Protein 6ZT7 (pdb70)

Solvent-accessible surface area: 52310 Å² total; per-residue (Å²): 168,39,0,144,2,18,0,16,7,97,129,56,98,21,74,0,46,98,5,0,2,0,0,1,0,12,18,40,23,65,0,1,44,44,0,0,12,30,14,80,145,26,133,24,93,34,47,83,0,0,0,52,47,0,8,104,13,0,77,99,2,122,6,8,0,0,1,0,0,0,2,53,40,1,0,71,11,24,3,80,41,0,10,10,76,86,136,161,26,53,107,47,17,48,113,137,98,96,24,33,2,46,0,0,0,30,18,0,6,42,0,2,99,54,12,67,12,46,10,1,0,0,0,8,1,0,7,15,46,16,62,26,2,20,23,6,0,22,0,0,2,11,51,4,76,0,57,23,0,63,67,0,57,143,41,66,62,115,143,39,13,165,1,74,18,0,1,0,3,5,25,0,51,15,42,0,0,29,5,73,4,59,10,0,0,8,16,0,29,14,9,9,13,7,4,79,80,40,30,87,5,133,7,44,32,2,0,3,0,0,64,43,48,53,55,101,5,3,71,12,0,2,130,56,0,11,104,50,2,65,0,0,5,0,4,18,42,5,24,9,20,91,139,150,149,19,7,60,1,34,65,13,78,70,99,38,0,28,59,0,2,93,74,1,34,68,3,53,73,0,0,64,95,1,12,53,40,0,53,111,73,14,98,132,69,118,1,14,2,0,0,2,4,2,1,0,47,3,48,32,30,129,90,51,63,99,50,58,28,30,2,21,1,0,0,0,0,0,0,0,0,0,3,3,0,0,2,0,0,106,26,10,66,3,0,55,3,0,0,0,0,4,0,0,2,0,3,0,0,1,0,0,1,86,35,118,96,40,3,49,0,0,0,4,13,0,3,21,20,0,60,46,0,35,65,4,60,23,3,18,34,125,71,61,34,47,129,15,21,66,163,25,90,2,27,10,3,7,2,6,0,0,68,22,119,100,38,59,10,6,0,0,0,0,0,0,12,26,122,74,36,1,49,0,36,0,43,12,108,40,54,160,38,50,30,71,19,94,13,48,10,0,44,21,72,171,34,24,9,32,1,36,30,112,87,52,104,131,2,96,41,48,90,10,189,90,46,131,46,109,78,34,72,0,63,0,48,2,28,48,13,0,0,0,13,0,59,2,55,71,99,168,40,0,117,2,11,0,15,5,98,122,57,103,22,75,0,46,105,7,0,2,0,0,1,0,12,17,38,23,70,0,1,45,44,0,0,13,30,15,98,146,26,133,24,93,38,48,75,0,0,0,50,49,0,9,105,13,0,79,99,4,122,5,9,0,0,0,0,0,0,2,53,38,1,0,76,11,23,2,77,41,0,9,11,74,62,132,154,24,54,110,47,16,48,113,144,100,95,24,33,2,55,0,0,0,28,4,0,5,36,0,4,99,55,13,68,10,31,10,1,0,1,0,7,1,0,8,14,48,15,62,26,3,16,22,6,0,21,0,0,3,10,54,6,75,0,58,22,0,69,68,0,57,140,36,67,62,113,148,35,16,160,1,89,29,0,2,0,3,6,25,0,50,16,43,0,0,29,5,73,5,62,9,0,0,8,15,0,29,14,8,10,13,2,5,76,84,44,35,90,6,135,10,45,32,2,0,4,0,0,65,43,48,52,57,98,5,2,69,12,0,2,128,56,0,10,101,49,2,68,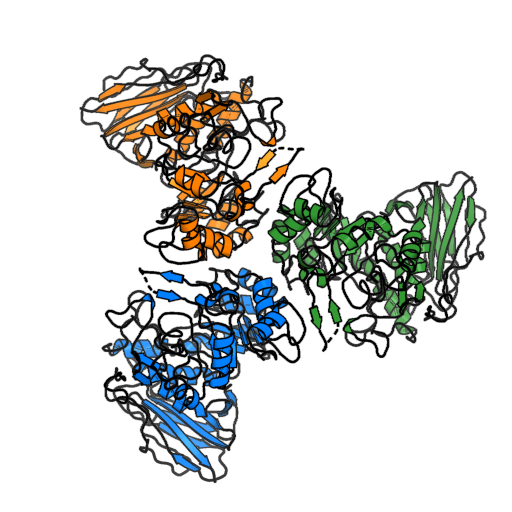0,0,4,1,4,18,39,4,24,8,20,81,147,139,133,19,8,55,0,33,64,13,80,67,97,39,0,30,61,0,2,90,76,2,35,68,4,52,72,0,0,66,96,0,14,53,38,0,54,111,74,13,96,131,69,119,1,15,2,0,0,2,3,2,1,0,48,3,35,29,30,124,89,53,63,101,48,62,26,32,2,20,0,0,0,0,0,0,0,0,0,0,3,2,0,0,3,0,0,109,26,10,64,3,0,56,3,0,0,0,0,3,0,0,2,0,3,0,0,0,0,1,1,95,35,115,89,38,4,49,0,0,0,4,14,0,2,21,19,0,59,44,0,34,66,2,61,22,3,20,34,126,72,80,34,47,127,13,21,70,171,24,94,2,28,10,3,8,2,4,0,0,68,22,120,100,40,60,9,6,0,0,0,0,0,0,12,31,125,68,35,1,49,0,27,0,32,15,106,40,56,160,39,53,30,71,19,92,12,46,10,0,44,21,77,126,33,28,2,36,1,43,28,134,81,46,107,108,1,99,43,45,91,8,192,89,46,131,47,106,79,36,64,0,63,0,50,2,30,48,12,0,0,0,13,0,58,2,55,65,100,165,36,0,132,2,19,0,17,6,96,130,57,101,22,74,0,46,104,7,0,2,0,0,2,0,12,18,42,24,66,0,1,44,44,0,0,14,29,16,93,147,28,133,20,91,34,49,70,0,0,0,49,49,0,8,104,12,0,79,99,3,122,5,8,0,0,1,0,0,0,1,43,34,1,0,71,11,25,3,79,40,0,9,10,71,60,143,163,30,53,111,48,16,49,111,134,98,98,23,34,2,56,0,0,0,27,4,0,5,40,0,3,100,55,12,67,10,37,10,1,0,0,0,7,1,0,8,14,48,15,59,26,3,19,25,5,0,21,0,0,2,11,55,7,77,1,58,22,0,70,67,0,56,141,35,68,63,117,152,37,16,164,1,87,23,0,1,0,3,6,26,0,52,16,38,0,0,29,5,73,5,61,9,0,0,8,16,0,30,13,8,9,13,3,5,78,83,43,34,91,5,134,10,44,32,3,0,3,0,0,64,43,49,52,56,101,6,2,71,12,0,2,126,57,0,10,103,50,3,66,0,0,6,1,5,18,43,5,25,9,20,82,146,144,132,19,5,49,0,33,65,13,80,66,99,38,0,30,60,0,1,84,75,2,35,68,3,53,73,0,0,63,94,1,13,52,39,0,53,110,74,13,97,132,69,120,1,14,2,0,0,1,3,2,1,0,46,3,42,30,30,128,90,52,73,100,50,59,28,32,2,21,1,0,0,0,0,0,0,0,0,0,1,2,0,0,3,0,0,109,27,10,66,3,0,55,4,0,0,0,0,4,0,0,2,0,4,0,0,0,0,0,1,87,34,115,97,41,3,48,0,0,0,4,13,0,2,21,19,0,58,45,0,33,65,3,61,22,3,18,34,122,72,80,33,47,128,13,21,71,176,25,92,1,29,9,2,7,2,5,0,0,68,22,119,101,39,59,9,6,0,0,0,0,0,0,12,26,123,70,36,2,49,0,20,0,44,12,106,40,54,160,39,51,33,73,19,93,13,47,10,0,43,21,78,164,33,27,6,33,1,33,32,116,86,52,104,111,2,96,41,46,94,9,192,90,47,132,44,118,74,33,65,0,62,0,51,2,29,46,12,0,0,0,12,0,58,2,56,70,100

Sequence (1473 aa):
VASRVVVNADRRVKGTINRRNIYGHFSEHLGRCIYEGLWVGEDSPIPNTNGIIRNDVLLEEALKQMKIPVLHWPGGCFADEYHWKDGVGPREKRKRMVNTHVIENNHFGTHEFMMLCELLGCEPYISSGNVGSGTVQEMSEWVEYITFDGESPMANWRRENGREKPWRIKKYWGVGNENWGCGGNMRAEYYADLLYRQFQTYLRNYGDNKLHKIACGANTADYHWTEVLMKQAAPFMHGLSLHYYTVPGPWEKKGPATGFTTDEWWVTLKKALLFMDELVTKKHSAIMDVYDPDKRIDLIVDEWGTWYDVEPGTNPGFLYQQNSIRDALVAGATLHIFHRHCDRVRMMANIAQLVNVMQSVILTEGERMLLTPTYHVFNMFKVHQDAELLDTTWEESVERTGPEGELLPKVVSVVSASRAADGKIHISLCNLDFETGASSVDIELRGLNGGVSATGTTTLTSGRIIDGHNTFDEPERVKPAPFRDFKLEGGHLNNASSLPPMSVTVLELTAGVASRVVVNADRRVKGTINRRNIYGHFSEHLGRCIYEGLWVGEDSPIPNTNGIRNDVLEEALKQMKIPVLHWPGGCFADEYHWKDGVGPREKRKRMVNTHVIENNHFGTHEFMMLCCELLGCEPYISSGNVGSGTVQEMSEWVEYITFDGESPMANWRRENGREKPWRIKKYWGVGNENWGCGGNMRAEYYADLLYRQFQTYLRNYGDNKLHKIACGANTADYHWTEVLMKQAAPFMHGLSLHYYTVPGPWEKKGPATGFTTDEWWVTLKKALFMDDELVTKKHSAIMDVYDPDKRIDLIVDEWGTWYDVEPGTNPGFLYQQNSIRDALVAGATLHIFHRHCDRVRMMANIAQLVNVMQSVILTEGERMLLTPTYHVFNMFKVHQDAELLDTTWEESVERTGPEGELLPKVSVVSASRAADGKIHISLCNLDFETGASSVDIELRGLNGGVSATGTTTLTSGRIIDGHNTFDEPERVKPAPFRDFKLEGGHLNNASSLPPMSVTVLELTAGVASRVVVNADRRVKGTINRRNIYGHFSEHLGRCIYEGLWVGEDSPIPNTNGIIRNDVLEALKQMKIPVLHWPGGCFADEYHWKDGVGPREKKRKRMVNTHVIENNHFGTHEFMMMLCELLGCEPYISSGNVGSGTVQEMSEWVEYITFDGESPMANWRRENGREKPWRIKYWGVGNEENWGCGGNMRAEYYADLLYRQFQTYLRNYGDNKLHKIACGANTADYHWTEVLMKQAAPFMHGLSLHYYTVPGPWEKKGPATGFTTDEWWVTLKKALFMDELVTKKHSAIMDVYDPDKRIDLIVDEWGTWYDVEPGTNPGFLYQQNSIRDALLVAGATLHIFHRHCDRVRMMANIAQLVNVMQSVILTEGERMLLTPTYHVFNMFKVHQDAELLDTTWESVERTGPEGELPKVVSVVSASRAADGKIHISLCNLDFETGASSVDIELRGLNGGVSATGTTTLTSGRIIDGHNTFDEPERVKPAPFRDFKLEGGHLNNASSLPPMSVTVLELTAG

B-factor: mean 33.7, std 15.38, range [14.26, 139.91]

InterPro domains:
  IPR010720 Alpha-L-arabinofuranosidase, C-terminal [PF06964] (297-487)
  IPR010720 Alpha-L-arabinofuranosidase, C-terminal [SM00813] (297-487)
  IPR013780 Glycosyl hydrolase, all-beta [G3DSA:2.60.40.1180] (13-492)
  IPR017853 Glycoside hydrolase superfamily [SSF51445] (18-379)
  IPR055235 Alpha-L-arabinofuranosidase 1, catalytic domain [PF22848] (60-242)

Secondary structure (DSSP, 8-state):
--EEEEEEEEEEEEE--GGGGEEE--SSTTTTBTTTB--TT-SS-EETTEEHHHHHHHHHHT--EEEES-SGGGGT--GGGGSS-GGGS--EE----EE---S-HHHHHHHHHHHT-EEEEEE--SS--HHHHHHHHHHHH--SBSHHHHHHHHTT--SPPP--EEEE-S-TTTTTT---HHHHHHHHHHHHHT----TT---EEEEEEEETT-HHHHHHHHHHHGGG-SEEEEEEEE-SS-TT----SSS--HHHHHHHHHHHHHHHHHHHHHHHHHHHH-TT--SEEEEEEEEE--PPPTTS-GGGT----BHHHHHHHHHHHHHHHHTTTTEEEEEEE-SBSSSS-SEEEETTEEEE-HHHHHHHHHGGGTTPEEEEEEEE--EESGGG-EESEEEEEEE-TTS-EEEEEEE--SSS-EEEEEEEES-SS--EEEEEEE--SSTT-B--SSSTTSS--EE---EEEETTEEEEEEPSSEEEEEEEE--/--EEEEEEEEEEEEE--GGGGEEE--SSTTTTBTTTB--TT-SS-EETTEEHHHHHHHHHHT--EEEES-SGGGGT--GGGGSS-GGGS--EE----EE---S-HHHHHHHHHHHT-EEEEEE--SS--HHHHHHHHHHHH--SBSHHHHHHHHTT--SPPP--EEEE-S-TTTTTT---HHHHHHHHHHHHHT----TT---EEEEEEEETT-HHHHHHHHHHHGGG-SEEEEEEEE-SS-TT----SSS--HHHHHHHHHHHHHHHHHHHHHHHHHHHH-TT--SEEEEEEEEE--PPSTTS-GGGT----BHHHHHHHHHHHHHHHHTTTTEEEEEEE-SBSSSS-SEEEETTEEEE-HHHHHHHHHGGGTTPEEEEEEEE--EESGGG-EESEEEEEEE-TTS-EEEEEEE--SSS-EEEEEEEES-SS--EEEEEEE--SSTT-B--SSSTTSS--EEE--EEEETTEEEEEEPSSEEEEEEEE--/--EEEEEEEEEEEEE--GGGGEEE--SSTTTTBTTTB--TT-SS-EETTEEHHHHHHHHHHT--EEEES-SGGGGT--GGGG-S-GGGS--EE----EE---SSHHHHHHHHHHHT-EEEEEE--SS--HHHHHHHHHHHH--SBSHHHHHHHHTT--SPPP--EEEE-SSTTTTTT---HHHHHHHHHHHHHT----TT---EEEEEEEETT-HHHHHHHHHHHGGG-SEEEEEEEE-SS-TT----SSS--HHHHHHHHHHHHHHHHHHHHHHHHHHHH-TT--SEEEEEEEEE--PPPTTS-GGGT----BHHHHHHHHHHHHHHHHTTTTEEEEEEE-SBSSSS-SEEEETTEEEE-HHHHHHHHGGGGTTPEEEEEEEE--EESGGG-EESEEEEEEE-TTS-EEEEEEE--SSS-EEEEEEEES-SS--EEEEEEE--SSTT-B--SSSTTSS--EEE--EEEETTEEEEEEPSSEEEEEEEE--

Organism: Thermobacillus xylanilyticus (NCBI:txid76633)

Foldseek 3Di:
DFWEKEFALPFFDFWQALQQLAFEAALFFPRPDVVFFPAPPDPQDADRRGHDVLLVLLLLLLHAEYEDHDDLVQQVDQQVLQADDQVSRDWDDDPVDIDSSPCGDVNVVVSCVSSVYAYAYEHHQQNDDLVSVLLVLCLQAALDDDPSVVRNVVRPDNGHDAHAHYEDDEPCCPSRHVDDLLRQLVSLQVSLVSNDQHDPHHYQYEYEADEQQPLVSLLNNLVRPVVRHQAYEYADEQFQDDPVASAALFPGDPSSLVSSQLSLLCVLVRLVSSVVSNCVRCVQLRHAYAHAEYFYQHQADPPDDSRRAFHFAFLSRLLSLLSNSLSCVVVSSHHNHYHYPHDERHGHHQKYDDNSFIAGKSNSQSSSQCSQSHRWGWTDMDIDFFFDDVVSSHGQKDWTWTAHPVGKIKIKMFGSAQPFWHKYKYAYPDADADKDKWKKKWAANDPSHIADRVRRPRTHIDTADQWDDPPRMIIHTGGHSMMMMMIMDGD/DAWEKEFALPFFDFWQALQQLAFEEAPFAPRPDQVFFPAPPDPQDDDRRGHVVLLVLLLLLLHAEYEDHDDLVQQVDQQVLQADPQQPRDWDDDPCDIDSSPCGDVNQVVSCVSSVYAYAYEHHQLNDDLVSLLLVLCLQAAQDDDPSVVRNVVRPDRGHDAHAHYEDDEPCCPSRHVDDLLVQLVSLQVSLVSNDQHDPHYYQYEYEADEFQPLVSLLSNLVRPVVRGQAYEYADEQFQDDPVASAALPPGDPSSLVSSQLSLLCLLVRVVSSVVSNCVRPVQLRHAYAHAEYFYQHQADPPDDSRRAAHFAFLSRLLSLLSNSLSLVVVSSHHNHYHYPHDERHGHHQWYDDNSDIFGKSNSQSSSLCSQSHRWGWTDMDIDAFFDDVVSSHGQKDWTWTAHPVGKIKIKMFGSAQPFWHKYKYAYPDDDADKDKWKKKWAANDPSHIADSVRRPRTHIDTADQWDAPPRMIIHTGGHSMMMMMIMDGD/DAWEKEFALPFFDFWQALQQLAAEEALFFPRPDLVFFPAPPAPQDDDRRGHVVLLVLLLLLLHAEYEDHDDLVQQVDQQVQQFDDLVPHDWDDDPCHIDSSSCGDVNQLVSCVSSVYAYAYEHHLLNDDLVSLLLVLCLQAAQDDDVSVVRNVVRPDNGHDAHAHYEDDEPCCPSRHVDDLLVQLVSLQVSLVSNDQHDPHHYQYEYEADEFQPLVNLLNNLVRPVVRGQEYEYADEQFQDDPVASAALFPGDPSSLVSSQLSLLCVLVRVVSSVVSNCVRPVQLRHAYAHAEYFYQHQADPPDDSRRAAHFAFLSRLLSLLQNSLSSVVVSSHHNHYHYPHDERHGHHQWYDDNSFIAGKSNSQSSSLCSQSHRWGWTDMDIDFFFDDVVSSHGQKDWTWTAHPVGKMKMKMFGSAQPFWHKYKYAYPDADFDKDKWKKKWAANDPSHIADSVRRPRTHIDTADQWDAPPRMIIGTGGHSMMMMMIMDGD

Nearest PDB structures (foldseek):
  6zt7-assembly1_A  TM=1.001E+00  e=0.000E+00  Thermobacillus xylanilyticus
  6zt9-assembly1_B  TM=1.002E+00  e=0.000E+00  Thermobacillus xylanilyticus
  6zt9-assembly1_A-2  TM=1.001E+00  e=0.000E+00  Thermobacillus xylanilyticus
  6zt9-assembly1_C-2  TM=1.001E+00  e=0.000E+00  Thermobacillus xylanilyticus
  6zta-assembly1_A  TM=9.994E-01  e=0.000E+00  Thermobacillus xylanilyticus

Radius of gyration: 39.0 Å; Cα contacts (8 Å, |Δi|>4): 3868; chains: 3; bounding box: 100×112×101 Å

Structure (mmCIF, N/CA/C/O backbone):
data_6ZT7
#
_entry.id   6ZT7
#
_cell.length_a   156.790
_cell.length_b   156.790
_cell.length_c   378.460
_cell.angle_alpha   90.000
_cell.angle_beta   90.000
_cell.angle_gamma   120.000
#
_symmetry.space_group_name_H-M   'P 65 2 2'
#
loop_
_entity.id
_entity.type
_entity.pdbx_description
1 polymer Alpha-L-arabinofuranosidase
2 non-polymer 'ACETATE ION'
3 non-polymer (4S)-2-METHYL-2,4-PENTANEDIOL
4 non-polymer 2-[BIS-(2-HYDROXY-ETHYL)-AMINO]-2-HYDROXYMETHYL-PROPANE-1,3-DIOL
5 non-polymer alpha-L-arabinofuranose
6 water water
#
loop_
_atom_site.group_PDB
_atom_site.id
_atom_site.type_symbol
_atom_site.label_atom_id
_atom_site.label_alt_id
_atom_site.label_comp_id
_atom_site.label_asym_id
_atom_site.label_entity_id
_atom_site.label_seq_id
_atom_site.pdbx_PDB_ins_code
_atom_site.Cartn_x
_atom_site.Cartn_y
_atom_site.Cartn_z
_atom_site.occupancy
_atom_site.B_iso_or_equiv
_atom_site.auth_seq_id
_atom_site.auth_comp_id
_atom_site.auth_asym_id
_atom_site.auth_atom_id
_atom_site.pdbx_PDB_model_num
ATOM 1 N N . VAL A 1 3 ? 68.060 -49.792 16.653 1.00 84.57 3 VAL A N 1
ATOM 2 C CA . VAL A 1 3 ? 67.421 -50.243 17.928 1.00 83.83 3 VAL A CA 1
ATOM 3 C C . VAL A 1 3 ? 66.444 -51.425 17.652 1.00 76.51 3 VAL A C 1
ATOM 4 O O . VAL A 1 3 ? 65.240 -51.254 17.522 1.00 94.47 3 VAL A O 1
ATOM 8 N N . ALA A 1 4 ? 66.982 -52.621 17.584 1.00 52.97 4 ALA A N 1
ATOM 9 C CA . ALA A 1 4 ? 66.199 -53.816 17.481 1.00 47.88 4 ALA A CA 1
ATOM 10 C C . ALA A 1 4 ? 65.682 -54.244 18.900 1.00 49.55 4 ALA A C 1
ATOM 11 O O . ALA A 1 4 ? 66.378 -54.165 19.844 1.00 41.23 4 ALA A O 1
ATOM 13 N N . SER A 1 5 ? 64.472 -54.771 19.016 1.00 38.41 5 SER A N 1
ATOM 14 C CA . SER A 1 5 ? 64.157 -55.657 20.144 1.00 32.24 5 SER A CA 1
ATOM 15 C C . SER A 1 5 ? 64.997 -56.904 20.025 1.00 33.28 5 SER A C 1
ATOM 16 O O . SER A 1 5 ? 65.246 -57.383 18.943 1.00 34.09 5 SER A O 1
ATOM 19 N N . ARG A 1 6 ? 65.415 -57.460 21.128 1.00 30.11 6 ARG A N 1
ATOM 20 C CA . ARG A 1 6 ? 66.105 -58.708 21.151 1.00 32.65 6 ARG A CA 1
ATOM 21 C C . ARG A 1 6 ? 65.432 -59.789 21.898 1.00 33.67 6 ARG A C 1
ATOM 22 O O . ARG A 1 6 ? 64.909 -59.566 22.978 1.00 31.21 6 ARG A O 1
ATOM 30 N N . VAL A 1 7 ? 65.518 -60.982 21.348 1.00 28.33 7 VAL A N 1
ATOM 31 C CA . VAL A 1 7 ? 64.908 -62.157 21.956 1.00 30.16 7 VAL A CA 1
ATOM 32 C C . VAL A 1 7 ? 65.842 -63.305 21.874 1.00 29.73 7 VAL A C 1
ATOM 33 O O . VAL A 1 7 ? 66.474 -63.497 20.837 1.00 37.76 7 VAL A O 1
ATOM 37 N N . VAL A 1 8 ? 65.911 -64.122 22.905 1.00 27.15 8 VAL A N 1
ATOM 38 C CA . VAL A 1 8 ? 66.580 -65.393 22.823 1.00 28.93 8 VAL A CA 1
ATOM 39 C C . VAL A 1 8 ? 65.561 -66.469 23.066 1.00 34.36 8 VAL A C 1
ATOM 40 O O . VAL A 1 8 ? 64.831 -66.404 24.063 1.00 31.39 8 VAL A O 1
ATOM 44 N N . VAL A 1 9 ? 65.501 -67.443 22.184 1.00 31.21 9 VAL A N 1
ATOM 45 C CA . VAL A 1 9 ? 64.654 -68.635 22.367 1.00 33.13 9 VAL A CA 1
ATOM 46 C C . VAL A 1 9 ? 65.513 -69.785 22.689 1.00 36.22 9 VAL A C 1
ATOM 47 O O . VAL A 1 9 ? 66.382 -70.175 21.876 1.00 36.87 9 VAL A O 1
ATOM 51 N N . ASN A 1 10 ? 65.305 -70.374 23.860 1.00 31.25 10 ASN A N 1
ATOM 52 C CA . ASN A 1 10 ? 65.908 -71.652 24.175 1.00 31.59 10 ASN A CA 1
ATOM 53 C C . ASN A 1 10 ? 65.065 -72.786 23.716 1.00 31.55 10 ASN A C 1
ATOM 54 O O . ASN A 1 10 ? 64.196 -73.278 24.428 1.00 32.25 10 ASN A O 1
ATOM 59 N N . ALA A 1 11 ? 65.342 -73.249 22.519 1.00 32.36 11 ALA A N 1
ATOM 60 C CA . ALA A 1 11 ? 64.494 -74.193 21.797 1.00 35.03 11 ALA A CA 1
ATOM 61 C C . ALA A 1 11 ? 64.467 -75.542 22.414 1.00 34.70 11 ALA A C 1
ATOM 62 O O . ALA A 1 11 ? 63.584 -76.330 22.140 1.00 34.99 11 ALA A O 1
ATOM 64 N N . ASP A 1 12 ? 65.391 -75.801 23.321 1.00 33.40 12 ASP A N 1
ATOM 65 C CA . ASP A 1 12 ? 65.402 -77.076 23.993 1.00 39.01 12 ASP A CA 1
ATOM 66 C C . ASP A 1 12 ? 64.910 -76.967 25.415 1.00 41.20 12 ASP A C 1
ATOM 67 O O . ASP A 1 12 ? 64.946 -77.956 26.099 1.00 44.28 12 ASP A O 1
ATOM 72 N N . ARG A 1 13 ? 64.417 -75.812 25.855 1.00 35.47 13 ARG A N 1
ATOM 73 C CA A ARG A 1 13 ? 63.936 -75.703 27.231 0.50 33.85 13 ARG A CA 1
ATOM 74 C CA B ARG A 1 13 ? 63.923 -75.702 27.213 0.50 35.57 13 ARG A CA 1
ATOM 75 C C . ARG A 1 13 ? 62.423 -75.448 27.276 1.00 33.94 13 ARG A C 1
ATOM 76 O O . ARG A 1 13 ? 61.973 -74.372 26.967 1.00 30.97 13 ARG A O 1
ATOM 91 N N . VAL A 1 14 ? 61.684 -76.457 27.659 1.00 30.35 14 VAL A N 1
ATOM 92 C CA . VAL A 1 14 ? 60.222 -76.390 27.802 1.00 30.99 14 VAL A CA 1
ATOM 93 C C . VAL A 1 14 ? 59.833 -75.863 29.163 1.00 31.98 14 VAL A C 1
ATOM 94 O O . VAL A 1 14 ? 60.315 -76.329 30.170 1.00 33.28 14 VAL A O 1
ATOM 98 N N . LYS A 1 15 ? 58.960 -74.863 29.214 1.00 32.25 15 LYS A N 1
ATOM 99 C CA . LYS A 1 15 ? 58.495 -74.273 30.457 1.00 30.11 15 LYS A CA 1
ATOM 100 C C . LYS A 1 15 ? 57.067 -74.654 30.875 1.00 36.73 15 LYS A C 1
ATOM 101 O O . LYS A 1 15 ? 56.640 -74.280 31.949 1.00 32.30 15 LYS A O 1
ATOM 107 N N . GLY A 1 16 ? 56.334 -75.340 30.036 1.00 30.97 16 GLY A N 1
ATOM 108 C CA . GLY A 1 16 ? 54.941 -75.634 30.324 1.00 30.19 16 GLY A CA 1
ATOM 109 C C . GLY A 1 16 ? 54.241 -76.023 29.021 1.00 27.86 16 GLY A C 1
ATOM 110 O O . GLY A 1 16 ? 54.855 -76.053 27.959 1.00 27.00 16 GLY A O 1
ATOM 111 N N . THR A 1 17 ? 52.996 -76.415 29.146 1.00 26.98 17 THR A N 1
ATOM 112 C CA . THR A 1 17 ? 52.090 -76.715 28.041 1.00 27.88 17 THR A CA 1
ATOM 113 C C . THR A 1 17 ? 51.022 -75.645 28.003 1.00 23.56 17 THR A C 1
ATOM 114 O O . THR A 1 17 ? 50.382 -75.333 29.020 1.00 24.46 17 THR A O 1
ATOM 118 N N . ILE A 1 18 ? 50.864 -75.060 26.827 1.00 22.27 18 ILE A N 1
ATOM 119 C CA . ILE A 1 18 ? 49.805 -74.130 26.539 1.00 21.56 18 ILE A CA 1
ATOM 120 C C . ILE A 1 18 ? 48.544 -74.949 26.307 1.00 24.13 18 ILE A C 1
ATOM 121 O O . ILE A 1 18 ? 48.339 -75.503 25.216 1.00 23.06 18 ILE A O 1
ATOM 126 N N . ASN A 1 19 ? 47.683 -75.052 27.305 1.00 21.23 19 ASN A N 1
ATOM 127 C CA . ASN A 1 19 ? 46.471 -75.845 27.137 1.00 21.33 19 ASN A CA 1
ATOM 128 C C . ASN A 1 19 ? 45.672 -75.300 25.964 1.00 21.56 19 ASN A C 1
ATOM 129 O O . ASN A 1 19 ? 45.446 -74.066 25.841 1.00 20.89 19 ASN A O 1
ATOM 134 N N . ARG A 1 20 ? 45.212 -76.162 25.050 1.00 19.94 20 ARG A N 1
ATOM 135 C CA A ARG A 1 20 ? 44.446 -75.693 23.897 0.50 19.89 20 ARG A CA 1
ATOM 136 C CA B ARG A 1 20 ? 44.447 -75.691 23.900 0.50 20.79 20 ARG A CA 1
ATOM 137 C C . ARG A 1 20 ? 43.247 -74.838 24.270 1.00 20.16 20 ARG A C 1
ATOM 138 O O . ARG A 1 20 ? 42.841 -73.975 23.507 1.00 20.88 20 ARG A O 1
ATOM 153 N N . ASN A 1 21 ? 42.651 -75.095 25.434 1.00 19.05 21 ASN A N 1
ATOM 154 C CA . ASN A 1 21 ? 41.473 -74.365 25.873 1.00 17.89 21 ASN A CA 1
ATOM 155 C C . ASN A 1 21 ? 41.739 -72.893 26.213 1.00 18.76 21 ASN A C 1
ATOM 156 O O . ASN A 1 21 ? 40.800 -72.153 26.398 1.00 19.75 21 ASN A O 1
ATOM 161 N N . ILE A 1 22 ? 43.002 -72.475 26.275 1.00 19.85 22 ILE A N 1
ATOM 162 C CA . ILE A 1 22 ? 43.341 -71.040 26.246 1.00 19.42 22 ILE A CA 1
ATOM 163 C C . ILE A 1 22 ? 42.716 -70.300 25.060 1.00 20.41 22 ILE A C 1
ATOM 164 O O . ILE A 1 22 ? 42.349 -69.130 25.131 1.00 21.04 22 ILE A O 1
ATOM 169 N N . TYR A 1 23 ? 42.507 -71.046 23.974 1.00 20.08 23 TYR A N 1
ATOM 170 C CA . TYR A 1 23 ? 41.922 -70.540 22.735 1.00 19.87 23 TYR A CA 1
ATOM 171 C C . TYR A 1 23 ? 40.414 -70.703 22.678 1.00 20.48 23 TYR A C 1
ATOM 172 O O . TYR A 1 23 ? 39.788 -70.777 21.597 1.00 20.25 23 TYR A O 1
ATOM 181 N N . GLY A 1 24 ? 39.778 -70.726 23.810 1.00 21.74 24 GLY A N 1
ATOM 182 C CA . GLY A 1 24 ? 38.327 -70.890 23.892 1.00 20.64 24 GLY A CA 1
ATOM 183 C C . GLY A 1 24 ? 37.464 -69.692 23.571 1.00 21.04 24 GLY A C 1
ATOM 184 O O . GLY A 1 24 ? 37.891 -68.522 23.463 1.00 20.58 24 GLY A O 1
ATOM 185 N N . HIS A 1 25 ? 36.184 -70.002 23.504 1.00 17.97 25 HIS A N 1
ATOM 186 C CA . HIS A 1 25 ? 35.134 -69.130 23.082 1.00 18.87 25 HIS A CA 1
ATOM 187 C C . HIS A 1 25 ? 33.892 -69.206 23.946 1.00 20.41 25 HIS A C 1
ATOM 188 O O . HIS A 1 25 ? 33.755 -70.086 24.767 1.00 22.74 25 HIS A O 1
ATOM 195 N N . PHE A 1 26 ? 33.035 -68.228 23.754 1.00 20.41 26 PHE A N 1
ATOM 196 C CA . PHE A 1 26 ? 31.885 -67.966 24.597 1.00 20.19 26 PHE A CA 1
ATOM 197 C C . PHE A 1 26 ? 30.743 -67.481 23.798 1.00 24.78 26 PHE A C 1
ATOM 198 O O . PHE A 1 26 ? 30.877 -66.492 23.038 1.00 21.38 26 PHE A O 1
ATOM 206 N N . SER A 1 27 ? 29.556 -68.107 23.980 1.00 22.81 27 SER A N 1
ATOM 207 C CA . SER A 1 27 ? 28.358 -67.679 23.243 1.00 29.37 27 SER A CA 1
ATOM 208 C C . SER A 1 27 ? 27.192 -67.627 24.219 1.00 31.93 27 SER A C 1
ATOM 209 O O . SER A 1 27 ? 26.724 -68.641 24.654 1.00 35.34 27 SER A O 1
ATOM 212 N N . GLU A 1 28 ? 26.660 -66.450 24.418 1.00 27.79 28 GLU A N 1
ATOM 213 C CA . GLU A 1 28 ? 25.485 -66.274 25.246 1.00 27.19 28 GLU A CA 1
ATOM 214 C C . GLU A 1 28 ? 24.244 -66.124 24.344 1.00 30.93 28 GLU A C 1
ATOM 215 O O . GLU A 1 28 ? 24.312 -65.639 23.216 1.00 30.10 28 GLU A O 1
ATOM 221 N N . HIS A 1 29 ? 23.089 -66.463 24.902 1.00 33.04 29 HIS A N 1
ATOM 222 C CA . HIS A 1 29 ? 21.790 -66.036 24.340 1.00 33.35 29 HIS A CA 1
ATOM 223 C C . HIS A 1 29 ? 21.570 -64.567 24.533 1.00 35.93 29 HIS A C 1
ATOM 224 O O . HIS A 1 29 ? 20.857 -64.146 25.467 1.00 33.06 29 HIS A O 1
ATOM 231 N N . LEU A 1 30 ? 22.187 -63.796 23.649 1.00 33.33 30 LEU A N 1
ATOM 232 C CA . LEU A 1 30 ? 22.181 -62.341 23.710 1.00 35.94 30 LEU A CA 1
ATOM 233 C C . LEU A 1 30 ? 22.304 -61.844 22.257 1.00 30.64 30 LEU A C 1
ATOM 234 O O . LEU A 1 30 ? 23.163 -62.388 21.494 1.00 30.96 30 LEU A O 1
ATOM 239 N N . GLY A 1 31 ? 21.480 -60.875 21.871 1.00 31.11 31 GLY A N 1
ATOM 240 C CA . GLY A 1 31 ? 21.597 -60.252 20.524 1.00 32.89 31 GLY A CA 1
ATOM 241 C C . GLY A 1 31 ? 21.548 -61.350 19.453 1.00 31.28 31 GLY A C 1
ATOM 242 O O . GLY A 1 31 ? 20.676 -62.216 19.517 1.00 30.83 31 GLY A O 1
ATOM 243 N N . ARG A 1 32 ? 22.516 -61.360 18.527 1.00 30.65 32 ARG A N 1
ATOM 244 C CA . ARG A 1 32 ? 22.532 -62.337 17.403 1.00 30.94 32 ARG A CA 1
ATOM 245 C C . ARG A 1 32 ? 23.687 -63.290 17.498 1.00 33.94 32 ARG A C 1
ATOM 246 O O . ARG A 1 32 ? 24.139 -63.819 16.494 1.00 28.84 32 ARG A O 1
ATOM 254 N N . CYS A 1 33 ? 24.110 -63.615 18.734 1.00 30.14 33 CYS A N 1
ATOM 255 C CA . CYS A 1 33 ? 25.203 -64.557 18.908 1.00 28.52 33 CYS A CA 1
ATOM 256 C C . CYS A 1 33 ? 24.711 -66.004 18.644 1.00 28.12 33 CYS A C 1
ATOM 257 O O . CYS A 1 33 ? 25.353 -66.758 17.845 1.00 31.56 33 CYS A O 1
ATOM 260 N N . ILE A 1 34 ? 23.561 -66.337 19.241 1.00 27.79 34 ILE A N 1
ATOM 261 C CA . ILE A 1 34 ? 23.003 -67.673 19.049 1.00 30.54 34 ILE A CA 1
ATOM 262 C C . ILE A 1 34 ? 22.044 -67.632 17.822 1.00 28.48 34 ILE A C 1
ATOM 263 O O . ILE A 1 34 ? 22.306 -68.312 16.831 1.00 28.68 34 ILE A O 1
ATOM 268 N N . TYR A 1 35 ? 20.978 -66.831 17.909 1.00 25.79 35 TYR A N 1
ATOM 269 C CA . TYR A 1 35 ? 20.004 -66.753 16.799 1.00 30.71 35 TYR A CA 1
ATOM 270 C C . TYR A 1 35 ? 20.601 -65.847 15.698 1.00 36.33 35 TYR A C 1
ATOM 271 O O . TYR A 1 35 ? 21.051 -64.743 15.977 1.00 32.78 35 TYR A O 1
ATOM 280 N N . GLU A 1 36 ? 20.609 -66.379 14.496 1.00 32.02 36 GLU A N 1
ATOM 281 C CA . GLU A 1 36 ? 21.249 -65.822 13.250 1.00 33.49 36 GLU A CA 1
ATOM 282 C C . GLU A 1 36 ? 22.759 -66.065 13.187 1.00 32.28 36 GLU A C 1
ATOM 283 O O . GLU A 1 36 ? 23.329 -66.614 12.218 1.00 32.25 36 GLU A O 1
ATOM 289 N N . GLY A 1 37 ? 23.455 -65.735 14.272 1.00 25.99 37 GLY A N 1
ATOM 290 C CA . GLY A 1 37 ? 24.861 -66.003 14.267 1.00 29.35 37 GLY A CA 1
ATOM 291 C C . GLY A 1 37 ? 25.236 -67.460 14.121 1.00 29.67 37 GLY A C 1
ATOM 292 O O . GLY A 1 37 ? 26.317 -67.793 13.589 1.00 32.53 37 GLY A O 1
ATOM 293 N N . LEU A 1 38 ? 24.465 -68.333 14.694 1.00 31.09 38 LEU A N 1
ATOM 294 C CA . LEU A 1 38 ? 24.829 -69.749 14.617 1.00 31.82 38 LEU A CA 1
ATOM 295 C C . LEU A 1 38 ? 23.548 -70.473 14.162 1.00 30.14 38 LEU A C 1
ATOM 296 O O . LEU A 1 38 ? 23.598 -71.145 13.165 1.00 28.26 38 LEU A O 1
ATOM 301 N N . TRP A 1 39 ? 22.501 -70.374 14.962 1.00 25.99 39 TRP A N 1
ATOM 302 C CA . TRP A 1 39 ? 21.280 -71.054 14.757 1.00 26.72 39 TRP A CA 1
ATOM 303 C C . TRP A 1 39 ? 20.385 -70.283 13.799 1.00 25.89 39 TRP A C 1
ATOM 304 O O . TRP A 1 39 ? 19.932 -69.207 14.101 1.00 26.29 39 TRP A O 1
ATOM 315 N N . VAL A 1 40 ? 20.112 -70.866 12.636 1.00 25.40 40 VAL A N 1
ATOM 316 C CA . VAL A 1 40 ? 19.168 -70.258 11.656 1.00 27.91 40 VAL A CA 1
ATOM 317 C C . VAL A 1 40 ? 17.915 -71.070 11.503 1.00 28.05 40 VAL A C 1
ATOM 318 O O . VAL A 1 40 ? 16.943 -70.572 10.965 1.00 27.32 40 VAL A O 1
ATOM 322 N N . GLY A 1 41 ? 17.910 -72.305 11.986 1.00 29.51 41 GLY A N 1
ATOM 323 C CA . GLY A 1 41 ? 16.736 -73.182 11.815 1.00 31.43 41 GLY A CA 1
ATOM 324 C C . GLY A 1 41 ? 16.888 -74.074 10.549 1.00 31.47 41 GLY A C 1
ATOM 325 O O . GLY A 1 41 ? 17.484 -73.677 9.587 1.00 27.94 41 GLY A O 1
ATOM 326 N N . GLU A 1 42 ? 16.382 -75.298 10.580 1.00 27.82 42 GLU A N 1
ATOM 327 C CA . GLU A 1 42 ? 16.622 -76.305 9.553 1.00 30.59 42 GLU A CA 1
ATOM 328 C C . GLU A 1 42 ? 16.057 -75.891 8.186 1.00 31.24 42 GLU A C 1
ATOM 329 O O . GLU A 1 42 ? 16.703 -76.175 7.160 1.00 37.92 42 GLU A O 1
ATOM 335 N N . ASP A 1 43 ? 14.984 -75.107 8.207 1.00 28.44 43 ASP A N 1
ATOM 336 C CA . ASP A 1 43 ? 14.353 -74.689 6.968 1.00 38.16 43 ASP A CA 1
ATOM 337 C C . ASP A 1 43 ? 14.753 -73.323 6.533 1.00 43.42 43 ASP A C 1
ATOM 338 O O . ASP A 1 43 ? 14.166 -72.764 5.651 1.00 36.60 43 ASP A O 1
ATOM 343 N N . SER A 1 44 ? 15.775 -72.744 7.156 1.00 36.30 44 SER A N 1
ATOM 344 C CA . SER A 1 44 ? 16.248 -71.462 6.697 1.00 34.12 44 SER A CA 1
ATOM 345 C C . SER A 1 44 ? 16.785 -71.605 5.257 1.00 30.64 44 SER A C 1
ATOM 346 O O . SER A 1 44 ? 17.473 -72.600 4.927 1.00 31.10 44 SER A O 1
ATOM 349 N N . PRO A 1 45 ? 16.599 -70.576 4.444 1.00 32.60 45 PRO A N 1
ATOM 350 C CA . PRO A 1 45 ? 17.317 -70.546 3.151 1.00 36.59 45 PRO A CA 1
ATOM 351 C C . PRO A 1 45 ? 18.803 -70.317 3.283 1.00 38.85 45 PRO A C 1
ATOM 352 O O . PRO A 1 45 ? 19.540 -70.511 2.325 1.00 33.90 45 PRO A O 1
ATOM 356 N N . ILE A 1 46 ? 19.303 -69.958 4.481 1.00 33.67 46 ILE A N 1
ATOM 357 C CA . ILE A 1 46 ? 20.773 -69.926 4.667 1.00 31.32 46 ILE A CA 1
ATOM 358 C C . ILE A 1 46 ? 21.219 -71.341 4.710 1.00 31.36 46 ILE A C 1
ATOM 359 O O . ILE A 1 46 ? 20.728 -72.111 5.534 1.00 32.49 46 ILE A O 1
ATOM 364 N N . PRO A 1 47 ? 22.202 -71.742 3.869 1.00 30.43 47 PRO A N 1
ATOM 365 C CA . PRO A 1 47 ? 22.574 -73.123 3.925 1.00 28.45 47 PRO A CA 1
ATOM 366 C C . PRO A 1 47 ? 23.086 -73.533 5.323 1.00 34.31 47 PRO A C 1
ATOM 367 O O . PRO A 1 47 ? 23.933 -72.796 5.919 1.00 29.00 47 PRO A O 1
ATOM 371 N N . ASN A 1 48 ? 22.644 -74.691 5.793 1.00 27.74 48 ASN A N 1
ATOM 372 C CA . ASN A 1 48 ? 22.838 -75.047 7.198 1.00 28.45 48 ASN A CA 1
ATOM 373 C C . ASN A 1 48 ? 22.900 -76.529 7.331 1.00 32.02 48 ASN A C 1
ATOM 374 O O . ASN A 1 48 ? 22.396 -77.289 6.469 1.00 28.27 48 ASN A O 1
ATOM 379 N N . THR A 1 49 ? 23.492 -76.967 8.439 1.00 24.69 49 THR A N 1
ATOM 380 C CA . THR A 1 49 ? 23.614 -78.344 8.840 1.00 27.65 49 THR A CA 1
ATOM 381 C C . THR A 1 49 ? 22.767 -78.465 10.117 1.00 31.04 49 THR A C 1
ATOM 382 O O . THR A 1 49 ? 23.145 -77.944 11.163 1.00 25.73 49 THR A O 1
ATOM 386 N N . ASN A 1 50 ? 21.604 -79.080 9.978 1.00 23.57 50 ASN A N 1
ATOM 387 C CA . ASN A 1 50 ? 20.698 -79.358 11.107 1.00 24.00 50 ASN A CA 1
ATOM 388 C C . ASN A 1 50 ? 20.314 -78.095 11.862 1.00 28.60 50 ASN A C 1
ATOM 389 O O . ASN A 1 50 ? 20.044 -78.132 13.067 1.00 25.72 50 ASN A O 1
ATOM 394 N N . GLY A 1 51 ? 20.251 -76.986 11.148 1.00 23.77 51 GLY A N 1
ATOM 395 C CA . GLY A 1 51 ? 19.842 -75.721 11.706 1.00 25.85 51 GLY A CA 1
ATOM 396 C C . GLY A 1 51 ? 20.969 -74.727 12.028 1.00 23.37 51 GLY A C 1
ATOM 397 O O . GLY A 1 51 ? 20.675 -73.588 12.355 1.00 25.97 51 GLY A O 1
ATOM 398 N N . ILE A 1 52 ? 22.209 -75.174 11.891 1.00 21.82 52 ILE A N 1
ATOM 399 C CA A ILE A 1 52 ? 23.378 -74.325 12.143 0.50 23.58 52 ILE A CA 1
ATOM 400 C CA B ILE A 1 52 ? 23.377 -74.326 12.150 0.50 23.78 52 ILE A CA 1
ATOM 401 C C . ILE A 1 52 ? 24.010 -73.900 10.807 1.00 25.22 52 ILE A C 1
ATOM 402 O O . ILE A 1 52 ? 24.360 -74.743 9.957 1.00 23.75 52 ILE A O 1
ATOM 411 N N . ARG A 1 53 ? 24.162 -72.605 10.606 1.00 24.99 53 ARG A N 1
ATOM 412 C CA . ARG A 1 53 ? 24.727 -72.124 9.330 1.00 24.09 53 ARG A CA 1
ATOM 413 C C . ARG A 1 53 ? 26.059 -72.638 8.954 1.00 22.93 53 ARG A C 1
ATOM 414 O O . ARG A 1 53 ? 27.003 -72.684 9.757 1.00 23.38 53 ARG A O 1
ATOM 422 N N . ASN A 1 54 ? 26.205 -73.099 7.678 1.00 22.36 54 ASN A N 1
ATOM 423 C CA . ASN A 1 54 ? 27.415 -73.785 7.262 1.00 23.75 54 ASN A CA 1
ATOM 424 C C . ASN A 1 54 ? 28.666 -72.870 7.182 1.00 20.84 54 ASN A C 1
ATOM 425 O O . ASN A 1 54 ? 29.794 -73.374 7.433 1.00 23.20 54 ASN A O 1
ATOM 430 N N . ASP A 1 55 ? 28.459 -71.655 6.753 1.00 24.09 55 ASP A N 1
ATOM 431 C CA . ASP A 1 55 ? 29.594 -70.723 6.548 1.00 27.72 55 ASP A CA 1
ATOM 432 C C . ASP A 1 55 ? 30.341 -70.509 7.930 1.00 22.46 55 ASP A C 1
ATOM 433 O O . ASP A 1 55 ? 31.551 -70.637 8.029 1.00 26.14 55 ASP A O 1
ATOM 438 N N . VAL A 1 56 ? 29.567 -70.322 8.978 1.00 26.23 56 VAL A N 1
ATOM 439 C CA . VAL A 1 56 ? 30.156 -70.186 10.330 1.00 26.01 56 VAL A CA 1
ATOM 440 C C . VAL A 1 56 ? 30.773 -71.451 10.781 1.00 25.30 56 VAL A C 1
ATOM 441 O O . VAL A 1 56 ? 31.926 -71.519 11.279 1.00 22.16 56 VAL A O 1
ATOM 445 N N . LEU A 1 57 ? 30.045 -72.573 10.621 1.00 24.87 57 LEU A N 1
ATOM 446 C CA A LEU A 1 57 ? 30.627 -73.864 11.018 0.70 24.87 57 LEU A CA 1
ATOM 447 C CA B LEU A 1 57 ? 30.601 -73.871 11.024 0.30 23.56 57 LEU A CA 1
ATOM 448 C C . LEU A 1 57 ? 31.939 -74.119 10.396 1.00 23.12 57 LEU A C 1
ATOM 449 O O . LEU A 1 57 ? 32.897 -74.599 11.060 1.00 25.55 57 LEU A O 1
ATOM 458 N N . GLU A 1 58 ? 32.029 -73.859 9.071 1.00 23.74 58 GLU A N 1
ATOM 459 C CA A GLU A 1 58 ? 33.284 -74.188 8.398 0.70 26.65 58 GLU A CA 1
ATOM 460 C CA B GLU A 1 58 ? 33.284 -74.173 8.366 0.30 23.76 58 GLU A CA 1
ATOM 461 C C . GLU A 1 58 ? 34.431 -73.274 8.878 1.00 22.16 58 GLU A C 1
ATOM 462 O O . GLU A 1 58 ? 35.562 -73.732 9.070 1.00 21.40 58 GLU A O 1
ATOM 473 N N . ALA A 1 59 ? 34.128 -72.017 9.062 1.00 22.87 59 ALA A N 1
ATOM 474 C CA . ALA A 1 59 ? 35.175 -71.081 9.554 1.00 24.15 59 ALA A CA 1
ATOM 475 C C . ALA A 1 59 ? 35.644 -71.444 10.975 1.00 23.06 59 ALA A C 1
ATOM 476 O O . ALA A 1 59 ? 36.860 -71.413 11.287 1.00 23.50 59 ALA A O 1
ATOM 478 N N . LEU A 1 60 ? 34.702 -71.855 11.842 1.00 24.31 60 LEU A N 1
ATOM 479 C CA . LEU A 1 60 ? 35.084 -72.223 13.231 1.00 24.46 60 LEU A CA 1
ATOM 480 C C . LEU A 1 60 ? 35.880 -73.494 13.286 1.00 23.29 60 LEU A C 1
ATOM 481 O O . LEU A 1 60 ? 36.847 -73.630 14.043 1.00 23.44 60 LEU A O 1
ATOM 486 N N . LYS A 1 61 ? 35.532 -74.467 12.402 1.00 24.05 61 LYS A N 1
ATOM 487 C CA . LYS A 1 61 ? 36.384 -75.633 12.316 1.00 22.19 61 LYS A CA 1
ATOM 488 C C . LYS A 1 61 ? 37.745 -75.418 11.851 1.00 23.80 61 LYS A C 1
ATOM 489 O O . LYS A 1 61 ? 38.739 -75.994 12.365 1.00 24.03 61 LYS A O 1
ATOM 495 N N . GLN A 1 62 ? 37.862 -74.545 10.847 1.00 22.72 62 GLN A N 1
ATOM 496 C CA . GLN A 1 62 ? 39.208 -74.207 10.378 1.00 24.78 62 GLN A CA 1
ATOM 497 C C . GLN A 1 62 ? 40.048 -73.570 11.512 1.00 22.56 62 GLN A C 1
ATOM 498 O O . GLN A 1 62 ? 41.234 -73.858 11.639 1.00 22.60 62 GLN A O 1
ATOM 504 N N . MET A 1 63 ? 39.416 -72.728 12.328 1.00 23.92 63 MET A N 1
ATOM 505 C CA . MET A 1 63 ? 40.079 -72.051 13.470 1.00 21.97 63 MET A CA 1
ATOM 506 C C . MET A 1 63 ? 40.437 -73.026 14.589 1.00 24.70 63 MET A C 1
ATOM 507 O O . MET A 1 63 ? 41.247 -72.705 15.470 1.00 25.01 63 MET A O 1
ATOM 512 N N . LYS A 1 64 ? 39.822 -74.198 14.566 1.00 24.66 64 LYS A N 1
ATOM 513 C CA . LYS A 1 64 ? 40.078 -75.265 15.567 1.00 23.64 64 LYS A CA 1
ATOM 514 C C . LYS A 1 64 ? 39.639 -74.826 17.007 1.00 20.81 64 LYS A C 1
ATOM 515 O O . LYS A 1 64 ? 40.349 -74.936 17.957 1.00 23.03 64 LYS A O 1
ATOM 521 N N . ILE A 1 65 ? 38.436 -74.312 17.079 1.00 21.00 65 ILE A N 1
ATOM 522 C CA . ILE A 1 65 ? 37.788 -74.012 18.320 1.00 21.43 65 ILE A CA 1
ATOM 523 C C . ILE A 1 65 ? 37.889 -75.155 19.298 1.00 22.68 65 ILE A C 1
ATOM 524 O O . ILE A 1 65 ? 37.524 -76.278 18.981 1.00 22.82 65 ILE A O 1
ATOM 529 N N . PRO A 1 66 ? 38.471 -74.925 20.492 1.00 20.50 66 PRO A N 1
ATOM 530 C CA . PRO A 1 66 ? 38.698 -76.009 21.403 1.00 19.94 66 PRO A CA 1
ATOM 531 C C . PRO A 1 66 ? 37.605 -76.251 22.426 1.00 20.54 66 PRO A C 1
ATOM 532 O O . PRO A 1 66 ? 37.423 -77.402 22.872 1.00 21.76 66 PRO A O 1
ATOM 536 N N . VAL A 1 67 ? 36.922 -75.202 22.804 1.00 20.58 67 VAL A N 1
ATOM 537 C CA . VAL A 1 67 ? 35.907 -75.239 23.877 1.00 21.59 67 VAL A CA 1
ATOM 538 C C . VAL A 1 67 ? 34.990 -74.091 23.630 1.00 21.04 67 VAL A C 1
ATOM 539 O O . VAL A 1 67 ? 35.395 -73.001 23.180 1.00 21.19 67 VAL A O 1
ATOM 543 N N . LEU A 1 68 ? 33.706 -74.307 23.877 1.00 20.51 68 LEU A N 1
ATOM 544 C CA . LEU A 1 68 ? 32.680 -73.288 23.787 1.00 19.40 68 LEU A CA 1
ATOM 545 C C . LEU A 1 68 ? 31.847 -73.220 25.043 1.00 20.01 68 LEU A C 1
ATOM 546 O O . LEU A 1 68 ? 31.276 -74.224 25.489 1.00 20.75 68 LEU A O 1
ATOM 551 N N . HIS A 1 69 ? 31.796 -72.066 25.648 1.00 19.54 69 HIS A N 1
ATOM 552 C CA . HIS A 1 69 ? 31.023 -71.800 26.859 1.00 20.68 69 HIS A CA 1
ATOM 553 C C . HIS A 1 69 ? 29.666 -71.289 26.545 1.00 21.08 69 HIS A C 1
ATOM 554 O O . HIS A 1 69 ? 29.490 -70.319 25.827 1.00 20.92 69 HIS A O 1
ATOM 561 N N . TRP A 1 70 ? 28.641 -71.904 27.139 1.00 19.57 70 TRP A N 1
ATOM 562 C CA . TRP A 1 70 ? 27.246 -71.594 26.924 1.00 20.40 70 TRP A CA 1
ATOM 563 C C . TRP A 1 70 ? 26.425 -71.987 28.171 1.00 23.96 70 TRP A C 1
ATOM 564 O O . TRP A 1 70 ? 26.759 -72.947 28.785 1.00 26.71 70 TRP A O 1
ATOM 575 N N . PRO A 1 71 ? 25.348 -71.304 28.511 1.00 22.49 71 PRO A N 1
ATOM 576 C CA . PRO A 1 71 ? 24.681 -70.284 27.795 1.00 30.80 71 PRO A CA 1
ATOM 577 C C . PRO A 1 71 ? 24.891 -68.869 28.190 1.00 38.84 71 PRO A C 1
ATOM 578 O O . PRO A 1 71 ? 24.134 -67.918 27.635 1.00 34.58 71 PRO A O 1
ATOM 582 N N . GLY A 1 72 ? 25.934 -68.631 28.992 1.00 34.65 72 GLY A N 1
ATOM 583 C CA . GLY A 1 72 ? 26.002 -67.190 29.535 1.00 37.89 72 GLY A CA 1
ATOM 584 C C . GLY A 1 72 ? 27.235 -67.239 30.356 1.00 38.05 72 GLY A C 1
ATOM 585 O O . GLY A 1 72 ? 27.715 -68.399 30.617 1.00 39.99 72 GLY A O 1
ATOM 586 N N . GLY A 1 73 ? 27.748 -66.095 30.775 1.00 29.71 73 GLY A N 1
ATOM 587 C CA . GLY A 1 73 ? 27.168 -64.765 30.832 1.00 33.98 73 GLY A CA 1
ATOM 588 C C . GLY A 1 73 ? 26.062 -64.673 31.830 1.00 32.72 73 GLY A C 1
ATOM 589 O O . GLY A 1 73 ? 25.627 -65.705 32.411 1.00 35.26 73 GLY A O 1
ATOM 590 N N . CYS A 1 74 ? 25.483 -63.487 31.897 1.00 24.55 74 CYS A N 1
ATOM 591 C CA . CYS A 1 74 ? 24.348 -63.232 32.796 1.00 25.11 74 CYS A CA 1
ATOM 592 C C . CYS A 1 74 ? 23.141 -64.177 32.513 1.00 28.72 74 CYS A C 1
ATOM 593 O O . CYS A 1 74 ? 22.333 -64.438 33.355 1.00 27.28 74 CYS A O 1
ATOM 596 N N . PHE A 1 75 ? 23.003 -64.638 31.269 1.00 26.35 75 PHE A N 1
ATOM 597 C CA . PHE A 1 75 ? 21.882 -65.462 30.939 1.00 26.83 75 PHE A CA 1
ATOM 598 C C . PHE A 1 75 ? 21.920 -66.801 31.719 1.00 24.58 75 PHE A C 1
ATOM 599 O O . PHE A 1 75 ? 20.864 -67.350 32.006 1.00 25.97 75 PHE A O 1
ATOM 607 N N . ALA A 1 76 ? 23.072 -67.317 32.032 1.00 22.81 76 ALA A N 1
ATOM 608 C CA . ALA A 1 76 ? 23.167 -68.557 32.690 1.00 26.32 76 ALA A CA 1
ATOM 609 C C . ALA A 1 76 ? 22.477 -68.649 34.066 1.00 27.97 76 ALA A C 1
ATOM 610 O O . ALA A 1 76 ? 21.915 -69.715 34.405 1.00 22.34 76 ALA A O 1
ATOM 612 N N . ASP A 1 77 ? 22.513 -67.548 34.806 1.00 22.39 77 ASP A N 1
ATOM 613 C CA . ASP A 1 77 ? 21.849 -67.459 36.108 1.00 23.35 77 ASP A CA 1
ATOM 614 C C . ASP A 1 77 ? 20.452 -66.966 36.054 1.00 21.61 77 ASP A C 1
ATOM 615 O O . ASP A 1 77 ? 19.817 -66.692 37.091 1.00 21.57 77 ASP A O 1
ATOM 620 N N . GLU A 1 78 ? 19.926 -66.917 34.848 1.00 20.50 78 GLU A N 1
ATOM 621 C CA . GLU A 1 78 ? 18.526 -66.719 34.623 1.00 22.84 78 GLU A CA 1
ATOM 622 C C . GLU A 1 78 ? 17.869 -67.922 33.899 1.00 22.92 78 GLU A C 1
ATOM 623 O O . GLU A 1 78 ? 16.710 -68.040 33.897 1.00 27.15 78 GLU A O 1
ATOM 629 N N . TYR A 1 79 ? 18.645 -68.752 33.269 1.00 20.71 79 TYR A N 1
ATOM 630 C CA . TYR A 1 79 ? 18.177 -69.888 32.461 1.00 20.21 79 TYR A CA 1
ATOM 631 C C . TYR A 1 79 ? 17.694 -71.055 33.236 1.00 20.29 79 TYR A C 1
ATOM 632 O O . TYR A 1 79 ? 18.307 -71.449 34.252 1.00 20.04 79 TYR A O 1
ATOM 641 N N . HIS A 1 80 ? 16.567 -71.617 32.784 1.00 19.18 80 HIS A N 1
ATOM 642 C CA . HIS A 1 80 ? 16.073 -72.893 33.347 1.00 19.73 80 HIS A CA 1
ATOM 643 C C . HIS A 1 80 ? 16.106 -73.907 32.242 1.00 20.64 80 HIS A C 1
ATOM 644 O O . HIS A 1 80 ? 15.270 -73.844 31.296 1.00 20.80 80 HIS A O 1
ATOM 651 N N . TRP A 1 81 ? 17.081 -74.763 32.298 1.00 18.32 81 TRP A N 1
ATOM 652 C CA . TRP A 1 81 ? 17.485 -75.646 31.198 1.00 21.78 81 TRP A CA 1
ATOM 653 C C . TRP A 1 81 ? 16.309 -76.508 30.642 1.00 22.86 81 TRP A C 1
ATOM 654 O O . TRP A 1 81 ? 16.326 -76.893 29.443 1.00 21.69 81 TRP A O 1
ATOM 665 N N . LYS A 1 82 ? 15.371 -76.840 31.524 1.00 21.52 82 LYS A N 1
ATOM 666 C CA . LYS A 1 82 ? 14.241 -77.628 31.066 1.00 21.17 82 LYS A CA 1
ATOM 667 C C . LYS A 1 82 ? 13.389 -76.906 30.046 1.00 24.78 82 LYS A C 1
ATOM 668 O O . LYS A 1 82 ? 12.701 -77.573 29.216 1.00 24.02 82 LYS A O 1
ATOM 674 N N . ASP A 1 83 ? 13.497 -75.615 29.972 1.00 22.31 83 ASP A N 1
ATOM 675 C CA . ASP A 1 83 ? 12.787 -74.846 28.986 1.00 23.38 83 ASP A CA 1
ATOM 676 C C . ASP A 1 83 ? 13.349 -75.054 27.551 1.00 21.47 83 ASP A C 1
ATOM 677 O O . ASP A 1 83 ? 12.668 -74.654 26.599 1.00 24.02 83 ASP A O 1
ATOM 682 N N . GLY A 1 84 ? 14.532 -75.623 27.431 1.00 19.95 84 GLY A N 1
ATOM 683 C CA . GLY A 1 84 ? 15.256 -75.786 26.191 1.00 23.54 84 GLY A CA 1
ATOM 684 C C . GLY A 1 84 ? 15.322 -77.186 25.695 1.00 22.44 84 GLY A C 1
ATOM 685 O O . GLY A 1 84 ? 16.188 -77.486 24.876 1.00 22.26 84 GLY A O 1
ATOM 686 N N . VAL A 1 85 ? 14.509 -78.116 26.244 1.00 21.70 85 VAL A N 1
ATOM 687 C CA . VAL A 1 85 ? 14.547 -79.489 25.745 1.00 20.39 85 VAL A CA 1
ATOM 688 C C . VAL A 1 85 ? 13.098 -79.920 25.410 1.00 20.99 85 VAL A C 1
ATOM 689 O O . VAL A 1 85 ? 12.103 -79.245 25.839 1.00 22.93 85 VAL A O 1
ATOM 693 N N . GLY A 1 86 ? 13.033 -80.987 24.642 1.00 25.77 86 GLY A N 1
ATOM 694 C CA . GLY A 1 86 ? 11.731 -81.523 24.227 1.00 26.37 86 GLY A CA 1
ATOM 695 C C . GLY A 1 86 ? 11.218 -80.918 22.937 1.00 30.09 86 GLY A C 1
ATOM 696 O O . GLY A 1 86 ? 11.946 -80.160 22.231 1.00 26.79 86 GLY A O 1
ATOM 697 N N . PRO A 1 87 ? 9.965 -81.236 22.580 1.00 32.41 87 PRO A N 1
ATOM 698 C CA . PRO A 1 87 ? 9.469 -80.807 21.284 1.00 33.02 87 PRO A CA 1
ATOM 699 C C . PRO A 1 87 ? 9.543 -79.263 21.101 1.00 31.01 87 PRO A C 1
ATOM 700 O O . PRO A 1 87 ? 9.180 -78.484 21.985 1.00 32.32 87 PRO A O 1
ATOM 704 N N . ARG A 1 88 ? 10.054 -78.879 19.994 1.00 32.59 88 ARG A N 1
ATOM 705 C CA . ARG A 1 88 ? 10.279 -77.463 19.689 1.00 41.41 88 ARG A CA 1
ATOM 706 C C . ARG A 1 88 ? 9.069 -76.585 19.949 1.00 47.32 88 ARG A C 1
ATOM 707 O O . ARG A 1 88 ? 9.238 -75.462 20.461 1.00 35.24 88 ARG A O 1
ATOM 715 N N . GLU A 1 89 ? 7.872 -77.077 19.672 1.00 42.10 89 GLU A N 1
ATOM 716 C CA . GLU A 1 89 ? 6.712 -76.230 19.781 1.00 40.12 89 GLU A CA 1
ATOM 717 C C . GLU A 1 89 ? 6.281 -76.092 21.211 1.00 40.26 89 GLU A C 1
ATOM 718 O O . GLU A 1 89 ? 5.511 -75.200 21.517 1.00 43.29 89 GLU A O 1
ATOM 724 N N . LYS A 1 90 ? 6.768 -76.881 22.138 1.00 37.55 90 LYS A N 1
ATOM 725 C CA . LYS A 1 90 ? 6.479 -76.649 23.557 1.00 39.83 90 LYS A CA 1
ATOM 726 C C . LYS A 1 90 ? 7.621 -75.987 24.286 1.00 44.76 90 LYS A C 1
ATOM 727 O O . LYS A 1 90 ? 7.558 -75.853 25.510 1.00 38.98 90 LYS A O 1
ATOM 733 N N . ARG A 1 91 ? 8.670 -75.561 23.568 1.00 36.56 91 ARG A N 1
ATOM 734 C CA . ARG A 1 91 ? 9.688 -74.829 24.251 1.00 31.30 91 ARG A CA 1
ATOM 735 C C . ARG A 1 91 ? 9.132 -73.499 24.691 1.00 31.04 91 ARG A C 1
ATOM 736 O O . ARG A 1 91 ? 8.304 -72.929 24.063 1.00 30.70 91 ARG A O 1
ATOM 744 N N . LYS A 1 92 ? 9.659 -72.987 25.803 1.00 36.08 92 LYS A N 1
ATOM 745 C CA . LYS A 1 92 ? 9.210 -71.684 26.346 1.00 36.22 92 LYS A CA 1
ATOM 746 C C . LYS A 1 92 ? 9.510 -70.588 25.300 1.00 28.21 92 LYS A C 1
ATOM 747 O O . LYS A 1 92 ? 10.603 -70.525 24.733 1.00 30.14 92 LYS A O 1
ATOM 753 N N . ARG A 1 93 ? 8.582 -69.698 25.139 1.00 28.68 93 ARG A N 1
ATOM 754 C CA . ARG A 1 93 ? 8.710 -68.590 24.237 1.00 31.86 93 ARG A CA 1
ATOM 755 C C . ARG A 1 93 ? 8.519 -67.285 24.968 1.00 30.77 93 ARG A C 1
ATOM 756 O O . ARG A 1 93 ? 7.544 -67.071 25.705 1.00 28.94 93 ARG A O 1
ATOM 764 N N . MET A 1 94 ? 9.452 -66.385 24.718 1.00 29.34 94 MET A N 1
ATOM 765 C CA . MET A 1 94 ? 9.355 -65.007 25.237 1.00 35.88 94 MET A CA 1
ATOM 766 C C . MET A 1 94 ? 9.607 -64.045 24.129 1.00 34.27 94 MET A C 1
ATOM 767 O O . MET A 1 94 ? 10.565 -64.218 23.360 1.00 34.77 94 MET A O 1
ATOM 772 N N . VAL A 1 95 ? 8.757 -63.048 24.053 1.00 31.72 95 VAL A N 1
ATOM 773 C CA . VAL A 1 95 ? 8.896 -62.024 23.027 1.00 34.95 95 VAL A CA 1
ATOM 774 C C . VAL A 1 95 ? 8.692 -60.696 23.737 1.00 39.19 95 VAL A C 1
ATOM 775 O O . VAL A 1 95 ? 7.617 -60.454 24.291 1.00 39.84 95 VAL A O 1
ATOM 779 N N . ASN A 1 96 ? 9.698 -59.848 23.680 1.00 39.60 96 ASN A N 1
ATOM 780 C CA . ASN A 1 96 ? 9.644 -58.474 24.168 1.00 45.32 96 ASN A CA 1
ATOM 781 C C . ASN A 1 96 ? 9.677 -57.493 22.976 1.00 56.13 96 ASN A C 1
ATOM 782 O O . ASN A 1 96 ? 10.666 -57.442 22.249 1.00 56.85 96 ASN A O 1
ATOM 787 N N . THR A 1 97 ? 8.603 -56.729 22.785 1.00 62.41 97 THR A N 1
ATOM 788 C CA . THR A 1 97 ? 8.575 -55.596 21.810 1.00 74.36 97 THR A CA 1
ATOM 789 C C . THR A 1 97 ? 9.040 -54.210 22.408 1.00 82.47 97 THR A C 1
ATOM 790 O O . THR A 1 97 ? 8.207 -53.298 22.595 1.00 93.32 97 THR A O 1
ATOM 794 N N . HIS A 1 98 ? 10.310 -54.096 22.800 1.00 80.89 98 HIS A N 1
ATOM 795 C CA . HIS A 1 98 ? 10.886 -52.873 23.331 1.00 81.09 98 HIS A CA 1
ATOM 796 C C . HIS A 1 98 ? 12.248 -52.652 22.653 1.00 81.39 98 HIS A C 1
ATOM 797 O O . HIS A 1 98 ? 13.263 -53.212 23.049 1.00 102.06 98 HIS A O 1
ATOM 804 N N . VAL A 1 102 ? 13.001 -58.454 20.528 1.00 66.23 102 VAL A N 1
ATOM 805 C CA . VAL A 1 102 ? 13.771 -59.553 21.168 1.00 59.25 102 VAL A CA 1
ATOM 806 C C . VAL A 1 102 ? 12.932 -60.846 21.355 1.00 62.31 102 VAL A C 1
ATOM 807 O O . VAL A 1 102 ? 11.953 -60.856 22.122 1.00 50.59 102 VAL A O 1
ATOM 811 N N . ILE A 1 103 ? 13.325 -61.921 20.682 1.00 44.93 103 ILE A N 1
ATOM 812 C CA . ILE A 1 103 ? 12.646 -63.204 20.803 1.00 49.51 103 ILE A CA 1
ATOM 813 C C . ILE A 1 103 ? 13.598 -64.190 21.438 1.00 42.70 103 ILE A C 1
ATOM 814 O O . ILE A 1 103 ? 14.733 -64.368 20.920 1.00 39.24 103 ILE A O 1
ATOM 819 N N . GLU A 1 104 ? 13.161 -64.858 22.511 1.00 31.54 104 GLU A N 1
ATOM 820 C CA . GLU A 1 104 ? 13.843 -66.098 22.934 1.00 31.73 104 GLU A CA 1
ATOM 821 C C . GLU A 1 104 ? 12.835 -67.235 22.794 1.00 32.63 104 GLU A C 1
ATOM 822 O O . GLU A 1 104 ? 11.963 -67.341 23.625 1.00 30.17 104 GLU A O 1
ATOM 828 N N . ASN A 1 105 ? 12.972 -68.079 21.756 1.00 28.11 105 ASN A N 1
ATOM 829 C CA . ASN A 1 105 ? 12.042 -69.172 21.545 1.00 30.61 105 ASN A CA 1
ATOM 830 C C . ASN A 1 105 ? 12.593 -70.484 22.074 1.00 28.62 105 ASN A C 1
ATOM 831 O O . ASN A 1 105 ? 11.933 -71.512 21.970 1.00 27.52 105 ASN A O 1
ATOM 836 N N . ASN A 1 106 ? 13.802 -70.485 22.625 1.00 24.49 106 ASN A N 1
ATOM 837 C CA . ASN A 1 106 ? 14.426 -71.686 23.144 1.00 24.02 106 ASN A CA 1
ATOM 838 C C . ASN A 1 106 ? 14.578 -72.803 22.145 1.00 28.09 106 ASN A C 1
ATOM 839 O O . ASN A 1 106 ? 14.766 -73.975 22.537 1.00 24.97 106 ASN A O 1
ATOM 844 N N . HIS A 1 107 ? 14.647 -72.476 20.846 1.00 25.38 107 HIS A N 1
ATOM 845 C CA . HIS A 1 107 ? 14.900 -73.515 19.838 1.00 23.17 107 HIS A CA 1
ATOM 846 C C . HIS A 1 107 ? 16.274 -74.008 19.935 1.00 24.59 107 HIS A C 1
ATOM 847 O O . HIS A 1 107 ? 16.526 -75.154 19.582 1.00 22.78 107 HIS A O 1
ATOM 854 N N . PHE A 1 108 ? 17.226 -73.198 20.446 1.00 21.82 108 PHE A N 1
ATOM 855 C CA . PHE A 1 108 ? 18.539 -73.695 20.717 1.00 20.39 108 PHE A CA 1
ATOM 856 C C . PHE A 1 108 ? 18.640 -73.959 22.238 1.00 20.37 108 PHE A C 1
ATOM 857 O O . PHE A 1 108 ? 18.650 -72.993 23.030 1.00 23.40 108 PHE A O 1
ATOM 865 N N . GLY A 1 109 ? 18.743 -75.219 22.598 1.00 22.58 109 GLY A N 1
ATOM 866 C CA . GLY A 1 109 ? 18.824 -75.737 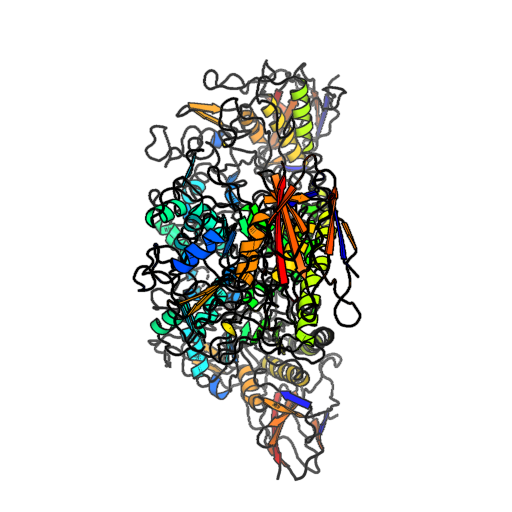23.962 1.00 20.29 109 GLY A CA 1
ATOM 867 C C . GLY A 1 109 ? 19.878 -76.755 24.037 1.00 21.71 109 GLY A C 1
ATOM 868 O O . GLY A 1 109 ? 20.763 -76.829 23.180 1.00 19.89 109 GLY A O 1
ATOM 869 N N . THR A 1 110 ? 19.794 -77.622 25.059 1.00 18.46 110 THR A N 1
ATOM 870 C CA . THR A 1 110 ? 20.858 -78.524 25.349 1.00 19.29 110 THR A CA 1
ATOM 871 C C . THR A 1 110 ? 21.253 -79.411 24.178 1.00 20.11 110 THR A C 1
ATOM 872 O O . THR A 1 110 ? 22.413 -79.622 23.883 1.00 18.78 110 THR A O 1
ATOM 876 N N . HIS A 1 111 ? 20.249 -80.038 23.527 1.00 18.75 111 HIS A N 1
ATOM 877 C CA . HIS A 1 111 ? 20.587 -80.982 22.402 1.00 19.04 111 HIS A CA 1
ATOM 878 C C . HIS A 1 111 ? 21.231 -80.230 21.232 1.00 17.23 111 HIS A C 1
ATOM 879 O O . HIS A 1 111 ? 22.181 -80.757 20.653 1.00 21.00 111 HIS A O 1
ATOM 886 N N . GLU A 1 112 ? 20.717 -79.048 20.960 1.00 18.60 112 GLU A N 1
ATOM 887 C CA . GLU A 1 112 ? 21.294 -78.314 19.850 1.00 20.90 112 GLU A CA 1
ATOM 888 C C . GLU A 1 112 ? 22.726 -77.808 20.122 1.00 21.02 112 GLU A C 1
ATOM 889 O O . GLU A 1 112 ? 23.616 -77.816 19.244 1.00 20.76 112 GLU A O 1
ATOM 895 N N . PHE A 1 113 ? 22.957 -77.412 21.382 1.00 23.93 113 PHE A N 1
ATOM 896 C CA . PHE A 1 113 ? 24.319 -77.091 21.801 1.00 19.48 113 PHE A CA 1
ATOM 897 C C . PHE A 1 113 ? 25.259 -78.225 21.754 1.00 19.64 113 PHE A C 1
ATOM 898 O O . PHE A 1 113 ? 26.414 -78.100 21.300 1.00 19.76 113 PHE A O 1
ATOM 906 N N . MET A 1 114 ? 24.876 -79.390 22.266 1.00 20.38 114 MET A N 1
ATOM 907 C CA . MET A 1 114 ? 25.764 -80.508 22.231 1.00 18.69 114 MET A CA 1
ATOM 908 C C . MET A 1 114 ? 26.032 -80.956 20.782 1.00 19.71 114 MET A C 1
ATOM 909 O O . MET A 1 114 ? 27.150 -81.348 20.440 1.00 19.72 114 MET A O 1
ATOM 914 N N . MET A 1 115 ? 25.031 -80.836 19.917 1.00 21.58 115 MET A N 1
ATOM 915 C CA . MET A 1 115 ? 25.215 -81.092 18.488 1.00 22.58 115 MET A CA 1
ATOM 916 C C . MET A 1 115 ? 26.225 -80.113 17.888 1.00 21.17 115 MET A C 1
ATOM 917 O O . MET A 1 115 ? 27.110 -80.509 17.170 1.00 21.36 115 MET A O 1
ATOM 922 N N . LEU A 1 116 ? 26.037 -78.836 18.216 1.00 21.74 116 LEU A N 1
ATOM 923 C CA . LEU A 1 116 ? 27.021 -77.830 17.815 1.00 20.41 116 LEU A CA 1
ATOM 924 C C . LEU A 1 116 ? 28.424 -78.142 18.180 1.00 20.44 116 LEU A C 1
ATOM 925 O O . LEU A 1 116 ? 29.349 -78.142 17.309 1.00 23.01 116 LEU A O 1
ATOM 930 N N . CYS A 1 117 ? 28.669 -78.518 19.444 1.00 20.00 117 CYS A N 1
ATOM 931 C CA . CYS A 1 117 ? 29.996 -78.877 19.894 1.00 19.80 117 CYS A CA 1
ATOM 932 C C . CYS A 1 117 ? 30.541 -80.093 19.131 1.00 22.52 117 CYS A C 1
ATOM 933 O O . CYS A 1 117 ? 31.701 -80.157 18.769 1.00 22.53 117 CYS A O 1
ATOM 936 N N . GLU A 1 118 ? 29.675 -81.068 18.866 1.00 23.06 118 GLU A N 1
ATOM 937 C CA . GLU A 1 118 ? 30.153 -82.250 18.139 1.00 22.15 118 GLU A CA 1
ATOM 938 C C . GLU A 1 118 ? 30.453 -81.918 16.672 1.00 21.39 118 GLU A C 1
ATOM 939 O O . GLU A 1 118 ? 31.440 -82.427 16.163 1.00 23.20 118 GLU A O 1
ATOM 945 N N . LEU A 1 119 ? 29.666 -81.081 16.053 1.00 22.31 119 LEU A N 1
ATOM 946 C CA . LEU A 1 119 ? 29.976 -80.602 14.711 1.00 23.52 119 LEU A CA 1
ATOM 947 C C . LEU A 1 119 ? 31.276 -79.860 14.648 1.00 27.77 119 LEU A C 1
ATOM 948 O O . LEU A 1 119 ? 32.022 -79.985 13.710 1.00 27.84 119 LEU A O 1
ATOM 953 N N . LEU A 1 120 ? 31.554 -79.056 15.672 1.00 27.08 120 LEU A N 1
ATOM 954 C CA . LEU A 1 120 ? 32.845 -78.298 15.739 1.00 22.52 120 LEU A CA 1
ATOM 955 C C . LEU A 1 120 ? 34.022 -79.041 16.151 1.00 24.81 120 LEU A C 1
ATOM 956 O O . LEU A 1 120 ? 35.155 -78.667 15.901 1.00 26.85 120 LEU A O 1
ATOM 961 N N . GLY A 1 121 ? 33.817 -80.159 16.791 1.00 24.43 121 GLY A N 1
ATOM 962 C CA . GLY A 1 121 ? 34.875 -80.909 17.411 1.00 25.74 121 GLY A CA 1
ATOM 963 C C . GLY A 1 121 ? 35.411 -80.216 18.720 1.00 25.32 121 GLY A C 1
ATOM 964 O O . GLY A 1 121 ? 36.523 -80.443 19.083 1.00 25.20 121 GLY A O 1
ATOM 965 N N . CYS A 1 122 ? 34.601 -79.425 19.394 1.00 24.15 122 CYS A N 1
ATOM 966 C CA . CYS A 1 122 ? 35.032 -78.704 20.603 1.00 24.74 122 CYS A CA 1
ATOM 967 C C . CYS A 1 122 ? 34.400 -79.286 21.847 1.00 28.63 122 CYS A C 1
ATOM 968 O O . CYS A 1 122 ? 33.374 -79.943 21.774 1.00 23.75 122 CYS A O 1
ATOM 971 N N . GLU A 1 123 ? 35.033 -79.017 22.977 1.00 22.64 123 GLU A N 1
ATOM 972 C CA . GLU A 1 123 ? 34.444 -79.351 24.300 1.00 22.33 123 GLU A CA 1
ATOM 973 C C . GLU A 1 123 ? 33.306 -78.508 24.613 1.00 21.88 123 GLU A C 1
ATOM 974 O O . GLU A 1 123 ? 33.356 -77.270 24.426 1.00 23.24 123 GLU A O 1
ATOM 980 N N . PRO A 1 124 ? 32.232 -79.083 25.167 1.00 21.35 124 PRO A N 1
ATOM 981 C CA . PRO A 1 124 ? 31.199 -78.231 25.739 1.00 20.66 124 PRO A CA 1
ATOM 982 C C . PRO A 1 124 ? 31.631 -77.718 27.150 1.00 19.59 124 PRO A C 1
ATOM 983 O O . PRO A 1 124 ? 32.265 -78.446 27.901 1.00 22.10 124 PRO A O 1
ATOM 987 N N . TYR A 1 125 ? 31.238 -76.497 27.444 1.00 19.61 125 TYR A N 1
ATOM 988 C CA . TYR A 1 125 ? 31.445 -75.873 28.777 1.00 20.77 125 TYR A CA 1
ATOM 989 C C . TYR A 1 125 ? 30.124 -75.233 29.125 1.00 20.39 125 TYR A C 1
ATOM 990 O O . TYR A 1 125 ? 29.756 -74.236 28.564 1.00 22.87 125 TYR A O 1
ATOM 999 N N . ILE A 1 126 ? 29.386 -75.873 30.047 1.00 19.03 126 ILE A N 1
ATOM 1000 C CA . ILE A 1 126 ? 28.069 -75.393 30.392 1.00 19.89 126 ILE A CA 1
ATOM 1001 C C . ILE A 1 126 ? 28.076 -74.696 31.753 1.00 19.46 126 ILE A C 1
ATOM 1002 O O . ILE A 1 126 ? 28.730 -75.230 32.678 1.00 21.13 126 ILE A O 1
ATOM 1007 N N . SER A 1 127 ? 27.420 -73.589 31.870 1.00 20.68 127 SER A N 1
ATOM 1008 C CA A SER A 1 127 ? 27.185 -72.956 33.197 0.70 22.08 127 SER A CA 1
ATOM 1009 C CA B SER A 1 127 ? 27.191 -72.959 33.195 0.30 23.20 127 SER A CA 1
ATOM 1010 C C . SER A 1 127 ? 25.759 -73.164 33.656 1.00 20.48 127 SER A C 1
ATOM 1011 O O . SER A 1 127 ? 24.813 -72.786 33.024 1.00 21.78 127 SER A O 1
ATOM 1016 N N . GLY A 1 128 ? 25.648 -73.849 34.804 1.00 19.96 128 GLY A N 1
ATOM 1017 C CA . GLY A 1 128 ? 24.371 -73.976 35.512 1.00 19.85 128 GLY A CA 1
ATOM 1018 C C . GLY A 1 128 ? 23.981 -72.735 36.252 1.00 20.85 128 GLY A C 1
ATOM 1019 O O . GLY A 1 128 ? 24.796 -71.831 36.524 1.00 20.82 128 GLY A O 1
ATOM 1020 N N . ASN A 1 129 ? 22.701 -72.706 36.640 1.00 18.54 129 ASN A N 1
ATOM 1021 C CA . ASN A 1 129 ? 22.069 -71.573 37.241 1.00 19.19 129 ASN A CA 1
ATOM 1022 C C . ASN A 1 129 ? 22.097 -71.636 38.780 1.00 23.51 129 ASN A C 1
ATOM 1023 O O . ASN A 1 129 ? 21.358 -72.437 39.399 1.00 19.98 129 ASN A O 1
ATOM 1028 N N . VAL A 1 130 ? 22.963 -70.817 39.407 1.00 20.92 130 VAL A N 1
ATOM 1029 C CA . VAL A 1 130 ? 22.938 -70.668 40.888 1.00 20.28 130 VAL A CA 1
ATOM 1030 C C . VAL A 1 130 ? 22.008 -69.536 41.316 1.00 22.08 130 VAL A C 1
ATOM 1031 O O . VAL A 1 130 ? 21.215 -69.688 42.225 1.00 21.97 130 VAL A O 1
ATOM 1035 N N . GLY A 1 131 ? 22.103 -68.371 40.676 1.00 20.83 131 GLY A N 1
ATOM 1036 C CA . GLY A 1 131 ? 21.418 -67.228 41.192 1.00 19.88 131 GLY A CA 1
ATOM 1037 C C . GLY A 1 131 ? 19.921 -67.339 41.310 1.00 21.40 131 GLY A C 1
ATOM 1038 O O . GLY A 1 131 ? 19.333 -66.842 42.280 1.00 19.92 131 GLY A O 1
ATOM 1039 N N . SER A 1 132 ? 19.262 -67.925 40.279 1.00 21.22 132 SER A N 1
ATOM 1040 C CA . SER A 1 132 ? 17.799 -68.115 40.336 1.00 20.26 132 SER A CA 1
ATOM 1041 C C . SER A 1 132 ? 17.388 -69.579 40.164 1.00 20.98 132 SER A C 1
ATOM 1042 O O . SER A 1 132 ? 16.239 -69.859 39.983 1.00 22.28 132 SER A O 1
ATOM 1045 N N . GLY A 1 133 ? 18.338 -70.500 40.253 1.00 18.70 133 GLY A N 1
ATOM 1046 C CA . GLY A 1 133 ? 18.091 -71.923 40.045 1.00 22.73 133 GLY A CA 1
ATOM 1047 C C . GLY A 1 133 ? 18.114 -72.675 41.394 1.00 22.92 133 GLY A C 1
ATOM 1048 O O . GLY A 1 133 ? 18.271 -72.054 42.451 1.00 24.98 133 GLY A O 1
ATOM 1049 N N . THR A 1 134 ? 17.792 -73.940 41.377 1.00 23.30 134 THR A N 1
ATOM 1050 C CA . THR A 1 134 ? 17.815 -74.746 42.597 1.00 22.79 134 THR A CA 1
ATOM 1051 C C . THR A 1 134 ? 18.825 -75.825 42.459 1.00 21.07 134 THR A C 1
ATOM 1052 O O . THR A 1 134 ? 19.316 -76.174 41.358 1.00 18.66 134 THR A O 1
ATOM 1056 N N . VAL A 1 135 ? 19.222 -76.402 43.605 1.00 19.75 135 VAL A N 1
ATOM 1057 C CA . VAL A 1 135 ? 20.197 -77.442 43.634 1.00 19.87 135 VAL A CA 1
ATOM 1058 C C . VAL A 1 135 ? 19.703 -78.657 42.816 1.00 20.52 135 VAL A C 1
ATOM 1059 O O . VAL A 1 135 ? 20.486 -79.243 42.039 1.00 18.85 135 VAL A O 1
ATOM 1063 N N . GLN A 1 136 ? 18.474 -79.051 43.041 1.00 19.24 136 GLN A N 1
ATOM 1064 C CA . GLN A 1 136 ? 17.913 -80.207 42.278 1.00 20.45 136 GLN A CA 1
ATOM 1065 C C . GLN A 1 136 ? 17.938 -79.946 40.747 1.00 20.28 136 GLN A C 1
ATOM 1066 O O . GLN A 1 136 ? 18.282 -80.818 39.992 1.00 20.85 136 GLN A O 1
ATOM 1072 N N . GLU A 1 137 ? 17.589 -78.737 40.325 1.00 19.81 137 GLU A N 1
ATOM 1073 C CA . GLU A 1 137 ? 17.597 -78.364 38.930 1.00 20.28 137 GLU A CA 1
ATOM 1074 C C . GLU A 1 137 ? 18.950 -78.580 38.292 1.00 21.82 137 GLU A C 1
ATOM 1075 O O . GLU A 1 137 ? 19.093 -79.192 37.227 1.00 18.89 137 GLU A O 1
ATOM 1081 N N . MET A 1 138 ? 20.022 -78.115 38.950 1.00 19.38 138 MET A N 1
ATOM 1082 C CA . MET A 1 138 ? 21.315 -78.270 38.359 1.00 17.95 138 MET A CA 1
ATOM 1083 C C . MET A 1 138 ? 21.792 -79.674 38.377 1.00 19.73 138 MET A C 1
ATOM 1084 O O . MET A 1 138 ? 22.424 -80.178 37.408 1.00 19.02 138 MET A O 1
ATOM 1089 N N . SER A 1 139 ? 21.511 -80.377 39.487 1.00 18.95 139 SER A N 1
ATOM 1090 C CA . SER A 1 139 ? 21.864 -81.811 39.586 1.00 18.88 139 SER A CA 1
ATOM 1091 C C . SER A 1 139 ? 21.175 -82.635 38.431 1.00 17.07 139 SER A C 1
ATOM 1092 O O . SER A 1 139 ? 21.781 -83.506 37.850 1.00 19.46 139 SER A O 1
ATOM 1095 N N . GLU A 1 140 ? 19.930 -82.288 38.208 1.00 18.53 140 GLU A N 1
ATOM 1096 C CA . GLU A 1 140 ? 19.151 -82.940 37.156 1.00 23.06 140 GLU A CA 1
ATOM 1097 C C . GLU A 1 140 ? 19.683 -82.650 35.761 1.00 24.32 140 GLU A C 1
ATOM 1098 O O . GLU A 1 140 ? 19.642 -83.529 34.879 1.00 20.51 140 GLU A O 1
ATOM 1104 N N . TRP A 1 141 ? 20.221 -81.475 35.568 1.00 19.84 141 TRP A N 1
ATOM 1105 C CA . TRP A 1 141 ? 20.852 -81.183 34.280 1.00 19.06 141 TRP A CA 1
ATOM 1106 C C . TRP A 1 141 ? 22.008 -82.054 33.998 1.00 19.53 141 TRP A C 1
ATOM 1107 O O . TRP A 1 141 ? 22.152 -82.671 32.932 1.00 21.53 141 TRP A O 1
ATOM 1118 N N . VAL A 1 142 ? 22.915 -82.185 34.964 1.00 19.52 142 VAL A N 1
ATOM 1119 C CA . VAL A 1 142 ? 24.025 -83.041 34.816 1.00 18.17 142 VAL A CA 1
ATOM 1120 C C . VAL A 1 142 ? 23.599 -84.518 34.537 1.00 21.37 142 VAL A C 1
ATOM 1121 O O . VAL A 1 142 ? 24.234 -85.258 33.731 1.00 22.12 142 VAL A O 1
ATOM 1125 N N . GLU A 1 143 ? 22.613 -84.937 35.302 1.00 20.80 143 GLU A N 1
ATOM 1126 C CA . GLU A 1 143 ? 22.104 -86.303 35.159 1.00 22.57 143 GLU A CA 1
ATOM 1127 C C . GLU A 1 143 ? 21.486 -86.531 33.766 1.00 19.08 143 GLU A C 1
ATOM 1128 O O . GLU A 1 143 ? 21.807 -87.533 33.125 1.00 20.92 143 GLU A O 1
ATOM 1134 N N . TYR A 1 144 ? 20.681 -85.609 33.331 1.00 20.32 144 TYR A N 1
ATOM 1135 C CA . TYR A 1 144 ? 20.090 -85.606 32.003 1.00 21.17 144 TYR A CA 1
ATOM 1136 C C . TYR A 1 144 ? 21.146 -85.786 30.918 1.00 24.78 144 TYR A C 1
ATOM 1137 O O . TYR A 1 144 ? 21.035 -86.641 30.021 1.00 21.65 144 TYR A O 1
ATOM 1146 N N . ILE A 1 145 ? 22.231 -85.034 31.036 1.00 21.78 145 ILE A N 1
ATOM 1147 C CA . ILE A 1 145 ? 23.267 -85.093 30.051 1.00 21.17 145 ILE A CA 1
ATOM 1148 C C . ILE A 1 145 ? 24.073 -86.317 30.112 1.00 21.82 145 ILE A C 1
ATOM 1149 O O . ILE A 1 145 ? 24.502 -86.865 29.046 1.00 22.27 145 ILE A O 1
ATOM 1154 N N . THR A 1 146 ? 24.431 -86.779 31.300 1.00 20.43 146 THR A N 1
ATOM 1155 C CA . THR A 1 146 ? 25.491 -87.705 31.422 1.00 19.42 146 THR A CA 1
ATOM 1156 C C . THR A 1 146 ? 25.143 -89.141 31.930 1.00 22.28 146 THR A C 1
ATOM 1157 O O . THR A 1 146 ? 26.023 -89.999 31.932 1.00 22.29 146 THR A O 1
ATOM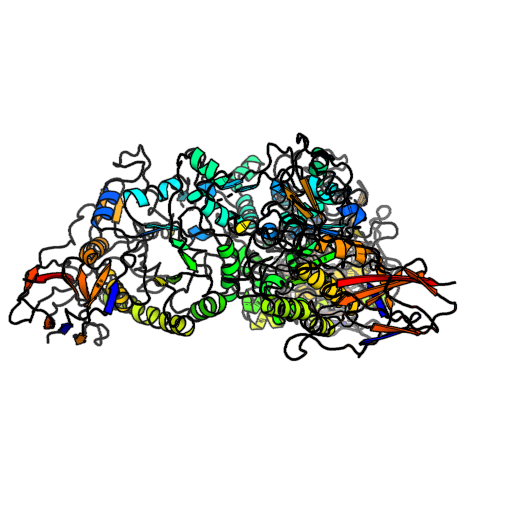 1161 N N . PHE A 1 147 ? 23.962 -89.351 32.443 1.00 22.63 147 PHE A N 1
ATOM 1162 C CA . PHE A 1 147 ? 23.684 -90.623 33.134 1.00 23.66 147 PHE A CA 1
ATOM 1163 C C . PHE A 1 147 ? 23.268 -91.707 32.085 1.00 24.22 147 PHE A C 1
ATOM 1164 O O . PHE A 1 147 ? 22.502 -91.425 31.178 1.00 23.57 147 PHE A O 1
ATOM 1172 N N . ASP A 1 148 ? 23.862 -92.892 32.226 1.00 24.54 148 ASP A N 1
ATOM 1173 C CA . ASP A 1 148 ? 23.665 -93.962 31.261 1.00 30.54 148 ASP A CA 1
ATOM 1174 C C . ASP A 1 148 ? 22.660 -95.019 31.812 1.00 31.54 148 ASP A C 1
ATOM 1175 O O . ASP A 1 148 ? 22.410 -95.971 31.115 1.00 29.70 148 ASP A O 1
ATOM 1180 N N . GLY A 1 149 ? 22.075 -94.828 32.986 1.00 28.24 149 GLY A N 1
ATOM 1181 C CA . GLY A 1 149 ? 21.091 -95.781 33.549 1.00 28.13 149 GLY A CA 1
ATOM 1182 C C . GLY A 1 149 ? 19.685 -95.409 33.260 1.00 27.60 149 GLY A C 1
ATOM 1183 O O . GLY A 1 149 ? 19.391 -94.649 32.334 1.00 26.73 149 GLY A O 1
ATOM 1184 N N . GLU A 1 150 ? 18.769 -95.871 34.117 1.00 24.74 150 GLU A N 1
ATOM 1185 C CA . GLU A 1 150 ? 17.411 -95.473 33.998 1.00 24.70 150 GLU A CA 1
ATOM 1186 C C . GLU A 1 150 ? 17.044 -94.500 35.067 1.00 27.04 150 GLU A C 1
ATOM 1187 O O . GLU A 1 150 ? 17.341 -94.745 36.257 1.00 26.02 150 GLU A O 1
ATOM 1193 N N . SER A 1 151 ? 16.387 -93.412 34.677 1.00 24.33 151 SER A N 1
ATOM 1194 C CA . SER A 1 151 ? 15.850 -92.400 35.580 1.00 24.89 151 SER A CA 1
ATOM 1195 C C . SER A 1 151 ? 14.977 -91.523 34.781 1.00 24.18 151 SER A C 1
ATOM 1196 O O . SER A 1 151 ? 15.105 -91.480 33.573 1.00 25.79 151 SER A O 1
ATOM 1199 N N . PRO A 1 152 ? 14.132 -90.757 35.441 1.00 24.86 152 PRO A N 1
ATOM 1200 C CA . PRO A 1 152 ? 13.298 -89.850 34.718 1.00 25.97 152 PRO A CA 1
ATOM 1201 C C . PRO A 1 152 ? 14.132 -88.864 33.829 1.00 27.38 152 PRO A C 1
ATOM 1202 O O . PRO A 1 152 ? 13.752 -88.628 32.705 1.00 22.94 152 PRO A O 1
ATOM 1206 N N . MET A 1 153 ? 15.243 -88.338 34.307 1.00 23.86 153 MET A N 1
ATOM 1207 C CA . MET A 1 153 ? 16.057 -87.442 33.481 1.00 22.60 153 MET A CA 1
ATOM 1208 C C . MET A 1 153 ? 16.733 -88.162 32.322 1.00 22.18 153 MET A C 1
ATOM 1209 O O . MET A 1 153 ? 16.689 -87.640 31.178 1.00 22.13 153 MET A O 1
ATOM 1214 N N . ALA A 1 154 ? 17.390 -89.285 32.563 1.00 21.64 154 ALA A N 1
ATOM 1215 C CA . ALA A 1 154 ? 18.069 -89.978 31.470 1.00 23.34 154 ALA A CA 1
ATOM 1216 C C . ALA A 1 154 ? 17.079 -90.498 30.412 1.00 27.46 154 ALA A C 1
ATOM 1217 O O . ALA A 1 154 ? 17.301 -90.416 29.223 1.00 23.35 154 ALA A O 1
ATOM 1219 N N . ASN A 1 155 ? 15.947 -90.964 30.894 1.00 25.11 155 ASN A N 1
ATOM 1220 C CA . ASN A 1 155 ? 14.888 -91.472 29.997 1.00 23.87 155 ASN A CA 1
ATOM 1221 C C . ASN A 1 155 ? 14.333 -90.319 29.179 1.00 27.00 155 ASN A C 1
ATOM 1222 O O . ASN A 1 155 ? 13.998 -90.493 28.018 1.00 21.79 155 ASN A O 1
ATOM 1227 N N . TRP A 1 156 ? 14.248 -89.114 29.772 1.00 23.71 156 TRP A N 1
ATOM 1228 C CA . TRP A 1 156 ? 13.811 -87.946 29.039 1.00 23.03 156 TRP A CA 1
ATOM 1229 C C . TRP A 1 156 ? 14.776 -87.589 27.897 1.00 22.87 156 TRP A C 1
ATOM 1230 O O . TRP A 1 156 ? 14.339 -87.296 26.772 1.00 22.57 156 TRP A O 1
ATOM 1241 N N . ARG A 1 157 ? 16.065 -87.616 28.196 1.00 23.15 157 ARG A N 1
ATOM 1242 C CA . ARG A 1 157 ? 17.066 -87.324 27.196 1.00 24.88 157 ARG A CA 1
ATOM 1243 C C . ARG A 1 157 ? 16.862 -88.325 25.989 1.00 27.28 157 ARG A C 1
ATOM 1244 O O . ARG A 1 157 ? 16.938 -87.928 24.844 1.00 23.73 157 ARG A O 1
ATOM 1252 N N . ARG A 1 158 ? 16.676 -89.598 26.307 1.00 23.89 158 ARG A N 1
ATOM 1253 C CA . ARG A 1 158 ? 16.506 -90.658 25.259 1.00 24.00 158 ARG A CA 1
ATOM 1254 C C . ARG A 1 158 ? 15.257 -90.380 24.465 1.00 23.19 158 ARG A C 1
ATOM 1255 O O . ARG A 1 158 ? 15.299 -90.408 23.259 1.00 27.93 158 ARG A O 1
ATOM 1263 N N . GLU A 1 159 ? 14.175 -90.023 25.109 1.00 22.46 159 GLU A N 1
ATOM 1264 C CA . GLU A 1 159 ? 12.981 -89.656 24.451 1.00 24.24 159 GLU A CA 1
ATOM 1265 C C . GLU A 1 159 ? 13.228 -88.489 23.457 1.00 31.84 159 GLU A C 1
ATOM 1266 O O . GLU A 1 159 ? 12.596 -88.389 22.355 1.00 24.78 159 GLU A O 1
ATOM 1272 N N . ASN A 1 160 ? 14.094 -87.559 23.874 1.00 24.71 160 ASN A N 1
ATOM 1273 C CA . ASN A 1 160 ? 14.290 -86.358 23.111 1.00 25.47 160 ASN A CA 1
ATOM 1274 C C . ASN A 1 160 ? 15.364 -86.604 22.036 1.00 25.65 160 ASN A C 1
ATOM 1275 O O . ASN A 1 160 ? 15.752 -85.640 21.315 1.00 25.88 160 ASN A O 1
ATOM 1280 N N . GLY A 1 161 ? 15.877 -87.826 21.927 1.00 24.57 161 GLY A N 1
ATOM 1281 C CA . GLY A 1 161 ? 16.680 -88.225 20.784 1.00 26.02 161 GLY A CA 1
ATOM 1282 C C . GLY A 1 161 ? 18.067 -88.555 20.972 1.00 25.13 161 GLY A C 1
ATOM 1283 O O . GLY A 1 161 ? 18.764 -88.896 20.055 1.00 25.77 161 GLY A O 1
ATOM 1284 N N . ARG A 1 162 ? 18.601 -88.543 22.187 1.00 23.24 162 ARG A N 1
ATOM 1285 C CA . ARG A 1 162 ? 19.965 -88.886 22.408 1.00 21.27 162 ARG A CA 1
ATOM 1286 C C . ARG A 1 162 ? 20.010 -90.096 23.345 1.00 27.26 162 ARG A C 1
ATOM 1287 O O . ARG A 1 162 ? 19.758 -90.002 24.560 1.00 24.23 162 ARG A O 1
ATOM 1295 N N . GLU A 1 163 ? 20.411 -91.222 22.817 1.00 27.33 163 GLU A N 1
ATOM 1296 C CA . GLU A 1 163 ? 20.270 -92.490 23.541 1.00 29.05 163 GLU A CA 1
ATOM 1297 C C . GLU A 1 163 ? 21.389 -92.661 24.556 1.00 27.28 163 GLU A C 1
ATOM 1298 O O . GLU A 1 163 ? 21.210 -92.903 25.727 1.00 26.47 163 GLU A O 1
ATOM 1304 N N . LYS A 1 164 ? 22.611 -92.575 24.091 1.00 27.28 164 LYS A N 1
ATOM 1305 C CA . LYS A 1 164 ? 23.736 -92.749 24.940 1.00 27.55 164 LYS A CA 1
ATOM 1306 C C . LYS A 1 164 ? 23.985 -91.335 25.631 1.00 27.62 164 LYS A C 1
ATOM 1307 O O . LYS A 1 164 ? 23.627 -90.319 25.085 1.00 25.29 164 LYS A O 1
ATOM 1313 N N . PRO A 1 165 ? 24.583 -91.344 26.812 1.00 26.10 165 PRO A N 1
ATOM 1314 C CA . PRO A 1 165 ? 24.817 -90.019 27.431 1.00 26.30 165 PRO A CA 1
ATOM 1315 C C . PRO A 1 165 ? 25.893 -89.260 26.635 1.00 28.46 165 PRO A C 1
ATOM 1316 O O . PRO A 1 165 ? 26.676 -89.913 25.854 1.00 23.94 165 PRO A O 1
ATOM 1320 N N . TRP A 1 166 ? 25.973 -87.953 26.849 1.00 26.34 166 TRP A N 1
ATOM 1321 C CA . TRP A 1 166 ? 27.142 -87.202 26.439 1.00 24.37 166 TRP A CA 1
ATOM 1322 C C . TRP A 1 166 ? 28.183 -87.181 27.512 1.00 26.42 166 TRP A C 1
ATOM 1323 O O . TRP A 1 166 ? 27.885 -87.459 28.684 1.00 28.98 166 TRP A O 1
ATOM 1334 N N . ARG A 1 167 ? 29.429 -86.937 27.107 1.00 24.13 167 ARG A N 1
ATOM 1335 C CA . ARG A 1 167 ? 30.476 -86.629 28.062 1.00 26.16 167 ARG A CA 1
ATOM 1336 C C . ARG A 1 167 ? 30.546 -85.105 28.185 1.00 29.56 167 ARG A C 1
ATOM 1337 O O . ARG A 1 167 ? 30.346 -84.394 27.212 1.00 27.27 167 ARG A O 1
ATOM 1345 N N . ILE A 1 168 ? 30.776 -84.623 29.394 1.00 23.42 168 ILE A N 1
ATOM 1346 C CA . ILE A 1 168 ? 31.069 -83.215 29.557 1.00 22.25 168 ILE A CA 1
ATOM 1347 C C . ILE A 1 168 ? 32.024 -83.082 30.727 1.00 20.70 168 ILE A C 1
ATOM 1348 O O . ILE A 1 168 ? 31.819 -83.727 31.802 1.00 23.03 168 ILE A O 1
ATOM 1353 N N . LYS A 1 169 ? 33.091 -82.308 30.516 1.00 20.18 169 LYS A N 1
ATOM 1354 C CA A LYS A 1 169 ? 34.054 -82.020 31.597 0.70 22.51 169 LYS A CA 1
ATOM 1355 C CA B LYS A 1 169 ? 34.039 -82.015 31.601 0.30 22.01 169 LYS A CA 1
ATOM 1356 C C . LYS A 1 169 ? 33.644 -80.694 32.248 1.00 22.26 169 LYS A C 1
ATOM 1357 O O . LYS A 1 169 ? 33.244 -80.653 33.391 1.00 24.79 169 LYS A O 1
ATOM 1368 N N . TYR A 1 170 ? 33.649 -79.614 31.491 1.00 22.00 170 TYR A N 1
ATOM 1369 C CA . TYR A 1 170 ? 33.624 -78.317 32.105 1.00 20.94 170 TYR A CA 1
ATOM 1370 C C . TYR A 1 170 ? 32.223 -77.905 32.510 1.00 20.44 170 TYR A C 1
ATOM 1371 O O . TYR A 1 170 ? 31.351 -77.714 31.664 1.00 20.49 170 TYR A O 1
ATOM 1380 N N . TRP A 1 171 ? 32.044 -77.660 33.811 1.00 18.99 171 TRP A N 1
ATOM 1381 C CA . TRP A 1 171 ? 30.755 -77.318 34.384 1.00 18.29 171 TRP A CA 1
ATOM 1382 C C . TRP A 1 171 ? 30.921 -76.117 35.348 1.00 20.04 171 TRP A C 1
ATOM 1383 O O . TRP A 1 171 ? 31.533 -76.259 36.397 1.00 19.80 171 TRP A O 1
ATOM 1394 N N . GLY A 1 172 ? 30.335 -75.012 34.975 1.00 18.82 172 GLY A N 1
ATOM 1395 C CA . GLY A 1 172 ? 30.351 -73.761 35.743 1.00 20.70 172 GLY A CA 1
ATOM 1396 C C . GLY A 1 172 ? 29.235 -73.735 36.709 1.00 19.49 172 GLY A C 1
ATOM 1397 O O . GLY A 1 172 ? 28.061 -73.912 36.333 1.00 19.43 172 GLY A O 1
ATOM 1398 N N . VAL A 1 173 ? 29.542 -73.546 37.995 1.00 18.56 173 VAL A N 1
ATOM 1399 C CA . VAL A 1 173 ? 28.525 -73.501 39.038 1.00 19.46 173 VAL A CA 1
ATOM 1400 C C . VAL A 1 173 ? 28.151 -72.100 39.273 1.00 21.13 173 VAL A C 1
ATOM 1401 O O . VAL A 1 173 ? 28.602 -71.469 40.224 1.00 22.19 173 VAL A O 1
ATOM 1405 N N . GLY A 1 174 ? 27.315 -71.588 38.393 1.00 20.62 174 GLY A N 1
ATOM 1406 C CA . GLY A 1 174 ? 26.957 -70.180 38.340 1.00 21.50 174 GLY A CA 1
ATOM 1407 C C . GLY A 1 174 ? 27.982 -69.316 37.626 1.00 23.91 174 GLY A C 1
ATOM 1408 O O . GLY A 1 174 ? 29.144 -69.628 37.537 1.00 27.25 174 GLY A O 1
ATOM 1409 N N . ASN A 1 175 ? 27.508 -68.177 37.181 1.00 24.70 175 ASN A N 1
ATOM 1410 C CA . ASN A 1 175 ? 28.347 -67.207 36.530 1.00 29.17 175 ASN A CA 1
ATOM 1411 C C . ASN A 1 175 ? 28.084 -65.805 37.098 1.00 22.62 175 ASN A C 1
ATOM 1412 O O . ASN A 1 175 ? 26.948 -65.443 37.417 1.00 25.48 175 ASN A O 1
ATOM 1417 N N . GLU A 1 176 ? 29.106 -64.991 37.111 1.00 23.44 176 GLU A N 1
ATOM 1418 C CA . GLU A 1 176 ? 29.002 -63.621 37.556 1.00 25.23 176 GLU A CA 1
ATOM 1419 C C . GLU A 1 176 ? 28.136 -63.415 38.810 1.00 19.04 176 GLU A C 1
ATOM 1420 O O . GLU A 1 176 ? 27.318 -62.482 38.897 1.00 18.90 176 GLU A O 1
ATOM 1426 N N . ASN A 1 177 ? 28.380 -64.277 39.801 1.00 20.22 177 ASN A N 1
ATOM 1427 C CA . ASN A 1 177 ? 27.483 -64.285 40.963 1.00 18.71 177 ASN A CA 1
ATOM 1428 C C . ASN A 1 177 ? 27.626 -63.048 41.858 1.00 21.87 177 ASN A C 1
ATOM 1429 O O . ASN A 1 177 ? 26.708 -62.763 42.589 1.00 18.92 177 ASN A O 1
ATOM 1434 N N . TRP A 1 178 ? 28.721 -62.314 41.714 1.00 20.87 178 TRP A N 1
ATOM 1435 C CA . TRP A 1 178 ? 28.931 -61.014 42.374 1.00 21.63 178 TRP A CA 1
ATOM 1436 C C . TRP A 1 178 ? 28.094 -59.934 41.768 1.00 20.68 178 TRP A C 1
ATOM 1437 O O . TRP A 1 178 ? 27.929 -58.878 42.365 1.00 21.60 178 TRP A O 1
ATOM 1448 N N . GLY A 1 179 ? 27.519 -60.155 40.604 1.00 20.77 179 GLY A N 1
ATOM 1449 C CA . GLY A 1 179 ? 26.757 -59.110 39.895 1.00 19.93 179 GLY A CA 1
ATOM 1450 C C . GLY A 1 179 ? 25.425 -59.647 39.397 1.00 21.66 179 GLY A C 1
ATOM 1451 O O . GLY A 1 179 ? 24.504 -59.959 40.195 1.00 20.06 179 GLY A O 1
ATOM 1452 N N . CYS A 1 180 ? 25.293 -59.814 38.077 1.00 19.35 180 CYS A N 1
ATOM 1453 C CA . CYS A 1 180 ? 23.976 -60.183 37.505 1.00 22.86 180 CYS A CA 1
ATOM 1454 C C . CYS A 1 180 ? 23.537 -61.601 37.938 1.00 24.11 180 CYS A C 1
ATOM 1455 O O . CYS A 1 180 ? 22.380 -61.902 37.835 1.00 23.88 180 CYS A O 1
ATOM 1458 N N . GLY A 1 181 ? 24.446 -62.422 38.487 1.00 20.11 181 GLY A N 1
ATOM 1459 C CA . GLY A 1 181 ? 24.066 -63.682 39.041 1.00 22.56 181 GLY A CA 1
ATOM 1460 C C . GLY A 1 181 ? 23.700 -63.757 40.521 1.00 20.51 181 GLY A C 1
ATOM 1461 O O . GLY A 1 181 ? 23.796 -64.812 41.150 1.00 21.45 181 GLY A O 1
ATOM 1462 N N . GLY A 1 182 ? 23.250 -62.659 41.088 1.00 20.71 182 GLY A N 1
ATOM 1463 C CA . GLY A 1 182 ? 22.719 -62.653 42.415 1.00 18.57 182 GLY A CA 1
ATOM 1464 C C . GLY A 1 182 ? 23.270 -61.592 43.379 1.00 20.90 182 GLY A C 1
ATOM 1465 O O . GLY A 1 182 ? 22.919 -61.591 44.542 1.00 19.75 182 GLY A O 1
ATOM 1466 N N . ASN A 1 183 ? 24.177 -60.716 42.903 1.00 18.98 183 ASN A N 1
ATOM 1467 C CA . ASN A 1 183 ? 24.784 -59.667 43.724 1.00 19.38 183 ASN A CA 1
ATOM 1468 C C . ASN A 1 183 ? 25.289 -60.236 45.058 1.00 18.68 183 ASN A C 1
ATOM 1469 O O . ASN A 1 183 ? 25.064 -59.667 46.144 1.00 20.78 183 ASN A O 1
ATOM 1474 N N . MET A 1 184 ? 26.006 -61.331 44.967 1.00 18.94 184 MET A N 1
ATOM 1475 C CA . MET A 1 184 ? 26.429 -62.109 46.143 1.00 17.38 184 MET A CA 1
ATOM 1476 C C . MET A 1 184 ? 27.754 -61.607 46.709 1.00 20.73 184 MET A C 1
ATOM 1477 O O . MET A 1 184 ? 28.707 -61.333 45.946 1.00 20.61 184 MET A O 1
ATOM 1482 N N . ARG A 1 185 ? 27.836 -61.615 48.007 1.00 19.45 185 ARG A N 1
ATOM 1483 C CA . ARG A 1 185 ? 29.161 -61.566 48.686 1.00 19.30 185 ARG A CA 1
ATOM 1484 C C . ARG A 1 185 ? 29.898 -62.845 48.381 1.00 19.56 185 ARG A C 1
ATOM 1485 O O . ARG A 1 185 ? 29.298 -63.937 48.295 1.00 17.66 185 ARG A O 1
ATOM 1493 N N . ALA A 1 186 ? 31.242 -62.763 48.291 1.00 17.35 186 ALA A N 1
ATOM 1494 C CA . ALA A 1 186 ? 32.039 -63.959 48.055 1.00 18.74 186 ALA A CA 1
ATOM 1495 C C . ALA A 1 186 ? 31.765 -65.044 49.111 1.00 19.26 186 ALA A C 1
ATOM 1496 O O . ALA A 1 186 ? 31.774 -66.207 48.791 1.00 17.28 186 ALA A O 1
ATOM 1498 N N . GLU A 1 187 ? 31.602 -64.652 50.353 1.00 17.20 187 GLU A N 1
ATOM 1499 C CA . GLU A 1 187 ? 31.407 -65.626 51.423 1.00 18.65 187 GLU A CA 1
ATOM 1500 C C . GLU A 1 187 ? 30.095 -66.425 51.275 1.00 18.21 187 GLU A C 1
ATOM 1501 O O . GLU A 1 187 ? 30.027 -67.615 51.587 1.00 20.91 187 GLU A O 1
ATOM 1507 N N . TYR A 1 188 ? 29.074 -65.751 50.807 1.00 17.78 188 TYR A N 1
ATOM 1508 C CA . TYR A 1 188 ? 27.767 -66.342 50.560 1.00 17.92 188 TYR A CA 1
ATOM 1509 C C . TYR A 1 188 ? 27.822 -67.228 49.314 1.00 17.54 188 TYR A C 1
ATOM 1510 O O . TYR A 1 188 ? 27.435 -68.407 49.356 1.00 17.50 188 TYR A O 1
ATOM 1519 N N . TYR A 1 189 ? 28.347 -66.731 48.201 1.00 17.80 189 TYR A N 1
ATOM 1520 C CA . TYR A 1 189 ? 28.601 -67.558 47.045 1.00 17.66 189 TYR A CA 1
ATOM 1521 C C . TYR A 1 189 ? 29.393 -68.803 47.348 1.00 17.60 189 TYR A C 1
ATOM 1522 O O . TYR A 1 189 ? 29.043 -69.899 46.879 1.00 17.52 189 TYR A O 1
ATOM 1531 N N . ALA A 1 190 ? 30.437 -68.708 48.152 1.00 15.46 190 ALA A N 1
ATOM 1532 C CA . ALA A 1 190 ? 31.222 -69.874 48.440 1.00 16.84 190 ALA A CA 1
ATOM 1533 C C . ALA A 1 190 ? 30.389 -70.993 49.123 1.00 17.30 190 ALA A C 1
ATOM 1534 O O . ALA A 1 190 ? 30.566 -72.163 48.804 1.00 18.09 190 ALA A O 1
ATOM 1536 N N . ASP A 1 191 ? 29.504 -70.590 50.006 1.00 16.75 191 ASP A N 1
ATOM 1537 C CA . ASP A 1 191 ? 28.613 -71.569 50.641 1.00 18.20 191 ASP A CA 1
ATOM 1538 C C . ASP A 1 191 ? 27.636 -72.188 49.609 1.00 18.17 191 ASP A C 1
ATOM 1539 O O . ASP A 1 191 ? 27.444 -73.423 49.631 1.00 19.29 191 ASP A O 1
ATOM 1544 N N . LEU A 1 192 ? 27.054 -71.377 48.753 1.00 17.37 192 LEU A N 1
ATOM 1545 C CA A LEU A 1 192 ? 26.153 -71.930 47.704 0.70 18.49 192 LEU A CA 1
ATOM 1546 C CA B LEU A 1 192 ? 26.158 -71.933 47.714 0.30 18.37 192 LEU A CA 1
ATOM 1547 C C . LEU A 1 192 ? 26.921 -72.859 46.785 1.00 19.09 192 LEU A C 1
ATOM 1548 O O . LEU A 1 192 ? 26.443 -73.914 46.429 1.00 18.29 192 LEU A O 1
ATOM 1557 N N . TYR A 1 193 ? 28.129 -72.439 46.397 1.00 18.09 193 TYR A N 1
ATOM 1558 C CA . TYR A 1 193 ? 28.984 -73.225 45.587 1.00 18.46 193 TYR A CA 1
ATOM 1559 C C . TYR A 1 193 ? 29.203 -74.583 46.177 1.00 19.60 193 TYR A C 1
ATOM 1560 O O . TYR A 1 193 ? 29.037 -75.615 45.476 1.00 18.94 193 TYR A O 1
ATOM 1569 N N . ARG A 1 194 ? 29.611 -74.624 47.424 1.00 16.42 194 ARG A N 1
ATOM 1570 C CA . ARG A 1 194 ? 29.895 -75.896 48.103 1.00 19.06 194 ARG A CA 1
ATOM 1571 C C . ARG A 1 194 ? 28.647 -76.830 48.104 1.00 17.75 194 ARG A C 1
ATOM 1572 O O . ARG A 1 194 ? 28.805 -78.035 47.934 1.00 20.03 194 ARG A O 1
ATOM 1580 N N . GLN A 1 195 ? 27.498 -76.237 48.327 1.00 16.88 195 GLN A N 1
ATOM 1581 C CA . GLN A 1 195 ? 26.225 -76.959 48.415 1.00 19.25 195 GLN A CA 1
ATOM 1582 C C . GLN A 1 195 ? 25.856 -77.502 46.974 1.00 20.42 195 GLN A C 1
ATOM 1583 O O . GLN A 1 195 ? 25.694 -78.701 46.790 1.00 19.98 195 GLN A O 1
ATOM 1589 N N . PHE A 1 196 ? 25.757 -76.607 45.990 1.00 18.63 196 PHE A N 1
ATOM 1590 C CA . PHE A 1 196 ? 25.423 -77.007 44.628 1.00 19.91 196 PHE A CA 1
ATOM 1591 C C . PHE A 1 196 ? 26.336 -78.075 44.097 1.00 19.33 196 PHE A C 1
ATOM 1592 O O . PHE A 1 196 ? 25.879 -79.111 43.530 1.00 18.74 196 PHE A O 1
ATOM 1600 N N . GLN A 1 197 ? 27.655 -77.917 44.262 1.00 19.77 197 GLN A N 1
ATOM 1601 C CA . GLN A 1 197 ? 28.602 -78.794 43.618 1.00 19.27 197 GLN A CA 1
ATOM 1602 C C . GLN A 1 197 ? 28.500 -80.210 44.178 1.00 21.32 197 GLN A C 1
ATOM 1603 O O . GLN A 1 197 ? 28.823 -81.185 43.490 1.00 22.83 197 GLN A O 1
ATOM 1609 N N . THR A 1 198 ? 28.056 -80.321 45.416 1.00 20.33 198 THR A N 1
ATOM 1610 C CA . THR A 1 198 ? 27.942 -81.615 46.092 1.00 20.37 198 THR A CA 1
ATOM 1611 C C . THR A 1 198 ? 27.078 -82.555 45.212 1.00 20.02 198 THR A C 1
ATOM 1612 O O . THR A 1 198 ? 27.350 -83.745 45.163 1.00 21.87 198 THR A O 1
ATOM 1616 N N . TYR A 1 199 ? 26.055 -82.012 44.604 1.00 19.77 199 TYR A N 1
ATOM 1617 C CA . TYR A 1 199 ? 25.040 -82.813 43.926 1.00 23.16 199 TYR A CA 1
ATOM 1618 C C . TYR A 1 199 ? 25.270 -82.986 42.412 1.00 24.54 199 TYR A C 1
ATOM 1619 O O . TYR A 1 199 ? 24.396 -83.487 41.706 1.00 24.70 199 TYR A O 1
ATOM 1628 N N . LEU A 1 200 ? 26.399 -82.548 41.922 1.00 20.86 200 LEU A N 1
ATOM 1629 C CA . LEU A 1 200 ? 26.788 -82.689 40.523 1.00 24.49 200 LEU A CA 1
ATOM 1630 C C . LEU A 1 200 ? 27.654 -83.921 40.478 1.00 22.75 200 LEU A C 1
ATOM 1631 O O . LEU A 1 200 ? 28.798 -83.932 40.849 1.00 26.81 200 LEU A O 1
ATOM 1636 N N . ARG A 1 201 ? 27.078 -85.020 40.016 1.00 24.17 201 ARG A N 1
ATOM 1637 C CA . ARG A 1 201 ? 27.770 -86.326 40.093 1.00 23.95 201 ARG A CA 1
ATOM 1638 C C . ARG A 1 201 ? 28.507 -86.710 38.843 1.00 24.96 201 ARG A C 1
ATOM 1639 O O . ARG A 1 201 ? 28.189 -86.248 37.733 1.00 23.99 201 ARG A O 1
ATOM 1647 N N . ASN A 1 202 ? 29.493 -87.597 39.041 1.00 22.60 202 ASN A N 1
ATOM 1648 C CA . ASN A 1 202 ? 30.201 -88.280 37.954 1.00 27.91 202 ASN A CA 1
ATOM 1649 C C . ASN A 1 202 ? 29.455 -89.560 37.607 1.00 32.91 202 ASN A C 1
ATOM 1650 O O . ASN A 1 202 ? 29.466 -90.492 38.392 1.00 28.16 202 ASN A O 1
ATOM 1655 N N . TYR A 1 203 ? 28.690 -89.545 36.535 1.00 27.63 203 TYR A N 1
ATOM 1656 C CA . TYR A 1 203 ? 27.934 -90.742 36.122 1.00 31.09 203 TYR A CA 1
ATOM 1657 C C . TYR A 1 203 ? 28.700 -91.485 35.042 1.00 35.01 203 TYR A C 1
ATOM 1658 O O . TYR A 1 203 ? 29.416 -90.903 34.206 1.00 27.47 203 TYR A O 1
ATOM 1667 N N . GLY A 1 204 ? 28.642 -92.828 35.130 1.00 41.17 204 GLY A N 1
ATOM 1668 C CA . GLY A 1 204 ? 29.302 -93.664 34.144 1.00 38.51 204 GLY A CA 1
ATOM 1669 C C . GLY A 1 204 ? 30.769 -93.458 34.172 1.00 33.46 204 GLY A C 1
ATOM 1670 O O . GLY A 1 204 ? 31.396 -93.461 35.235 1.00 38.85 204 GLY A O 1
ATOM 1671 N N . ASP A 1 205 ? 31.361 -93.176 33.019 1.00 31.74 205 ASP A N 1
ATOM 1672 C CA . ASP A 1 205 ? 32.788 -92.853 33.011 1.00 32.31 205 ASP A CA 1
ATOM 1673 C C . ASP A 1 205 ? 33.000 -91.326 32.849 1.00 27.41 205 ASP A C 1
ATOM 1674 O O . ASP A 1 205 ? 34.111 -90.893 32.575 1.00 30.14 205 ASP A O 1
ATOM 1679 N N . ASN A 1 206 ? 31.943 -90.537 32.994 1.00 27.02 206 ASN A N 1
ATOM 1680 C CA . ASN A 1 206 ? 32.121 -89.085 32.904 1.00 27.23 206 ASN A CA 1
ATOM 1681 C C . ASN A 1 206 ? 32.861 -88.556 34.144 1.00 27.99 206 ASN A C 1
ATOM 1682 O O . ASN A 1 206 ? 32.587 -88.999 35.272 1.00 27.45 206 ASN A O 1
ATOM 1687 N N . LYS A 1 207 ? 33.721 -87.546 33.937 1.00 27.34 207 LYS A N 1
ATOM 1688 C CA . LYS A 1 207 ? 34.396 -86.855 35.052 1.00 26.49 207 LYS A CA 1
ATOM 1689 C C . LYS A 1 207 ? 34.167 -85.355 34.896 1.00 24.48 207 LYS A C 1
ATOM 1690 O O . LYS A 1 207 ? 34.701 -84.719 33.914 1.00 24.24 207 LYS A O 1
ATOM 1696 N N . LEU A 1 208 ? 33.428 -84.775 35.824 1.00 23.15 208 LEU A N 1
ATOM 1697 C CA . LEU A 1 208 ? 33.186 -83.347 35.828 1.00 24.37 208 LEU A CA 1
ATOM 1698 C C . LEU A 1 208 ? 34.413 -82.561 36.281 1.00 24.57 208 LEU A C 1
ATOM 1699 O O . LEU A 1 208 ? 35.195 -83.028 37.081 1.00 28.42 208 LEU A O 1
ATOM 1704 N N . HIS A 1 209 ? 34.595 -81.400 35.681 1.00 22.48 209 HIS A N 1
ATOM 1705 C CA . HIS A 1 209 ? 35.623 -80.429 36.043 1.00 22.73 209 HIS A CA 1
ATOM 1706 C C . HIS A 1 209 ? 34.811 -79.215 36.501 1.00 21.62 209 HIS A C 1
ATOM 1707 O O . HIS A 1 209 ? 34.328 -78.413 35.690 1.00 20.87 209 HIS A O 1
ATOM 1714 N N . LYS A 1 210 ? 34.585 -79.115 37.797 1.00 20.47 210 LYS A N 1
ATOM 1715 C CA . LYS A 1 210 ? 33.707 -78.112 38.411 1.00 20.10 210 LYS A CA 1
ATOM 1716 C C . LYS A 1 210 ? 34.415 -76.767 38.548 1.00 19.80 210 LYS A C 1
ATOM 1717 O O . LYS A 1 210 ? 35.487 -76.722 39.124 1.00 19.88 210 LYS A O 1
ATOM 1723 N N . ILE A 1 211 ? 33.777 -75.740 38.035 1.00 18.35 211 ILE A N 1
ATOM 1724 C CA . ILE A 1 211 ? 34.373 -74.394 37.965 1.00 21.27 211 ILE A CA 1
ATOM 1725 C C . ILE A 1 211 ? 33.534 -73.494 38.833 1.00 19.23 211 ILE A C 1
ATOM 1726 O O . ILE A 1 211 ? 32.351 -73.248 38.591 1.00 20.94 211 ILE A O 1
ATOM 1731 N N . ALA A 1 212 ? 34.181 -72.911 39.826 1.00 16.72 212 ALA A N 1
ATOM 1732 C CA . ALA A 1 212 ? 33.571 -71.873 40.656 1.00 17.35 212 ALA A CA 1
ATOM 1733 C C . ALA A 1 212 ? 33.759 -70.525 40.001 1.00 19.37 212 ALA A C 1
ATOM 1734 O O . ALA A 1 212 ? 34.770 -70.223 39.392 1.00 19.87 212 ALA A O 1
ATOM 1736 N N . CYS A 1 213 ? 32.778 -69.702 40.230 1.00 20.20 213 CYS A N 1
ATOM 1737 C CA . CYS A 1 213 ? 32.799 -68.370 39.784 1.00 20.92 213 CYS A CA 1
ATOM 1738 C C . CYS A 1 213 ? 33.854 -67.552 40.554 1.00 21.69 213 CYS A C 1
ATOM 1739 O O . CYS A 1 213 ? 33.822 -67.516 41.800 1.00 20.12 213 CYS A O 1
ATOM 1742 N N . GLY A 1 214 ? 34.774 -66.981 39.821 1.00 23.32 214 GLY A N 1
ATOM 1743 C CA . GLY A 1 214 ? 35.821 -66.170 40.373 1.00 22.69 214 GLY A CA 1
ATOM 1744 C C . GLY A 1 214 ? 35.546 -64.718 40.237 1.00 23.80 214 GLY A C 1
ATOM 1745 O O . GLY A 1 214 ? 34.426 -64.280 40.003 1.00 25.61 214 GLY A O 1
ATOM 1746 N N . ALA A 1 215 ? 36.637 -63.960 40.398 1.00 23.22 215 ALA A N 1
ATOM 1747 C CA . ALA A 1 215 ? 36.519 -62.540 40.532 1.00 23.28 215 ALA A CA 1
ATOM 1748 C C . ALA A 1 215 ? 36.171 -61.758 39.269 1.00 24.46 215 ALA A C 1
ATOM 1749 O O . ALA A 1 215 ? 36.508 -62.130 38.123 1.00 21.66 215 ALA A O 1
ATOM 1751 N N . ASN A 1 216 ? 35.630 -60.582 39.524 1.00 20.62 216 ASN A N 1
ATOM 1752 C CA . ASN A 1 216 ? 35.568 -59.518 38.495 1.00 21.87 216 ASN A CA 1
ATOM 1753 C C . ASN A 1 216 ? 36.803 -58.629 38.647 1.00 22.59 216 ASN A C 1
ATOM 1754 O O . ASN A 1 216 ? 37.031 -58.083 39.756 1.00 23.14 216 ASN A O 1
ATOM 1759 N N . THR A 1 217 ? 37.611 -58.566 37.591 1.00 23.59 217 THR A N 1
ATOM 1760 C CA . THR A 1 217 ? 38.736 -57.606 37.493 1.00 22.60 217 THR A CA 1
ATOM 1761 C C . THR A 1 217 ? 39.632 -57.731 38.694 1.00 20.08 217 THR A C 1
ATOM 1762 O O . THR A 1 217 ? 40.124 -58.813 38.932 1.00 25.83 217 THR A O 1
ATOM 1766 N N . ALA A 1 218 ? 39.789 -56.669 39.518 1.00 19.85 218 ALA A N 1
ATOM 1767 C CA . ALA A 1 218 ? 40.828 -56.704 40.572 1.00 22.29 218 ALA A CA 1
ATOM 1768 C C . ALA A 1 218 ? 40.211 -57.001 41.929 1.00 22.72 218 ALA A C 1
ATOM 1769 O O . ALA A 1 218 ? 40.699 -56.553 42.972 1.00 22.59 218 ALA A O 1
ATOM 1771 N N . ASP A 1 219 ? 39.113 -57.754 41.964 1.00 22.79 219 ASP A N 1
ATOM 1772 C CA . ASP A 1 219 ? 38.477 -58.164 43.254 1.00 24.63 219 ASP A CA 1
ATOM 1773 C C . ASP A 1 219 ? 39.250 -59.352 43.835 1.00 22.93 219 ASP A C 1
ATOM 1774 O O . ASP A 1 219 ? 38.870 -60.552 43.803 1.00 19.59 219 ASP A O 1
ATOM 1779 N N . TYR A 1 220 ? 40.396 -59.018 44.419 1.00 21.11 220 TYR A N 1
ATOM 1780 C CA . TYR A 1 220 ? 41.285 -60.043 44.957 1.00 19.17 220 TYR A CA 1
ATOM 1781 C C . TYR A 1 220 ? 40.677 -60.687 46.169 1.00 17.79 220 TYR A C 1
ATOM 1782 O O . TYR A 1 220 ? 40.992 -61.856 46.463 1.00 20.53 220 TYR A O 1
ATOM 1791 N N . HIS A 1 221 ? 39.869 -59.934 46.922 1.00 18.30 221 HIS A N 1
ATOM 1792 C CA . HIS A 1 221 ? 39.197 -60.513 48.097 1.00 21.46 221 HIS A CA 1
ATOM 1793 C C . HIS A 1 221 ? 38.320 -61.723 47.676 1.00 19.19 221 HIS A C 1
ATOM 1794 O O . HIS A 1 221 ? 38.257 -62.729 48.374 1.00 19.72 221 HIS A O 1
ATOM 1801 N N . TRP A 1 222 ? 37.692 -61.626 46.526 1.00 18.77 222 TRP A N 1
ATOM 1802 C CA . TRP A 1 222 ? 36.868 -62.765 46.021 1.00 18.24 222 TRP A CA 1
ATOM 1803 C C . TRP A 1 222 ? 37.676 -64.008 45.860 1.00 17.91 222 TRP A C 1
ATOM 1804 O O . TRP A 1 222 ? 37.313 -65.104 46.355 1.00 18.59 222 TRP A O 1
ATOM 1815 N N . THR A 1 223 ? 38.850 -63.875 45.212 1.00 18.35 223 THR A N 1
ATOM 1816 C CA . THR A 1 223 ? 39.713 -65.005 45.045 1.00 17.52 223 THR A CA 1
ATOM 1817 C C . THR A 1 223 ? 40.173 -65.586 46.329 1.00 16.40 223 THR A C 1
ATOM 1818 O O . THR A 1 223 ? 40.186 -66.832 46.506 1.00 18.12 223 THR A O 1
ATOM 1822 N N . GLU A 1 224 ? 40.516 -64.705 47.292 1.00 16.94 224 GLU A N 1
ATOM 1823 C CA . GLU A 1 224 ? 41.005 -65.206 48.563 1.00 17.96 224 GLU A CA 1
ATOM 1824 C C . GLU A 1 224 ? 39.876 -66.024 49.243 1.00 18.56 224 GLU A C 1
ATOM 1825 O O . GLU A 1 224 ? 40.132 -67.089 49.779 1.00 18.02 224 GLU A O 1
ATOM 1831 N N . VAL A 1 225 ? 38.683 -65.462 49.296 1.00 17.49 225 VAL A N 1
ATOM 1832 C CA . VAL A 1 225 ? 37.581 -66.184 49.960 1.00 19.13 225 VAL A CA 1
ATOM 1833 C C . VAL A 1 225 ? 37.274 -67.522 49.273 1.00 20.46 225 VAL A C 1
ATOM 1834 O O . VAL A 1 225 ? 37.127 -68.555 49.958 1.00 18.24 225 VAL A O 1
ATOM 1838 N N . LEU A 1 226 ? 37.156 -67.511 47.950 1.00 19.70 226 LEU A N 1
ATOM 1839 C CA . LEU A 1 226 ? 36.825 -68.766 47.250 1.00 18.87 226 LEU A CA 1
ATOM 1840 C C . LEU A 1 226 ? 37.894 -69.815 47.433 1.00 19.43 226 LEU A C 1
ATOM 1841 O O . LEU A 1 226 ? 37.613 -71.006 47.634 1.00 20.23 226 LEU A O 1
ATOM 1846 N N . MET A 1 227 ? 39.162 -69.411 47.394 1.00 19.35 227 MET A N 1
ATOM 1847 C CA . MET A 1 227 ? 40.236 -70.345 47.646 1.00 19.53 227 MET A CA 1
ATOM 1848 C C . MET A 1 227 ? 40.266 -70.855 49.076 1.00 20.67 227 MET A C 1
ATOM 1849 O O . MET A 1 227 ? 40.360 -72.065 49.302 1.00 20.40 227 MET A O 1
ATOM 1854 N N . LYS A 1 228 ? 40.131 -69.952 50.024 1.00 19.82 228 LYS A N 1
ATOM 1855 C CA . LYS A 1 228 ? 40.197 -70.330 51.397 1.00 21.41 228 LYS A CA 1
ATOM 1856 C C . LYS A 1 228 ? 39.011 -71.184 51.805 1.00 22.04 228 LYS A C 1
ATOM 1857 O O . LYS A 1 228 ? 39.182 -72.151 52.559 1.00 22.97 228 LYS A O 1
ATOM 1863 N N . GLN A 1 229 ? 37.838 -70.858 51.317 1.00 21.47 229 GLN A N 1
ATOM 1864 C CA . GLN A 1 229 ? 36.617 -71.587 51.719 1.00 21.94 229 GLN A CA 1
ATOM 1865 C C . GLN A 1 229 ? 36.246 -72.738 50.831 1.00 25.87 229 GLN A C 1
ATOM 1866 O O . GLN A 1 229 ? 35.540 -73.655 51.279 1.00 23.51 229 GLN A O 1
ATOM 1872 N N . ALA A 1 230 ? 36.655 -72.752 49.579 1.00 19.77 230 ALA A N 1
ATOM 1873 C CA . ALA A 1 230 ? 36.118 -73.748 48.646 1.00 21.51 230 ALA A CA 1
ATOM 1874 C C . ALA A 1 230 ? 37.107 -74.481 47.793 1.00 22.41 230 ALA A C 1
ATOM 1875 O O . ALA A 1 230 ? 36.730 -75.382 46.989 1.00 21.38 230 ALA A O 1
ATOM 1877 N N . ALA A 1 231 ? 38.407 -74.205 47.930 1.00 21.74 231 ALA A N 1
ATOM 1878 C CA . ALA A 1 231 ? 39.393 -74.914 47.096 1.00 20.66 231 ALA A CA 1
ATOM 1879 C C . ALA A 1 231 ? 39.242 -76.414 47.002 1.00 23.84 231 ALA A C 1
ATOM 1880 O O . ALA A 1 231 ? 39.352 -76.972 45.889 1.00 23.80 231 ALA A O 1
ATOM 1882 N N . PRO A 1 232 ? 38.984 -77.119 48.123 1.00 23.04 232 PRO A N 1
ATOM 1883 C CA . PRO A 1 232 ? 38.948 -78.605 48.008 1.00 22.80 232 PRO A CA 1
ATOM 1884 C C . PRO A 1 232 ? 37.759 -79.085 47.190 1.00 25.41 232 PRO A C 1
ATOM 1885 O O . PRO A 1 232 ? 37.723 -80.216 46.809 1.00 24.16 232 PRO A O 1
ATOM 1889 N N . PHE A 1 233 ? 36.825 -78.216 46.856 1.00 20.92 233 PHE A N 1
ATOM 1890 C CA . PHE A 1 233 ? 35.604 -78.610 46.161 1.00 21.23 233 PHE A CA 1
ATOM 1891 C C . PHE A 1 233 ? 35.497 -78.122 44.723 1.00 22.48 233 PHE A C 1
ATOM 1892 O O . PHE A 1 233 ? 34.407 -78.149 44.131 1.00 23.52 233 PHE A O 1
ATOM 1900 N N . MET A 1 234 ? 36.593 -77.570 44.199 1.00 20.65 234 MET A N 1
ATOM 1901 C CA . MET A 1 234 ? 36.620 -77.088 42.828 1.00 19.52 234 MET A CA 1
ATOM 1902 C C . MET A 1 234 ? 37.782 -77.669 42.033 1.00 19.69 234 MET A C 1
ATOM 1903 O O . MET A 1 234 ? 38.804 -78.029 42.614 1.00 19.79 234 MET A O 1
ATOM 1908 N N . HIS A 1 235 ? 37.630 -77.683 40.710 1.00 18.24 235 HIS A N 1
ATOM 1909 C CA . HIS A 1 235 ? 38.697 -77.986 39.787 1.00 20.45 235 HIS A CA 1
ATOM 1910 C C . HIS A 1 235 ? 39.223 -76.744 39.089 1.00 19.95 235 HIS A C 1
ATOM 1911 O O . HIS A 1 235 ? 40.316 -76.773 38.540 1.00 21.53 235 HIS A O 1
ATOM 1918 N N . GLY A 1 236 ? 38.458 -75.697 39.095 1.00 19.06 236 GLY A N 1
ATOM 1919 C CA . GLY A 1 236 ? 38.803 -74.440 38.442 1.00 17.62 236 GLY A CA 1
ATOM 1920 C C . GLY A 1 236 ? 38.089 -73.269 39.038 1.00 17.72 236 GLY A C 1
ATOM 1921 O O . GLY A 1 236 ? 37.052 -73.423 39.683 1.00 19.11 236 GLY A O 1
ATOM 1922 N N . LEU A 1 237 ? 38.675 -72.089 38.870 1.00 18.96 237 LEU A N 1
ATOM 1923 C CA . LEU A 1 237 ? 38.158 -70.832 39.325 1.00 19.18 237 LEU A CA 1
ATOM 1924 C C . LEU A 1 237 ? 38.246 -69.817 38.210 1.00 19.12 237 LEU A C 1
ATOM 1925 O O . LEU A 1 237 ? 39.282 -69.718 37.526 1.00 22.46 237 LEU A O 1
ATOM 1930 N N . SER A 1 238 ? 37.187 -69.087 37.963 1.00 18.18 238 SER A N 1
ATOM 1931 C CA . SER A 1 238 ? 37.124 -68.202 36.802 1.00 19.20 238 SER A CA 1
ATOM 1932 C C . SER A 1 238 ? 37.666 -66.778 37.139 1.00 25.45 238 SER A C 1
ATOM 1933 O O . SER A 1 238 ? 38.139 -66.467 38.287 1.00 24.64 238 SER A O 1
ATOM 1936 N N . LEU A 1 239 ? 37.815 -65.996 36.099 1.00 21.89 239 LEU A N 1
ATOM 1937 C CA . LEU A 1 239 ? 38.241 -64.591 36.202 1.00 20.62 239 LEU A CA 1
ATOM 1938 C C . LEU A 1 239 ? 37.644 -63.882 34.990 1.00 22.00 239 LEU A C 1
ATOM 1939 O O . LEU A 1 239 ? 37.634 -64.458 33.898 1.00 21.78 239 LEU A O 1
ATOM 1944 N N . HIS A 1 240 ? 37.145 -62.670 35.172 1.00 19.54 240 HIS A N 1
ATOM 1945 C CA . HIS A 1 240 ? 36.555 -61.857 34.152 1.00 20.22 240 HIS A CA 1
ATOM 1946 C C . HIS A 1 240 ? 37.270 -60.531 34.048 1.00 22.28 240 HIS A C 1
ATOM 1947 O O . HIS A 1 240 ? 37.409 -59.832 35.056 1.00 21.15 240 HIS A O 1
ATOM 1954 N N . TYR A 1 241 ? 37.656 -60.165 32.841 1.00 21.67 241 TYR A N 1
ATOM 1955 C CA . TYR A 1 241 ? 38.231 -58.812 32.647 1.00 21.75 241 TYR A CA 1
ATOM 1956 C C . TYR A 1 241 ? 38.077 -58.362 31.193 1.00 20.07 241 TYR A C 1
ATOM 1957 O O . TYR A 1 241 ? 38.718 -58.904 30.271 1.00 21.16 241 TYR A O 1
ATOM 1966 N N . TYR A 1 242 ? 37.291 -57.345 31.028 1.00 19.45 242 TYR A N 1
ATOM 1967 C CA . TYR A 1 242 ? 37.092 -56.649 29.756 1.00 21.15 242 TYR A CA 1
ATOM 1968 C C . TYR A 1 242 ? 37.958 -55.415 29.589 1.00 25.00 242 TYR A C 1
ATOM 1969 O O . TYR A 1 242 ? 38.154 -54.652 30.546 1.00 22.39 242 TYR A O 1
ATOM 1978 N N . THR A 1 243 ? 38.412 -55.196 28.350 1.00 23.86 243 THR A N 1
ATOM 1979 C CA . THR A 1 243 ? 39.204 -54.051 27.968 1.00 23.01 243 THR A CA 1
ATOM 1980 C C . THR A 1 243 ? 38.229 -53.018 27.437 1.00 24.25 243 THR A C 1
ATOM 1981 O O . THR A 1 243 ? 37.623 -53.197 26.370 1.00 23.61 243 THR A O 1
ATOM 1985 N N . VAL A 1 244 ? 38.033 -51.960 28.211 1.00 24.49 244 VAL A N 1
ATOM 1986 C CA . VAL A 1 244 ? 37.025 -50.928 27.959 1.00 26.63 244 VAL A CA 1
ATOM 1987 C C . VAL A 1 244 ? 37.809 -49.585 27.876 1.00 31.19 244 VAL A C 1
ATOM 1988 O O . VAL A 1 244 ? 38.289 -49.093 28.896 1.00 29.34 244 VAL A O 1
ATOM 1992 N N . PRO A 1 245 ? 37.909 -48.995 26.686 1.00 27.52 245 PRO A N 1
ATOM 1993 C CA . PRO A 1 245 ? 38.844 -47.830 26.533 1.00 27.46 245 PRO A CA 1
ATOM 1994 C C . PRO A 1 245 ? 38.406 -46.629 27.335 1.00 30.20 245 PRO A C 1
ATOM 1995 O O . PRO A 1 245 ? 39.197 -46.127 28.131 1.00 28.64 245 PRO A O 1
ATOM 1999 N N . GLY A 1 246 ? 37.174 -46.221 27.194 1.00 28.45 246 GLY A N 1
ATOM 2000 C CA . GLY A 1 246 ? 36.655 -45.086 27.907 1.00 31.51 246 GLY A CA 1
ATOM 2001 C C . GLY A 1 246 ? 35.875 -45.446 29.147 1.00 31.81 246 GLY A C 1
ATOM 2002 O O . GLY A 1 246 ? 35.812 -46.586 29.542 1.00 31.80 246 GLY A O 1
ATOM 2003 N N . PRO A 1 247 ? 35.259 -44.447 29.771 1.00 34.24 247 PRO A N 1
ATOM 2004 C CA . PRO A 1 247 ? 34.380 -44.770 30.895 1.00 35.23 247 PRO A CA 1
ATOM 2005 C C . PRO A 1 247 ? 33.186 -45.593 30.447 1.00 36.43 247 PRO A C 1
ATOM 2006 O O . PRO A 1 247 ? 32.799 -45.593 29.264 1.00 33.02 247 PRO A O 1
ATOM 2010 N N . TRP A 1 248 ? 32.565 -46.249 31.428 1.00 39.56 248 TRP A N 1
ATOM 2011 C CA . TRP A 1 248 ? 31.422 -47.125 31.224 1.00 40.80 248 TRP A CA 1
ATOM 2012 C C . TRP A 1 248 ? 30.357 -46.511 30.343 1.00 41.34 248 TRP A C 1
ATOM 2013 O O . TRP A 1 248 ? 29.848 -47.150 29.430 1.00 37.99 248 TRP A O 1
ATOM 2024 N N . GLU A 1 249 ? 30.034 -45.254 30.581 1.00 37.91 249 GLU A N 1
ATOM 2025 C CA . GLU A 1 249 ? 28.930 -44.604 29.920 1.00 39.13 249 GLU A CA 1
ATOM 2026 C C . GLU A 1 249 ? 29.339 -44.068 28.570 1.00 38.27 249 GLU A C 1
ATOM 2027 O O . GLU A 1 249 ? 28.459 -43.716 27.786 1.00 36.81 249 GLU A O 1
ATOM 2033 N N . LYS A 1 250 ? 30.633 -44.040 28.233 1.00 36.62 250 LYS A N 1
ATOM 2034 C CA . LYS A 1 250 ? 31.027 -43.702 26.895 1.00 37.50 250 LYS A CA 1
ATOM 2035 C C . LYS A 1 250 ? 32.304 -44.422 26.583 1.00 37.38 250 LYS A C 1
ATOM 2036 O O . LYS A 1 250 ? 33.413 -43.932 26.731 1.00 31.56 250 LYS A O 1
ATOM 2042 N N . LYS A 1 251 ? 32.143 -45.698 26.212 1.00 31.04 251 LYS A N 1
ATOM 2043 C CA . LYS A 1 251 ? 33.317 -46.608 26.119 1.00 29.45 251 LYS A CA 1
ATOM 2044 C C . LYS A 1 251 ? 34.242 -46.223 24.967 1.00 26.19 251 LYS A C 1
ATOM 2045 O O . LYS A 1 251 ? 35.455 -46.516 24.979 1.00 26.80 251 LYS A O 1
ATOM 2051 N N . GLY A 1 252 ? 33.671 -45.570 23.956 1.00 26.70 252 GLY A N 1
ATOM 2052 C CA . GLY A 1 252 ? 34.422 -45.316 22.758 1.00 29.73 252 GLY A CA 1
ATOM 2053 C C . GLY A 1 252 ? 34.039 -46.228 21.612 1.00 28.62 252 GLY A C 1
ATOM 2054 O O . GLY A 1 252 ? 33.438 -47.286 21.840 1.00 28.23 252 GLY A O 1
ATOM 2055 N N . PRO A 1 253 ? 34.346 -45.816 20.376 1.00 29.52 253 PRO A N 1
ATOM 2056 C CA . PRO A 1 253 ? 33.883 -46.560 19.215 1.00 26.89 253 PRO A CA 1
ATOM 2057 C C . PRO A 1 253 ? 34.843 -47.613 18.767 1.00 24.62 253 PRO A C 1
ATOM 2058 O O . PRO A 1 253 ? 36.057 -47.560 19.060 1.00 25.02 253 PRO A O 1
ATOM 2062 N N . ALA A 1 254 ? 34.313 -48.600 17.997 1.00 25.75 254 ALA A N 1
ATOM 2063 C CA . ALA A 1 254 ? 35.167 -49.647 17.426 1.00 23.90 254 ALA A CA 1
ATOM 2064 C C . ALA A 1 254 ? 36.022 -49.199 16.273 1.00 24.58 254 ALA A C 1
ATOM 2065 O O . ALA A 1 254 ? 37.061 -49.757 15.993 1.00 25.84 254 ALA A O 1
ATOM 2067 N N . THR A 1 255 ? 35.539 -48.174 15.563 1.00 26.88 255 THR A N 1
ATOM 2068 C CA . THR A 1 255 ? 36.283 -47.621 14.428 1.00 25.94 255 THR A CA 1
ATOM 2069 C C . THR A 1 255 ? 36.216 -46.101 14.545 1.00 26.49 255 THR A C 1
ATOM 2070 O O . THR A 1 255 ? 35.393 -45.553 15.313 1.00 26.32 255 THR A O 1
ATOM 2074 N N . GLY A 1 256 ? 37.105 -45.438 13.792 1.00 27.83 256 GLY A N 1
ATOM 2075 C CA . GLY A 1 256 ? 37.127 -43.961 13.841 1.00 27.93 256 GLY A CA 1
ATOM 2076 C C . GLY A 1 256 ? 37.642 -43.400 15.152 1.00 31.74 256 GLY A C 1
ATOM 2077 O O . GLY A 1 256 ? 37.325 -42.287 15.486 1.00 31.30 256 GLY A O 1
ATOM 2078 N N . PHE A 1 257 ? 38.396 -44.198 15.911 1.00 29.58 257 PHE A N 1
ATOM 2079 C CA . PHE A 1 257 ? 38.831 -43.804 17.228 1.00 27.32 257 PHE A CA 1
ATOM 2080 C C . PHE A 1 257 ? 40.145 -42.982 17.094 1.00 28.18 257 PHE A C 1
ATOM 2081 O O . PHE A 1 257 ? 40.852 -43.060 16.055 1.00 26.04 257 PHE A O 1
ATOM 2089 N N . THR A 1 258 ? 40.554 -42.353 18.194 1.00 27.56 258 THR A N 1
ATOM 2090 C CA . THR A 1 258 ? 41.800 -41.534 18.208 1.00 27.96 258 THR A CA 1
ATOM 2091 C C . THR A 1 258 ? 43.027 -42.336 18.485 1.00 29.60 258 THR A C 1
ATOM 2092 O O . THR A 1 258 ? 42.980 -43.519 18.957 1.00 27.63 258 THR A O 1
ATOM 2096 N N . THR A 1 259 ? 44.192 -41.719 18.307 1.00 25.48 259 THR A N 1
ATOM 2097 C CA . THR A 1 259 ? 45.420 -42.382 18.655 1.00 24.55 259 THR A CA 1
ATOM 2098 C C . THR A 1 259 ? 45.491 -42.614 20.141 1.00 24.66 259 THR A C 1
ATOM 2099 O O . THR A 1 259 ? 45.978 -43.674 20.565 1.00 25.17 259 THR A O 1
ATOM 2103 N N . ASP A 1 260 ? 45.017 -41.669 20.957 1.00 26.82 260 ASP A N 1
ATOM 2104 C CA . ASP A 1 260 ? 44.936 -41.894 22.390 1.00 26.88 260 ASP A CA 1
ATOM 2105 C C . ASP A 1 260 ? 44.131 -43.180 22.732 1.00 26.01 260 ASP A C 1
ATOM 2106 O O . ASP A 1 260 ? 44.566 -43.918 23.614 1.00 25.20 260 ASP A O 1
ATOM 2111 N N . GLU A 1 261 ? 43.027 -43.378 22.076 1.00 24.78 261 GLU A N 1
ATOM 2112 C CA . GLU A 1 261 ? 42.223 -44.592 22.258 1.00 25.91 261 GLU A CA 1
ATOM 2113 C C . GLU A 1 261 ? 42.957 -45.837 21.852 1.00 27.22 261 GLU A C 1
ATOM 2114 O O . GLU A 1 261 ? 42.811 -46.843 22.541 1.00 28.03 261 GLU A O 1
ATOM 2120 N N . TRP A 1 262 ? 43.799 -45.813 20.823 1.00 23.60 262 TRP A N 1
ATOM 2121 C CA . TRP A 1 262 ? 44.645 -46.924 20.507 1.00 23.06 262 TRP A CA 1
ATOM 2122 C C . TRP A 1 262 ? 45.530 -47.275 21.718 1.00 28.00 262 TRP A C 1
ATOM 2123 O O . TRP A 1 262 ? 45.600 -48.425 22.173 1.00 22.59 262 TRP A O 1
ATOM 2134 N N . TRP A 1 263 ? 46.283 -46.285 22.219 1.00 24.76 263 TRP A N 1
ATOM 2135 C CA . TRP A 1 263 ? 47.224 -46.566 23.268 1.00 22.65 263 TRP A CA 1
ATOM 2136 C C . TRP A 1 263 ? 46.514 -47.025 24.577 1.00 22.59 263 TRP A C 1
ATOM 2137 O O . TRP A 1 263 ? 47.009 -47.909 25.263 1.00 24.39 263 TRP A O 1
ATOM 2148 N N . VAL A 1 264 ? 45.433 -46.404 24.900 1.00 21.12 264 VAL A N 1
ATOM 2149 C CA . VAL A 1 264 ? 44.711 -46.692 26.129 1.00 25.88 264 VAL A CA 1
ATOM 2150 C C . VAL A 1 264 ? 44.120 -48.146 26.038 1.00 24.72 264 VAL A C 1
ATOM 2151 O O . VAL A 1 264 ? 44.155 -48.900 27.017 1.00 24.55 264 VAL A O 1
ATOM 2155 N N . THR A 1 265 ? 43.624 -48.498 24.867 1.00 24.16 265 THR A N 1
ATOM 2156 C CA . THR A 1 265 ? 43.052 -49.835 24.628 1.00 22.36 265 THR A CA 1
ATOM 2157 C C . THR A 1 265 ? 44.121 -50.826 24.862 1.00 23.41 265 THR A C 1
ATOM 2158 O O . THR A 1 265 ? 43.894 -51.819 25.585 1.00 21.58 265 THR A O 1
ATOM 2162 N N . LEU A 1 266 ? 45.325 -50.656 24.290 1.00 22.11 266 LEU A N 1
ATOM 2163 C CA . LEU A 1 266 ? 46.323 -51.641 24.444 1.00 22.70 266 LEU A CA 1
ATOM 2164 C C . LEU A 1 266 ? 46.868 -51.707 25.865 1.00 24.85 266 LEU A C 1
ATOM 2165 O O . LEU A 1 266 ? 47.157 -52.800 26.388 1.00 22.61 266 LEU A O 1
ATOM 2170 N N . LYS A 1 267 ? 46.995 -50.553 26.498 1.00 23.09 267 LYS A N 1
ATOM 2171 C CA . LYS A 1 267 ? 47.472 -50.524 27.873 1.00 24.30 267 LYS A CA 1
ATOM 2172 C C . LYS A 1 267 ? 46.474 -51.252 28.816 1.00 21.31 267 LYS A C 1
ATOM 2173 O O . LYS A 1 267 ? 46.883 -52.023 29.637 1.00 22.25 267 LYS A O 1
ATOM 2179 N N . LYS A 1 268 ? 45.217 -51.011 28.611 1.00 21.17 268 LYS A N 1
ATOM 2180 C CA . LYS A 1 268 ? 44.166 -51.702 29.369 1.00 22.58 268 LYS A CA 1
ATOM 2181 C C . LYS A 1 268 ? 44.143 -53.173 29.066 1.00 25.12 268 LYS A C 1
ATOM 2182 O O . LYS A 1 268 ? 43.975 -53.981 30.000 1.00 20.88 268 LYS A O 1
ATOM 2188 N N . ALA A 1 269 ? 44.381 -53.567 27.835 1.00 21.53 269 ALA A N 1
ATOM 2189 C CA . ALA A 1 269 ? 44.463 -54.987 27.552 1.00 22.64 269 ALA A CA 1
ATOM 2190 C C . ALA A 1 269 ? 45.581 -55.655 28.312 1.00 23.27 269 ALA A C 1
ATOM 2191 O O . ALA A 1 269 ? 45.439 -56.817 28.837 1.00 20.98 269 ALA A O 1
ATOM 2193 N N . LEU A 1 270 ? 46.756 -54.995 28.345 1.00 19.73 270 LEU A N 1
ATOM 2194 C CA A LEU A 1 270 ? 47.897 -55.572 28.991 0.70 19.96 270 LEU A CA 1
ATOM 2195 C CA B LEU A 1 270 ? 47.897 -55.580 28.989 0.30 19.67 270 LEU A CA 1
ATOM 2196 C C . LEU A 1 270 ? 47.781 -55.662 30.508 1.00 18.94 270 LEU A C 1
ATOM 2197 O O . LEU A 1 270 ? 48.565 -56.398 31.123 1.00 21.47 270 LEU A O 1
ATOM 2206 N N . PHE A 1 271 ? 46.868 -54.926 31.086 1.00 20.39 271 PHE A N 1
ATOM 2207 C CA . PHE A 1 271 ? 46.514 -55.064 32.494 1.00 22.51 271 PHE A CA 1
ATOM 2208 C C . PHE A 1 271 ? 46.111 -56.507 32.879 1.00 24.76 271 PHE A C 1
ATOM 2209 O O . PHE A 1 271 ? 46.263 -56.897 34.056 1.00 21.36 271 PHE A O 1
ATOM 2217 N N . MET A 1 272 ? 45.683 -57.321 31.889 1.00 21.67 272 MET A N 1
ATOM 2218 C CA . MET A 1 272 ? 45.469 -58.724 32.128 1.00 21.27 272 MET A CA 1
ATOM 2219 C C . MET A 1 272 ? 46.648 -59.361 32.831 1.00 20.65 272 MET A C 1
ATOM 2220 O O . MET A 1 272 ? 46.485 -60.297 33.619 1.00 20.65 272 MET A O 1
ATOM 2225 N N . ASP A 1 273 ? 47.892 -58.995 32.462 1.00 19.10 273 ASP A N 1
ATOM 2226 C CA . ASP A 1 273 ? 49.025 -59.647 33.007 1.00 20.25 273 ASP A CA 1
ATOM 2227 C C . ASP A 1 273 ? 49.083 -59.456 34.565 1.00 20.02 273 ASP A C 1
ATOM 2228 O O . ASP A 1 273 ? 49.300 -60.402 35.314 1.00 20.43 273 ASP A O 1
ATOM 2233 N N . GLU A 1 274 ? 48.935 -58.218 34.986 1.00 21.46 274 GLU A N 1
ATOM 2234 C CA . GLU A 1 274 ? 48.939 -57.908 36.418 1.00 23.15 274 GLU A CA 1
ATOM 2235 C C . GLU A 1 274 ? 47.768 -58.643 37.137 1.00 21.15 274 GLU A C 1
ATOM 2236 O O . GLU A 1 274 ? 47.973 -59.221 38.200 1.00 19.94 274 GLU A O 1
ATOM 2242 N N . LEU A 1 275 ? 46.577 -58.637 36.534 1.00 21.66 275 LEU A N 1
ATOM 2243 C CA . LEU A 1 275 ? 45.433 -59.345 37.120 1.00 21.68 275 LEU A CA 1
ATOM 2244 C C . LEU A 1 275 ? 45.703 -60.805 37.286 1.00 20.30 275 LEU A C 1
ATOM 2245 O O . LEU A 1 275 ? 45.476 -61.369 38.371 1.00 19.26 275 LEU A O 1
ATOM 2250 N N . VAL A 1 276 ? 46.123 -61.470 36.228 1.00 18.27 276 VAL A N 1
ATOM 2251 C CA . VAL A 1 276 ? 46.401 -62.862 36.269 1.00 19.36 276 VAL A CA 1
ATOM 2252 C C . VAL A 1 276 ? 47.519 -63.167 37.266 1.00 21.83 276 VAL A C 1
ATOM 2253 O O . VAL A 1 276 ? 47.451 -64.131 38.048 1.00 19.73 276 VAL A O 1
ATOM 2257 N N . THR A 1 277 ? 48.554 -62.358 37.243 1.00 19.08 277 THR A N 1
ATOM 2258 C CA . THR A 1 277 ? 49.639 -62.506 38.208 1.00 18.68 277 THR A CA 1
ATOM 2259 C C . THR A 1 277 ? 49.157 -62.464 39.672 1.00 17.74 277 THR A C 1
ATOM 2260 O O . THR A 1 277 ? 49.482 -63.344 40.440 1.00 19.54 277 THR A O 1
ATOM 2264 N N A LYS A 1 278 ? 48.403 -61.434 40.003 0.50 17.35 278 LYS A N 1
ATOM 2265 N N B LYS A 1 278 ? 48.402 -61.434 40.003 0.50 18.07 278 LYS A N 1
ATOM 2266 C CA A LYS A 1 278 ? 47.974 -61.221 41.374 0.50 18.76 278 LYS A CA 1
ATOM 2267 C CA B LYS A 1 278 ? 47.974 -61.223 41.374 0.50 20.00 278 LYS A CA 1
ATOM 2268 C C A LYS A 1 278 ? 46.902 -62.207 41.846 0.50 19.94 278 LYS A C 1
ATOM 2269 C C B LYS A 1 278 ? 46.902 -62.208 41.845 0.50 20.72 278 LYS A C 1
ATOM 2270 O O A LYS A 1 278 ? 46.950 -62.686 42.972 0.50 19.19 278 LYS A O 1
ATOM 2271 O O B LYS A 1 278 ? 46.950 -62.686 42.972 0.50 19.83 278 LYS A O 1
ATOM 2282 N N . HIS A 1 279 ? 45.966 -62.576 40.970 1.00 20.63 279 HIS A N 1
ATOM 2283 C CA . HIS A 1 279 ? 45.035 -63.627 41.328 1.00 18.76 279 HIS A CA 1
ATOM 2284 C C . HIS A 1 279 ? 45.709 -64.954 41.468 1.00 19.15 279 HIS A C 1
ATOM 2285 O O . HIS A 1 279 ? 45.442 -65.721 42.413 1.00 19.08 279 HIS A O 1
ATOM 2292 N N . SER A 1 280 ? 46.701 -65.253 40.611 1.00 17.66 280 SER A N 1
ATOM 2293 C CA . SER A 1 280 ? 47.426 -66.473 40.725 1.00 18.38 280 SER A CA 1
ATOM 2294 C C . SER A 1 280 ? 48.251 -66.543 41.992 1.00 16.88 280 SER A C 1
ATOM 2295 O O . SER A 1 280 ? 48.411 -67.611 42.563 1.00 19.22 280 SER A O 1
ATOM 2298 N N . ALA A 1 281 ? 48.846 -65.414 42.374 1.00 16.97 281 ALA A N 1
ATOM 2299 C CA . ALA A 1 281 ? 49.625 -65.341 43.620 1.00 16.95 281 ALA A CA 1
ATOM 2300 C C . ALA A 1 281 ? 48.741 -65.729 44.853 1.00 17.59 281 ALA A C 1
ATOM 2301 O O . ALA A 1 281 ? 49.189 -66.482 45.724 1.00 18.49 281 ALA A O 1
ATOM 2303 N N . ILE A 1 282 ? 47.501 -65.273 44.860 1.00 18.38 282 ILE A N 1
ATOM 2304 C CA . ILE A 1 282 ? 46.574 -65.644 45.958 1.00 19.75 282 ILE A CA 1
ATOM 2305 C C . ILE A 1 282 ? 46.245 -67.131 45.858 1.00 19.37 282 ILE A C 1
ATOM 2306 O O . ILE A 1 282 ? 46.282 -67.876 46.872 1.00 20.66 282 ILE A O 1
ATOM 2311 N N . MET A 1 283 ? 45.978 -67.622 44.632 1.00 17.70 283 MET A N 1
ATOM 2312 C CA . MET A 1 283 ? 45.732 -69.050 44.471 1.00 19.67 283 MET A CA 1
ATOM 2313 C C . MET A 1 283 ? 46.925 -69.892 44.979 1.00 21.72 283 MET A C 1
ATOM 2314 O O . MET A 1 283 ? 46.733 -70.979 45.573 1.00 19.71 283 MET A O 1
ATOM 2319 N N . ASP A 1 284 ? 48.132 -69.421 44.738 1.00 20.29 284 ASP A N 1
ATOM 2320 C CA . ASP A 1 284 ? 49.329 -70.165 45.202 1.00 20.35 284 ASP A CA 1
ATOM 2321 C C . ASP A 1 284 ? 49.392 -70.357 46.709 1.00 21.45 284 ASP A C 1
ATOM 2322 O O . ASP A 1 284 ? 49.877 -71.359 47.181 1.00 19.86 284 ASP A O 1
ATOM 2327 N N . VAL A 1 285 ? 48.879 -69.387 47.468 1.00 20.21 285 VAL A N 1
ATOM 2328 C CA . VAL A 1 285 ? 48.905 -69.487 48.921 1.00 22.22 285 VAL A CA 1
ATOM 2329 C C . VAL A 1 285 ? 48.061 -70.682 49.369 1.00 23.55 285 VAL A C 1
ATOM 2330 O O . VAL A 1 285 ? 48.445 -71.420 50.248 1.00 21.30 285 VAL A O 1
ATOM 2334 N N . TYR A 1 286 ? 46.893 -70.898 48.732 1.00 20.36 286 TYR A N 1
ATOM 2335 C CA . TYR A 1 286 ? 45.981 -71.968 49.139 1.00 20.31 286 TYR A CA 1
ATOM 2336 C C . TYR A 1 286 ? 46.165 -73.207 48.350 1.00 23.41 286 TYR A C 1
ATOM 2337 O O . TYR A 1 286 ? 45.727 -74.239 48.782 1.00 22.86 286 TYR A O 1
ATOM 2346 N N . ASP A 1 287 ? 46.825 -73.151 47.199 1.00 21.40 287 ASP A N 1
ATOM 2347 C CA . ASP A 1 287 ? 46.965 -74.318 46.293 1.00 20.81 287 ASP A CA 1
ATOM 2348 C C . ASP A 1 287 ? 48.344 -74.187 45.684 1.00 21.89 287 ASP A C 1
ATOM 2349 O O . ASP A 1 287 ? 48.512 -73.883 44.483 1.00 20.40 287 ASP A O 1
ATOM 2354 N N . PRO A 1 288 ? 49.402 -74.439 46.508 1.00 24.70 288 PRO A N 1
ATOM 2355 C CA . PRO A 1 288 ? 50.754 -74.299 45.983 1.00 25.16 288 PRO A CA 1
ATOM 2356 C C . PRO A 1 288 ? 51.131 -75.263 44.877 1.00 26.22 288 PRO A C 1
ATOM 2357 O O . PRO A 1 288 ? 51.988 -74.949 44.117 1.00 25.19 288 PRO A O 1
ATOM 2361 N N . ASP A 1 289 ? 50.528 -76.405 44.802 1.00 23.35 289 ASP A N 1
ATOM 2362 C CA . ASP A 1 289 ? 50.792 -77.343 43.700 1.00 25.82 289 ASP A CA 1
ATOM 2363 C C . ASP A 1 289 ? 50.047 -77.000 42.431 1.00 26.37 289 ASP A C 1
ATOM 2364 O O . ASP A 1 289 ? 50.223 -77.713 41.441 1.00 24.80 289 ASP A O 1
ATOM 2369 N N . LYS A 1 290 ? 49.255 -75.924 42.423 1.00 20.99 290 LYS A N 1
ATOM 2370 C CA . LYS A 1 290 ? 48.586 -75.470 41.215 1.00 22.28 290 LYS A CA 1
ATOM 2371 C C . LYS A 1 290 ? 47.617 -76.493 40.654 1.00 22.09 290 LYS A C 1
ATOM 2372 O O . LYS A 1 290 ? 47.451 -76.622 39.452 1.00 22.90 290 LYS A O 1
ATOM 2378 N N . ARG A 1 291 ? 46.941 -77.204 41.510 1.00 22.41 291 ARG A N 1
ATOM 2379 C CA . ARG A 1 291 ? 45.953 -78.159 41.075 1.00 22.40 291 ARG A CA 1
ATOM 2380 C C . ARG A 1 291 ? 44.805 -77.475 40.356 1.00 21.21 291 ARG A C 1
ATOM 2381 O O . ARG A 1 291 ? 44.294 -77.966 39.318 1.00 22.62 291 ARG A O 1
ATOM 2389 N N . ILE A 1 292 ? 44.317 -76.390 40.936 1.00 18.81 292 ILE A N 1
ATOM 2390 C CA . ILE A 1 292 ? 43.116 -75.706 40.476 1.00 19.12 292 ILE A CA 1
ATOM 2391 C C . ILE A 1 292 ? 43.452 -74.803 39.264 1.00 22.69 292 ILE A C 1
ATOM 2392 O O . ILE A 1 292 ? 44.321 -73.951 39.320 1.00 20.02 292 ILE A O 1
ATOM 2397 N N . ASP A 1 293 ? 42.708 -74.953 38.189 1.00 20.14 293 ASP A N 1
ATOM 2398 C CA . ASP A 1 293 ? 42.885 -74.121 36.987 1.00 19.32 293 ASP A CA 1
ATOM 2399 C C . ASP A 1 293 ? 42.413 -72.711 37.243 1.00 23.08 293 ASP A C 1
ATOM 2400 O O . ASP A 1 293 ? 41.415 -72.501 37.920 1.00 19.03 293 ASP A O 1
ATOM 2405 N N . LEU A 1 294 ? 43.091 -71.708 36.698 1.00 18.99 294 LEU A N 1
ATOM 2406 C CA . LEU A 1 294 ? 42.513 -70.414 36.487 1.00 19.14 294 LEU A CA 1
ATOM 2407 C C . LEU A 1 294 ? 41.903 -70.363 35.095 1.00 19.85 294 LEU A C 1
ATOM 2408 O O . LEU A 1 294 ? 42.543 -70.782 34.091 1.00 20.90 294 LEU A O 1
ATOM 2413 N N . ILE A 1 295 ? 40.668 -69.890 35.016 1.00 18.35 295 ILE A N 1
ATOM 2414 C CA . ILE A 1 295 ? 39.863 -69.960 33.802 1.00 20.84 295 ILE A CA 1
ATOM 2415 C C . ILE A 1 295 ? 39.431 -68.536 33.499 1.00 22.17 295 ILE A C 1
ATOM 2416 O O . ILE A 1 295 ? 38.573 -67.979 34.188 1.00 22.11 295 ILE A O 1
ATOM 2421 N N . VAL A 1 296 ? 40.003 -67.926 32.476 1.00 18.78 296 VAL A N 1
ATOM 2422 C CA . VAL A 1 296 ? 39.667 -66.567 32.177 1.00 17.84 296 VAL A CA 1
ATOM 2423 C C . VAL A 1 296 ? 38.545 -66.555 31.183 1.00 20.56 296 VAL A C 1
ATOM 2424 O O . VAL A 1 296 ? 38.761 -66.365 29.962 1.00 20.90 296 VAL A O 1
ATOM 2428 N N . ASP A 1 297 ? 37.330 -66.811 31.672 1.00 20.65 297 ASP A N 1
ATOM 2429 C CA . ASP A 1 297 ? 36.254 -67.177 30.749 1.00 21.92 297 ASP A CA 1
ATOM 2430 C C . ASP A 1 297 ? 35.475 -65.993 30.267 1.00 22.48 297 ASP A C 1
ATOM 2431 O O . ASP A 1 297 ? 34.528 -66.166 29.499 1.00 22.26 297 ASP A O 1
ATOM 2436 N N . GLU A 1 298 ? 35.862 -64.760 30.645 1.00 20.91 298 GLU A N 1
ATOM 2437 C CA . GLU A 1 298 ? 35.413 -63.600 29.918 1.00 22.22 298 GLU A CA 1
ATOM 2438 C C . GLU A 1 298 ? 36.542 -62.587 29.789 1.00 23.41 298 GLU A C 1
ATOM 2439 O O . GLU A 1 298 ? 37.068 -62.083 30.801 1.00 21.78 298 GLU A O 1
ATOM 2445 N N . TRP A 1 299 ? 36.903 -62.327 28.534 1.00 21.06 299 TRP A N 1
ATOM 2446 C CA . TRP A 1 299 ? 37.843 -61.287 28.211 1.00 20.03 299 TRP A CA 1
ATOM 2447 C C . TRP A 1 299 ? 37.551 -60.726 26.841 1.00 22.17 299 TRP A C 1
ATOM 2448 O O . TRP A 1 299 ? 36.765 -61.323 26.081 1.00 21.28 299 TRP A O 1
ATOM 2459 N N . GLY A 1 300 ? 38.198 -59.621 26.517 1.00 22.18 300 GLY A N 1
ATOM 2460 C CA . GLY A 1 300 ? 38.074 -58.958 25.217 1.00 21.99 300 GLY A CA 1
ATOM 2461 C C . GLY A 1 300 ? 37.659 -57.552 25.321 1.00 21.54 300 GLY A C 1
ATOM 2462 O O . GLY A 1 300 ? 37.374 -57.023 26.428 1.00 21.87 300 GLY A O 1
ATOM 2463 N N . THR A 1 301 ? 37.537 -56.904 24.156 1.00 24.12 301 THR A N 1
ATOM 2464 C CA . THR A 1 301 ? 37.195 -55.483 24.146 1.00 23.39 301 THR A CA 1
ATOM 2465 C C . THR A 1 301 ? 35.700 -55.307 24.216 1.00 22.73 301 THR A C 1
ATOM 2466 O O . THR A 1 301 ? 34.895 -56.102 23.705 1.00 22.87 301 THR A O 1
ATOM 2470 N N . TRP A 1 302 ? 35.330 -54.158 24.784 1.00 23.94 302 TRP A N 1
ATOM 2471 C CA . TRP A 1 302 ? 33.961 -53.755 24.880 1.00 24.64 302 TRP A CA 1
ATOM 2472 C C . TRP A 1 302 ? 33.845 -52.277 24.556 1.00 26.15 302 TRP A C 1
ATOM 2473 O O . TRP A 1 302 ? 34.340 -51.428 25.311 1.00 25.64 302 TRP A O 1
ATOM 2484 N N . TYR A 1 303 ? 33.195 -52.000 23.421 1.00 24.30 303 TYR A N 1
ATOM 2485 C CA . TYR A 1 303 ? 33.002 -50.649 22.874 1.00 26.54 303 TYR A CA 1
ATOM 2486 C C . TYR A 1 303 ? 31.563 -50.286 22.945 1.00 28.18 303 TYR A C 1
ATOM 2487 O O . TYR A 1 303 ? 30.705 -51.113 23.204 1.00 25.40 303 TYR A O 1
ATOM 2496 N N . ASP A 1 304 ? 31.269 -49.005 22.702 1.00 25.56 304 ASP A N 1
ATOM 2497 C CA . ASP A 1 304 ? 29.915 -48.570 22.396 1.00 26.10 304 ASP A CA 1
ATOM 2498 C C . ASP A 1 304 ? 29.447 -49.330 21.136 1.00 26.29 304 ASP A C 1
ATOM 2499 O O . ASP A 1 304 ? 30.269 -49.670 20.252 1.00 27.35 304 ASP A O 1
ATOM 2504 N N . VAL A 1 305 ? 28.155 -49.661 21.082 1.00 24.87 305 VAL A N 1
ATOM 2505 C CA . VAL A 1 305 ? 27.686 -50.404 19.915 1.00 27.08 305 VAL A CA 1
ATOM 2506 C C . VAL A 1 305 ? 27.768 -49.506 18.647 1.00 31.17 305 VAL A C 1
ATOM 2507 O O . VAL A 1 305 ? 27.846 -48.307 18.712 1.00 30.03 305 VAL A O 1
ATOM 2511 N N . GLU A 1 306 ? 27.745 -50.155 17.519 1.00 27.29 306 GLU A N 1
ATOM 2512 C CA . GLU A 1 306 ? 27.712 -49.439 16.211 1.00 30.30 306 GLU A CA 1
ATOM 2513 C C . GLU A 1 306 ? 26.525 -48.500 16.187 1.00 31.63 306 GLU A C 1
ATOM 2514 O O . GLU A 1 306 ? 25.420 -48.830 16.693 1.00 29.73 306 GLU A O 1
ATOM 2520 N N . PRO A 1 307 ? 26.732 -47.301 15.655 1.00 34.01 307 PRO A N 1
ATOM 2521 C CA . PRO A 1 307 ? 25.667 -46.286 15.711 1.00 37.44 307 PRO A CA 1
ATOM 2522 C C . PRO A 1 307 ? 24.366 -46.783 15.049 1.00 34.68 307 PRO A C 1
ATOM 2523 O O . PRO A 1 307 ? 24.389 -47.457 14.015 1.00 36.74 307 PRO A O 1
ATOM 2527 N N . GLY A 1 308 ? 23.285 -46.503 15.726 1.00 40.54 308 GLY A N 1
ATOM 2528 C CA . GLY A 1 308 ? 22.009 -46.903 15.284 1.00 45.88 308 GLY A CA 1
ATOM 2529 C C . GLY A 1 308 ? 21.594 -48.324 15.660 1.00 50.27 308 GLY A C 1
ATOM 2530 O O . GLY A 1 308 ? 20.514 -48.736 15.246 1.00 52.66 308 GLY A O 1
ATOM 2531 N N . THR A 1 309 ? 22.446 -49.092 16.339 1.00 38.78 309 THR A N 1
ATOM 2532 C CA . THR A 1 309 ? 22.096 -50.475 16.697 1.00 34.84 309 THR A CA 1
ATOM 2533 C C . THR A 1 309 ? 21.649 -50.456 18.128 1.00 38.20 309 THR A C 1
ATOM 2534 O O . THR A 1 309 ? 21.903 -49.532 18.906 1.00 36.67 309 THR A O 1
ATOM 2538 N N . ASN A 1 310 ? 20.930 -51.508 18.484 1.00 36.23 310 ASN A N 1
ATOM 2539 C CA . ASN A 1 310 ? 20.378 -51.617 19.813 1.00 36.48 310 ASN A CA 1
ATOM 2540 C C . ASN A 1 310 ? 21.526 -51.850 20.821 1.00 31.96 310 ASN A C 1
ATOM 2541 O O . ASN A 1 310 ? 22.312 -52.787 20.673 1.00 33.55 310 ASN A O 1
ATOM 2546 N N . PRO A 1 311 ? 21.644 -50.964 21.831 1.00 35.18 311 PRO A N 1
ATOM 2547 C CA . PRO A 1 311 ? 22.729 -51.140 22.830 1.00 35.55 311 PRO A CA 1
ATOM 2548 C C . PRO A 1 311 ? 22.695 -52.472 23.565 1.00 33.36 311 PRO A C 1
ATOM 2549 O O . PRO A 1 311 ? 23.729 -52.963 23.945 1.00 31.87 311 PRO A O 1
ATOM 2553 N N . GLY A 1 312 ? 21.505 -53.043 23.733 1.00 31.48 312 GLY A N 1
ATOM 2554 C CA . GLY A 1 312 ? 21.324 -54.300 24.359 1.00 31.49 312 GLY A CA 1
ATOM 2555 C C . GLY A 1 312 ? 21.844 -55.503 23.536 1.00 32.01 312 GLY A C 1
ATOM 2556 O O . GLY A 1 312 ? 22.019 -56.578 24.095 1.00 32.23 312 GLY A O 1
ATOM 2557 N N . PHE A 1 313 ? 22.128 -55.322 22.245 1.00 32.34 313 PHE A N 1
ATOM 2558 C CA . PHE A 1 313 ? 22.611 -56.403 21.415 1.00 28.06 313 PHE A CA 1
ATOM 2559 C C . PHE A 1 313 ? 24.126 -56.473 21.312 1.00 29.66 313 PHE A C 1
ATOM 2560 O O . PHE A 1 313 ? 24.651 -57.436 20.724 1.00 28.42 313 PHE A O 1
ATOM 2568 N N . LEU A 1 314 ? 24.804 -55.426 21.816 1.00 28.00 314 LEU A N 1
ATOM 2569 C CA . LEU A 1 314 ? 26.265 -55.443 21.978 1.00 24.89 314 LEU A CA 1
ATOM 2570 C C . LEU A 1 314 ? 27.050 -55.675 20.665 1.00 22.69 314 LEU A C 1
ATOM 2571 O O . LEU A 1 314 ? 28.147 -56.199 20.626 1.00 23.34 314 LEU A O 1
ATOM 2576 N N . TYR A 1 315 ? 26.502 -55.232 19.553 1.00 24.60 315 TYR A N 1
ATOM 2577 C CA . TYR A 1 315 ? 27.171 -55.402 18.267 1.00 24.95 315 TYR A CA 1
ATOM 2578 C C . TYR A 1 315 ? 28.213 -54.297 18.073 1.00 26.72 315 TYR A C 1
ATOM 2579 O O . TYR A 1 315 ? 27.844 -53.106 18.064 1.00 27.58 315 TYR A O 1
ATOM 2588 N N . GLN A 1 316 ? 29.451 -54.708 17.827 1.00 26.11 316 GLN A N 1
ATOM 2589 C CA . GLN A 1 316 ? 30.542 -53.773 17.587 1.00 26.44 316 GLN A CA 1
ATOM 2590 C C . GLN A 1 316 ? 31.381 -54.285 16.457 1.00 26.02 316 GLN A C 1
ATOM 2591 O O . GLN A 1 316 ? 31.580 -55.503 16.285 1.00 24.89 316 GLN A O 1
ATOM 2597 N N . GLN A 1 317 ? 32.021 -53.343 15.755 1.00 24.45 317 GLN A N 1
ATOM 2598 C CA . GLN A 1 317 ? 33.013 -53.678 14.754 1.00 23.30 317 GLN A CA 1
ATOM 2599 C C . GLN A 1 317 ? 34.305 -54.181 15.372 1.00 20.64 317 GLN A C 1
ATOM 2600 O O . GLN A 1 317 ? 34.442 -54.240 16.600 1.00 22.41 317 GLN A O 1
ATOM 2606 N N . ASN A 1 318 ? 35.235 -54.565 14.527 1.00 22.41 318 ASN A N 1
ATOM 2607 C CA . ASN A 1 318 ? 36.389 -55.289 14.906 1.00 23.28 318 ASN A CA 1
ATOM 2608 C C . ASN A 1 318 ? 37.518 -54.954 13.977 1.00 23.59 318 ASN A C 1
ATOM 2609 O O . ASN A 1 318 ? 37.474 -55.304 12.806 1.00 23.60 318 ASN A O 1
ATOM 2614 N N . SER A 1 319 ? 38.601 -54.357 14.519 1.00 24.70 319 SER A N 1
ATOM 2615 C CA . SER A 1 319 ? 39.681 -53.834 13.699 1.00 21.28 319 SER A CA 1
ATOM 2616 C C . SER A 1 319 ? 40.984 -54.410 14.027 1.00 23.51 319 SER A C 1
ATOM 2617 O O . SER A 1 319 ? 41.125 -55.282 14.892 1.00 21.67 319 SER A O 1
ATOM 2620 N N . ILE A 1 320 ? 42.030 -53.954 13.335 1.00 20.19 320 ILE A N 1
ATOM 2621 C CA . ILE A 1 320 ? 43.384 -54.381 13.649 1.00 19.51 320 ILE A CA 1
ATOM 2622 C C . ILE A 1 320 ? 43.743 -54.089 15.128 1.00 18.17 320 ILE A C 1
ATOM 2623 O O . ILE A 1 320 ? 44.590 -54.830 15.695 1.00 22.07 320 ILE A O 1
ATOM 2628 N N . ARG A 1 321 ? 43.115 -53.094 15.745 1.00 21.21 321 ARG A N 1
ATOM 2629 C CA . ARG A 1 321 ? 43.308 -52.803 17.149 1.00 20.82 321 ARG A CA 1
ATOM 2630 C C . ARG A 1 321 ? 42.866 -54.055 18.005 1.00 22.43 321 ARG A C 1
ATOM 2631 O O . ARG A 1 321 ? 43.572 -54.503 18.890 1.00 20.10 321 ARG A O 1
ATOM 2639 N N . ASP A 1 322 ? 41.726 -54.605 17.617 1.00 21.24 322 ASP A N 1
ATOM 2640 C CA . ASP A 1 322 ? 41.229 -55.881 18.239 1.00 21.50 322 ASP A CA 1
ATOM 2641 C C . ASP A 1 322 ? 42.113 -57.021 18.019 1.00 21.49 322 ASP A C 1
ATOM 2642 O O . ASP A 1 322 ? 42.364 -57.819 18.948 1.00 21.91 322 ASP A O 1
ATOM 2647 N N . ALA A 1 323 ? 42.721 -57.098 16.845 1.00 20.45 323 ALA A N 1
ATOM 2648 C CA . ALA A 1 323 ? 43.708 -58.129 16.610 1.00 20.37 323 ALA A CA 1
ATOM 2649 C C . ALA A 1 323 ? 44.888 -58.049 17.545 1.00 21.07 323 ALA A C 1
ATOM 2650 O O . ALA A 1 323 ? 45.391 -59.074 18.074 1.00 20.54 323 ALA A O 1
ATOM 2652 N N . LEU A 1 324 ? 45.379 -56.821 17.741 1.00 21.41 324 LEU A N 1
ATOM 2653 C CA . LEU A 1 324 ? 46.480 -56.645 18.692 1.00 19.18 324 LEU A CA 1
ATOM 2654 C C . LEU A 1 324 ? 46.073 -57.006 20.150 1.00 17.77 324 LEU A C 1
ATOM 2655 O O . LEU A 1 324 ? 46.877 -57.592 20.857 1.00 20.94 324 LEU A O 1
ATOM 2660 N N . VAL A 1 325 ? 44.915 -56.580 20.546 1.00 19.53 325 VAL A N 1
ATOM 2661 C CA . VAL A 1 325 ? 44.387 -56.988 21.891 1.00 21.09 325 VAL A CA 1
ATOM 2662 C C . VAL A 1 325 ? 44.389 -58.483 22.003 1.00 21.29 325 VAL A C 1
ATOM 2663 O O . VAL A 1 325 ? 44.872 -59.057 22.997 1.00 21.64 325 VAL A O 1
ATOM 2667 N N . ALA A 1 326 ? 43.882 -59.154 20.982 1.00 19.68 326 ALA A N 1
ATOM 2668 C CA . ALA A 1 326 ? 43.786 -60.639 21.071 1.00 21.15 326 ALA A CA 1
ATOM 2669 C C . ALA A 1 326 ? 45.140 -61.250 21.117 1.00 20.15 326 ALA A C 1
ATOM 2670 O O . ALA A 1 326 ? 45.423 -62.132 21.946 1.00 18.43 326 ALA A O 1
ATOM 2672 N N . GLY A 1 327 ? 46.054 -60.820 20.239 1.00 18.62 327 GLY A N 1
ATOM 2673 C CA . GLY A 1 327 ? 47.336 -61.454 20.210 1.00 19.03 327 GLY A CA 1
ATOM 2674 C C . GLY A 1 327 ? 48.155 -61.211 21.504 1.00 18.51 327 GLY A C 1
ATOM 2675 O O . GLY A 1 327 ? 48.792 -62.132 22.036 1.00 21.54 327 GLY A O 1
ATOM 2676 N N . ALA A 1 328 ? 48.112 -59.993 21.992 1.00 21.78 328 ALA A N 1
ATOM 2677 C CA . ALA A 1 328 ? 48.866 -59.659 23.227 1.00 21.27 328 ALA A CA 1
ATOM 2678 C C . ALA A 1 328 ? 48.254 -60.393 24.472 1.00 19.17 328 ALA A C 1
ATOM 2679 O O . ALA A 1 328 ? 49.005 -60.835 25.335 1.00 20.08 328 ALA A O 1
ATOM 2681 N N . THR A 1 329 ? 46.925 -60.528 24.466 1.00 18.85 329 THR A N 1
ATOM 2682 C CA . THR A 1 329 ? 46.266 -61.194 25.581 1.00 19.20 329 THR A CA 1
ATOM 2683 C C . THR A 1 329 ? 46.568 -62.667 25.550 1.00 18.75 329 THR A C 1
ATOM 2684 O O . THR A 1 329 ? 46.928 -63.272 26.586 1.00 20.86 329 THR A O 1
ATOM 2688 N N . LEU A 1 330 ? 46.485 -63.293 24.365 1.00 19.70 330 LEU A N 1
ATOM 2689 C CA . LEU A 1 330 ? 46.857 -64.707 24.252 1.00 20.13 330 LEU A CA 1
ATOM 2690 C C . LEU A 1 330 ? 48.279 -64.950 24.710 1.00 21.19 330 LEU A C 1
ATOM 2691 O O . LEU A 1 330 ? 48.558 -65.910 25.419 1.00 18.55 330 LEU A O 1
ATOM 2696 N N . HIS A 1 331 ? 49.218 -64.074 24.287 1.00 19.92 331 HIS A N 1
ATOM 2697 C CA . HIS A 1 331 ? 50.559 -64.184 24.799 1.00 20.09 331 HIS A CA 1
ATOM 2698 C C . HIS A 1 331 ? 50.657 -64.146 26.355 1.00 19.89 331 HIS A C 1
ATOM 2699 O O . HIS A 1 331 ? 51.462 -64.865 26.952 1.00 19.98 331 HIS A O 1
ATOM 2706 N N . ILE A 1 332 ? 49.887 -63.241 26.962 1.00 19.38 332 ILE A N 1
ATOM 2707 C CA . ILE A 1 332 ? 49.857 -63.197 28.434 1.00 19.64 332 ILE A CA 1
ATOM 2708 C C . ILE A 1 332 ? 49.389 -64.536 28.998 1.00 18.41 332 ILE A C 1
ATOM 2709 O O . ILE A 1 332 ? 49.977 -65.062 29.934 1.00 19.33 332 ILE A O 1
ATOM 2714 N N . PHE A 1 333 ? 48.363 -65.124 28.394 1.00 19.29 333 PHE A N 1
ATOM 2715 C CA . PHE A 1 333 ? 47.913 -66.440 28.866 1.00 18.84 333 PHE A CA 1
ATOM 2716 C C . PHE A 1 333 ? 49.004 -67.457 28.721 1.00 21.40 333 PHE A C 1
ATOM 2717 O O . PHE A 1 333 ? 49.242 -68.290 29.604 1.00 21.27 333 PHE A O 1
ATOM 2725 N N . HIS A 1 334 ? 49.739 -67.425 27.600 1.00 20.89 334 HIS A N 1
ATOM 2726 C CA . HIS A 1 334 ? 50.853 -68.347 27.477 1.00 20.50 334 HIS A CA 1
ATOM 2727 C C . HIS A 1 334 ? 51.877 -68.245 28.610 1.00 19.14 334 HIS A C 1
ATOM 2728 O O . HIS A 1 334 ? 52.336 -69.251 29.168 1.00 21.65 334 HIS A O 1
ATOM 2735 N N . ARG A 1 335 ? 52.224 -67.016 28.964 1.00 19.60 335 ARG A N 1
ATOM 2736 C CA . ARG A 1 335 ? 53.233 -66.820 30.002 1.00 24.52 335 ARG A CA 1
ATOM 2737 C C . ARG A 1 335 ? 52.727 -67.304 31.361 1.00 27.31 335 ARG A C 1
ATOM 2738 O O . ARG A 1 335 ? 53.526 -67.455 32.256 1.00 24.40 335 ARG A O 1
ATOM 2746 N N . HIS A 1 336 ? 51.411 -67.477 31.501 1.00 22.13 336 HIS A N 1
ATOM 2747 C CA . HIS A 1 336 ? 50.821 -67.979 32.727 1.00 21.49 336 HIS A CA 1
ATOM 2748 C C . HIS A 1 336 ? 50.216 -69.373 32.534 1.00 22.97 336 HIS A C 1
ATOM 2749 O O . HIS A 1 336 ? 49.326 -69.772 33.328 1.00 21.38 336 HIS A O 1
ATOM 2756 N N . CYS A 1 337 ? 50.791 -70.176 31.613 1.00 21.83 337 CYS A N 1
ATOM 2757 C CA . CYS A 1 337 ? 50.165 -71.468 31.298 1.00 22.13 337 CYS A CA 1
ATOM 2758 C C . CYS A 1 337 ? 50.429 -72.534 32.338 1.00 20.94 337 CYS A C 1
ATOM 2759 O O . CYS A 1 337 ? 49.879 -73.631 32.262 1.00 24.29 337 CYS A O 1
ATOM 2762 N N . ASP A 1 338 ? 51.193 -72.184 33.362 1.00 20.67 338 ASP A N 1
ATOM 2763 C CA . ASP A 1 338 ? 51.348 -73.036 34.549 1.00 22.53 338 ASP A CA 1
ATOM 2764 C C . ASP A 1 338 ? 50.069 -73.015 35.421 1.00 21.72 338 ASP A C 1
ATOM 2765 O O . ASP A 1 338 ? 49.927 -73.887 36.265 1.00 24.18 338 ASP A O 1
ATOM 2770 N N . ARG A 1 339 ? 49.233 -72.007 35.270 1.00 20.33 339 ARG A N 1
ATOM 2771 C CA . ARG A 1 339 ? 48.003 -71.918 36.048 1.00 19.32 339 ARG A CA 1
ATOM 2772 C C . ARG A 1 339 ? 46.763 -71.637 35.192 1.00 21.86 339 ARG A C 1
ATOM 2773 O O . ARG A 1 339 ? 45.715 -72.205 35.463 1.00 19.48 339 ARG A O 1
ATOM 2781 N N . VAL A 1 340 ? 46.842 -70.706 34.229 1.00 19.78 340 VAL A N 1
ATOM 2782 C CA . VAL A 1 340 ? 45.750 -70.448 33.321 1.00 18.77 340 VAL A CA 1
ATOM 2783 C C . VAL A 1 340 ? 45.658 -71.624 32.327 1.00 20.88 340 VAL A C 1
ATOM 2784 O O . VAL A 1 340 ? 46.628 -71.910 31.590 1.00 20.14 340 VAL A O 1
ATOM 2788 N N . ARG A 1 341 ? 44.518 -72.318 32.310 1.00 19.86 341 ARG A N 1
ATOM 2789 C CA . ARG A 1 341 ? 44.328 -73.464 31.477 1.00 19.55 341 ARG A CA 1
ATOM 2790 C C . ARG A 1 341 ? 43.140 -73.389 30.565 1.00 19.19 341 ARG A C 1
ATOM 2791 O O . ARG A 1 341 ? 42.927 -74.308 29.746 1.00 20.61 341 ARG A O 1
ATOM 2799 N N . MET A 1 342 ? 42.414 -72.312 30.624 1.00 19.09 342 MET A N 1
ATOM 2800 C CA A MET A 1 342 ? 41.308 -72.025 29.703 0.70 19.64 342 MET A CA 1
ATOM 2801 C CA B MET A 1 342 ? 41.296 -72.034 29.706 0.30 19.05 342 MET A CA 1
ATOM 2802 C C . MET A 1 342 ? 41.051 -70.548 29.687 1.00 17.80 342 MET A C 1
ATOM 2803 O O . MET A 1 342 ? 41.248 -69.868 30.712 1.00 21.14 342 MET A O 1
ATOM 2812 N N . ALA A 1 343 ? 40.675 -70.033 28.528 1.00 17.76 343 ALA A N 1
ATOM 2813 C CA . ALA A 1 343 ? 40.185 -68.697 28.372 1.00 20.59 343 ALA A CA 1
ATOM 2814 C C . ALA A 1 343 ? 39.126 -68.659 27.266 1.00 19.53 343 ALA A C 1
ATOM 2815 O O . ALA A 1 343 ? 39.095 -69.512 26.436 1.00 18.03 343 ALA A O 1
ATOM 2817 N N . ASN A 1 344 ? 38.229 -67.668 27.331 1.00 18.92 344 ASN A N 1
ATOM 2818 C CA . ASN A 1 344 ? 37.057 -67.613 26.496 1.00 21.38 344 ASN A CA 1
ATOM 2819 C C . ASN A 1 344 ? 36.777 -66.184 26.149 1.00 18.53 344 ASN A C 1
ATOM 2820 O O . ASN A 1 344 ? 36.360 -65.379 27.008 1.00 18.22 344 ASN A O 1
ATOM 2825 N N . ILE A 1 345 ? 37.060 -65.804 24.902 1.00 18.99 345 ILE A N 1
ATOM 2826 C CA . ILE A 1 345 ? 36.826 -64.439 24.475 1.00 18.73 345 ILE A CA 1
ATOM 2827 C C . ILE A 1 345 ? 35.354 -64.174 24.300 1.00 21.22 345 ILE A C 1
ATOM 2828 O O . ILE A 1 345 ? 34.603 -65.025 23.818 1.00 20.00 345 ILE A O 1
ATOM 2833 N N . ALA A 1 346 ? 34.915 -63.011 24.705 1.00 20.17 346 ALA A N 1
ATOM 2834 C CA . ALA A 1 346 ? 33.549 -62.587 24.599 1.00 20.61 346 ALA A CA 1
ATOM 2835 C C . ALA A 1 346 ? 33.300 -61.790 23.314 1.00 24.27 346 ALA A C 1
ATOM 2836 O O . ALA A 1 346 ? 33.942 -60.770 23.160 1.00 24.98 346 ALA A O 1
ATOM 2838 N N . GLN A 1 347 ? 32.382 -62.147 22.435 1.00 20.87 347 GLN A N 1
ATOM 2839 C CA . GLN A 1 347 ? 31.657 -63.413 22.323 1.00 21.12 347 GLN A CA 1
ATOM 2840 C C . GLN A 1 347 ? 31.768 -63.858 20.871 1.00 25.45 347 GLN A C 1
ATOM 2841 O O . GLN A 1 347 ? 32.257 -63.098 20.001 1.00 26.08 347 GLN A O 1
ATOM 2847 N N . LEU A 1 348 ? 31.270 -65.042 20.572 1.00 21.73 348 LEU A N 1
ATOM 2848 C CA . LEU A 1 348 ? 31.660 -65.740 19.353 1.00 22.86 348 LEU A CA 1
ATOM 2849 C C . LEU A 1 348 ? 31.224 -65.034 18.042 1.00 21.65 348 LEU A C 1
ATOM 2850 O O . LEU A 1 348 ? 32.005 -64.874 17.132 1.00 24.86 348 LEU A O 1
ATOM 2855 N N . VAL A 1 349 ? 29.993 -64.632 17.978 1.00 23.02 349 VAL A N 1
ATOM 2856 C CA . VAL A 1 349 ? 29.378 -64.082 16.772 1.00 23.22 349 VAL A CA 1
ATOM 2857 C C . VAL A 1 349 ? 28.509 -62.906 17.071 1.00 24.98 349 VAL A C 1
ATOM 2858 O O . VAL A 1 349 ? 27.623 -62.965 17.952 1.00 23.73 349 VAL A O 1
ATOM 2862 N N . ASN A 1 350 ? 28.746 -61.797 16.353 1.00 25.16 350 ASN A N 1
ATOM 2863 C CA . ASN A 1 350 ? 27.863 -60.616 16.425 1.00 23.19 350 ASN A CA 1
ATOM 2864 C C . ASN A 1 350 ? 27.779 -59.906 17.755 1.00 23.92 350 ASN A C 1
ATOM 2865 O O . ASN A 1 350 ? 26.872 -59.077 17.975 1.00 24.45 350 ASN A O 1
ATOM 2870 N N . VAL A 1 351 ? 28.641 -60.248 18.698 1.00 21.86 351 VAL A N 1
ATOM 2871 C CA . VAL A 1 351 ? 28.532 -59.706 20.031 1.00 22.90 351 VAL A CA 1
ATOM 2872 C C . VAL A 1 351 ? 29.942 -59.498 20.593 1.00 20.82 351 VAL A C 1
ATOM 2873 O O . VAL A 1 351 ? 30.748 -60.428 20.694 1.00 23.30 351 VAL A O 1
ATOM 2877 N N . MET A 1 352 ? 30.186 -58.270 20.996 1.00 24.72 352 MET A N 1
ATOM 2878 C CA . MET A 1 352 ? 31.497 -57.848 21.559 1.00 23.53 352 MET A CA 1
ATOM 2879 C C . MET A 1 352 ? 32.620 -58.200 20.599 1.00 22.46 352 MET A C 1
ATOM 2880 O O . MET A 1 352 ? 32.485 -57.933 19.399 1.00 24.77 352 MET A O 1
ATOM 2885 N N . GLN A 1 353 ? 33.706 -58.794 21.082 1.00 21.34 353 GLN A N 1
ATOM 2886 C CA . GLN A 1 353 ? 34.916 -58.982 20.274 1.00 21.95 353 GLN A CA 1
ATOM 2887 C C . GLN A 1 353 ? 34.875 -60.307 19.511 1.00 20.10 353 GLN A C 1
ATOM 2888 O O . GLN A 1 353 ? 35.618 -61.238 19.761 1.00 22.95 353 GLN A O 1
ATOM 2894 N N . SER A 1 354 ? 33.970 -60.362 18.534 1.00 22.69 354 SER A N 1
ATOM 2895 C CA . SER A 1 354 ? 33.667 -61.600 17.836 1.00 21.05 354 SER A CA 1
ATOM 2896 C C . SER A 1 354 ? 34.641 -61.981 16.797 1.00 24.58 354 SER A C 1
ATOM 2897 O O . SER A 1 354 ? 35.307 -61.137 16.185 1.00 24.81 354 SER A O 1
ATOM 2900 N N . VAL A 1 355 ? 34.744 -63.286 16.564 1.00 22.24 355 VAL A N 1
ATOM 2901 C CA . VAL A 1 355 ? 35.498 -63.772 15.473 1.00 21.32 355 VAL A CA 1
ATOM 2902 C C . VAL A 1 355 ? 34.742 -63.619 14.128 1.00 22.94 355 VAL A C 1
ATOM 2903 O O . VAL A 1 355 ? 35.368 -63.565 13.068 1.00 22.43 355 VAL A O 1
ATOM 2907 N N . ILE A 1 356 ? 33.418 -63.609 14.182 1.00 22.24 356 ILE A N 1
ATOM 2908 C CA . ILE A 1 356 ? 32.573 -63.575 12.986 1.00 23.13 356 ILE A CA 1
ATOM 2909 C C . ILE A 1 356 ? 31.477 -62.636 13.187 1.00 21.15 356 ILE A C 1
ATOM 2910 O O . ILE A 1 356 ? 30.921 -62.531 14.299 1.00 23.13 356 ILE A O 1
ATOM 2915 N N . LEU A 1 357 ? 31.123 -61.891 12.106 1.00 23.09 357 LEU A N 1
ATOM 2916 C CA . LEU A 1 357 ? 29.957 -61.093 12.086 1.00 22.27 357 LEU A CA 1
ATOM 2917 C C . LEU A 1 357 ? 29.084 -61.601 10.883 1.00 22.22 357 LEU A C 1
ATOM 2918 O O . LEU A 1 357 ? 29.630 -62.067 9.878 1.00 24.50 357 LEU A O 1
ATOM 2923 N N . THR A 1 358 ? 27.774 -61.543 11.056 1.00 23.01 358 THR A N 1
ATOM 2924 C CA . THR A 1 358 ? 26.859 -61.996 9.996 1.00 24.27 358 THR A CA 1
ATOM 2925 C C . THR A 1 358 ? 25.868 -60.915 9.675 1.00 23.75 358 THR A C 1
ATOM 2926 O O . THR A 1 358 ? 25.538 -60.062 10.520 1.00 26.94 358 THR A O 1
ATOM 2930 N N . GLU A 1 359 ? 25.326 -60.978 8.460 1.00 25.33 359 GLU A N 1
ATOM 2931 C CA . GLU A 1 359 ? 24.223 -60.051 8.105 1.00 28.87 359 GLU A CA 1
ATOM 2932 C C . GLU A 1 359 ? 23.361 -60.848 7.088 1.00 30.69 359 GLU A C 1
ATOM 2933 O O . GLU A 1 359 ? 23.770 -61.032 5.933 1.00 30.27 359 GLU A O 1
ATOM 2939 N N . GLY A 1 360 ? 22.313 -61.441 7.601 1.00 36.53 360 GLY A N 1
ATOM 2940 C CA . GLY A 1 360 ? 21.563 -62.400 6.796 1.00 35.68 360 GLY A CA 1
ATOM 2941 C C . GLY A 1 360 ? 22.458 -63.506 6.384 1.00 30.65 360 GLY A C 1
ATOM 2942 O O . GLY A 1 360 ? 23.224 -64.058 7.175 1.00 33.43 360 GLY A O 1
ATOM 2943 N N . GLU A 1 361 ? 22.447 -63.829 5.102 1.00 31.95 361 GLU A N 1
ATOM 2944 C CA . GLU A 1 361 ? 23.259 -64.916 4.577 1.00 30.90 361 GLU A CA 1
ATOM 2945 C C . GLU A 1 361 ? 24.703 -64.562 4.434 1.00 31.40 361 GLU A C 1
ATOM 2946 O O . GLU A 1 361 ? 25.524 -65.435 4.178 1.00 29.68 361 GLU A O 1
ATOM 2952 N N . ARG A 1 362 ? 25.044 -63.274 4.546 1.00 29.66 362 ARG A N 1
ATOM 2953 C CA . ARG A 1 362 ? 26.466 -62.964 4.395 1.00 30.36 362 ARG A CA 1
ATOM 2954 C C . ARG A 1 362 ? 27.196 -63.077 5.758 1.00 24.61 362 ARG A C 1
ATOM 2955 O O . ARG A 1 362 ? 26.571 -62.897 6.796 1.00 26.23 362 ARG A O 1
ATOM 2963 N N . MET A 1 363 ? 28.488 -63.297 5.683 1.00 25.34 363 MET A N 1
ATOM 2964 C CA . MET A 1 363 ? 29.311 -63.304 6.891 1.00 28.36 363 MET A CA 1
ATOM 2965 C C . MET A 1 363 ? 30.676 -62.683 6.583 1.00 30.89 363 MET A C 1
ATOM 2966 O O . MET A 1 363 ? 31.070 -62.584 5.441 1.00 29.41 363 MET A O 1
ATOM 2971 N N . LEU A 1 364 ? 31.400 -62.327 7.635 1.00 25.61 364 LEU A N 1
ATOM 2972 C CA . LEU A 1 364 ? 32.811 -62.021 7.495 1.00 24.37 364 LEU A CA 1
ATOM 2973 C C . LEU A 1 364 ? 33.630 -62.532 8.681 1.00 24.37 364 LEU A C 1
ATOM 2974 O O . LEU A 1 364 ? 33.091 -62.786 9.745 1.00 25.35 364 LEU A O 1
ATOM 2979 N N . LEU A 1 365 ? 34.887 -62.710 8.429 1.00 21.68 365 LEU A N 1
ATOM 2980 C CA . LEU A 1 365 ? 35.905 -63.050 9.386 1.00 21.42 365 LEU A CA 1
ATOM 2981 C C . LEU A 1 365 ? 36.554 -61.747 9.887 1.00 28.55 365 LEU A C 1
ATOM 2982 O O . LEU A 1 365 ? 37.022 -60.930 9.062 1.00 24.77 365 LEU A O 1
ATOM 2987 N N . THR A 1 366 ? 36.547 -61.529 11.205 1.00 25.06 366 THR A N 1
ATOM 2988 C CA . THR A 1 366 ? 37.145 -60.324 11.760 1.00 23.93 366 THR A CA 1
ATOM 2989 C C . THR A 1 366 ? 38.652 -60.512 11.865 1.00 21.42 366 THR A C 1
ATOM 2990 O O . THR A 1 366 ? 39.222 -61.599 11.848 1.00 20.98 366 THR A O 1
ATOM 2994 N N . PRO A 1 367 ? 39.378 -59.382 12.089 1.00 22.45 367 PRO A N 1
ATOM 2995 C CA . PRO A 1 367 ? 40.794 -59.518 12.436 1.00 19.93 367 PRO A CA 1
ATOM 2996 C C . PRO A 1 367 ? 41.069 -60.369 13.689 1.00 17.96 367 PRO A C 1
ATOM 2997 O O . PRO A 1 367 ? 42.054 -61.088 13.745 1.00 19.65 367 PRO A O 1
ATOM 3001 N N . THR A 1 368 ? 40.133 -60.371 14.606 1.00 19.48 368 THR A N 1
ATOM 3002 C CA . THR A 1 368 ? 40.180 -61.277 15.763 1.00 20.26 368 THR A CA 1
ATOM 3003 C C . THR A 1 368 ? 40.184 -62.747 15.367 1.00 17.77 368 THR A C 1
ATOM 3004 O O . THR A 1 368 ? 40.997 -63.546 15.842 1.00 20.45 368 THR A O 1
ATOM 3008 N N . TYR A 1 369 ? 39.253 -63.122 14.464 1.00 21.71 369 TYR A N 1
ATOM 3009 C CA . TYR A 1 369 ? 39.314 -64.464 13.855 1.00 18.41 369 TYR A CA 1
ATOM 3010 C C . TYR A 1 369 ? 40.668 -64.806 13.374 1.00 22.40 369 TYR A C 1
ATOM 3011 O O . TYR A 1 369 ? 41.199 -65.886 13.639 1.00 18.60 369 TYR A O 1
ATOM 3020 N N . HIS A 1 370 ? 41.290 -63.885 12.610 1.00 20.61 370 HIS A N 1
ATOM 3021 C CA . HIS A 1 370 ? 42.567 -64.246 12.013 1.00 18.50 370 HIS A CA 1
ATOM 3022 C C . HIS A 1 370 ? 43.625 -64.456 13.012 1.00 19.39 370 HIS A C 1
ATOM 3023 O O . HIS A 1 370 ? 44.460 -65.359 12.880 1.00 20.87 370 HIS A O 1
ATOM 3030 N N . VAL A 1 371 ? 43.615 -63.677 14.115 1.00 21.29 371 VAL A N 1
ATOM 3031 C CA . VAL A 1 371 ? 44.603 -64.026 15.183 1.00 19.83 371 VAL A CA 1
ATOM 3032 C C . VAL A 1 371 ? 44.388 -65.442 15.741 1.00 17.79 371 VAL A C 1
ATOM 3033 O O . VAL A 1 371 ? 45.342 -66.250 15.888 1.00 20.49 371 VAL A O 1
ATOM 3037 N N . PHE A 1 372 ? 43.139 -65.768 16.067 1.00 21.33 372 PHE A N 1
ATOM 3038 C CA . PHE A 1 372 ? 42.880 -67.120 16.610 1.00 21.26 372 PHE A CA 1
ATOM 3039 C C . PHE A 1 372 ? 43.312 -68.210 15.623 1.00 21.58 372 PHE A C 1
ATOM 3040 O O . PHE A 1 372 ? 43.832 -69.279 16.030 1.00 22.24 372 PHE A O 1
ATOM 3048 N N . ASN A 1 373 ? 43.064 -67.946 14.344 1.00 22.76 373 ASN A N 1
ATOM 3049 C CA . ASN A 1 373 ? 43.379 -68.965 13.292 1.00 21.62 373 ASN A CA 1
ATOM 3050 C C . ASN A 1 373 ? 44.874 -69.038 13.063 1.00 24.65 373 ASN A C 1
ATOM 3051 O O . ASN A 1 373 ? 45.438 -70.120 12.976 1.00 25.49 373 ASN A O 1
ATOM 3056 N N . MET A 1 374 ? 45.551 -67.872 13.089 1.00 23.36 374 MET A N 1
ATOM 3057 C CA . MET A 1 374 ? 47.042 -67.910 13.015 1.00 22.42 374 MET A CA 1
ATOM 3058 C C . MET A 1 374 ? 47.704 -68.542 14.213 1.00 23.15 374 MET A C 1
ATOM 3059 O O . MET A 1 374 ? 48.676 -69.297 14.109 1.00 22.94 374 MET A O 1
ATOM 3064 N N . PHE A 1 375 ? 47.147 -68.273 15.408 1.00 22.19 375 PHE A N 1
ATOM 3065 C CA . PHE A 1 375 ? 47.792 -68.747 16.669 1.00 21.59 375 PHE A CA 1
ATOM 3066 C C . PHE A 1 375 ? 47.371 -70.139 17.046 1.00 22.85 375 PHE A C 1
ATOM 3067 O O . PHE A 1 375 ? 47.856 -70.655 18.032 1.00 22.19 375 PHE A O 1
ATOM 3075 N N . LYS A 1 376 ? 46.506 -70.811 16.223 1.00 22.89 376 LYS A N 1
ATOM 3076 C CA . LYS A 1 376 ? 46.110 -72.145 16.563 1.00 21.31 376 LYS A CA 1
ATOM 3077 C C . LYS A 1 376 ? 47.240 -73.120 16.687 1.00 23.29 376 LYS A C 1
ATOM 3078 O O . LYS A 1 376 ? 47.126 -74.113 17.376 1.00 22.96 376 LYS A O 1
ATOM 3084 N N . VAL A 1 377 ? 48.355 -72.812 16.048 1.00 23.65 377 VAL A N 1
ATOM 3085 C CA . VAL A 1 377 ? 49.590 -73.603 16.200 1.00 22.07 377 VAL A CA 1
ATOM 3086 C C . VAL A 1 377 ? 50.139 -73.673 17.613 1.00 23.03 377 VAL A C 1
ATOM 3087 O O . VAL A 1 377 ? 50.887 -74.595 17.925 1.00 22.57 377 VAL A O 1
ATOM 3091 N N . HIS A 1 378 ? 49.725 -72.719 18.476 1.00 23.13 378 HIS A N 1
ATOM 3092 C CA . HIS A 1 378 ? 50.117 -72.750 19.887 1.00 24.42 378 HIS A CA 1
ATOM 3093 C C . HIS A 1 378 ? 49.234 -73.679 20.739 1.00 22.11 378 HIS A C 1
ATOM 3094 O O . HIS A 1 378 ? 49.598 -74.031 21.864 1.00 22.79 378 HIS A O 1
ATOM 3101 N N . GLN A 1 379 ? 48.110 -74.144 20.205 1.00 22.80 379 GLN A N 1
ATOM 3102 C CA . GLN A 1 379 ? 47.232 -75.017 20.964 1.00 21.23 379 GLN A CA 1
ATOM 3103 C C . GLN A 1 379 ? 47.874 -76.295 21.365 1.00 24.07 379 GLN A C 1
ATOM 3104 O O . GLN A 1 379 ? 48.373 -77.066 20.537 1.00 25.29 379 GLN A O 1
ATOM 3110 N N . ASP A 1 380 ? 47.910 -76.564 22.648 1.00 20.60 380 ASP A N 1
ATOM 3111 C CA . ASP A 1 380 ? 48.550 -77.764 23.231 1.00 24.35 380 ASP A CA 1
ATOM 3112 C C . ASP A 1 380 ? 50.034 -77.849 22.911 1.00 28.00 380 ASP A C 1
ATOM 3113 O O . ASP A 1 380 ? 50.623 -78.892 23.063 1.00 26.48 380 ASP A O 1
ATOM 3118 N N . ALA A 1 381 ? 50.651 -76.750 22.534 1.00 24.26 381 ALA A N 1
ATOM 3119 C CA . ALA A 1 381 ? 52.075 -76.752 22.324 1.00 23.84 381 ALA A CA 1
ATOM 3120 C C . ALA A 1 381 ? 52.861 -76.598 23.605 1.00 26.04 381 ALA A C 1
ATOM 3121 O O . ALA A 1 381 ? 52.328 -76.151 24.643 1.00 24.50 381 ALA A O 1
ATOM 3123 N N . GLU A 1 382 ? 54.146 -76.905 23.535 1.00 23.38 382 GLU A N 1
ATOM 3124 C CA . GLU A 1 382 ? 55.085 -76.670 24.641 1.00 26.29 382 GLU A CA 1
ATOM 3125 C C . GLU A 1 382 ? 55.666 -75.315 24.592 1.00 28.87 382 GLU A C 1
ATOM 3126 O O . GLU A 1 382 ? 56.280 -74.913 23.608 1.00 27.75 382 GLU A O 1
ATOM 3132 N N . LEU A 1 383 ? 55.432 -74.534 25.656 1.00 25.24 383 LEU A N 1
ATOM 3133 C CA . LEU A 1 383 ? 55.951 -73.188 25.715 1.00 24.69 383 LEU A CA 1
ATOM 3134 C C . LEU A 1 383 ? 57.484 -73.286 25.907 1.00 25.76 383 LEU A C 1
ATOM 3135 O O . LEU A 1 383 ? 57.957 -74.087 26.750 1.00 25.06 383 LEU A O 1
ATOM 3140 N N . LEU A 1 384 ? 58.205 -72.517 25.120 1.00 25.57 384 LEU A N 1
ATOM 3141 C CA . LEU A 1 384 ? 59.659 -72.501 25.194 1.00 24.33 384 LEU A CA 1
ATOM 3142 C C . LEU A 1 384 ? 60.124 -71.333 26.000 1.00 28.94 384 LEU A C 1
ATOM 3143 O O . LEU A 1 384 ? 59.514 -70.257 26.047 1.00 27.45 384 LEU A O 1
ATOM 3148 N N . ASP A 1 385 ? 61.271 -71.524 26.627 1.00 29.29 385 ASP A N 1
ATOM 3149 C CA . ASP A 1 385 ? 61.862 -70.437 27.426 1.00 27.62 385 ASP A CA 1
ATOM 3150 C C . ASP A 1 385 ? 62.421 -69.352 26.558 1.00 29.78 385 ASP A C 1
ATOM 3151 O O . ASP A 1 385 ? 63.289 -69.604 25.709 1.00 31.40 385 ASP A O 1
ATOM 3156 N N . THR A 1 386 ? 61.934 -68.152 26.711 1.00 28.60 386 THR A N 1
ATOM 3157 C CA A THR A 1 386 ? 62.358 -67.055 25.909 0.70 31.92 386 THR A CA 1
ATOM 3158 C CA B THR A 1 386 ? 62.334 -67.046 25.887 0.30 30.53 386 THR A CA 1
ATOM 3159 C C . THR A 1 386 ? 62.712 -65.934 26.805 1.00 35.79 386 THR A C 1
ATOM 3160 O O . THR A 1 386 ? 62.071 -65.727 27.802 1.00 37.67 386 THR A O 1
ATOM 3167 N N . TRP A 1 387 ? 63.727 -65.185 26.442 1.00 37.42 387 TRP A N 1
ATOM 3168 C CA . TRP A 1 387 ? 63.942 -63.955 27.126 1.00 40.86 387 TRP A CA 1
ATOM 3169 C C . TRP A 1 387 ? 64.126 -62.843 26.204 1.00 35.00 387 TRP A C 1
ATOM 3170 O O . TRP A 1 387 ? 64.404 -63.048 25.029 1.00 33.17 387 TRP A O 1
ATOM 3181 N N . GLU A 1 388 ? 63.794 -61.657 26.670 1.00 30.62 388 GLU A N 1
ATOM 3182 C CA A GLU A 1 388 ? 63.633 -60.550 25.752 0.80 33.69 388 GLU A CA 1
ATOM 3183 C CA B GLU A 1 388 ? 63.615 -60.557 25.744 0.20 32.70 388 GLU A CA 1
ATOM 3184 C C . GLU A 1 388 ? 63.991 -59.255 26.329 1.00 31.88 388 GLU A C 1
ATOM 3185 O O . GLU A 1 388 ? 63.887 -59.058 27.501 1.00 34.15 388 GLU A O 1
ATOM 3196 N N . SER A 1 389 ? 64.319 -58.338 25.459 1.00 30.96 389 SER A N 1
ATOM 3197 C CA . SER A 1 389 ? 64.558 -57.004 25.858 1.00 31.85 389 SER A CA 1
ATOM 3198 C C . SER A 1 389 ? 63.995 -56.207 24.705 1.00 31.56 389 SER A C 1
ATOM 3199 O O . SER A 1 389 ? 64.599 -56.190 23.635 1.00 29.24 389 SER A O 1
ATOM 3202 N N . VAL A 1 390 ? 62.861 -55.551 24.889 1.00 29.21 390 VAL A N 1
ATOM 3203 C CA . VAL A 1 390 ? 62.159 -54.996 23.747 1.00 30.94 390 VAL A CA 1
ATOM 3204 C C . VAL A 1 390 ? 62.150 -53.524 23.801 1.00 32.67 390 VAL A C 1
ATOM 3205 O O . VAL A 1 390 ? 62.118 -52.934 24.884 1.00 30.80 390 VAL A O 1
ATOM 3209 N N . GLU A 1 391 ? 62.076 -52.922 22.636 1.00 29.12 391 GLU A N 1
ATOM 3210 C CA . GLU A 1 391 ? 61.846 -51.483 22.518 1.00 27.89 391 GLU A CA 1
ATOM 3211 C C . GLU A 1 391 ? 60.589 -51.087 23.153 1.00 30.63 391 GLU A C 1
ATOM 3212 O O . GLU A 1 391 ? 59.674 -51.905 23.219 1.00 29.32 391 GLU A O 1
ATOM 3218 N N . ARG A 1 392 ? 60.467 -49.827 23.539 1.00 27.08 392 ARG A N 1
ATOM 3219 C CA . ARG A 1 392 ? 59.254 -49.244 24.013 1.00 28.82 392 ARG A CA 1
ATOM 3220 C C . ARG A 1 392 ? 58.518 -48.511 22.930 1.00 31.33 392 ARG A C 1
ATOM 3221 O O . ARG A 1 392 ? 59.092 -48.174 21.912 1.00 30.84 392 ARG A O 1
ATOM 3229 N N . THR A 1 393 ? 57.248 -48.247 23.123 1.00 26.57 393 THR A N 1
ATOM 3230 C CA . THR A 1 393 ? 56.459 -47.487 22.231 1.00 24.77 393 THR A CA 1
ATOM 3231 C C . THR A 1 393 ? 55.367 -46.807 23.006 1.00 26.30 393 THR A C 1
ATOM 3232 O O . THR A 1 393 ? 55.200 -46.953 24.224 1.00 28.94 393 THR A O 1
ATOM 3236 N N . GLY A 1 394 ? 54.623 -46.002 22.291 1.00 25.01 394 GLY A N 1
ATOM 3237 C CA . GLY A 1 394 ? 53.542 -45.241 22.814 1.00 27.02 394 GLY A CA 1
ATOM 3238 C C . GLY A 1 394 ? 54.004 -43.963 23.540 1.00 32.83 394 GLY A C 1
ATOM 3239 O O . GLY A 1 394 ? 55.197 -43.765 23.714 1.00 32.52 394 GLY A O 1
ATOM 3240 N N . PRO A 1 395 ? 53.058 -43.181 24.010 1.00 37.49 395 PRO A N 1
ATOM 3241 C CA . PRO A 1 395 ? 53.365 -42.017 24.832 1.00 57.61 395 PRO A CA 1
ATOM 3242 C C . PRO A 1 395 ? 54.134 -42.426 26.071 1.00 50.51 395 PRO A C 1
ATOM 3243 O O . PRO A 1 395 ? 53.806 -43.408 26.799 1.00 51.80 395 PRO A O 1
ATOM 3247 N N . GLU A 1 396 ? 55.235 -41.766 26.208 1.00 45.06 396 GLU A N 1
ATOM 3248 C CA . GLU A 1 396 ? 56.138 -41.984 27.322 1.00 47.30 396 GLU A CA 1
ATOM 3249 C C . GLU A 1 396 ? 56.666 -43.370 27.382 1.00 41.32 396 GLU A C 1
ATOM 3250 O O . GLU A 1 396 ? 57.108 -43.770 28.411 1.00 43.26 396 GLU A O 1
ATOM 3256 N N . GLY A 1 397 ? 56.688 -44.113 26.251 1.00 36.24 397 GLY A N 1
ATOM 3257 C CA . GLY A 1 397 ? 57.245 -45.456 26.270 1.00 35.20 397 GLY A CA 1
ATOM 3258 C C . GLY A 1 397 ? 56.531 -46.406 27.237 1.00 32.52 397 GLY A C 1
ATOM 3259 O O . GLY A 1 397 ? 57.103 -47.383 27.678 1.00 35.14 397 GLY A O 1
ATOM 3260 N N . GLU A 1 398 ? 55.269 -46.159 27.472 1.00 30.31 398 GLU A N 1
ATOM 3261 C CA . GLU A 1 398 ? 54.466 -46.946 28.411 1.00 39.34 398 GLU A CA 1
ATOM 3262 C C . GLU A 1 398 ? 54.136 -48.343 27.907 1.00 39.48 398 GLU A C 1
ATOM 3263 O O . GLU A 1 398 ? 53.625 -49.123 28.683 1.00 36.45 398 GLU A O 1
ATOM 3269 N N . LEU A 1 399 ? 54.312 -48.642 26.627 1.00 31.24 399 LEU A N 1
ATOM 3270 C CA A LEU A 1 399 ? 53.981 -49.973 26.088 0.70 27.71 399 LEU A CA 1
ATOM 3271 C CA B LEU A 1 399 ? 53.977 -49.965 26.089 0.30 28.56 399 LEU A CA 1
ATOM 3272 C C . LEU A 1 399 ? 55.206 -50.657 25.562 1.00 29.32 399 LEU A C 1
ATOM 3273 O O . LEU A 1 399 ? 56.167 -49.996 25.120 1.00 29.86 399 LEU A O 1
ATOM 3282 N N . PRO A 1 400 ? 55.215 -51.973 25.609 1.00 28.10 400 PRO A N 1
ATOM 3283 C CA . PRO A 1 400 ? 56.225 -52.686 24.868 1.00 25.12 400 PRO A CA 1
ATOM 3284 C C . PRO A 1 400 ? 55.933 -52.608 23.421 1.00 25.58 400 PRO A C 1
ATOM 3285 O O . PRO A 1 400 ? 54.764 -52.634 23.003 1.00 26.18 400 PRO A O 1
ATOM 3289 N N . LYS A 1 401 ? 56.991 -52.419 22.604 1.00 25.09 401 LYS A N 1
ATOM 3290 C CA . LYS A 1 401 ? 56.751 -52.280 21.181 1.00 25.14 401 LYS A CA 1
ATOM 3291 C C . LYS A 1 401 ? 56.334 -53.615 20.612 1.00 22.89 401 LYS A C 1
ATOM 3292 O O . LYS A 1 401 ? 55.544 -53.669 19.690 1.00 23.41 401 LYS A O 1
ATOM 3298 N N . VAL A 1 402 ? 56.954 -54.664 21.132 1.00 23.92 402 VAL A N 1
ATOM 3299 C CA A VAL A 1 402 ? 56.761 -55.995 20.626 0.70 23.85 402 VAL A CA 1
ATOM 3300 C CA B VAL A 1 402 ? 56.724 -55.990 20.655 0.30 24.62 402 VAL A CA 1
ATOM 3301 C C . VAL A 1 402 ? 56.358 -56.939 21.808 1.00 25.39 402 VAL A C 1
ATOM 3302 O O . VAL A 1 402 ? 56.916 -56.830 22.912 1.00 25.09 402 VAL A O 1
ATOM 3309 N N . SER A 1 403 ? 55.426 -57.874 21.527 1.00 25.62 403 SER A N 1
ATOM 3310 C CA . SER A 1 403 ? 55.149 -59.023 22.385 1.00 23.41 403 SER A CA 1
ATOM 3311 C C . SER A 1 403 ? 55.451 -60.259 21.588 1.00 25.17 403 SER A C 1
ATOM 3312 O O . SER A 1 403 ? 54.992 -60.421 20.478 1.00 25.10 403 SER A O 1
ATOM 3315 N N . VAL A 1 404 ? 56.207 -61.168 22.174 1.00 24.15 404 VAL A N 1
ATOM 3316 C CA A VAL A 1 404 ? 56.699 -62.350 21.498 0.50 25.56 404 VAL A CA 1
ATOM 3317 C CA B VAL A 1 404 ? 56.698 -62.352 21.492 0.50 26.64 404 VAL A CA 1
ATOM 3318 C C . VAL A 1 404 ? 56.426 -63.592 22.329 1.00 26.36 404 VAL A C 1
ATOM 3319 O O . VAL A 1 404 ? 56.537 -63.548 23.515 1.00 26.75 404 VAL A O 1
ATOM 3326 N N . SER A 1 405 ? 56.087 -64.695 21.671 1.00 22.34 405 SER A N 1
ATOM 3327 C CA . SER A 1 405 ? 55.940 -65.945 22.375 1.00 24.09 405 SER A CA 1
ATOM 3328 C C . SER A 1 405 ? 56.416 -67.073 21.441 1.00 24.01 405 SER A C 1
ATOM 3329 O O . SER A 1 405 ? 56.154 -67.018 20.252 1.00 24.41 405 SER A O 1
ATOM 3332 N N . ALA A 1 406 ? 57.060 -68.092 21.985 1.00 22.94 406 ALA A N 1
ATOM 3333 C CA . ALA A 1 406 ? 57.497 -69.228 21.252 1.00 23.87 406 ALA A CA 1
ATOM 3334 C C . ALA A 1 406 ? 57.079 -70.529 21.809 1.00 24.35 406 ALA A C 1
ATOM 3335 O O . ALA A 1 406 ? 57.195 -70.745 23.017 1.00 26.76 406 ALA A O 1
ATOM 3337 N N . SER A 1 407 ? 56.647 -71.451 20.931 1.00 24.01 407 SER A N 1
ATOM 3338 C CA . SER A 1 407 ? 56.296 -72.776 21.365 1.00 25.23 407 SER A CA 1
ATOM 3339 C C . SER A 1 407 ? 56.761 -73.851 20.378 1.00 27.97 407 SER A C 1
ATOM 3340 O O . SER A 1 407 ? 57.048 -73.548 19.240 1.00 25.58 407 SER A O 1
ATOM 3343 N N . ARG A 1 408 ? 56.715 -75.085 20.842 1.00 26.47 408 ARG A N 1
ATOM 3344 C CA . ARG A 1 408 ? 57.055 -76.245 20.053 1.00 27.96 408 ARG A CA 1
ATOM 3345 C C . ARG A 1 408 ? 55.895 -77.133 19.900 1.00 28.76 408 ARG A C 1
ATOM 3346 O O . ARG A 1 408 ? 55.311 -77.612 20.884 1.00 28.76 408 ARG A O 1
ATOM 3354 N N . ALA A 1 409 ? 55.544 -77.396 18.641 1.00 28.46 409 ALA A N 1
ATOM 3355 C CA . ALA A 1 409 ? 54.423 -78.251 18.312 1.00 28.91 409 ALA A CA 1
ATOM 3356 C C . ALA A 1 409 ? 54.822 -79.724 18.388 1.00 29.72 409 ALA A C 1
ATOM 3357 O O . ALA A 1 409 ? 56.003 -80.068 18.551 1.00 31.09 409 ALA A O 1
ATOM 3359 N N . ALA A 1 410 ? 53.810 -80.574 18.338 1.00 33.88 410 ALA A N 1
ATOM 3360 C CA . ALA A 1 410 ? 53.989 -81.997 18.573 1.00 36.22 410 ALA A CA 1
ATOM 3361 C C . ALA A 1 410 ? 54.902 -82.609 17.481 1.00 40.00 410 ALA A C 1
ATOM 3362 O O . ALA A 1 410 ? 55.587 -83.546 17.756 1.00 39.25 410 ALA A O 1
ATOM 3364 N N . ASP A 1 411 ? 54.934 -82.038 16.285 1.00 36.74 411 ASP A N 1
ATOM 3365 C CA . ASP A 1 411 ? 55.830 -82.553 15.241 1.00 39.71 411 ASP A CA 1
ATOM 3366 C C . ASP A 1 411 ? 57.216 -81.942 15.327 1.00 42.35 411 ASP A C 1
ATOM 3367 O O . ASP A 1 411 ? 58.003 -82.170 14.458 1.00 41.87 411 ASP A O 1
ATOM 3372 N N . GLY A 1 412 ? 57.530 -81.161 16.353 1.00 35.87 412 GLY A N 1
ATOM 3373 C CA . GLY A 1 412 ? 58.833 -80.576 16.497 1.00 35.32 412 GLY A CA 1
ATOM 3374 C C . GLY A 1 412 ? 59.006 -79.243 15.828 1.00 31.81 412 GLY A C 1
ATOM 3375 O O . GLY A 1 412 ? 60.017 -78.573 16.081 1.00 35.21 412 GLY A O 1
ATOM 3376 N N . LYS A 1 413 ? 58.039 -78.761 15.079 1.00 31.98 413 LYS A N 1
ATOM 3377 C CA . LYS A 1 413 ? 58.195 -77.407 14.575 1.00 32.88 413 LYS A CA 1
ATOM 3378 C C . LYS A 1 413 ? 58.090 -76.373 15.699 1.00 33.51 413 LYS A C 1
ATOM 3379 O O . LYS A 1 413 ? 57.432 -76.648 16.680 1.00 33.17 413 LYS A O 1
ATOM 3385 N N . ILE A 1 414 ? 58.708 -75.214 15.524 1.00 28.64 414 ILE A N 1
ATOM 3386 C CA . ILE A 1 414 ? 58.683 -74.136 16.477 1.00 29.00 414 ILE A CA 1
ATOM 3387 C C . ILE A 1 414 ? 57.885 -73.007 15.853 1.00 30.83 414 ILE A C 1
ATOM 3388 O O . ILE A 1 414 ? 58.072 -72.672 14.674 1.00 31.02 414 ILE A O 1
ATOM 3393 N N . HIS A 1 415 ? 56.965 -72.419 16.628 1.00 27.21 415 HIS A N 1
ATOM 3394 C CA . HIS A 1 415 ? 56.219 -71.282 16.163 1.00 24.46 415 HIS A CA 1
ATOM 3395 C C . HIS A 1 415 ? 56.554 -70.131 17.054 1.00 27.83 415 HIS A C 1
ATOM 3396 O O . HIS A 1 415 ? 56.481 -70.228 18.318 1.00 25.65 415 HIS A O 1
ATOM 3403 N N . ILE A 1 416 ? 56.876 -69.006 16.446 1.00 24.71 416 ILE A N 1
ATOM 3404 C CA . ILE A 1 416 ? 57.170 -67.810 17.158 1.00 25.29 416 ILE A CA 1
ATOM 3405 C C . ILE A 1 416 ? 56.215 -66.781 16.709 1.00 25.33 416 ILE A C 1
ATOM 3406 O O . ILE A 1 416 ? 56.175 -66.448 15.504 1.00 27.33 416 ILE A O 1
ATOM 3411 N N . SER A 1 417 ? 55.350 -66.261 17.621 1.00 23.75 417 SER A N 1
ATOM 3412 C CA . SER A 1 417 ? 54.398 -65.276 17.228 1.00 21.93 417 SER A CA 1
ATOM 3413 C C . SER A 1 417 ? 54.835 -63.932 17.828 1.00 21.50 417 SER A C 1
ATOM 3414 O O . SER A 1 417 ? 55.394 -63.885 18.948 1.00 24.02 417 SER A O 1
ATOM 3417 N N . LEU A 1 418 ? 54.584 -62.880 17.093 1.00 21.57 418 LEU A N 1
ATOM 3418 C CA . LEU A 1 418 ? 55.042 -61.508 17.419 1.00 24.57 418 LEU A CA 1
ATOM 3419 C C . LEU A 1 418 ? 54.005 -60.485 17.108 1.00 22.61 418 LEU A C 1
ATOM 3420 O O . LEU A 1 418 ? 53.416 -60.492 16.010 1.00 25.75 418 LEU A O 1
ATOM 3425 N N . CYS A 1 419 ? 53.750 -59.570 18.053 1.00 20.29 419 CYS A N 1
ATOM 3426 C CA . CYS A 1 419 ? 52.811 -58.520 17.892 1.00 19.85 419 CYS A CA 1
ATOM 3427 C C . CYS A 1 419 ? 53.639 -57.214 17.902 1.00 24.25 419 CYS A C 1
ATOM 3428 O O . CYS A 1 419 ? 54.448 -57.034 18.819 1.00 24.07 419 CYS A O 1
ATOM 3431 N N . ASN A 1 420 ? 53.370 -56.327 16.939 1.00 22.70 420 ASN A N 1
ATOM 3432 C CA . ASN A 1 420 ? 53.918 -54.979 16.968 1.00 24.03 420 ASN A CA 1
ATOM 3433 C C . ASN A 1 420 ? 52.853 -54.052 17.298 1.00 20.71 420 ASN A C 1
ATOM 3434 O O . ASN A 1 420 ? 51.907 -53.844 16.511 1.00 22.94 420 ASN A O 1
ATOM 3439 N N . LEU A 1 421 ? 52.929 -53.475 18.497 1.00 20.72 421 LEU A N 1
ATOM 3440 C CA . LEU A 1 421 ? 51.904 -52.657 19.032 1.00 21.36 421 LEU A CA 1
ATOM 3441 C C . LEU A 1 421 ? 51.904 -51.194 18.523 1.00 22.83 421 LEU A C 1
ATOM 3442 O O . LEU A 1 421 ? 50.958 -50.443 18.795 1.00 23.90 421 LEU A O 1
ATOM 3447 N N . ASP A 1 422 ? 52.985 -50.827 17.819 1.00 24.97 422 ASP A N 1
ATOM 3448 C CA . ASP A 1 422 ? 53.051 -49.468 17.257 1.00 24.84 422 ASP A CA 1
ATOM 3449 C C . ASP A 1 422 ? 52.417 -49.457 15.873 1.00 22.01 422 ASP A C 1
ATOM 3450 O O . ASP A 1 422 ? 52.785 -50.240 15.021 1.00 25.32 422 ASP A O 1
ATOM 3455 N N . PHE A 1 423 ? 51.435 -48.611 15.690 1.00 23.34 423 PHE A N 1
ATOM 3456 C CA . PHE A 1 423 ? 50.768 -48.425 14.457 1.00 26.33 423 PHE A CA 1
ATOM 3457 C C . PHE A 1 423 ? 51.550 -47.551 13.444 1.00 32.50 423 PHE A C 1
ATOM 3458 O O . PHE A 1 423 ? 51.152 -47.495 12.316 1.00 27.12 423 PHE A O 1
ATOM 3466 N N . GLU A 1 424 ? 52.603 -46.890 13.896 1.00 29.18 424 GLU A N 1
ATOM 3467 C CA . GLU A 1 424 ? 53.324 -45.866 13.098 1.00 32.06 424 GLU A CA 1
ATOM 3468 C C . GLU A 1 424 ? 54.542 -46.402 12.423 1.00 32.85 424 GLU A C 1
ATOM 3469 O O . GLU A 1 424 ? 54.824 -45.974 11.375 1.00 37.67 424 GLU A O 1
ATOM 3475 N N . THR A 1 425 ? 55.309 -47.296 12.999 1.00 28.00 425 THR A N 1
ATOM 3476 C CA . THR A 1 425 ? 56.484 -47.841 12.368 1.00 29.89 425 THR A CA 1
ATOM 3477 C C . THR A 1 425 ? 56.618 -49.293 12.597 1.00 33.75 425 THR A C 1
ATOM 3478 O O . THR A 1 425 ? 55.986 -49.837 13.493 1.00 28.62 425 THR A O 1
ATOM 3482 N N . GLY A 1 426 ? 57.438 -49.900 11.776 1.00 26.56 426 GLY A N 1
ATOM 3483 C CA . GLY A 1 426 ? 57.799 -51.284 11.884 1.00 29.30 426 GLY A CA 1
ATOM 3484 C C . GLY A 1 426 ? 58.625 -51.542 13.083 1.00 27.93 426 GLY A C 1
ATOM 3485 O O . GLY A 1 426 ? 59.092 -50.621 13.743 1.00 29.96 426 GLY A O 1
ATOM 3486 N N . ALA A 1 427 ? 58.808 -52.825 13.377 1.00 28.39 427 ALA A N 1
ATOM 3487 C CA . ALA A 1 427 ? 59.596 -53.211 14.520 1.00 29.78 427 ALA A CA 1
ATOM 3488 C C . ALA A 1 427 ? 60.629 -54.129 14.112 1.00 27.20 427 ALA A C 1
ATOM 3489 O O . ALA A 1 427 ? 60.332 -55.215 13.578 1.00 28.44 427 ALA A O 1
ATOM 3491 N N . SER A 1 428 ? 61.892 -53.794 14.388 1.00 27.39 428 SER A N 1
ATOM 3492 C CA A SER A 1 428 ? 62.970 -54.727 14.173 0.70 30.17 428 SER A CA 1
ATOM 3493 C CA B SER A 1 428 ? 62.986 -54.719 14.161 0.30 27.95 428 SER A CA 1
ATOM 3494 C C . SER A 1 428 ? 63.166 -55.631 15.360 1.00 28.80 428 SER A C 1
ATOM 3495 O O . SER A 1 428 ? 63.220 -55.165 16.494 1.00 32.83 428 SER A O 1
ATOM 3500 N N . VAL A 1 429 ? 63.356 -56.890 15.078 1.00 28.10 429 VAL A N 1
ATOM 3501 C CA . VAL A 1 429 ? 63.508 -57.846 16.100 1.00 32.58 429 VAL A CA 1
ATOM 3502 C C . VAL A 1 429 ? 64.618 -58.754 15.695 1.00 31.23 429 VAL A C 1
ATOM 3503 O O . VAL A 1 429 ? 64.589 -59.346 14.626 1.00 33.63 429 VAL A O 1
ATOM 3507 N N . ASP A 1 430 ? 65.511 -58.987 16.629 1.00 32.94 430 ASP A N 1
ATOM 3508 C CA . ASP A 1 430 ? 66.579 -59.945 16.453 1.00 33.97 430 ASP A CA 1
ATOM 3509 C C . ASP A 1 430 ? 66.356 -61.101 17.388 1.00 31.32 430 ASP A C 1
ATOM 3510 O O . ASP A 1 430 ? 66.420 -60.935 18.582 1.00 33.03 430 ASP A O 1
ATOM 3515 N N . ILE A 1 431 ? 66.203 -62.283 16.824 1.00 30.05 431 ILE A N 1
ATOM 3516 C CA . ILE A 1 431 ? 65.947 -63.460 17.577 1.00 30.55 431 ILE A CA 1
ATOM 3517 C C . ILE A 1 431 ? 67.095 -64.428 17.498 1.00 35.33 431 ILE A C 1
ATOM 3518 O O . ILE A 1 431 ? 67.418 -64.933 16.447 1.00 37.56 431 ILE A O 1
ATOM 3523 N N . GLU A 1 432 ? 67.655 -64.774 18.629 1.00 36.01 432 GLU A N 1
ATOM 3524 C CA . GLU A 1 432 ? 68.670 -65.771 18.665 1.00 36.52 432 GLU A CA 1
ATOM 3525 C C . GLU A 1 432 ? 68.088 -67.082 19.106 1.00 37.60 432 GLU A C 1
ATOM 3526 O O . GLU A 1 432 ? 67.408 -67.150 20.127 1.00 37.23 432 GLU A O 1
ATOM 3532 N N . LEU A 1 433 ? 68.367 -68.138 18.367 1.00 33.54 433 LEU A N 1
ATOM 3533 C CA . LEU A 1 433 ? 67.929 -69.446 18.655 1.00 37.27 433 LEU A CA 1
ATOM 3534 C C . LEU A 1 433 ? 69.008 -70.295 19.267 1.00 43.05 433 LEU A C 1
ATOM 3535 O O . LEU A 1 433 ? 70.007 -70.488 18.657 1.00 48.73 433 LEU A O 1
ATOM 3540 N N . ARG A 1 434 ? 68.827 -70.783 20.475 1.00 36.79 434 ARG A N 1
ATOM 3541 C CA . ARG A 1 434 ? 69.790 -71.619 21.156 1.00 36.75 434 ARG A CA 1
ATOM 3542 C C . ARG A 1 434 ? 69.207 -72.968 21.381 1.00 43.78 434 ARG A C 1
ATOM 3543 O O . ARG A 1 434 ? 67.991 -73.177 21.378 1.00 39.37 434 ARG A O 1
ATOM 3551 N N . GLY A 1 435 ? 70.087 -73.910 21.578 1.00 43.34 435 GLY A N 1
ATOM 3552 C CA . GLY A 1 435 ? 69.678 -75.279 21.814 1.00 43.68 435 GLY A CA 1
ATOM 3553 C C . GLY A 1 435 ? 69.114 -76.061 20.666 1.00 43.72 435 GLY A C 1
ATOM 3554 O O . GLY A 1 435 ? 68.475 -77.079 20.875 1.00 54.01 435 GLY A O 1
ATOM 3555 N N . LEU A 1 436 ? 69.296 -75.588 19.457 1.00 50.44 436 LEU A N 1
ATOM 3556 C CA . LEU A 1 436 ? 68.972 -76.387 18.256 1.00 60.19 436 LEU A CA 1
ATOM 3557 C C . LEU A 1 436 ? 70.091 -77.395 17.969 1.00 65.19 436 LEU A C 1
ATOM 3558 O O . LEU A 1 436 ? 71.262 -77.176 18.353 1.00 67.14 436 LEU A O 1
ATOM 3563 N N . ASN A 1 437 ? 69.737 -78.506 17.328 1.00 75.34 437 ASN A N 1
ATOM 3564 C CA . ASN A 1 437 ? 70.769 -79.447 16.827 1.00 88.81 437 ASN A CA 1
ATOM 3565 C C . ASN A 1 437 ? 71.119 -79.028 15.398 1.00 89.19 437 ASN A C 1
ATOM 3566 O O . ASN A 1 437 ? 72.175 -78.448 15.156 1.00 92.69 437 ASN A O 1
ATOM 3571 N N . GLY A 1 438 ? 70.191 -79.235 14.472 1.00 86.19 438 GLY A N 1
ATOM 3572 C CA . GLY A 1 438 ? 70.424 -78.928 13.087 1.00 85.27 438 GLY A CA 1
ATOM 3573 C C . GLY A 1 438 ? 70.399 -77.459 12.724 1.00 83.93 438 GLY A C 1
ATOM 3574 O O . GLY A 1 438 ? 70.577 -76.546 13.553 1.00 77.95 438 GLY A O 1
ATOM 3575 N N . GLY A 1 439 ? 70.240 -77.251 11.428 1.00 73.64 439 GLY A N 1
ATOM 3576 C CA . GLY A 1 439 ? 69.847 -75.967 10.896 1.00 79.75 439 GLY A CA 1
ATOM 3577 C C . GLY A 1 439 ? 68.326 -75.939 10.924 1.00 68.61 439 GLY A C 1
ATOM 3578 O O . GLY A 1 439 ? 67.649 -76.982 11.129 1.00 63.04 439 GLY A O 1
ATOM 3579 N N . VAL A 1 440 ? 67.802 -74.742 10.702 1.00 57.04 440 VAL A N 1
ATOM 3580 C CA . VAL A 1 440 ? 66.375 -74.553 10.511 1.00 58.44 440 VAL A CA 1
ATOM 3581 C C . VAL A 1 440 ? 66.093 -73.672 9.327 1.00 42.05 440 VAL A C 1
ATOM 3582 O O . VAL A 1 440 ? 66.866 -72.780 9.032 1.00 42.94 440 VAL A O 1
ATOM 3586 N N . SER A 1 441 ? 64.916 -73.851 8.744 1.00 36.39 441 SER A N 1
ATOM 3587 C CA . SER A 1 441 ? 64.360 -72.863 7.870 1.00 37.03 441 SER A CA 1
ATOM 3588 C C . SER A 1 441 ? 62.995 -72.364 8.405 1.00 43.22 441 SER A C 1
ATOM 3589 O O . SER A 1 441 ? 62.368 -73.021 9.256 1.00 37.96 441 SER A O 1
ATOM 3592 N N . ALA A 1 442 ? 62.545 -71.244 7.861 1.00 36.46 442 ALA A N 1
ATOM 3593 C CA . ALA A 1 442 ? 61.402 -70.540 8.391 1.00 37.52 442 ALA A CA 1
ATOM 3594 C C . ALA A 1 442 ? 60.518 -70.066 7.299 1.00 40.39 442 ALA A C 1
ATOM 3595 O O . ALA A 1 442 ? 61.020 -69.669 6.278 1.00 37.55 442 ALA A O 1
ATOM 3597 N N . THR A 1 443 ? 59.207 -70.078 7.502 1.00 32.28 443 THR A N 1
ATOM 3598 C CA . THR A 1 443 ? 58.233 -69.350 6.737 1.00 30.04 443 THR A CA 1
ATOM 3599 C C . THR A 1 443 ? 57.467 -68.418 7.698 1.00 34.33 443 THR A C 1
ATOM 3600 O O . THR A 1 443 ? 57.536 -68.612 8.920 1.00 29.54 443 THR A O 1
ATOM 3604 N N . GLY A 1 444 ? 56.751 -67.457 7.155 1.00 29.51 444 GLY A N 1
ATOM 3605 C CA . GLY A 1 444 ? 55.933 -66.587 7.980 1.00 31.42 444 GLY A CA 1
ATOM 3606 C C . GLY A 1 444 ? 54.662 -66.155 7.365 1.00 31.42 444 GLY A C 1
ATOM 3607 O O . GLY A 1 444 ? 54.530 -66.136 6.140 1.00 29.83 444 GLY A O 1
ATOM 3608 N N . THR A 1 445 ? 53.741 -65.690 8.238 1.00 25.82 445 THR A N 1
ATOM 3609 C CA A THR A 1 445 ? 52.500 -65.055 7.852 0.50 28.45 445 THR A CA 1
ATOM 3610 C CA B THR A 1 445 ? 52.499 -65.052 7.844 0.50 26.42 445 THR A CA 1
ATOM 3611 C C . THR A 1 445 ? 52.301 -63.812 8.711 1.00 27.49 445 THR A C 1
ATOM 3612 O O . THR A 1 445 ? 52.713 -63.802 9.877 1.00 27.74 445 THR A O 1
ATOM 3619 N N . THR A 1 446 ? 51.680 -62.791 8.180 1.00 24.69 446 THR A N 1
ATOM 3620 C CA . THR A 1 446 ? 51.448 -61.596 8.960 1.00 25.26 446 THR A CA 1
ATOM 3621 C C . THR A 1 446 ? 50.098 -61.034 8.673 1.00 23.92 446 THR A C 1
ATOM 3622 O O . THR A 1 446 ? 49.581 -61.136 7.557 1.00 29.10 446 THR A O 1
ATOM 3626 N N . LEU A 1 447 ? 49.505 -60.406 9.731 1.00 22.74 447 LEU A N 1
ATOM 3627 C CA . LEU A 1 447 ? 48.251 -59.793 9.677 1.00 21.34 447 LEU A CA 1
ATOM 3628 C C . LEU A 1 447 ? 48.480 -58.350 10.013 1.00 24.71 447 LEU A C 1
ATOM 3629 O O . LEU A 1 447 ? 48.866 -58.028 11.146 1.00 23.14 447 LEU A O 1
ATOM 3634 N N . THR A 1 448 ? 48.144 -57.446 9.083 1.00 24.92 448 THR A N 1
ATOM 3635 C CA . THR A 1 448 ? 48.401 -56.019 9.307 1.00 25.40 448 THR A CA 1
ATOM 3636 C C . THR A 1 448 ? 47.395 -55.243 8.537 1.00 26.71 448 THR A C 1
ATOM 3637 O O . THR A 1 448 ? 46.503 -55.814 7.968 1.00 25.19 448 THR A O 1
ATOM 3641 N N . SER A 1 449 ? 47.479 -53.920 8.600 1.00 24.33 449 SER A N 1
ATOM 3642 C CA . SER A 1 449 ? 46.524 -53.060 8.015 1.00 22.82 449 SER A CA 1
ATOM 3643 C C . SER A 1 449 ? 47.251 -51.702 7.685 1.00 26.18 449 SER A C 1
ATOM 3644 O O . SER A 1 449 ? 48.259 -51.396 8.283 1.00 26.42 449 SER A O 1
ATOM 3647 N N . GLY A 1 450 ? 46.643 -50.959 6.765 1.00 25.71 450 GLY A N 1
ATOM 3648 C CA . GLY A 1 450 ? 47.123 -49.639 6.392 1.00 29.68 450 GLY A CA 1
ATOM 3649 C C . GLY A 1 450 ? 46.469 -48.570 7.197 1.00 30.46 450 GLY A C 1
ATOM 3650 O O . GLY A 1 450 ? 46.839 -47.394 7.056 1.00 30.44 450 GLY A O 1
ATOM 3651 N N . ARG A 1 451 ? 45.428 -48.890 7.970 1.00 25.40 451 ARG A N 1
ATOM 3652 C CA . ARG A 1 451 ? 44.686 -47.942 8.743 1.00 25.81 451 ARG A CA 1
ATOM 3653 C C . ARG A 1 451 ? 44.567 -48.403 10.183 1.00 30.23 451 ARG A C 1
ATOM 3654 O O . ARG A 1 451 ? 44.432 -49.599 10.405 1.00 24.89 451 ARG A O 1
ATOM 3662 N N . ILE A 1 452 ? 44.573 -47.495 11.150 1.00 27.70 452 ILE A N 1
ATOM 3663 C CA A ILE A 1 452 ? 44.607 -47.866 12.542 0.70 28.82 452 ILE A CA 1
ATOM 3664 C CA B ILE A 1 452 ? 44.608 -47.933 12.561 0.30 28.01 452 ILE A CA 1
ATOM 3665 C C . ILE A 1 452 ? 43.323 -48.590 12.965 1.00 27.43 452 ILE A C 1
ATOM 3666 O O . ILE A 1 452 ? 43.333 -49.373 13.899 1.00 27.65 452 ILE A O 1
ATOM 3675 N N . ASP A 1 453 ? 42.223 -48.271 12.284 1.00 25.53 453 ASP A N 1
ATOM 3676 C CA . ASP A 1 453 ? 40.929 -48.905 12.452 1.00 24.14 453 ASP A CA 1
ATOM 3677 C C . ASP A 1 453 ? 40.537 -49.821 11.290 1.00 23.41 453 ASP A C 1
ATOM 3678 O O . ASP A 1 453 ? 39.352 -50.096 11.059 1.00 26.96 453 ASP A O 1
ATOM 3683 N N . GLY A 1 454 ? 41.532 -50.356 10.603 1.00 23.56 454 GLY A N 1
ATOM 3684 C CA . GLY A 1 454 ? 41.254 -51.212 9.469 1.00 23.60 454 GLY A CA 1
ATOM 3685 C C . GLY A 1 454 ? 40.430 -52.439 9.912 1.00 27.06 454 GLY A C 1
ATOM 3686 O O . GLY A 1 454 ? 40.754 -53.089 10.908 1.00 23.09 454 GLY A O 1
ATOM 3687 N N . HIS A 1 455 ? 39.393 -52.713 9.137 1.00 24.81 455 HIS A N 1
ATOM 3688 C CA . HIS A 1 455 ? 38.398 -53.725 9.497 1.00 26.04 455 HIS A CA 1
ATOM 3689 C C . HIS A 1 455 ? 37.763 -54.304 8.263 1.00 29.62 455 HIS A C 1
ATOM 3690 O O . HIS A 1 455 ? 37.871 -53.704 7.144 1.00 25.83 455 HIS A O 1
ATOM 3697 N N . ASN A 1 456 ? 37.044 -55.398 8.451 1.00 27.94 456 ASN A N 1
ATOM 3698 C CA . ASN A 1 456 ? 36.292 -56.069 7.377 1.00 26.52 456 ASN A CA 1
ATOM 3699 C C . ASN A 1 456 ? 34.878 -55.698 7.449 1.00 24.01 456 ASN A C 1
ATOM 3700 O O . ASN A 1 456 ? 34.307 -55.403 8.528 1.00 26.70 456 ASN A O 1
ATOM 3705 N N . THR A 1 457 ? 34.217 -55.644 6.255 1.00 25.03 457 THR A N 1
ATOM 3706 C CA . THR A 1 457 ? 32.790 -55.396 6.151 1.00 25.81 457 THR A CA 1
ATOM 3707 C C . THR A 1 457 ? 32.173 -56.475 5.228 1.00 20.06 457 THR A C 1
ATOM 3708 O O . THR A 1 457 ? 32.862 -57.245 4.600 1.00 25.83 457 THR A O 1
ATOM 3712 N N . PHE A 1 458 ? 30.869 -56.506 5.205 1.00 25.29 458 PHE A N 1
ATOM 3713 C CA . PHE A 1 458 ? 30.201 -57.571 4.393 1.00 28.09 458 PHE A CA 1
ATOM 3714 C C . PHE A 1 458 ? 30.443 -57.328 2.907 1.00 29.75 458 PHE A C 1
ATOM 3715 O O . PHE A 1 458 ? 30.782 -58.276 2.192 1.00 30.55 458 PHE A O 1
ATOM 3723 N N . ASP A 1 459 ? 30.445 -56.065 2.509 1.00 32.65 459 ASP A N 1
ATOM 3724 C CA . ASP A 1 459 ? 30.871 -55.713 1.099 1.00 33.60 459 ASP A CA 1
ATOM 3725 C C . ASP A 1 459 ? 32.314 -55.873 0.852 1.00 36.85 459 ASP A C 1
ATOM 3726 O O . ASP A 1 459 ? 32.675 -56.251 -0.251 1.00 35.56 459 ASP A O 1
ATOM 3731 N N . GLU A 1 460 ? 33.175 -55.657 1.847 1.00 32.90 460 GLU A N 1
ATOM 3732 C CA . GLU A 1 460 ? 34.609 -55.914 1.673 1.00 33.46 460 GLU A CA 1
ATOM 3733 C C . GLU A 1 460 ? 35.188 -56.753 2.809 1.00 35.39 460 GLU A C 1
ATOM 3734 O O . GLU A 1 460 ? 35.794 -56.205 3.769 1.00 27.71 460 GLU A O 1
ATOM 3740 N N . PRO A 1 461 ? 35.044 -58.042 2.682 1.00 31.17 461 PRO A N 1
ATOM 3741 C CA . PRO A 1 461 ? 35.293 -58.915 3.827 1.00 32.47 461 PRO A CA 1
ATOM 3742 C C . PRO A 1 461 ? 36.720 -59.316 3.968 1.00 32.74 461 PRO A C 1
ATOM 3743 O O . PRO A 1 461 ? 37.086 -60.067 4.903 1.00 32.05 461 PRO A O 1
ATOM 3747 N N . GLU A 1 462 ? 37.577 -58.866 3.039 1.00 31.06 462 GLU A N 1
ATOM 3748 C CA . GLU A 1 462 ? 38.970 -59.272 3.037 1.00 32.61 462 GLU A CA 1
ATOM 3749 C C . GLU A 1 462 ? 39.931 -58.094 3.032 1.00 28.88 462 GLU A C 1
ATOM 3750 O O . GLU A 1 462 ? 41.051 -58.277 2.621 1.00 30.90 462 GLU A O 1
ATOM 3756 N N . ARG A 1 463 ? 39.535 -56.953 3.523 1.00 31.33 463 ARG A N 1
ATOM 3757 C CA . ARG A 1 463 ? 40.500 -55.850 3.686 1.00 34.39 463 ARG A CA 1
ATOM 3758 C C . ARG A 1 463 ? 41.621 -56.185 4.632 1.00 35.71 463 ARG A C 1
ATOM 3759 O O . ARG A 1 463 ? 42.733 -55.752 4.433 1.00 32.24 463 ARG A O 1
ATOM 3767 N N . VAL A 1 464 ? 41.344 -56.923 5.740 1.00 29.43 464 VAL A N 1
ATOM 3768 C CA . VAL A 1 464 ? 42.383 -57.248 6.700 1.00 24.28 464 VAL A CA 1
ATOM 3769 C C . VAL A 1 464 ? 42.423 -58.744 6.863 1.00 28.19 464 VAL A C 1
ATOM 3770 O O . VAL A 1 464 ? 41.450 -59.326 7.399 1.00 28.16 464 VAL A O 1
ATOM 3774 N N . LYS A 1 465 ? 43.484 -59.356 6.392 1.00 24.84 465 LYS A N 1
ATOM 3775 C CA . LYS A 1 465 ? 43.616 -60.758 6.433 1.00 27.87 465 LYS A CA 1
ATOM 3776 C C . LYS A 1 465 ? 45.031 -61.175 6.336 1.00 24.82 465 LYS A C 1
ATOM 3777 O O . LYS A 1 465 ? 45.878 -60.403 5.887 1.00 30.85 465 LYS A O 1
ATOM 3783 N N . PRO A 1 466 ? 45.342 -62.403 6.728 1.00 24.38 466 PRO A N 1
ATOM 3784 C CA . PRO A 1 466 ? 46.719 -62.760 6.744 1.00 25.75 466 PRO A CA 1
ATOM 3785 C C . PRO A 1 466 ? 47.329 -62.814 5.318 1.00 30.44 466 PRO A C 1
ATOM 3786 O O . PRO A 1 466 ? 46.630 -63.185 4.409 1.00 30.58 466 PRO A O 1
ATOM 3790 N N . ALA A 1 467 ? 48.634 -62.645 5.262 1.00 29.14 467 ALA A N 1
ATOM 3791 C CA . ALA A 1 467 ? 49.411 -62.635 3.996 1.00 28.70 467 ALA A CA 1
ATOM 3792 C C . ALA A 1 467 ? 50.728 -63.266 4.259 1.00 30.93 467 ALA A C 1
ATOM 3793 O O . ALA A 1 467 ? 51.219 -63.240 5.417 1.00 30.07 467 ALA A O 1
ATOM 3795 N N . PRO A 1 468 ? 51.431 -63.669 3.183 1.00 35.10 468 PRO A N 1
ATOM 3796 C CA . PRO A 1 468 ? 52.784 -64.189 3.427 1.00 30.96 468 PRO A CA 1
ATOM 3797 C C . PRO A 1 468 ? 53.715 -63.101 3.967 1.00 28.45 468 PRO A C 1
ATOM 3798 O O . PRO A 1 468 ? 53.529 -61.954 3.734 1.00 31.71 468 PRO A O 1
ATOM 3802 N N . PHE A 1 469 ? 54.631 -63.501 4.833 1.00 30.24 469 PHE A N 1
ATOM 3803 C CA . PHE A 1 469 ? 55.548 -62.607 5.452 1.00 32.70 469 PHE A CA 1
ATOM 3804 C C . PHE A 1 469 ? 56.931 -63.080 5.087 1.00 28.19 469 PHE A C 1
ATOM 3805 O O . PHE A 1 469 ? 57.304 -64.200 5.354 1.00 30.46 469 PHE A O 1
ATOM 3813 N N . ARG A 1 470 ? 57.685 -62.179 4.479 1.00 35.06 470 ARG A N 1
ATOM 3814 C CA . ARG A 1 470 ? 59.030 -62.554 3.943 1.00 36.03 470 ARG A CA 1
ATOM 3815 C C . ARG A 1 470 ? 60.120 -61.597 4.368 1.00 37.30 470 ARG A C 1
ATOM 3816 O O . ARG A 1 470 ? 61.257 -61.821 4.060 1.00 38.14 470 ARG A O 1
ATOM 3824 N N . ASP A 1 471 ? 59.803 -60.583 5.153 1.00 36.41 471 ASP A N 1
ATOM 3825 C CA . ASP A 1 471 ? 60.757 -59.556 5.535 1.00 33.56 471 ASP A CA 1
ATOM 3826 C C . ASP A 1 471 ? 61.570 -59.936 6.752 1.00 32.28 471 ASP A C 1
ATOM 3827 O O . ASP A 1 471 ? 61.548 -59.299 7.787 1.00 32.38 471 ASP A O 1
ATOM 3832 N N . PHE A 1 472 ? 62.273 -61.053 6.627 1.00 30.29 472 PHE A N 1
ATOM 3833 C CA . PHE A 1 472 ? 63.203 -61.488 7.610 1.00 35.66 472 PHE A CA 1
ATOM 3834 C C . PHE A 1 472 ? 64.361 -62.236 6.960 1.00 36.99 472 PHE A C 1
ATOM 3835 O O . PHE A 1 472 ? 64.232 -62.698 5.858 1.00 38.08 472 PHE A O 1
ATOM 3843 N N . LYS A 1 473 ? 65.416 -62.470 7.712 1.00 36.66 473 LYS A N 1
ATOM 3844 C CA . LYS A 1 473 ? 66.528 -63.248 7.285 1.00 47.37 473 LYS A CA 1
ATOM 3845 C C . LYS A 1 473 ? 66.939 -64.180 8.407 1.00 45.73 473 LYS A C 1
ATOM 3846 O O . LYS A 1 473 ? 66.922 -63.825 9.567 1.00 44.07 473 LYS A O 1
ATOM 3852 N N . LEU A 1 474 ? 67.400 -65.358 8.046 1.00 40.69 474 LEU A N 1
ATOM 3853 C CA . LEU A 1 474 ? 67.790 -66.341 8.980 1.00 48.01 474 LEU A CA 1
ATOM 3854 C C . LEU A 1 474 ? 69.201 -66.828 8.704 1.00 53.40 474 LEU A C 1
ATOM 3855 O O . LEU A 1 474 ? 69.414 -67.466 7.712 1.00 54.17 474 LEU A O 1
ATOM 3860 N N . GLU A 1 475 ? 70.143 -66.557 9.586 1.00 61.63 475 GLU A N 1
ATOM 3861 C CA . GLU A 1 475 ? 71.534 -66.951 9.369 1.00 67.48 475 GLU A CA 1
ATOM 3862 C C . GLU A 1 475 ? 72.315 -66.941 10.662 1.00 72.23 475 GLU A C 1
ATOM 3863 O O . GLU A 1 475 ? 72.262 -65.983 11.453 1.00 70.85 475 GLU A O 1
ATOM 3869 N N . GLY A 1 476 ? 73.078 -67.996 10.869 1.00 80.88 476 GLY A N 1
ATOM 3870 C CA . GLY A 1 476 ? 74.080 -68.011 11.952 1.00 72.58 476 GLY A CA 1
ATOM 3871 C C . GLY A 1 476 ? 73.347 -68.039 13.270 1.00 68.66 476 GLY A C 1
ATOM 3872 O O . GLY A 1 476 ? 73.748 -67.324 14.174 1.00 55.66 476 GLY A O 1
ATOM 3873 N N . GLY A 1 477 ? 72.254 -68.837 13.325 1.00 63.06 477 GLY A N 1
ATOM 3874 C CA . GLY A 1 477 ? 71.343 -68.956 14.489 1.00 59.05 477 GLY A CA 1
ATOM 3875 C C . GLY A 1 477 ? 70.557 -67.712 14.896 1.00 58.58 477 GLY A C 1
ATOM 3876 O O . GLY A 1 477 ? 69.987 -67.710 15.988 1.00 49.91 477 GLY A O 1
ATOM 3877 N N . HIS A 1 478 ? 70.570 -66.640 14.070 1.00 45.96 478 HIS A N 1
ATOM 3878 C CA . HIS A 1 478 ? 69.836 -65.409 14.310 1.00 49.45 478 HIS A CA 1
ATOM 3879 C C . HIS A 1 478 ? 68.764 -65.299 13.239 1.00 48.53 478 HIS A C 1
ATOM 3880 O O . HIS A 1 478 ? 69.028 -65.518 12.056 1.00 42.09 478 HIS A O 1
ATOM 3887 N N . LEU A 1 479 ? 67.556 -64.941 13.657 1.00 35.38 479 LEU A N 1
ATOM 3888 C CA . LEU A 1 479 ? 66.490 -64.611 12.745 1.00 38.21 479 LEU A CA 1
ATOM 3889 C C . LEU A 1 479 ? 66.216 -63.159 12.979 1.00 36.82 479 LEU A C 1
ATOM 3890 O O . LEU A 1 479 ? 65.750 -62.789 14.088 1.00 38.12 479 LEU A O 1
ATOM 3895 N N . ASN A 1 480 ? 66.539 -62.305 12.009 1.00 35.86 480 ASN A N 1
ATOM 3896 C CA A ASN A 1 480 ? 66.235 -60.896 12.104 0.50 35.26 480 ASN A CA 1
ATOM 3897 C CA B ASN A 1 480 ? 66.231 -60.895 12.100 0.50 34.32 480 ASN A CA 1
ATOM 3898 C C . ASN A 1 480 ? 64.992 -60.624 11.295 1.00 36.47 480 ASN A C 1
ATOM 3899 O O . ASN A 1 480 ? 64.904 -61.036 10.167 1.00 37.53 480 ASN A O 1
ATOM 3908 N N . ALA A 1 481 ? 64.004 -59.941 11.886 1.00 31.31 481 ALA A N 1
ATOM 3909 C CA . ALA A 1 481 ? 62.743 -59.704 11.205 1.00 33.89 481 ALA A CA 1
ATOM 3910 C C . ALA A 1 481 ? 62.403 -58.277 11.285 1.00 33.12 481 ALA A C 1
ATOM 3911 O O . ALA A 1 481 ? 62.728 -57.610 12.273 1.00 33.77 481 ALA A O 1
ATOM 3913 N N . SER A 1 482 ? 61.716 -57.797 10.251 1.00 29.73 482 SER A N 1
ATOM 3914 C CA A SER A 1 482 ? 61.173 -56.450 10.241 0.70 29.14 482 SER A CA 1
ATOM 3915 C CA B SER A 1 482 ? 61.183 -56.446 10.232 0.30 28.51 482 SER A CA 1
ATOM 3916 C C . SER A 1 482 ? 59.670 -56.557 10.239 1.00 31.50 482 SER A C 1
ATOM 3917 O O . SER A 1 482 ? 59.035 -56.810 9.192 1.00 28.85 482 SER A O 1
ATOM 3922 N N . LEU A 1 483 ? 59.070 -56.398 11.419 1.00 28.51 483 LEU A N 1
ATOM 3923 C CA . LEU A 1 483 ? 57.653 -56.603 11.501 1.00 30.88 483 LEU A CA 1
ATOM 3924 C C . LEU A 1 483 ? 56.957 -55.355 10.974 1.00 25.88 483 LEU A C 1
ATOM 3925 O O . LEU A 1 483 ? 57.340 -54.241 11.304 1.00 28.78 483 LEU A O 1
ATOM 3930 N N . PRO A 1 484 ? 55.845 -55.512 10.267 1.00 26.29 484 PRO A N 1
ATOM 3931 C CA . PRO A 1 484 ? 55.133 -54.357 9.839 1.00 26.73 484 PRO A CA 1
ATOM 3932 C C . PRO A 1 484 ? 54.544 -53.566 11.009 1.00 28.73 484 PRO A C 1
ATOM 3933 O O . PRO A 1 484 ? 54.382 -54.153 12.093 1.00 29.86 484 PRO A O 1
ATOM 3937 N N . PRO A 1 485 ? 54.166 -52.311 10.801 1.00 25.66 485 PRO A N 1
ATOM 3938 C CA . PRO A 1 485 ? 53.383 -51.625 11.782 1.00 27.04 485 PRO A CA 1
ATOM 3939 C C . PRO A 1 485 ? 52.085 -52.426 12.083 1.00 27.59 485 PRO A C 1
ATOM 3940 O O . PRO A 1 485 ? 51.586 -53.104 11.210 1.00 25.16 485 PRO A O 1
ATOM 3944 N N . MET A 1 486 ? 51.563 -52.213 13.288 1.00 25.51 486 MET A N 1
ATOM 3945 C CA . MET A 1 486 ? 50.234 -52.710 13.750 1.00 23.38 486 MET A CA 1
ATOM 3946 C C . MET A 1 486 ? 49.985 -54.117 13.184 1.00 20.30 486 MET A C 1
ATOM 3947 O O . MET A 1 486 ? 49.170 -54.289 12.316 1.00 23.29 486 MET A O 1
ATOM 3952 N N . SER A 1 487 ? 50.792 -55.063 13.617 1.00 22.66 487 SER A N 1
ATOM 3953 C CA . SER A 1 487 ? 50.751 -56.362 13.040 1.00 23.64 487 SER A CA 1
ATOM 3954 C C . SER A 1 487 ? 50.837 -57.498 14.068 1.00 22.94 487 SER A C 1
ATOM 3955 O O . SER A 1 487 ? 51.462 -57.385 15.161 1.00 22.67 487 SER A O 1
ATOM 3958 N N . VAL A 1 488 ? 50.344 -58.628 13.611 1.00 21.32 488 VAL A N 1
ATOM 3959 C CA . VAL A 1 488 ? 50.511 -59.919 14.277 1.00 22.40 488 VAL A CA 1
ATOM 3960 C C . VAL A 1 488 ? 51.127 -60.870 13.294 1.00 22.27 488 VAL A C 1
ATOM 3961 O O . VAL A 1 488 ? 50.553 -61.093 12.231 1.00 23.07 488 VAL A O 1
ATOM 3965 N N . THR A 1 489 ? 52.217 -61.502 13.653 1.00 21.85 489 THR A N 1
ATOM 3966 C CA . THR A 1 489 ? 52.976 -62.314 12.744 1.00 24.74 489 THR A CA 1
ATOM 3967 C C . THR A 1 489 ? 53.279 -63.633 13.380 1.00 26.55 489 THR A C 1
ATOM 3968 O O . THR A 1 489 ? 53.542 -63.694 14.579 1.00 26.43 489 THR A O 1
ATOM 3972 N N . VAL A 1 490 ? 53.268 -64.698 12.584 1.00 22.50 490 VAL A N 1
ATOM 3973 C CA . VAL A 1 490 ? 53.693 -65.987 13.041 1.00 22.98 490 VAL A CA 1
ATOM 3974 C C . VAL A 1 490 ? 54.771 -66.557 12.121 1.00 26.42 490 VAL A C 1
ATOM 3975 O O . VAL A 1 490 ? 54.539 -66.692 10.919 1.00 27.27 490 VAL A O 1
ATOM 3979 N N . LEU A 1 491 ? 55.888 -66.944 12.702 1.00 25.50 491 LEU A N 1
ATOM 3980 C CA . LEU A 1 491 ? 56.986 -67.635 12.028 1.00 26.23 491 LEU A CA 1
ATOM 3981 C C . LEU A 1 491 ? 56.945 -69.073 12.392 1.00 31.88 491 LEU A C 1
ATOM 3982 O O . LEU A 1 491 ? 56.854 -69.437 13.575 1.00 27.82 491 LEU A O 1
ATOM 3987 N N . GLU A 1 492 ? 57.060 -69.938 11.381 1.00 26.80 492 GLU A N 1
ATOM 3988 C CA . GLU A 1 492 ? 57.124 -71.358 11.573 1.00 28.40 492 GLU A CA 1
ATOM 3989 C C . GLU A 1 492 ? 58.513 -71.839 11.197 1.00 32.46 492 GLU A C 1
ATOM 3990 O O . GLU A 1 492 ? 58.929 -71.642 10.064 1.00 30.55 492 GLU A O 1
ATOM 3996 N N . LEU A 1 493 ? 59.201 -72.445 12.142 1.00 29.74 493 LEU A N 1
ATOM 3997 C CA . LEU A 1 493 ? 60.548 -72.934 11.969 1.00 33.97 493 LEU A CA 1
ATOM 3998 C C . LEU A 1 493 ? 60.524 -74.434 11.901 1.00 38.52 493 LEU A C 1
ATOM 3999 O O . LEU A 1 493 ? 59.883 -75.126 12.738 1.00 32.38 493 LEU A O 1
ATOM 4004 N N . THR A 1 494 ? 61.243 -74.977 10.894 1.00 38.42 494 THR A N 1
ATOM 4005 C CA . THR A 1 494 ? 61.380 -76.444 10.730 1.00 42.80 494 THR A CA 1
ATOM 4006 C C . THR A 1 494 ? 62.867 -76.824 10.815 1.00 49.63 494 THR A C 1
ATOM 4007 O O . THR A 1 494 ? 63.690 -76.156 10.218 1.00 38.97 494 THR A O 1
ATOM 4011 N N . ALA A 1 495 ? 63.197 -77.855 11.583 1.00 66.22 495 ALA A N 1
ATOM 4012 C CA . ALA A 1 495 ? 64.589 -78.311 11.793 1.00 76.22 495 ALA A CA 1
ATOM 4013 C C . ALA A 1 495 ? 65.085 -79.185 10.625 1.00 87.59 495 ALA A C 1
ATOM 4014 O O . ALA A 1 495 ? 64.428 -79.281 9.576 1.00 77.70 495 ALA A O 1
ATOM 4016 N N . GLY A 1 496 ? 66.259 -79.796 10.801 1.00 112.56 496 GLY A N 1
ATOM 4017 C CA . GLY A 1 496 ? 66.795 -80.787 9.856 1.00 110.37 496 GLY A CA 1
ATOM 4018 C C . GLY A 1 496 ? 68.294 -80.678 9.790 1.00 114.57 496 GLY A C 1
ATOM 4019 O O . GLY A 1 496 ? 68.961 -81.455 9.116 1.00 124.45 496 GLY A O 1
ATOM 4021 N N . VAL B 1 3 ? -2.342 -21.884 82.548 1.00 92.20 3 VAL B N 1
ATOM 4022 C CA . VAL B 1 3 ? -1.161 -22.610 81.981 1.00 93.46 3 VAL B CA 1
ATOM 4023 C C . VAL B 1 3 ? -1.515 -23.189 80.584 1.00 81.86 3 VAL B C 1
ATOM 4024 O O . VAL B 1 3 ? -1.898 -24.355 80.432 1.00 103.45 3 VAL B O 1
ATOM 4028 N N . ALA B 1 4 ? -1.371 -22.351 79.567 1.00 57.77 4 ALA B N 1
ATOM 4029 C CA . ALA B 1 4 ? -1.535 -22.759 78.213 1.00 57.49 4 ALA B CA 1
ATOM 4030 C C . ALA B 1 4 ? -0.258 -23.479 77.679 1.00 63.51 4 ALA B C 1
ATOM 4031 O O . ALA B 1 4 ? 0.838 -23.072 77.978 1.00 54.13 4 ALA B O 1
ATOM 4033 N N . SER B 1 5 ? -0.390 -24.506 76.851 1.00 44.51 5 SER B N 1
ATOM 4034 C CA . SER B 1 5 ? 0.722 -24.867 75.987 1.00 39.76 5 SER B CA 1
ATOM 4035 C C . SER B 1 5 ? 0.908 -23.770 74.977 1.00 39.79 5 SER B C 1
ATOM 4036 O O . SER B 1 5 ? -0.065 -23.167 74.540 1.00 39.42 5 SER B O 1
ATOM 4039 N N . ARG B 1 6 ? 2.142 -23.520 74.577 1.00 34.55 6 ARG B N 1
ATOM 4040 C CA . ARG B 1 6 ? 2.414 -22.558 73.541 1.00 39.10 6 ARG B CA 1
ATOM 4041 C C . ARG B 1 6 ? 3.041 -23.127 72.313 1.00 38.59 6 ARG B C 1
ATOM 4042 O O . ARG B 1 6 ? 3.961 -23.914 72.408 1.00 37.67 6 ARG B O 1
ATOM 4050 N N . VAL B 1 7 ? 2.615 -22.645 71.159 1.00 34.37 7 VAL B N 1
ATOM 4051 C CA . VAL B 1 7 ? 3.154 -23.078 69.892 1.00 36.54 7 VAL B CA 1
ATOM 4052 C C . VAL B 1 7 ? 3.376 -21.879 69.003 1.00 37.11 7 VAL B C 1
ATOM 4053 O O . VAL B 1 7 ? 2.548 -20.977 68.964 1.00 39.66 7 VAL B O 1
ATOM 4057 N N . VAL B 1 8 ? 4.439 -21.880 68.233 1.00 33.06 8 VAL B N 1
ATOM 4058 C CA . VAL B 1 8 ? 4.636 -20.942 67.179 1.00 34.52 8 VAL B CA 1
ATOM 4059 C C . VAL B 1 8 ? 4.714 -21.673 65.904 1.00 35.98 8 VAL B C 1
ATOM 4060 O O . VAL B 1 8 ? 5.503 -22.598 65.788 1.00 38.67 8 VAL B O 1
ATOM 4064 N N . VAL B 1 9 ? 3.899 -21.277 64.926 1.00 36.35 9 VAL B N 1
ATOM 4065 C CA . VAL B 1 9 ? 3.966 -21.800 63.568 1.00 36.93 9 VAL B CA 1
ATOM 4066 C C . VAL B 1 9 ? 4.580 -20.788 62.691 1.00 43.40 9 VAL B C 1
ATOM 4067 O O . VAL B 1 9 ? 4.046 -19.678 62.531 1.00 46.35 9 VAL B O 1
ATOM 4071 N N . ASN B 1 10 ? 5.684 -21.147 62.066 1.00 42.17 10 ASN B N 1
ATOM 4072 C CA . ASN B 1 10 ? 6.243 -20.345 61.008 1.00 41.35 10 ASN B CA 1
ATOM 4073 C C . ASN B 1 10 ? 5.699 -20.754 59.691 1.00 41.55 10 ASN B C 1
ATOM 4074 O O . ASN B 1 10 ? 6.241 -21.608 59.000 1.00 42.75 10 ASN B O 1
ATOM 4079 N N . ALA B 1 11 ? 4.635 -20.057 59.290 1.00 37.78 11 ALA B N 1
ATOM 4080 C CA . ALA B 1 11 ? 3.861 -20.398 58.136 1.00 39.29 11 ALA B CA 1
ATOM 4081 C C . ALA B 1 11 ? 4.561 -20.258 56.852 1.00 39.09 11 ALA B C 1
ATOM 4082 O O . ALA B 1 11 ? 4.144 -20.778 55.851 1.00 43.26 11 ALA B O 1
ATOM 4084 N N . ASP B 1 12 ? 5.677 -19.571 56.865 1.00 40.05 12 ASP B N 1
ATOM 4085 C CA . ASP B 1 12 ? 6.448 -19.399 55.645 1.00 43.01 12 ASP B CA 1
ATOM 4086 C C . ASP B 1 12 ? 7.679 -20.271 55.637 1.00 42.04 12 ASP B C 1
ATOM 4087 O O . ASP B 1 12 ? 8.436 -20.168 54.704 1.00 46.41 12 ASP B O 1
ATOM 4092 N N . ARG B 1 13 ? 7.887 -21.134 56.636 0.50 31.66 13 ARG B N 1
ATOM 4093 C CA A ARG B 1 13 ? 9.067 -21.979 56.618 0.50 36.71 13 ARG B CA 1
ATOM 4094 C CA B ARG B 1 13 ? 9.076 -21.975 56.622 0.50 35.97 13 ARG B CA 1
ATOM 4095 C C . ARG B 1 13 ? 8.708 -23.459 56.463 0.50 30.67 13 ARG B C 1
ATOM 4096 O O . ARG B 1 13 ? 8.227 -24.065 57.366 1.00 34.57 13 ARG B O 1
ATOM 4111 N N . VAL B 1 14 ? 8.957 -23.996 55.308 1.00 36.27 14 VAL B N 1
ATOM 4112 C CA . VAL B 1 14 ? 8.731 -25.405 54.974 1.00 34.77 14 VAL B CA 1
ATOM 4113 C C . VAL B 1 14 ? 9.897 -26.287 55.406 1.00 41.28 14 VAL B C 1
ATOM 4114 O O . VAL B 1 14 ? 11.026 -26.017 55.076 1.00 39.50 14 VAL B O 1
ATOM 4118 N N . LYS B 1 15 ? 9.633 -27.340 56.152 1.00 36.35 15 LYS B N 1
ATOM 4119 C CA . LYS B 1 15 ? 10.670 -28.280 56.630 1.00 32.89 15 LYS B CA 1
ATOM 4120 C C . LYS B 1 15 ? 10.700 -29.628 55.914 1.00 38.94 15 LYS B C 1
ATOM 4121 O O . LYS B 1 15 ? 11.589 -30.425 56.148 1.00 37.07 15 LYS B O 1
ATOM 4127 N N . GLY B 1 16 ? 9.765 -29.904 55.046 1.00 31.93 16 GLY B N 1
ATOM 4128 C CA . GLY B 1 16 ? 9.750 -31.147 54.308 1.00 33.41 16 GLY B CA 1
ATOM 4129 C C . GLY B 1 16 ? 8.352 -31.389 53.754 1.00 32.26 16 GLY B C 1
ATOM 4130 O O . GLY B 1 16 ? 7.488 -30.560 53.914 1.00 32.59 16 GLY B O 1
ATOM 4131 N N . THR B 1 17 ? 8.207 -32.476 53.012 1.00 30.53 17 THR B N 1
ATOM 4132 C CA . THR B 1 17 ? 6.929 -32.942 52.469 1.00 29.37 17 THR B CA 1
ATOM 4133 C C . THR B 1 17 ? 6.544 -34.227 53.228 1.00 31.73 17 THR B C 1
ATOM 4134 O O . THR B 1 17 ? 7.358 -35.153 53.371 1.00 27.90 17 THR B O 1
ATOM 4138 N N . ILE B 1 18 ? 5.328 -34.213 53.746 1.00 25.95 18 ILE B N 1
ATOM 4139 C CA . ILE B 1 18 ? 4.721 -35.375 54.395 1.00 25.33 18 ILE B CA 1
ATOM 4140 C C . ILE B 1 18 ? 4.250 -36.280 53.265 1.00 24.71 18 ILE B C 1
ATOM 4141 O O . ILE B 1 18 ? 3.168 -36.056 52.674 1.00 27.15 18 ILE B O 1
ATOM 4146 N N . ASN B 1 19 ? 5.029 -37.307 52.923 1.00 24.96 19 ASN B N 1
ATOM 4147 C CA . ASN B 1 19 ? 4.617 -38.182 51.823 1.00 24.77 19 ASN B CA 1
ATOM 4148 C C . ASN B 1 19 ? 3.212 -38.777 52.156 1.00 26.75 19 ASN B C 1
ATOM 4149 O O . ASN B 1 19 ? 2.969 -39.252 53.282 1.00 25.61 19 ASN B O 1
ATOM 4154 N N . ARG B 1 20 ? 2.300 -38.747 51.193 1.00 25.06 20 ARG B N 1
ATOM 4155 C CA A ARG B 1 20 ? 0.943 -39.274 51.451 0.50 21.60 20 ARG B CA 1
ATOM 4156 C CA B ARG B 1 20 ? 0.919 -39.308 51.311 0.50 27.40 20 ARG B CA 1
ATOM 4157 C C . ARG B 1 20 ? 0.935 -40.710 51.954 1.00 25.28 20 ARG B C 1
ATOM 4158 O O . ARG B 1 20 ? 0.049 -41.093 52.697 1.00 24.13 20 ARG B O 1
ATOM 4173 N N . ASN B 1 21 ? 1.948 -41.496 51.559 1.00 26.48 21 ASN B N 1
ATOM 4174 C CA . ASN B 1 21 ? 2.047 -42.892 51.985 1.00 25.08 21 ASN B CA 1
ATOM 4175 C C . ASN B 1 21 ? 2.284 -43.099 53.443 1.00 21.98 21 ASN B C 1
ATOM 4176 O O . ASN B 1 21 ? 2.175 -44.229 53.918 1.00 22.96 21 ASN B O 1
ATOM 4181 N N . ILE B 1 22 ? 2.607 -42.043 54.201 1.00 22.03 22 ILE B N 1
ATOM 4182 C CA . ILE B 1 22 ? 2.592 -42.080 55.660 1.00 22.04 22 ILE B CA 1
ATOM 4183 C C . ILE B 1 22 ? 1.226 -42.538 56.211 1.00 24.71 22 ILE B C 1
ATOM 4184 O O . ILE B 1 22 ? 1.127 -43.182 57.257 1.00 22.88 22 ILE B O 1
ATOM 4189 N N . TYR B 1 23 ? 0.183 -42.272 55.432 1.00 24.10 23 TYR B N 1
ATOM 4190 C CA . TYR B 1 23 ? -1.204 -42.620 55.762 1.00 23.95 23 TYR B CA 1
ATOM 4191 C C . TYR B 1 23 ? -1.623 -43.972 55.218 1.00 24.10 23 TYR B C 1
ATOM 4192 O O . TYR B 1 23 ? -2.830 -44.247 54.986 1.00 23.12 23 TYR B O 1
ATOM 4201 N N . GLY B 1 24 ? -0.655 -44.873 55.042 1.00 20.93 24 GLY B N 1
ATOM 4202 C CA . GLY B 1 24 ? -0.932 -46.183 54.474 1.00 20.96 24 GLY B CA 1
ATOM 4203 C C . GLY B 1 24 ? -1.569 -47.230 55.442 1.00 19.01 24 GLY B C 1
ATOM 4204 O O . GLY B 1 24 ? -1.638 -47.089 56.639 1.00 22.57 24 GLY B O 1
ATOM 4205 N N . HIS B 1 25 ? -1.941 -48.323 54.823 1.00 20.79 25 HIS B N 1
ATOM 4206 C CA . HIS B 1 25 ? -2.659 -49.415 55.404 1.00 22.93 25 HIS B CA 1
ATOM 4207 C C . HIS B 1 25 ? -2.128 -50.774 54.998 1.00 23.02 25 HIS B C 1
ATOM 4208 O O . HIS B 1 25 ? -1.286 -50.907 54.137 1.00 21.96 25 HIS B O 1
ATOM 4215 N N . PHE B 1 26 ? -2.633 -51.777 55.684 1.00 22.26 26 PHE B N 1
ATOM 4216 C CA . PHE B 1 26 ? -2.117 -53.127 55.654 1.00 23.49 26 PHE B CA 1
ATOM 4217 C C . PHE B 1 26 ? -3.218 -54.128 55.841 1.00 20.63 26 PHE B C 1
ATOM 4218 O O . PHE B 1 26 ? -3.950 -54.016 56.812 1.00 21.79 26 PHE B O 1
ATOM 4226 N N . SER B 1 27 ? -3.315 -55.091 54.930 1.00 22.76 27 SER B N 1
ATOM 4227 C CA . SER B 1 27 ? -4.336 -56.154 55.011 1.00 27.44 27 SER B CA 1
ATOM 4228 C C . SER B 1 27 ? -3.682 -57.509 54.779 1.00 27.34 27 SER B C 1
ATOM 4229 O O . SER B 1 27 ? -3.292 -57.812 53.729 1.00 33.38 27 SER B O 1
ATOM 4232 N N . GLU B 1 28 ? -3.675 -58.336 55.783 1.00 26.72 28 GLU B N 1
ATOM 4233 C CA . GLU B 1 28 ? -3.263 -59.716 55.695 1.00 24.74 28 GLU B CA 1
ATOM 4234 C C . GLU B 1 28 ? -4.414 -60.663 55.534 1.00 25.54 28 GLU B C 1
ATOM 4235 O O . GLU B 1 28 ? -5.492 -60.412 56.020 1.00 28.06 28 GLU B O 1
ATOM 4241 N N . HIS B 1 29 ? -4.153 -61.811 54.939 1.00 25.85 29 HIS B N 1
ATOM 4242 C CA . HIS B 1 29 ? -5.035 -62.981 55.007 1.00 27.96 29 HIS B CA 1
ATOM 4243 C C . HIS B 1 29 ? -5.028 -63.609 56.390 1.00 30.64 29 HIS B C 1
ATOM 4244 O O . HIS B 1 29 ? -4.354 -64.587 56.631 1.00 30.67 29 HIS B O 1
ATOM 4251 N N . LEU B 1 30 ? -5.807 -62.988 57.252 1.00 29.32 30 LEU B N 1
ATOM 4252 C CA . LEU B 1 30 ? -5.867 -63.302 58.659 1.00 31.83 30 LEU B CA 1
ATOM 4253 C C . LEU B 1 30 ? -7.280 -62.923 59.125 1.00 29.16 30 LEU B C 1
ATOM 4254 O O . LEU B 1 30 ? -7.738 -61.831 58.827 1.00 27.67 30 LEU B O 1
ATOM 4259 N N . GLY B 1 31 ? -7.924 -63.811 59.889 1.00 29.96 31 GLY B N 1
ATOM 4260 C CA . GLY B 1 31 ? -9.247 -63.516 60.438 1.00 28.91 31 GLY B CA 1
ATOM 4261 C C . GLY B 1 31 ? -10.215 -63.043 59.366 1.00 25.16 31 GLY B C 1
ATOM 4262 O O . GLY B 1 31 ? -10.301 -63.681 58.355 1.00 26.04 31 GLY B O 1
ATOM 4263 N N . ARG B 1 32 ? -10.880 -61.927 59.589 1.00 25.54 32 ARG B N 1
ATOM 4264 C CA . ARG B 1 32 ? -11.861 -61.330 58.657 1.00 28.66 32 ARG B CA 1
ATOM 4265 C C . ARG B 1 32 ? -11.395 -60.067 58.023 1.00 29.09 32 ARG B C 1
ATOM 4266 O O . ARG B 1 32 ? -12.202 -59.254 57.597 1.00 25.81 32 ARG B O 1
ATOM 4274 N N . CYS B 1 33 ? -10.057 -59.906 57.875 1.00 26.68 33 CYS B N 1
ATOM 4275 C CA . CYS B 1 33 ? -9.551 -58.713 57.198 1.00 24.59 33 CYS B CA 1
ATOM 4276 C C . CYS B 1 33 ? -9.836 -58.729 55.678 1.00 26.09 33 CYS B C 1
ATOM 4277 O O . CYS B 1 33 ? -10.332 -57.752 55.088 1.00 30.05 33 CYS B O 1
ATOM 4280 N N . ILE B 1 34 ? -9.579 -59.875 55.079 1.00 26.01 34 ILE B N 1
ATOM 4281 C CA . ILE B 1 34 ? -9.774 -60.064 53.650 1.00 29.43 34 ILE B CA 1
ATOM 4282 C C . ILE B 1 34 ? -11.202 -60.635 53.450 1.00 31.06 34 ILE B C 1
ATOM 4283 O O . ILE B 1 34 ? -12.022 -59.979 52.808 1.00 29.12 34 ILE B O 1
ATOM 4288 N N . TYR B 1 35 ? -11.474 -61.828 53.952 1.00 28.80 35 TYR B N 1
ATOM 4289 C CA . TYR B 1 35 ? -12.776 -62.489 53.758 1.00 35.24 35 TYR B CA 1
ATOM 4290 C C . TYR B 1 35 ? -13.773 -61.853 54.750 1.00 38.35 35 TYR B C 1
ATOM 4291 O O . TYR B 1 35 ? -13.509 -61.769 55.965 1.00 30.08 35 TYR B O 1
ATOM 4300 N N . GLU B 1 36 ? -14.864 -61.353 54.172 1.00 35.17 36 GLU B N 1
ATOM 4301 C CA . GLU B 1 36 ? -15.886 -60.515 54.834 1.00 35.10 36 GLU B CA 1
ATOM 4302 C C . GLU B 1 36 ? -15.492 -59.062 54.931 1.00 35.81 36 GLU B C 1
ATOM 4303 O O . GLU B 1 36 ? -16.235 -58.138 54.509 1.00 32.50 36 GLU B O 1
ATOM 4309 N N . GLY B 1 37 ? -14.322 -58.786 55.479 1.00 28.69 37 GLY B N 1
ATOM 4310 C CA . GLY B 1 37 ? -13.919 -57.441 55.570 1.00 27.36 37 GLY B CA 1
ATOM 4311 C C . GLY B 1 37 ? -13.840 -56.659 54.240 1.00 28.00 37 GLY B C 1
ATOM 4312 O O . GLY B 1 37 ? -14.082 -55.439 54.162 1.00 32.86 37 GLY B O 1
ATOM 4313 N N . LEU B 1 38 ? -13.434 -57.333 53.208 1.00 29.54 38 LEU B N 1
ATOM 4314 C CA . LEU B 1 38 ? -13.304 -56.703 51.923 1.00 31.41 38 LEU B CA 1
ATOM 4315 C C . LEU B 1 38 ? -14.006 -57.575 50.918 1.00 29.74 38 LEU B C 1
ATOM 4316 O O . LEU B 1 38 ? -14.817 -57.064 50.139 1.00 28.20 38 LEU B O 1
ATOM 4321 N N . TRP B 1 39 ? -13.551 -58.818 50.784 1.00 26.34 39 TRP B N 1
ATOM 4322 C CA . TRP B 1 39 ? -13.993 -59.732 49.817 1.00 26.30 39 TRP B CA 1
ATOM 4323 C C . TRP B 1 39 ? -15.264 -60.449 50.306 1.00 34.31 39 TRP B C 1
ATOM 4324 O O . TRP B 1 39 ? -15.221 -61.203 51.285 1.00 30.52 39 TRP B O 1
ATOM 4335 N N . VAL B 1 40 ? -16.372 -60.242 49.592 1.00 31.97 40 VAL B N 1
ATOM 4336 C CA . VAL B 1 40 ? -17.634 -60.971 49.920 1.00 33.40 40 VAL B CA 1
ATOM 4337 C C . VAL B 1 40 ? -18.011 -61.958 48.837 1.00 32.37 40 VAL B C 1
ATOM 4338 O O . VAL B 1 40 ? -18.810 -62.809 49.071 1.00 35.54 40 VAL B O 1
ATOM 4342 N N . GLY B 1 41 ? -17.420 -61.855 47.672 1.00 29.76 41 GLY B N 1
ATOM 4343 C CA . GLY B 1 41 ? -17.741 -62.724 46.555 1.00 32.68 41 GLY B CA 1
ATOM 4344 C C . GLY B 1 41 ? -18.795 -62.096 45.629 1.00 28.77 41 GLY B C 1
ATOM 4345 O O . GLY B 1 41 ? -19.630 -61.277 46.041 1.00 32.92 41 GLY B O 1
ATOM 4346 N N . GLU B 1 42 ? -18.706 -62.459 44.358 1.00 34.85 42 GLU B N 1
ATOM 4347 C CA . GLU B 1 42 ? -19.564 -61.832 43.320 1.00 42.94 42 GLU B CA 1
ATOM 4348 C C . GLU B 1 42 ? -21.075 -62.168 43.543 1.00 43.20 42 GLU B C 1
ATOM 4349 O O . GLU B 1 42 ? -21.908 -61.326 43.272 1.00 43.19 42 GLU B O 1
ATOM 4355 N N . ASP B 1 43 ? -21.353 -63.274 44.187 1.00 42.73 43 ASP B N 1
ATOM 4356 C CA . ASP B 1 43 ? -22.735 -63.697 44.450 1.00 54.10 43 ASP B CA 1
ATOM 4357 C C . ASP B 1 43 ? -23.245 -63.301 45.794 1.00 53.01 43 ASP B C 1
ATOM 4358 O O . ASP B 1 43 ? -24.337 -63.627 46.107 1.00 49.03 43 ASP B O 1
ATOM 4363 N N . SER B 1 44 ? -22.478 -62.528 46.546 1.00 40.52 44 SER B N 1
ATOM 4364 C CA . SER B 1 44 ? -22.958 -62.132 47.814 1.00 38.53 44 SER B CA 1
ATOM 4365 C C . SER B 1 44 ? -24.194 -61.194 47.679 1.00 33.43 44 SER B C 1
ATOM 4366 O O . SER B 1 44 ? -24.222 -60.285 46.851 1.00 37.03 44 SER B O 1
ATOM 4369 N N . PRO B 1 45 ? -25.134 -61.324 48.609 1.00 39.04 45 PRO B N 1
ATOM 4370 C CA . PRO B 1 45 ? -26.180 -60.289 48.720 1.00 39.92 45 PRO B CA 1
ATOM 4371 C C . PRO B 1 45 ? -25.683 -58.996 49.302 1.00 44.10 45 PRO B C 1
ATOM 4372 O O . PRO B 1 45 ? -26.397 -57.993 49.207 1.00 40.52 45 PRO B O 1
ATOM 4376 N N . ILE B 1 46 ? -24.454 -58.950 49.849 1.00 38.34 46 ILE B N 1
ATOM 4377 C CA . ILE B 1 46 ? -23.899 -57.649 50.289 1.00 34.85 46 ILE B CA 1
ATOM 4378 C C . ILE B 1 46 ? -23.556 -56.903 49.017 1.00 31.83 46 ILE B C 1
ATOM 4379 O O . ILE B 1 46 ? -22.837 -57.428 48.163 1.00 37.78 46 ILE B O 1
ATOM 4384 N N . PRO B 1 47 ? -24.073 -55.684 48.842 1.00 32.65 47 PRO B N 1
ATOM 4385 C CA . PRO B 1 47 ? -23.775 -55.028 47.589 1.00 31.95 47 PRO B CA 1
ATOM 4386 C C . PRO B 1 47 ? -22.237 -54.843 47.375 1.00 34.87 47 PRO B C 1
ATOM 4387 O O . PRO B 1 47 ? -21.537 -54.385 48.304 1.00 32.95 47 PRO B O 1
ATOM 4391 N N . ASN B 1 48 ? -21.785 -55.142 46.184 1.00 34.31 48 ASN B N 1
ATOM 4392 C CA . ASN B 1 48 ? -20.370 -55.289 45.915 1.00 35.54 48 ASN B CA 1
ATOM 4393 C C . ASN B 1 48 ? -20.070 -54.924 44.504 1.00 41.95 48 ASN B C 1
ATOM 4394 O O . ASN B 1 48 ? -20.960 -54.928 43.631 1.00 33.43 48 ASN B O 1
ATOM 4399 N N . THR B 1 49 ? -18.800 -54.606 44.270 1.00 33.08 49 THR B N 1
ATOM 4400 C CA . THR B 1 49 ? -18.240 -54.306 42.947 1.00 30.60 49 THR B CA 1
ATOM 4401 C C . THR B 1 49 ? -17.222 -55.413 42.666 1.00 38.79 49 THR B C 1
ATOM 4402 O O . THR B 1 49 ? -16.182 -55.495 43.325 1.00 32.71 49 THR B O 1
ATOM 4406 N N . ASN B 1 50 ? -17.575 -56.299 41.762 1.00 32.25 50 ASN B N 1
ATOM 4407 C CA . ASN B 1 50 ? -16.760 -57.456 41.382 1.00 37.61 50 ASN B CA 1
ATOM 4408 C C . ASN B 1 50 ? -16.335 -58.330 42.568 1.00 39.58 50 ASN B C 1
ATOM 4409 O O . ASN B 1 50 ? -15.262 -58.944 42.541 1.00 35.40 50 ASN B O 1
ATOM 4414 N N . GLY B 1 51 ? -17.145 -58.365 43.599 1.00 30.69 51 GLY B N 1
ATOM 4415 C CA . GLY B 1 51 ? -16.900 -59.200 44.765 1.00 33.42 51 GLY B CA 1
ATOM 4416 C C . GLY B 1 51 ? -16.341 -58.473 45.989 1.00 30.57 51 GLY B C 1
ATOM 4417 O O . GLY B 1 51 ? -16.241 -59.082 47.066 1.00 29.18 51 GLY B O 1
ATOM 4418 N N . ILE B 1 52 ? -16.050 -57.174 45.849 1.00 28.41 52 ILE B N 1
ATOM 4419 C CA . ILE B 1 52 ? -15.630 -56.360 46.956 1.00 27.65 52 ILE B CA 1
ATOM 4420 C C . ILE B 1 52 ? -16.739 -55.458 47.469 1.00 30.18 52 ILE B C 1
ATOM 4421 O O . ILE B 1 52 ? -17.364 -54.730 46.683 1.00 27.95 52 ILE B O 1
ATOM 4426 N N . ARG B 1 53 ? -17.005 -55.506 48.741 1.00 28.85 53 ARG B N 1
ATOM 4427 C CA . ARG B 1 53 ? -18.164 -54.796 49.312 1.00 33.14 53 ARG B CA 1
ATOM 4428 C C . ARG B 1 53 ? -18.089 -53.304 49.132 1.00 34.70 53 ARG B C 1
ATOM 4429 O O . ARG B 1 53 ? -17.041 -52.617 49.371 1.00 29.71 53 ARG B O 1
ATOM 4437 N N . ASN B 1 54 ? -19.225 -52.711 48.693 1.00 31.07 54 ASN B N 1
ATOM 4438 C CA . ASN B 1 54 ? -19.232 -51.295 48.348 1.00 29.44 54 ASN B CA 1
ATOM 4439 C C . ASN B 1 54 ? -19.096 -50.347 49.526 1.00 26.12 54 ASN B C 1
ATOM 4440 O O . ASN B 1 54 ? -18.564 -49.237 49.365 1.00 30.18 54 ASN B O 1
ATOM 4445 N N . ASP B 1 55 ? -19.676 -50.720 50.662 1.00 25.76 55 ASP B N 1
ATOM 4446 C CA . ASP B 1 55 ? -19.719 -49.847 51.816 1.00 28.27 55 ASP B CA 1
ATOM 4447 C C . ASP B 1 55 ? -18.215 -49.567 52.277 1.00 29.78 55 ASP B C 1
ATOM 4448 O O . ASP B 1 55 ? -17.824 -48.448 52.549 1.00 27.65 55 ASP B O 1
ATOM 4453 N N . VAL B 1 56 ? -17.411 -50.606 52.274 1.00 27.97 56 VAL B N 1
ATOM 4454 C CA . VAL B 1 56 ? -15.969 -50.442 52.635 1.00 28.27 56 VAL B CA 1
ATOM 4455 C C . VAL B 1 56 ? -15.253 -49.625 51.570 1.00 26.37 56 VAL B C 1
ATOM 4456 O O . VAL B 1 56 ? -14.520 -48.671 51.874 1.00 30.83 56 VAL B O 1
ATOM 4460 N N . LEU B 1 57 ? -15.477 -49.965 50.329 1.00 27.97 57 LEU B N 1
ATOM 4461 C CA . LEU B 1 57 ? -14.891 -49.206 49.215 1.00 28.29 57 LEU B CA 1
ATOM 4462 C C . LEU B 1 57 ? -15.130 -47.753 49.342 1.00 29.32 57 LEU B C 1
ATOM 4463 O O . LEU B 1 57 ? -14.207 -46.896 49.198 1.00 29.05 57 LEU B O 1
ATOM 4468 N N . GLU B 1 58 ? -16.378 -47.392 49.632 1.00 29.60 58 GLU B N 1
ATOM 4469 C CA A GLU B 1 58 ? -16.738 -45.969 49.673 0.70 29.44 58 GLU B CA 1
ATOM 4470 C CA B GLU B 1 58 ? -16.759 -45.968 49.680 0.30 27.94 58 GLU B CA 1
ATOM 4471 C C . GLU B 1 58 ? -16.088 -45.284 50.870 1.00 29.26 58 GLU B C 1
ATOM 4472 O O . GLU B 1 58 ? -15.624 -44.164 50.781 1.00 28.91 58 GLU B O 1
ATOM 4483 N N . ALA B 1 59 ? -16.105 -45.930 52.020 1.00 25.94 59 ALA B N 1
ATOM 4484 C CA . ALA B 1 59 ? -15.511 -45.329 53.226 1.00 27.20 59 ALA B CA 1
ATOM 4485 C C . ALA B 1 59 ? -13.938 -45.155 53.052 1.00 24.57 59 ALA B C 1
ATOM 4486 O O . ALA B 1 59 ? -13.372 -44.130 53.449 1.00 24.88 59 ALA B O 1
ATOM 4488 N N . LEU B 1 60 ? -13.320 -46.108 52.375 1.00 27.26 60 LEU B N 1
ATOM 4489 C CA . LEU B 1 60 ? -11.828 -46.033 52.196 1.00 28.89 60 LEU B CA 1
ATOM 4490 C C . LEU B 1 60 ? -11.483 -44.992 51.159 1.00 28.87 60 LEU B C 1
ATOM 4491 O O . LEU B 1 60 ? -10.534 -44.255 51.314 1.00 27.15 60 LEU B O 1
ATOM 4496 N N . LYS B 1 61 ? -12.322 -44.835 50.129 1.00 29.01 61 LYS B N 1
ATOM 4497 C CA . LYS B 1 61 ? -12.126 -43.722 49.195 1.00 27.83 61 LYS B CA 1
ATOM 4498 C C . LYS B 1 61 ? -12.296 -42.395 49.801 1.00 28.44 61 LYS B C 1
ATOM 4499 O O . LYS B 1 61 ? -11.509 -41.461 49.516 1.00 28.98 61 LYS B O 1
ATOM 4505 N N . GLN B 1 62 ? -13.278 -42.255 50.651 1.00 28.64 62 GLN B N 1
ATOM 4506 C CA . GLN B 1 62 ? -13.474 -40.986 51.333 1.00 27.87 62 GLN B CA 1
ATOM 4507 C C . GLN B 1 62 ? -12.213 -40.641 52.190 1.00 28.57 62 GLN B C 1
ATOM 4508 O O . GLN B 1 62 ? -11.798 -39.480 52.248 1.00 28.69 62 GLN B O 1
ATOM 4514 N N . MET B 1 63 ? -11.661 -41.668 52.865 1.00 27.74 63 MET B N 1
ATOM 4515 C CA . MET B 1 63 ? -10.470 -41.495 53.723 1.00 27.41 63 MET B CA 1
ATOM 4516 C C . MET B 1 63 ? -9.211 -41.202 52.877 1.00 27.15 63 MET B C 1
ATOM 4517 O O . MET B 1 63 ? -8.178 -40.786 53.435 1.00 28.66 63 MET B O 1
ATOM 4522 N N . LYS B 1 64 ? -9.289 -41.478 51.591 1.00 26.83 64 LYS B N 1
ATOM 4523 C CA . LYS B 1 64 ? -8.179 -41.254 50.656 1.00 29.99 64 LYS B CA 1
ATOM 4524 C C . LYS B 1 64 ? -6.971 -42.185 50.989 1.00 31.87 64 LYS B C 1
ATOM 4525 O O . LYS B 1 64 ? -5.848 -41.749 51.081 1.00 26.23 64 LYS B O 1
ATOM 4531 N N . ILE B 1 65 ? -7.274 -43.449 51.101 1.00 28.38 65 ILE B N 1
ATOM 4532 C CA . ILE B 1 65 ? -6.237 -44.472 51.263 1.00 26.03 65 ILE B CA 1
ATOM 4533 C C . ILE B 1 65 ? -5.188 -44.319 50.201 1.00 28.60 65 ILE B C 1
ATOM 4534 O O . ILE B 1 65 ? -5.502 -44.334 49.041 1.00 26.37 65 ILE B O 1
ATOM 4539 N N . PRO B 1 66 ? -3.894 -44.173 50.605 1.00 24.04 66 PRO B N 1
ATOM 4540 C CA . PRO B 1 66 ? -2.893 -43.912 49.585 1.00 23.14 66 PRO B CA 1
ATOM 4541 C C . PRO B 1 66 ? -2.168 -45.178 49.114 1.00 22.74 66 PRO B C 1
ATOM 4542 O O . PRO B 1 66 ? -1.697 -45.201 47.983 1.00 24.55 66 PRO B O 1
ATOM 4546 N N . VAL B 1 67 ? -2.054 -46.187 49.983 1.00 22.67 67 VAL B N 1
ATOM 4547 C CA . VAL B 1 67 ? -1.297 -47.382 49.684 1.00 21.78 67 VAL B CA 1
ATOM 4548 C C . VAL B 1 67 ? -1.830 -48.499 50.571 1.00 21.03 67 VAL B C 1
ATOM 4549 O O . VAL B 1 67 ? -2.251 -48.257 51.709 1.00 22.51 67 VAL B O 1
ATOM 4553 N N . LEU B 1 68 ? -1.807 -49.723 50.050 1.00 21.55 68 LEU B N 1
ATOM 4554 C CA . LEU B 1 68 ? -2.230 -50.871 50.776 1.00 22.43 68 LEU B CA 1
ATOM 4555 C C . LEU B 1 68 ? -1.269 -52.019 50.618 1.00 19.51 68 LEU B C 1
ATOM 4556 O O . LEU B 1 68 ? -0.948 -52.446 49.499 1.00 21.96 68 LEU B O 1
ATOM 4561 N N . HIS B 1 69 ? -0.794 -52.520 51.756 1.00 23.01 69 HIS B N 1
ATOM 4562 C CA . HIS B 1 69 ? 0.169 -53.616 51.783 1.00 20.03 69 HIS B CA 1
ATOM 4563 C C . HIS B 1 69 ? -0.526 -54.944 51.927 1.00 19.85 69 HIS B C 1
ATOM 4564 O O . HIS B 1 69 ? -1.334 -55.115 52.835 1.00 22.53 69 HIS B O 1
ATOM 4571 N N . TRP B 1 70 ? -0.154 -55.895 51.114 1.00 20.87 70 TRP B N 1
ATOM 4572 C CA . TRP B 1 70 ? -0.717 -57.244 51.071 1.00 22.77 70 TRP B CA 1
ATOM 4573 C C . TRP B 1 70 ? 0.286 -58.224 50.534 1.00 24.32 70 TRP B C 1
ATOM 4574 O O . TRP B 1 70 ? 1.043 -57.851 49.718 1.00 27.50 70 TRP B O 1
ATOM 4585 N N . PRO B 1 71 ? 0.306 -59.495 50.899 1.00 24.67 71 PRO B N 1
ATOM 4586 C CA . PRO B 1 71 ? -0.699 -60.177 51.713 1.00 30.18 71 PRO B CA 1
ATOM 4587 C C . PRO B 1 71 ? -0.348 -60.442 53.136 1.00 34.79 71 PRO B C 1
ATOM 4588 O O . PRO B 1 71 ? -1.122 -61.234 53.841 1.00 32.01 71 PRO B O 1
ATOM 4592 N N . GLY B 1 72 ? 0.680 -59.773 53.642 1.00 32.75 72 GLY B N 1
ATOM 4593 C CA . GLY B 1 72 ? 1.151 -60.172 55.010 1.00 35.74 72 GLY B CA 1
ATOM 4594 C C . GLY B 1 72 ? 2.291 -59.256 55.279 1.00 31.78 72 GLY B C 1
ATOM 4595 O O . GLY B 1 72 ? 2.742 -58.562 54.284 1.00 33.87 72 GLY B O 1
ATOM 4596 N N . GLY B 1 73 ? 2.753 -59.182 56.514 1.00 30.23 73 GLY B N 1
ATOM 4597 C CA . GLY B 1 73 ? 2.542 -60.026 57.640 1.00 27.84 73 GLY B CA 1
ATOM 4598 C C . GLY B 1 73 ? 3.211 -61.361 57.472 1.00 32.82 73 GLY B C 1
ATOM 4599 O O . GLY B 1 73 ? 3.736 -61.692 56.360 1.00 31.69 73 GLY B O 1
ATOM 4600 N N . CYS B 1 74 ? 3.038 -62.211 58.468 1.00 25.73 74 CYS B N 1
ATOM 4601 C CA . CYS B 1 74 ? 3.569 -63.575 58.421 1.00 26.54 74 CYS B CA 1
ATOM 4602 C C . CYS B 1 74 ? 3.045 -64.382 57.252 1.00 26.61 74 CYS B C 1
ATOM 4603 O O . CYS B 1 74 ? 3.680 -65.309 56.775 1.00 26.83 74 CYS B O 1
ATOM 4606 N N . PHE B 1 75 ? 1.844 -64.093 56.789 1.00 25.87 75 PHE B N 1
ATOM 4607 C CA . PHE B 1 75 ? 1.320 -64.871 55.665 1.00 26.23 75 PHE B CA 1
ATOM 4608 C C . PHE B 1 75 ? 2.149 -64.711 54.396 1.00 24.90 75 PHE B C 1
ATOM 4609 O O . PHE B 1 75 ? 2.211 -65.634 53.610 1.00 25.41 75 PHE B O 1
ATOM 4617 N N . ALA B 1 76 ? 2.788 -63.577 54.195 1.00 25.85 76 ALA B N 1
ATOM 4618 C CA . ALA B 1 76 ? 3.533 -63.372 52.962 1.00 25.63 76 ALA B CA 1
ATOM 4619 C C . ALA B 1 76 ? 4.688 -64.333 52.739 1.00 24.40 76 ALA B C 1
ATOM 4620 O O . ALA B 1 76 ? 4.938 -64.719 51.574 1.00 24.42 76 ALA B O 1
ATOM 4622 N N . ASP B 1 77 ? 5.363 -64.747 53.827 1.00 22.81 77 ASP B N 1
ATOM 4623 C CA . ASP B 1 77 ? 6.452 -65.702 53.745 1.00 21.78 77 ASP B CA 1
ATOM 4624 C C . ASP B 1 77 ? 6.027 -67.137 53.863 1.00 21.61 77 ASP B C 1
ATOM 4625 O O . ASP B 1 77 ? 6.868 -68.062 53.938 1.00 20.33 77 ASP B O 1
ATOM 4630 N N . GLU B 1 78 ? 4.714 -67.331 53.794 1.00 23.53 78 GLU B N 1
ATOM 4631 C CA . GLU B 1 78 ? 4.142 -68.639 53.597 1.00 26.28 78 GLU B CA 1
ATOM 4632 C C . GLU B 1 78 ? 3.366 -68.766 52.302 1.00 24.64 78 GLU B C 1
ATOM 4633 O O . GLU B 1 78 ? 3.136 -69.808 51.877 1.00 27.79 78 GLU B O 1
ATOM 4639 N N . TYR B 1 79 ? 2.996 -67.676 51.688 1.00 21.22 79 TYR B N 1
ATOM 4640 C CA . TYR B 1 79 ? 2.181 -67.655 50.464 1.00 20.76 79 TYR B CA 1
ATOM 4641 C C . TYR B 1 79 ? 2.873 -67.994 49.220 1.00 22.60 79 TYR B C 1
ATOM 4642 O O . TYR B 1 79 ? 4.030 -67.562 48.977 1.00 20.65 79 TYR B O 1
ATOM 4651 N N . HIS B 1 80 ? 2.207 -68.785 48.380 1.00 19.29 80 HIS B N 1
ATOM 4652 C CA . HIS B 1 80 ? 2.671 -69.098 47.049 1.00 20.57 80 HIS B CA 1
ATOM 4653 C C . HIS B 1 80 ? 1.693 -68.515 46.082 1.00 25.84 80 HIS B C 1
ATOM 4654 O O . HIS B 1 80 ? 0.604 -69.095 45.891 1.00 23.20 80 HIS B O 1
ATOM 4661 N N . TRP B 1 81 ? 2.059 -67.402 45.478 1.00 20.79 81 TRP B N 1
ATOM 4662 C CA . TRP B 1 81 ? 1.117 -66.544 44.731 1.00 22.75 81 TRP B CA 1
ATOM 4663 C C . TRP B 1 81 ? 0.341 -67.276 43.608 1.00 21.13 81 TRP B C 1
ATOM 4664 O O . TRP B 1 81 ? -0.785 -66.873 43.256 1.00 23.59 81 TRP B O 1
ATOM 4675 N N . LYS B 1 82 ? 0.961 -68.251 43.042 1.00 21.41 82 LYS B N 1
ATOM 4676 C CA . LYS B 1 82 ? 0.335 -69.047 41.994 1.00 24.12 82 LYS B CA 1
ATOM 4677 C C . LYS B 1 82 ? -0.916 -69.767 42.469 1.00 28.75 82 LYS B C 1
ATOM 4678 O O . LYS B 1 82 ? -1.835 -70.004 41.631 1.00 26.88 82 LYS B O 1
ATOM 4684 N N . ASP B 1 83 ? -1.023 -69.983 43.761 1.00 25.66 83 ASP B N 1
ATOM 4685 C CA . ASP B 1 83 ? -2.210 -70.573 44.342 1.00 25.52 83 ASP B CA 1
ATOM 4686 C C . ASP B 1 83 ? -3.438 -69.659 44.252 1.00 28.44 83 ASP B C 1
ATOM 4687 O O . ASP B 1 83 ? -4.547 -70.153 44.449 1.00 26.08 83 ASP B O 1
ATOM 4692 N N . GLY B 1 84 ? -3.240 -68.357 44.040 1.00 22.66 84 GLY B N 1
ATOM 4693 C CA . GLY B 1 84 ? -4.240 -67.343 44.072 1.00 25.81 84 GLY B CA 1
ATOM 4694 C C . GLY B 1 84 ? -4.670 -66.792 42.710 1.00 22.10 84 GLY B C 1
ATOM 4695 O O . GLY B 1 84 ? -5.238 -65.698 42.660 1.00 24.41 84 GLY B O 1
ATOM 4696 N N . VAL B 1 85 ? -4.263 -67.444 41.623 1.00 22.59 85 VAL B N 1
ATOM 4697 C CA . VAL B 1 85 ? -4.646 -67.015 40.304 1.00 26.84 85 VAL B CA 1
ATOM 4698 C C . VAL B 1 85 ? -5.331 -68.162 39.562 1.00 28.39 85 VAL B C 1
ATOM 4699 O O . VAL B 1 85 ? -5.211 -69.315 39.948 1.00 28.09 85 VAL B O 1
ATOM 4703 N N . GLY B 1 86 ? -6.051 -67.798 38.517 1.00 30.79 86 GLY B N 1
ATOM 4704 C CA . GLY B 1 86 ? -6.744 -68.835 37.696 1.00 29.21 86 GLY B CA 1
ATOM 4705 C C . GLY B 1 86 ? -8.198 -68.921 38.154 1.00 30.90 86 GLY B C 1
ATOM 4706 O O . GLY B 1 86 ? -8.672 -68.163 39.030 1.00 27.29 86 GLY B O 1
ATOM 4707 N N . PRO B 1 87 ? -8.992 -69.791 37.500 1.00 33.46 87 PRO B N 1
ATOM 4708 C CA . PRO B 1 87 ? -10.438 -69.834 37.878 1.00 36.47 87 PRO B CA 1
ATOM 4709 C C . PRO B 1 87 ? -10.642 -70.141 39.369 1.00 29.39 87 PRO B C 1
ATOM 4710 O O . PRO B 1 87 ? -9.922 -71.020 39.968 1.00 31.73 87 PRO B O 1
ATOM 4714 N N . ARG B 1 88 ? -11.460 -69.335 39.995 1.00 33.18 88 ARG B N 1
ATOM 4715 C CA . ARG B 1 88 ? -11.601 -69.376 41.471 1.00 37.37 88 ARG B CA 1
ATOM 4716 C C . ARG B 1 88 ? -11.812 -70.719 42.040 1.00 49.08 88 ARG B C 1
ATOM 4717 O O . ARG B 1 88 ? -11.248 -71.041 43.095 1.00 40.68 88 ARG B O 1
ATOM 4725 N N . GLU B 1 89 ? -12.551 -71.558 41.338 1.00 48.12 89 GLU B N 1
ATOM 4726 C CA . GLU B 1 89 ? -12.936 -72.859 41.890 1.00 46.32 89 GLU B CA 1
ATOM 4727 C C . GLU B 1 89 ? -11.769 -73.806 41.840 1.00 50.01 89 GLU B C 1
ATOM 4728 O O . GLU B 1 89 ? -11.774 -74.783 42.560 1.00 54.83 89 GLU B O 1
ATOM 4734 N N . LYS B 1 90 ? -10.756 -73.578 41.045 1.00 45.60 90 LYS B N 1
ATOM 4735 C CA . LYS B 1 90 ? -9.555 -74.445 41.088 1.00 50.80 90 LYS B CA 1
ATOM 4736 C C . LYS B 1 90 ? -8.397 -73.856 41.860 1.00 49.21 90 LYS B C 1
ATOM 4737 O O . LYS B 1 90 ? -7.298 -74.385 41.836 1.00 46.79 90 LYS B O 1
ATOM 4743 N N . ARG B 1 91 ? -8.617 -72.742 42.573 1.00 40.42 91 ARG B N 1
ATOM 4744 C CA . ARG B 1 91 ? -7.568 -72.238 43.394 1.00 35.39 91 ARG B CA 1
ATOM 4745 C C . ARG B 1 91 ? -7.369 -73.215 44.565 1.00 39.12 91 ARG B C 1
ATOM 4746 O O . ARG B 1 91 ? -8.272 -73.903 44.972 1.00 34.36 91 ARG B O 1
ATOM 4754 N N . LYS B 1 92 ? -6.197 -73.149 45.185 1.00 41.64 92 LYS B N 1
ATOM 4755 C CA . LYS B 1 92 ? -5.872 -73.976 46.345 1.00 40.10 92 LYS B CA 1
ATOM 4756 C C . LYS B 1 92 ? -6.828 -73.686 47.489 1.00 32.10 92 LYS B C 1
ATOM 4757 O O . LYS B 1 92 ? -7.095 -72.516 47.835 1.00 32.65 92 LYS B O 1
ATOM 4763 N N . ARG B 1 93 ? -7.254 -74.768 48.131 1.00 30.74 93 ARG B N 1
ATOM 4764 C CA . ARG B 1 93 ? -8.156 -74.629 49.259 1.00 32.85 93 ARG B CA 1
ATOM 4765 C C . ARG B 1 93 ? -7.612 -75.318 50.472 1.00 29.28 93 ARG B C 1
ATOM 4766 O O . ARG B 1 93 ? -7.178 -76.497 50.425 1.00 29.12 93 ARG B O 1
ATOM 4774 N N . MET B 1 94 ? -7.635 -74.604 51.589 1.00 32.08 94 MET B N 1
ATOM 4775 C CA . MET B 1 94 ? -7.253 -75.189 52.873 1.00 35.90 94 MET B CA 1
ATOM 4776 C C . MET B 1 94 ? -8.329 -74.907 53.888 1.00 34.45 94 MET B C 1
ATOM 4777 O O . MET B 1 94 ? -8.783 -73.805 54.003 1.00 36.91 94 MET B O 1
ATOM 4782 N N . VAL B 1 95 ? -8.632 -75.936 54.661 1.00 37.26 95 VAL B N 1
ATOM 4783 C CA . VAL B 1 95 ? -9.640 -75.841 55.682 1.00 39.84 95 VAL B CA 1
ATOM 4784 C C . VAL B 1 95 ? -9.099 -76.534 56.920 1.00 37.88 95 VAL B C 1
ATOM 4785 O O . VAL B 1 95 ? -8.811 -77.712 56.869 1.00 38.40 95 VAL B O 1
ATOM 4789 N N . ASN B 1 96 ? -8.963 -75.789 57.999 1.00 47.65 96 ASN B N 1
ATOM 4790 C CA . ASN B 1 96 ? -8.641 -76.304 59.322 1.00 56.41 96 ASN B CA 1
ATOM 4791 C C . ASN B 1 96 ? -9.855 -76.220 60.267 1.00 57.36 96 ASN B C 1
ATOM 4792 O O . ASN B 1 96 ? -10.322 -75.119 60.574 1.00 67.33 96 ASN B O 1
ATOM 4797 N N . THR B 1 97 ? -10.358 -77.362 60.711 1.00 70.58 97 THR B N 1
ATOM 4798 C CA . THR B 1 97 ? -11.376 -77.428 61.829 1.00 84.54 97 THR B CA 1
ATOM 4799 C C . THR B 1 97 ? -10.747 -77.558 63.274 1.00 78.15 97 THR B C 1
ATOM 4800 O O . THR B 1 97 ? -10.805 -78.642 63.885 1.00 90.80 97 THR B O 1
ATOM 4804 N N . HIS B 1 98 ? -10.068 -76.519 63.744 1.00 75.29 98 HIS B N 1
ATOM 4805 C CA . HIS B 1 98 ? -9.492 -76.461 65.078 1.00 80.45 98 HIS B CA 1
ATOM 4806 C C . HIS B 1 98 ? -9.853 -75.104 65.712 1.00 84.57 98 HIS B C 1
ATOM 4807 O O . HIS B 1 98 ? -9.165 -74.123 65.535 1.00 95.08 98 HIS B O 1
ATOM 4814 N N . VAL B 1 102 ? -11.383 -72.257 60.137 1.00 64.73 102 VAL B N 1
ATOM 4815 C CA . VAL B 1 102 ? -10.515 -71.419 59.272 1.00 69.64 102 VAL B CA 1
ATOM 4816 C C . VAL B 1 102 ? -10.417 -71.954 57.818 1.00 62.03 102 VAL B C 1
ATOM 4817 O O . VAL B 1 102 ? -9.874 -73.036 57.582 1.00 54.06 102 VAL B O 1
ATOM 4821 N N . ILE B 1 103 ? -10.907 -71.172 56.862 1.00 52.25 103 ILE B N 1
ATOM 4822 C CA . ILE B 1 103 ? -10.840 -71.517 55.454 1.00 51.69 103 ILE B CA 1
ATOM 4823 C C . ILE B 1 103 ? -9.925 -70.499 54.764 1.00 49.68 103 ILE B C 1
ATOM 4824 O O . ILE B 1 103 ? -10.154 -69.274 54.897 1.00 43.20 103 ILE B O 1
ATOM 4829 N N . GLU B 1 104 ? -8.928 -70.975 54.010 1.00 37.44 104 GLU B N 1
ATOM 4830 C CA . GLU B 1 104 ? -8.297 -70.112 52.989 1.00 31.66 104 GLU B CA 1
ATOM 4831 C C . GLU B 1 104 ? -8.586 -70.749 51.629 1.00 29.84 104 GLU B C 1
ATOM 4832 O O . GLU B 1 104 ? -7.963 -71.742 51.294 1.00 29.48 104 GLU B O 1
ATOM 4838 N N . ASN B 1 105 ? -9.518 -70.176 50.858 1.00 29.18 105 ASN B N 1
ATOM 4839 C CA . ASN B 1 105 ? -9.870 -70.709 49.567 1.00 31.62 105 ASN B CA 1
ATOM 4840 C C . ASN B 1 105 ? -9.176 -69.975 48.446 1.00 29.97 105 ASN B C 1
ATOM 4841 O O . ASN B 1 105 ? -9.356 -70.295 47.285 1.00 26.40 105 ASN B O 1
ATOM 4846 N N . ASN B 1 106 ? -8.360 -68.964 48.777 1.00 24.27 106 ASN B N 1
ATOM 4847 C CA . ASN B 1 106 ? -7.611 -68.211 47.762 1.00 24.75 106 ASN B CA 1
ATOM 4848 C C . ASN B 1 106 ? -8.503 -67.503 46.754 1.00 27.98 106 ASN B C 1
ATOM 4849 O O . ASN B 1 106 ? -8.041 -67.151 45.690 1.00 25.93 106 ASN B O 1
ATOM 4854 N N . HIS B 1 107 ? -9.769 -67.213 47.119 1.00 25.42 107 HIS B N 1
ATOM 4855 C CA . HIS B 1 107 ? -10.626 -66.483 46.178 1.00 29.01 107 HIS B CA 1
ATOM 4856 C C . HIS B 1 107 ? -10.194 -65.063 46.024 1.00 28.50 107 HIS B C 1
ATOM 4857 O O . HIS B 1 107 ? -10.454 -64.455 45.027 1.00 28.09 107 HIS B O 1
ATOM 4864 N N . PHE B 1 108 ? -9.494 -64.523 47.019 1.00 24.72 108 PHE B N 1
ATOM 4865 C CA . PHE B 1 108 ? -8.883 -63.215 46.903 1.00 23.32 108 PHE B CA 1
ATOM 4866 C C . PHE B 1 108 ? -7.367 -63.471 46.658 1.00 23.68 108 PHE B C 1
ATOM 4867 O O . PHE B 1 108 ? -6.673 -63.908 47.578 1.00 25.26 108 PHE B O 1
ATOM 4875 N N . GLY B 1 109 ? -6.895 -63.222 45.454 1.00 24.56 109 GLY B N 1
ATOM 4876 C CA . GLY B 1 109 ? -5.535 -63.371 45.015 1.00 22.38 109 GLY B CA 1
ATOM 4877 C C . GLY B 1 109 ? -5.087 -62.157 44.241 1.00 22.53 109 GLY B C 1
ATOM 4878 O O . GLY B 1 109 ? -5.643 -61.074 44.409 1.00 23.42 109 GLY B O 1
ATOM 4879 N N . THR B 1 110 ? -4.061 -62.353 43.411 1.00 22.80 110 THR B N 1
ATOM 4880 C CA . THR B 1 110 ? -3.405 -61.206 42.754 1.00 21.86 110 THR B CA 1
ATOM 4881 C C . THR B 1 110 ? -4.395 -60.318 41.987 1.00 22.65 110 THR B C 1
ATOM 4882 O O . THR B 1 110 ? -4.369 -59.106 42.117 1.00 21.98 110 THR B O 1
ATOM 4886 N N . HIS B 1 111 ? -5.250 -60.914 41.190 1.00 24.76 111 HIS B N 1
ATOM 4887 C CA . HIS B 1 111 ? -6.238 -60.088 40.369 1.00 24.18 111 HIS B CA 1
ATOM 4888 C C . HIS B 1 111 ? -7.172 -59.334 41.201 1.00 23.26 111 HIS B C 1
ATOM 4889 O O . HIS B 1 111 ? -7.423 -58.133 40.941 1.00 22.70 111 HIS B O 1
ATOM 4896 N N . GLU B 1 112 ? -7.651 -59.984 42.276 1.00 21.79 112 GLU B N 1
ATOM 4897 C CA . GLU B 1 112 ? -8.589 -59.262 43.111 1.00 21.91 112 GLU B CA 1
ATOM 4898 C C . GLU B 1 112 ? -7.981 -58.139 43.909 1.00 22.96 112 GLU B C 1
ATOM 4899 O O . GLU B 1 112 ? -8.572 -57.065 44.110 1.00 23.77 112 GLU B O 1
ATOM 4905 N N . PHE B 1 113 ? -6.731 -58.380 44.365 1.00 21.29 113 PHE B N 1
ATOM 4906 C CA . PHE B 1 113 ? -5.986 -57.312 45.026 1.00 21.32 113 PHE B CA 1
ATOM 4907 C C . PHE B 1 113 ? -5.690 -56.106 44.109 1.00 19.09 113 PHE B C 1
ATOM 4908 O O . PHE B 1 113 ? -5.852 -54.956 44.509 1.00 22.21 113 PHE B O 1
ATOM 4916 N N . MET B 1 114 ? -5.209 -56.381 42.918 1.00 24.63 114 MET B N 1
ATOM 4917 C CA . MET B 1 114 ? -4.886 -55.272 42.033 1.00 26.47 114 MET B CA 1
ATOM 4918 C C . MET B 1 114 ? -6.171 -54.522 41.626 1.00 27.06 114 MET B C 1
ATOM 4919 O O . MET B 1 114 ? -6.182 -53.307 41.504 1.00 25.78 114 MET B O 1
ATOM 4924 N N . MET B 1 115 ? -7.277 -55.260 41.487 1.00 27.29 115 MET B N 1
ATOM 4925 C CA . MET B 1 115 ? -8.578 -54.600 41.242 1.00 27.23 115 MET B CA 1
ATOM 4926 C C . MET B 1 115 ? -8.973 -53.748 42.400 1.00 25.03 115 MET B C 1
ATOM 4927 O O . MET B 1 115 ? -9.442 -52.619 42.211 1.00 26.22 115 MET B O 1
ATOM 4932 N N . LEU B 1 116 ? -8.846 -54.287 43.636 1.00 25.60 116 LEU B N 1
ATOM 4933 C CA . LEU B 1 116 ? -9.111 -53.510 44.808 1.00 24.21 116 LEU B CA 1
ATOM 4934 C C . LEU B 1 116 ? -8.358 -52.186 44.837 1.00 26.67 116 LEU B C 1
ATOM 4935 O O . LEU B 1 116 ? -8.963 -51.112 45.086 1.00 25.83 116 LEU B O 1
ATOM 4940 N N . CYS B 1 117 ? -7.043 -52.231 44.514 1.00 25.92 117 CYS B N 1
ATOM 4941 C CA A CYS B 1 117 ? -6.255 -51.016 44.559 0.70 26.26 117 CYS B CA 1
ATOM 4942 C CA B CYS B 1 117 ? -6.260 -51.008 44.556 0.30 24.05 117 CYS B CA 1
ATOM 4943 C C . CYS B 1 117 ? -6.738 -50.021 43.458 1.00 24.75 117 CYS B C 1
ATOM 4944 O O . CYS B 1 117 ? -6.800 -48.830 43.693 1.00 26.80 117 CYS B O 1
ATOM 4949 N N . GLU B 1 118 ? -7.080 -50.538 42.305 1.00 25.75 118 GLU B N 1
ATOM 4950 C CA . GLU B 1 118 ? -7.616 -49.644 41.229 1.00 31.98 118 GLU B CA 1
ATOM 4951 C C . GLU B 1 118 ? -8.952 -49.044 41.609 1.00 29.68 118 GLU B C 1
ATOM 4952 O O . GLU B 1 118 ? -9.139 -47.847 41.377 1.00 28.91 118 GLU B O 1
ATOM 4958 N N . LEU B 1 119 ? -9.818 -49.816 42.240 1.00 28.09 119 LEU B N 1
ATOM 4959 C CA . LEU B 1 119 ? -11.078 -49.238 42.717 1.00 28.12 119 LEU B CA 1
ATOM 4960 C C . LEU B 1 119 ? -10.894 -48.206 43.750 1.00 32.10 119 LEU B C 1
ATOM 4961 O O . LEU B 1 119 ? -11.622 -47.223 43.801 1.00 29.62 119 LEU B O 1
ATOM 4966 N N . LEU B 1 120 ? -9.915 -48.395 44.644 1.00 26.28 120 LEU B N 1
ATOM 4967 C CA . LEU B 1 120 ? -9.619 -47.383 45.662 1.00 24.47 120 LEU B CA 1
ATOM 4968 C C . LEU B 1 120 ? -8.823 -46.202 45.223 1.00 25.08 120 LEU B C 1
ATOM 4969 O O . LEU B 1 120 ? -8.765 -45.164 45.899 1.00 28.87 120 LEU B O 1
ATOM 4974 N N . GLY B 1 121 ? -8.160 -46.330 44.137 1.00 26.60 121 GLY B N 1
ATOM 4975 C CA . GLY B 1 121 ? -7.192 -45.329 43.707 1.00 30.43 121 GLY B CA 1
ATOM 4976 C C . GLY B 1 121 ? -5.878 -45.338 44.500 1.00 31.45 121 GLY B C 1
ATOM 4977 O O . GLY B 1 121 ? -5.234 -44.332 44.581 1.00 27.65 121 GLY B O 1
ATOM 4978 N N . CYS B 1 122 ? -5.514 -46.462 45.125 1.00 28.76 122 CYS B N 1
ATOM 4979 C CA . CYS B 1 122 ? -4.346 -46.503 46.029 1.00 25.18 122 CYS B CA 1
ATOM 4980 C C . CYS B 1 122 ? -3.259 -47.308 45.343 1.00 26.15 122 CYS B C 1
ATOM 4981 O O . CYS B 1 122 ? -3.502 -48.101 44.426 1.00 24.65 122 CYS B O 1
ATOM 4984 N N . GLU B 1 123 ? -2.033 -47.104 45.823 1.00 24.36 123 GLU B N 1
ATOM 4985 C CA . GLU B 1 123 ? -0.911 -47.871 45.318 1.00 24.62 123 GLU B CA 1
ATOM 4986 C C . GLU B 1 123 ? -0.967 -49.282 45.905 1.00 25.37 123 GLU B C 1
ATOM 4987 O O . GLU B 1 123 ? -1.179 -49.429 47.083 1.00 24.61 123 GLU B O 1
ATOM 4993 N N . PRO B 1 124 ? -0.662 -50.279 45.079 1.00 24.36 124 PRO B N 1
ATOM 4994 C CA . PRO B 1 124 ? -0.471 -51.564 45.617 1.00 23.90 124 PRO B CA 1
ATOM 4995 C C . PRO B 1 124 ? 0.963 -51.714 46.214 1.00 25.21 124 PRO B C 1
ATOM 4996 O O . PRO B 1 124 ? 1.893 -51.111 45.677 1.00 24.58 124 PRO B O 1
ATOM 5000 N N . TYR B 1 125 ? 1.074 -52.470 47.289 1.00 23.17 125 TYR B N 1
ATOM 5001 C CA . TYR B 1 125 ? 2.366 -52.780 47.942 1.00 19.98 125 TYR B CA 1
ATOM 5002 C C . TYR B 1 125 ? 2.342 -54.247 48.253 1.00 23.85 125 TYR B C 1
ATOM 5003 O O . TYR B 1 125 ? 1.644 -54.671 49.139 1.00 22.15 125 TYR B O 1
ATOM 5012 N N . ILE B 1 126 ? 3.063 -55.041 47.461 1.00 18.21 126 ILE B N 1
ATOM 5013 C CA . ILE B 1 126 ? 3.048 -56.488 47.616 1.00 20.77 126 ILE B CA 1
ATOM 5014 C C . ILE B 1 126 ? 4.319 -56.973 48.334 1.00 21.37 126 ILE B C 1
ATOM 5015 O O . ILE B 1 126 ? 5.393 -56.489 47.975 1.00 22.87 126 ILE B O 1
ATOM 5020 N N . SER B 1 127 ? 4.207 -57.891 49.262 1.00 22.11 127 SER B N 1
ATOM 5021 C CA A SER B 1 127 ? 5.358 -58.593 49.818 0.70 23.34 127 SER B CA 1
ATOM 5022 C CA B SER B 1 127 ? 5.372 -58.579 49.808 0.30 23.51 127 SER B CA 1
ATOM 5023 C C . SER B 1 127 ? 5.486 -59.987 49.258 1.00 23.33 127 SER B C 1
ATOM 5024 O O . SER B 1 127 ? 4.597 -60.821 49.377 1.00 23.10 127 SER B O 1
ATOM 5029 N N . GLY B 1 128 ? 6.594 -60.241 48.563 1.00 19.45 128 GLY B N 1
ATOM 5030 C CA . GLY B 1 128 ? 6.942 -61.556 48.092 1.00 19.18 128 GLY B CA 1
ATOM 5031 C C . GLY B 1 128 ? 7.491 -62.457 49.186 1.00 19.54 128 GLY B C 1
ATOM 5032 O O . GLY B 1 128 ? 7.941 -61.979 50.226 1.00 21.01 128 GLY B O 1
ATOM 5033 N N . ASN B 1 129 ? 7.542 -63.749 48.897 1.00 19.88 129 ASN B N 1
ATOM 5034 C CA . ASN B 1 129 ? 7.905 -64.776 49.817 1.00 19.56 129 ASN B CA 1
ATOM 5035 C C . ASN B 1 129 ? 9.404 -65.137 49.716 1.00 19.91 129 ASN B C 1
ATOM 5036 O O . ASN B 1 129 ? 9.851 -65.811 48.767 1.00 21.18 129 ASN B O 1
ATOM 5041 N N . VAL B 1 130 ? 10.176 -64.694 50.737 1.00 19.27 130 VAL B N 1
ATOM 5042 C CA . VAL B 1 130 ? 11.559 -65.155 50.896 1.00 18.54 130 VAL B CA 1
ATOM 5043 C C . VAL B 1 130 ? 11.697 -66.402 51.764 1.00 20.80 130 VAL B C 1
ATOM 5044 O O . VAL B 1 130 ? 12.389 -67.339 51.420 1.00 21.92 130 VAL B O 1
ATOM 5048 N N . GLY B 1 131 ? 11.015 -66.440 52.891 1.00 20.45 131 GLY B N 1
ATOM 5049 C CA . GLY B 1 131 ? 11.233 -67.509 53.834 1.00 19.31 131 GLY B CA 1
ATOM 5050 C C . GLY B 1 131 ? 10.992 -68.897 53.353 1.00 18.54 131 GLY B C 1
ATOM 5051 O O . GLY B 1 131 ? 11.762 -69.816 53.659 1.00 19.48 131 GLY B O 1
ATOM 5052 N N . SER B 1 132 ? 9.896 -69.101 52.606 1.00 19.51 132 SER B N 1
ATOM 5053 C CA . SER B 1 132 ? 9.603 -70.422 52.017 1.00 21.52 132 SER B CA 1
ATOM 5054 C C . SER B 1 132 ? 9.404 -70.399 50.520 1.00 22.01 132 SER B C 1
ATOM 5055 O O . SER B 1 132 ? 8.995 -71.399 49.944 1.00 23.49 132 SER B O 1
ATOM 5058 N N . GLY B 1 133 ? 9.776 -69.307 49.863 1.00 21.62 133 GLY B N 1
ATOM 5059 C CA . GLY B 1 133 ? 9.592 -69.143 48.433 1.00 22.26 133 GLY B CA 1
ATOM 5060 C C . GLY B 1 133 ? 10.925 -69.276 47.689 1.00 23.73 133 GLY B C 1
ATOM 5061 O O . GLY B 1 133 ? 11.968 -69.518 48.306 1.00 22.93 133 GLY B O 1
ATOM 5062 N N . THR B 1 134 ? 10.882 -69.278 46.376 1.00 22.24 134 THR B N 1
ATOM 5063 C CA . THR B 1 134 ? 12.116 -69.393 45.568 1.00 22.00 134 THR B CA 1
ATOM 5064 C C . THR B 1 134 ? 12.307 -68.118 44.813 1.00 21.03 134 THR B C 1
ATOM 5065 O O . THR B 1 134 ? 11.412 -67.285 44.642 1.00 20.13 134 THR B O 1
ATOM 5069 N N . VAL B 1 135 ? 13.540 -67.925 44.363 1.00 21.30 135 VAL B N 1
ATOM 5070 C CA . VAL B 1 135 ? 13.882 -66.736 43.608 1.00 19.31 135 VAL B CA 1
ATOM 5071 C C . VAL B 1 135 ? 13.038 -66.644 42.312 1.00 20.05 135 VAL B C 1
ATOM 5072 O O . VAL B 1 135 ? 12.553 -65.597 41.929 1.00 20.10 135 VAL B O 1
ATOM 5076 N N . GLN B 1 136 ? 12.972 -67.755 41.583 1.00 18.92 136 GLN B N 1
ATOM 5077 C CA . GLN B 1 136 ? 12.169 -67.836 40.368 1.00 20.27 136 GLN B CA 1
ATOM 5078 C C . GLN B 1 136 ? 10.722 -67.463 40.622 1.00 21.35 136 GLN B C 1
ATOM 5079 O O . GLN B 1 136 ? 10.103 -66.721 39.843 1.00 21.50 136 GLN B O 1
ATOM 5085 N N . GLU B 1 137 ? 10.141 -68.006 41.705 1.00 20.04 137 GLU B N 1
ATOM 5086 C CA . GLU B 1 137 ? 8.764 -67.729 42.065 1.00 21.16 137 GLU B CA 1
ATOM 5087 C C . GLU B 1 137 ? 8.502 -66.230 42.218 1.00 22.18 137 GLU B C 1
ATOM 5088 O O . GLU B 1 137 ? 7.544 -65.685 41.659 1.00 20.76 137 GLU B O 1
ATOM 5094 N N . MET B 1 138 ? 9.358 -65.523 42.944 1.00 19.08 138 MET B N 1
ATOM 5095 C CA . MET B 1 138 ? 9.165 -64.102 43.150 1.00 18.73 138 MET B CA 1
ATOM 5096 C C . MET B 1 138 ? 9.343 -63.307 41.833 1.00 20.16 138 MET B C 1
ATOM 5097 O O . MET B 1 138 ? 8.578 -62.366 41.537 1.00 19.46 138 MET B O 1
ATOM 5102 N N . SER B 1 139 ? 10.368 -63.685 41.067 1.00 18.66 139 SER B N 1
ATOM 5103 C CA . SER B 1 139 ? 10.658 -63.006 39.801 1.00 19.18 139 SER B CA 1
ATOM 5104 C C . SER B 1 139 ? 9.428 -63.166 38.830 1.00 20.99 139 SER B C 1
ATOM 5105 O O . SER B 1 139 ? 9.036 -62.253 38.144 1.00 20.38 139 SER B O 1
ATOM 5108 N N . GLU B 1 140 ? 8.869 -64.375 38.856 1.00 23.18 140 GLU B N 1
ATOM 5109 C CA . GLU B 1 140 ? 7.691 -64.657 38.033 1.00 23.97 140 GLU B CA 1
ATOM 5110 C C . GLU B 1 140 ? 6.476 -63.908 38.463 1.00 23.84 140 GLU B C 1
ATOM 5111 O O . GLU B 1 140 ? 5.627 -63.527 37.604 1.00 22.40 140 GLU B O 1
ATOM 5117 N N . TRP B 1 141 ? 6.346 -63.640 39.747 1.00 21.62 141 TRP B N 1
ATOM 5118 C CA . TRP B 1 141 ? 5.251 -62.820 40.195 1.00 22.03 141 TRP B CA 1
ATOM 5119 C C . TRP B 1 141 ? 5.292 -61.436 39.602 1.00 24.77 141 TRP B C 1
ATOM 5120 O O . TRP B 1 141 ? 4.291 -60.903 39.060 1.00 20.11 141 TRP B O 1
ATOM 5131 N N . VAL B 1 142 ? 6.456 -60.794 39.702 1.00 21.67 142 VAL B N 1
ATOM 5132 C CA . VAL B 1 142 ? 6.608 -59.485 39.113 1.00 22.54 142 VAL B CA 1
ATOM 5133 C C . VAL B 1 142 ? 6.313 -59.494 37.592 1.00 20.50 142 VAL B C 1
ATOM 5134 O O . VAL B 1 142 ? 5.694 -58.566 37.031 1.00 23.09 142 VAL B O 1
ATOM 5138 N N . GLU B 1 143 ? 6.852 -60.525 36.933 1.00 21.50 143 GLU B N 1
ATOM 5139 C CA . GLU B 1 143 ? 6.670 -60.665 35.493 1.00 23.33 143 GLU B CA 1
ATOM 5140 C C . GLU B 1 143 ? 5.159 -60.817 35.123 1.00 24.90 143 GLU B C 1
ATOM 5141 O O . GLU B 1 143 ? 4.666 -60.122 34.252 1.00 23.25 143 GLU B O 1
ATOM 5147 N N . TYR B 1 144 ? 4.489 -61.674 35.846 1.00 22.97 144 TYR B N 1
ATOM 5148 C CA . TYR B 1 144 ? 3.051 -61.877 35.711 1.00 23.45 144 TYR B CA 1
ATOM 5149 C C . TYR B 1 144 ? 2.282 -60.605 35.794 1.00 24.08 144 TYR B C 1
ATOM 5150 O O . TYR B 1 144 ? 1.403 -60.299 34.961 1.00 25.60 144 TYR B O 1
ATOM 5159 N N . ILE B 1 145 ? 2.592 -59.793 36.794 1.00 22.01 145 ILE B N 1
ATOM 5160 C CA . ILE B 1 145 ? 1.901 -58.569 37.006 1.00 22.90 145 ILE B CA 1
ATOM 5161 C C . ILE B 1 145 ? 2.219 -57.527 35.954 1.00 24.78 145 ILE B C 1
ATOM 5162 O O . ILE B 1 145 ? 1.327 -56.765 35.552 1.00 24.46 145 ILE B O 1
ATOM 5167 N N . THR B 1 146 ? 3.493 -57.398 35.598 1.00 25.29 146 THR B N 1
ATOM 5168 C CA . THR B 1 146 ? 3.943 -56.189 34.922 1.00 24.45 146 THR B CA 1
ATOM 5169 C C . THR B 1 146 ? 4.394 -56.325 33.468 1.00 25.57 146 THR B C 1
ATOM 5170 O O . THR B 1 146 ? 4.644 -55.309 32.844 1.00 24.71 146 THR B O 1
ATOM 5174 N N . PHE B 1 147 ? 4.599 -57.514 32.947 1.00 25.55 147 PHE B N 1
ATOM 5175 C CA . PHE B 1 147 ? 5.230 -57.646 31.639 1.00 26.92 147 PHE B CA 1
ATOM 5176 C C . PHE B 1 147 ? 4.164 -57.505 30.510 1.00 28.34 147 PHE B C 1
ATOM 5177 O O . PHE B 1 147 ? 3.082 -58.090 30.617 1.00 23.55 147 PHE B O 1
ATOM 5185 N N . ASP B 1 148 ? 4.489 -56.738 29.479 1.00 30.30 148 ASP B N 1
ATOM 5186 C CA . ASP B 1 148 ? 3.558 -56.486 28.375 1.00 32.96 148 ASP B CA 1
ATOM 5187 C C . ASP B 1 148 ? 3.836 -57.302 27.139 1.00 34.88 148 ASP B C 1
ATOM 5188 O O . ASP B 1 148 ? 3.090 -57.181 26.173 1.00 36.23 148 ASP B O 1
ATOM 5193 N N . GLY B 1 149 ? 4.824 -58.166 27.153 1.00 28.31 149 GLY B N 1
ATOM 5194 C CA . GLY B 1 149 ? 5.133 -59.050 25.992 1.00 29.81 149 GLY B CA 1
ATOM 5195 C C . GLY B 1 149 ? 4.495 -60.382 26.033 1.00 28.54 149 GLY B C 1
ATOM 5196 O O . GLY B 1 149 ? 3.508 -60.587 26.736 1.00 27.76 149 GLY B O 1
ATOM 5197 N N . GLU B 1 150 ? 5.051 -61.345 25.326 1.00 27.52 150 GLU B N 1
ATOM 5198 C CA . GLU B 1 150 ? 4.612 -62.679 25.385 1.00 29.86 150 GLU B CA 1
ATOM 5199 C C . GLU B 1 150 ? 5.581 -63.484 26.258 1.00 30.26 150 GLU B C 1
ATOM 5200 O O . GLU B 1 150 ? 6.781 -63.466 26.024 1.00 29.85 150 GLU B O 1
ATOM 5206 N N . SER B 1 151 ? 5.023 -64.250 27.189 1.00 27.65 151 SER B N 1
ATOM 5207 C CA . SER B 1 151 ? 5.766 -65.204 28.014 1.00 28.16 151 SER B CA 1
ATOM 5208 C C . SER B 1 151 ? 4.749 -66.040 28.674 1.00 25.68 151 SER B C 1
ATOM 5209 O O . SER B 1 151 ? 3.584 -65.646 28.770 1.00 26.25 151 SER B O 1
ATOM 5212 N N . PRO B 1 152 ? 5.169 -67.168 29.195 1.00 25.79 152 PRO B N 1
ATOM 5213 C CA . PRO B 1 152 ? 4.230 -67.978 29.968 1.00 30.68 152 PRO B CA 1
ATOM 5214 C C . PRO B 1 152 ? 3.526 -67.228 31.065 1.00 27.51 152 PRO B C 1
ATOM 5215 O O . PRO B 1 152 ? 2.309 -67.350 31.192 1.00 25.74 152 PRO B O 1
ATOM 5219 N N . MET B 1 153 ? 4.229 -66.401 31.846 1.00 24.78 153 MET B N 1
ATOM 5220 C CA . MET B 1 153 ? 3.561 -65.636 32.886 1.00 24.39 153 MET B CA 1
ATOM 5221 C C . MET B 1 153 ? 2.616 -64.581 32.338 1.00 24.60 153 MET B C 1
ATOM 5222 O O . MET B 1 153 ? 1.492 -64.455 32.847 1.00 23.45 153 MET B O 1
ATOM 5227 N N . ALA B 1 154 ? 3.051 -63.753 31.383 1.00 23.13 154 ALA B N 1
ATOM 5228 C CA . ALA B 1 154 ? 2.172 -62.689 30.932 1.00 24.57 154 ALA B CA 1
ATOM 5229 C C . ALA B 1 154 ? 0.926 -63.283 30.177 1.00 24.78 154 ALA B C 1
ATOM 5230 O O . ALA B 1 154 ? -0.154 -62.806 30.304 1.00 30.31 154 ALA B O 1
ATOM 5232 N N . ASN B 1 155 ? 1.155 -64.337 29.454 1.00 25.54 155 ASN B N 1
ATOM 5233 C CA . ASN B 1 155 ? 0.057 -65.035 28.735 1.00 31.12 155 ASN B CA 1
ATOM 5234 C C . ASN B 1 155 ? -0.914 -65.613 29.731 1.00 33.60 155 ASN B C 1
ATOM 5235 O O . ASN B 1 155 ? -2.115 -65.617 29.492 1.00 30.69 155 ASN B O 1
ATOM 5240 N N . TRP B 1 156 ? -0.417 -66.094 30.884 1.00 28.59 156 TRP B N 1
ATOM 5241 C CA . TRP B 1 156 ? -1.303 -66.581 31.917 1.00 27.16 156 TRP B CA 1
ATOM 5242 C C . TRP B 1 156 ? -2.145 -65.506 32.500 1.00 28.04 156 TRP B C 1
ATOM 5243 O O . TRP B 1 156 ? -3.385 -65.704 32.691 1.00 27.77 156 TRP B O 1
ATOM 5254 N N . ARG B 1 157 ? -1.541 -64.343 32.769 1.00 25.19 157 ARG B N 1
ATOM 5255 C CA . ARG B 1 157 ? -2.270 -63.242 33.268 1.00 24.56 157 ARG B CA 1
ATOM 5256 C C . ARG B 1 157 ? -3.478 -62.909 32.273 1.00 29.76 157 ARG B C 1
ATOM 5257 O O . ARG B 1 157 ? -4.578 -62.622 32.685 1.00 29.26 157 ARG B O 1
ATOM 5265 N N . ARG B 1 158 ? -3.160 -62.875 31.010 1.00 28.53 158 ARG B N 1
ATOM 5266 C CA . ARG B 1 158 ? -4.154 -62.510 29.934 1.00 31.51 158 ARG B CA 1
ATOM 5267 C C . ARG B 1 158 ? -5.269 -63.561 29.935 1.00 29.33 158 ARG B C 1
ATOM 5268 O O . ARG B 1 158 ? -6.419 -63.218 29.942 1.00 35.27 158 ARG B O 1
ATOM 5276 N N . GLU B 1 159 ? -4.889 -64.824 30.000 1.00 28.10 159 GLU B N 1
ATOM 5277 C CA . GLU B 1 159 ? -5.885 -65.870 30.128 1.00 32.08 159 GLU B CA 1
ATOM 5278 C C . GLU B 1 159 ? -6.767 -65.719 31.335 1.00 41.62 159 GLU B C 1
ATOM 5279 O O . GLU B 1 159 ? -7.926 -66.126 31.313 1.00 31.91 159 GLU B O 1
ATOM 5285 N N . ASN B 1 160 ? -6.226 -65.169 32.416 1.00 33.55 160 ASN B N 1
ATOM 5286 C CA . ASN B 1 160 ? -6.964 -65.014 33.652 1.00 29.66 160 ASN B CA 1
ATOM 5287 C C . ASN B 1 160 ? -7.707 -63.726 33.673 1.00 27.59 160 ASN B C 1
ATOM 5288 O O . ASN B 1 160 ? -8.290 -63.344 34.695 1.00 31.79 160 ASN B O 1
ATOM 5293 N N . GLY B 1 161 ? -7.719 -62.989 32.561 1.00 31.02 161 GLY B N 1
ATOM 5294 C CA . GLY B 1 161 ? -8.615 -61.841 32.399 1.00 30.04 161 GLY B CA 1
ATOM 5295 C C . GLY B 1 161 ? -8.057 -60.484 32.435 1.00 33.29 161 GLY B C 1
ATOM 5296 O O . GLY B 1 161 ? -8.808 -59.534 32.454 1.00 32.52 161 GLY B O 1
ATOM 5297 N N . ARG B 1 162 ? -6.726 -60.312 32.534 1.00 29.96 162 ARG B N 1
ATOM 5298 C CA . ARG B 1 162 ? -6.178 -58.999 32.537 1.00 30.93 162 ARG B CA 1
ATOM 5299 C C . ARG B 1 162 ? -5.209 -58.895 31.378 1.00 30.88 162 ARG B C 1
ATOM 5300 O O . ARG B 1 162 ? -4.069 -59.446 31.390 1.00 27.36 162 ARG B O 1
ATOM 5308 N N . GLU B 1 163 ? -5.585 -58.097 30.378 1.00 32.72 163 GLU B N 1
ATOM 5309 C CA . GLU B 1 163 ? -4.856 -58.131 29.118 1.00 30.86 163 GLU B CA 1
ATOM 5310 C C . GLU B 1 163 ? -3.575 -57.305 29.187 1.00 28.12 163 GLU B C 1
ATOM 5311 O O . GLU B 1 163 ? -2.491 -57.739 28.863 1.00 29.26 163 GLU B O 1
ATOM 5317 N N . LYS B 1 164 ? -3.721 -56.068 29.573 1.00 28.71 164 LYS B N 1
ATOM 5318 C CA . LYS B 1 164 ? -2.612 -55.195 29.705 1.00 35.31 164 LYS B CA 1
ATOM 5319 C C . LYS B 1 164 ? -1.969 -55.465 31.096 1.00 33.67 164 LYS B C 1
ATOM 5320 O O . LYS B 1 164 ? -2.642 -55.877 32.001 1.00 25.94 164 LYS B O 1
ATOM 5326 N N . PRO B 1 165 ? -0.682 -55.199 31.232 1.00 28.54 165 PRO B N 1
ATOM 5327 C CA . PRO B 1 165 ? -0.089 -55.421 32.600 1.00 29.77 165 PRO B CA 1
ATOM 5328 C C . PRO B 1 165 ? -0.616 -54.388 33.558 1.00 29.88 165 PRO B C 1
ATOM 5329 O O . PRO B 1 165 ? -1.172 -53.354 33.154 1.00 28.88 165 PRO B O 1
ATOM 5333 N N . TRP B 1 166 ? -0.436 -54.607 34.841 1.00 27.79 166 TRP B N 1
ATOM 5334 C CA . TRP B 1 166 ? -0.585 -53.548 35.857 1.00 27.51 166 TRP B CA 1
ATOM 5335 C C . TRP B 1 166 ? 0.762 -52.869 36.124 1.00 27.88 166 TRP B C 1
ATOM 5336 O O . TRP B 1 166 ? 1.812 -53.400 35.773 1.00 28.77 166 TRP B O 1
ATOM 5347 N N . ARG B 1 167 ? 0.721 -51.723 36.736 1.00 25.81 167 ARG B N 1
ATOM 5348 C CA . ARG B 1 167 ? 1.892 -51.051 37.281 1.00 27.04 167 ARG B CA 1
ATOM 5349 C C . ARG B 1 167 ? 1.962 -51.394 38.766 1.00 26.46 167 ARG B C 1
ATOM 5350 O O . ARG B 1 167 ? 0.964 -51.492 39.420 1.00 26.87 167 ARG B O 1
ATOM 5358 N N . ILE B 1 168 ? 3.143 -51.565 39.299 1.00 25.34 168 ILE B N 1
ATOM 5359 C CA . ILE B 1 168 ? 3.347 -51.583 40.746 1.00 23.25 168 ILE B CA 1
ATOM 5360 C C . ILE B 1 168 ? 4.742 -51.017 41.085 1.00 22.36 168 ILE B C 1
ATOM 5361 O O . ILE B 1 168 ? 5.703 -51.299 40.389 1.00 23.67 168 ILE B O 1
ATOM 5366 N N . LYS B 1 169 ? 4.787 -50.182 42.071 1.00 23.79 169 LYS B N 1
ATOM 5367 C CA A LYS B 1 169 ? 6.032 -49.612 42.612 0.70 24.78 169 LYS B CA 1
ATOM 5368 C CA B LYS B 1 169 ? 6.038 -49.637 42.609 0.30 23.78 169 LYS B CA 1
ATOM 5369 C C . LYS B 1 169 ? 6.493 -50.477 43.801 1.00 24.67 169 LYS B C 1
ATOM 5370 O O . LYS B 1 169 ? 7.491 -51.133 43.751 1.00 25.66 169 LYS B O 1
ATOM 5381 N N . TYR B 1 170 ? 5.708 -50.495 44.853 1.00 22.61 170 TYR B N 1
ATOM 5382 C CA . TYR B 1 170 ? 6.231 -50.982 46.108 1.00 23.02 170 TYR B CA 1
ATOM 5383 C C . TYR B 1 170 ? 6.268 -52.501 46.211 1.00 25.31 170 TYR B C 1
ATOM 5384 O O . TYR B 1 170 ? 5.216 -53.172 46.151 1.00 23.10 170 TYR B O 1
ATOM 5393 N N . TRP B 1 171 ? 7.453 -53.061 46.398 1.00 19.94 171 TRP B N 1
ATOM 5394 C CA . TRP B 1 171 ? 7.655 -54.492 46.407 1.00 20.79 171 TRP B CA 1
ATOM 5395 C C . TRP B 1 171 ? 8.560 -54.877 47.604 1.00 22.83 171 TRP B C 1
ATOM 5396 O O . TRP B 1 171 ? 9.730 -54.558 47.637 1.00 21.65 171 TRP B O 1
ATOM 5407 N N . GLY B 1 172 ? 7.974 -55.581 48.550 1.00 19.82 172 GLY B N 1
ATOM 5408 C CA . GLY B 1 172 ? 8.664 -56.064 49.768 1.00 21.20 172 GLY B CA 1
ATOM 5409 C C . GLY B 1 172 ? 9.301 -57.366 49.479 1.00 21.06 172 GLY B C 1
ATOM 5410 O O . GLY B 1 172 ? 8.631 -58.329 49.022 1.00 20.10 172 GLY B O 1
ATOM 5411 N N . VAL B 1 173 ? 10.601 -57.497 49.763 1.00 19.04 173 VAL B N 1
ATOM 5412 C CA . VAL B 1 173 ? 11.290 -58.717 49.493 1.00 19.87 173 VAL B CA 1
ATOM 5413 C C . VAL B 1 173 ? 11.395 -59.489 50.769 1.00 23.46 173 VAL B C 1
ATOM 5414 O O . VAL B 1 173 ? 12.417 -59.504 51.511 1.00 22.88 173 VAL B O 1
ATOM 5418 N N . GLY B 1 174 ? 10.311 -60.166 51.085 1.00 23.88 174 GLY B N 1
ATOM 5419 C CA . GLY B 1 174 ? 10.111 -60.830 52.377 1.00 23.78 174 GLY B CA 1
ATOM 5420 C C . GLY B 1 174 ? 9.625 -59.919 53.467 1.00 28.37 174 GLY B C 1
ATOM 5421 O O . GLY B 1 174 ? 9.817 -58.744 53.448 1.00 28.62 174 GLY B O 1
ATOM 5422 N N . ASN B 1 175 ? 8.987 -60.508 54.449 1.00 24.13 175 ASN B N 1
ATOM 5423 C CA . ASN B 1 175 ? 8.506 -59.826 55.596 1.00 29.68 175 ASN B CA 1
ATOM 5424 C C . ASN B 1 175 ? 8.865 -60.597 56.885 1.00 24.01 175 ASN B C 1
ATOM 5425 O O . ASN B 1 175 ? 8.884 -61.815 56.915 1.00 26.80 175 ASN B O 1
ATOM 5430 N N . GLU B 1 176 ? 9.042 -59.887 57.942 1.00 23.19 176 GLU B N 1
ATOM 5431 C CA . GLU B 1 176 ? 9.384 -60.413 59.254 1.00 25.70 176 GLU B CA 1
ATOM 5432 C C . GLU B 1 176 ? 10.357 -61.541 59.225 1.00 21.70 176 GLU B C 1
ATOM 5433 O O . GLU B 1 176 ? 10.197 -62.572 59.932 1.00 21.60 176 GLU B O 1
ATOM 5439 N N . ASN B 1 177 ? 11.431 -61.371 58.446 1.00 20.16 177 ASN B N 1
ATOM 5440 C CA . ASN B 1 177 ? 12.334 -62.489 58.221 1.00 18.10 177 ASN B CA 1
ATOM 5441 C C . ASN B 1 177 ? 13.158 -62.881 59.450 1.00 19.06 177 ASN B C 1
ATOM 5442 O O . ASN B 1 177 ? 13.630 -63.997 59.499 1.00 19.95 177 ASN B O 1
ATOM 5447 N N . TRP B 1 178 ? 13.246 -61.982 60.455 1.00 18.49 178 TRP B N 1
ATOM 5448 C CA . TRP B 1 178 ? 13.865 -62.285 61.738 1.00 18.07 178 TRP B CA 1
ATOM 5449 C C . TRP B 1 178 ? 12.991 -63.214 62.595 1.00 23.90 178 TRP B C 1
ATOM 5450 O O . TRP B 1 178 ? 13.455 -63.772 63.573 1.00 19.40 178 TRP B O 1
ATOM 5461 N N . GLY B 1 179 ? 11.718 -63.386 62.215 1.00 21.45 179 GLY B N 1
ATOM 5462 C CA . GLY B 1 179 ? 10.760 -64.148 63.080 1.00 22.12 179 GLY B CA 1
ATOM 5463 C C . GLY B 1 179 ? 10.013 -65.169 62.189 1.00 20.74 179 GLY B C 1
ATOM 5464 O O . GLY B 1 179 ? 10.574 -66.157 61.651 1.00 20.42 179 GLY B O 1
ATOM 5465 N N . CYS B 1 180 ? 8.731 -64.930 61.974 1.00 22.88 180 CYS B N 1
ATOM 5466 C CA . CYS B 1 180 ? 7.879 -65.939 61.303 1.00 24.60 180 CYS B CA 1
ATOM 5467 C C . CYS B 1 180 ? 8.261 -66.090 59.836 1.00 26.72 180 CYS B C 1
ATOM 5468 O O . CYS B 1 180 ? 7.897 -67.062 59.217 1.00 24.38 180 CYS B O 1
ATOM 5471 N N . GLY B 1 181 ? 9.060 -65.155 59.237 1.00 24.17 181 GLY B N 1
ATOM 5472 C CA . GLY B 1 181 ? 9.590 -65.349 57.932 1.00 20.93 181 GLY B CA 1
ATOM 5473 C C . GLY B 1 181 ? 10.943 -66.033 57.788 1.00 20.81 181 GLY B C 1
ATOM 5474 O O . GLY B 1 181 ? 11.633 -65.856 56.797 1.00 22.01 181 GLY B O 1
ATOM 5475 N N . GLY B 1 182 ? 11.310 -66.861 58.739 1.00 19.89 182 GLY B N 1
ATOM 5476 C CA . GLY B 1 182 ? 12.442 -67.759 58.601 1.00 18.57 182 GLY B CA 1
ATOM 5477 C C . GLY B 1 182 ? 13.463 -67.715 59.756 1.00 17.47 182 GLY B C 1
ATOM 5478 O O . GLY B 1 182 ? 14.466 -68.379 59.675 1.00 19.76 182 GLY B O 1
ATOM 5479 N N . ASN B 1 183 ? 13.172 -66.959 60.811 1.00 18.55 183 ASN B N 1
ATOM 5480 C CA . ASN B 1 183 ? 14.021 -66.870 62.007 1.00 19.44 183 ASN B CA 1
ATOM 5481 C C . ASN B 1 183 ? 15.489 -66.595 61.587 1.00 18.73 183 ASN B C 1
ATOM 5482 O O . ASN B 1 183 ? 16.447 -67.225 62.078 1.00 18.81 183 ASN B O 1
ATOM 5487 N N . MET B 1 184 ? 15.626 -65.619 60.697 1.00 17.56 184 MET B N 1
ATOM 5488 C CA . MET B 1 184 ? 16.936 -65.354 60.045 1.00 18.32 184 MET B CA 1
ATOM 5489 C C . MET B 1 184 ? 17.745 -64.370 60.877 1.00 18.30 184 MET B C 1
ATOM 5490 O O . MET B 1 184 ? 17.224 -63.350 61.376 1.00 19.79 184 MET B O 1
ATOM 5495 N N . ARG B 1 185 ? 19.038 -64.622 60.934 1.00 18.57 185 ARG B N 1
ATOM 5496 C CA . ARG B 1 185 ? 19.992 -63.578 61.307 1.00 19.00 185 ARG B CA 1
ATOM 5497 C C . ARG B 1 185 ? 19.967 -62.479 60.229 1.00 18.60 185 ARG B C 1
ATOM 5498 O O . ARG B 1 185 ? 19.823 -62.741 59.050 1.00 17.03 185 ARG B O 1
ATOM 5506 N N . ALA B 1 186 ? 20.210 -61.255 60.639 1.00 17.56 186 ALA B N 1
ATOM 5507 C CA . ALA B 1 186 ? 20.306 -60.125 59.713 1.00 16.94 186 ALA B CA 1
ATOM 5508 C C . ALA B 1 186 ? 21.297 -60.385 58.609 1.00 17.97 186 ALA B C 1
ATOM 5509 O O . ALA B 1 186 ? 21.062 -60.029 57.459 1.00 17.87 186 ALA B O 1
ATOM 5511 N N . GLU B 1 187 ? 22.423 -60.967 58.954 1.00 16.68 187 GLU B N 1
ATOM 5512 C CA . GLU B 1 187 ? 23.491 -61.163 57.970 1.00 18.67 187 GLU B CA 1
ATOM 5513 C C . GLU B 1 187 ? 23.062 -62.175 56.838 1.00 21.97 187 GLU B C 1
ATOM 5514 O O . GLU B 1 187 ? 23.416 -62.039 55.678 1.00 18.89 187 GLU B O 1
ATOM 5520 N N . TYR B 1 188 ? 22.291 -63.174 57.242 1.00 17.81 188 TYR B N 1
ATOM 5521 C CA . TYR B 1 188 ? 21.817 -64.186 56.316 1.00 17.83 188 TYR B CA 1
ATOM 5522 C C . TYR B 1 188 ? 20.663 -63.611 55.470 1.00 16.24 188 TYR B C 1
ATOM 5523 O O . TYR B 1 188 ? 20.659 -63.716 54.255 1.00 17.56 188 TYR B O 1
ATOM 5532 N N . TYR B 1 189 ? 19.676 -62.933 56.104 1.00 17.12 189 TYR B N 1
ATOM 5533 C CA . TYR B 1 189 ? 18.671 -62.239 55.358 1.00 17.53 189 TYR B CA 1
ATOM 5534 C C . TYR B 1 189 ? 19.240 -61.260 54.337 1.00 18.58 189 TYR B C 1
ATOM 5535 O O . TYR B 1 189 ? 18.762 -61.186 53.211 1.00 17.28 189 TYR B O 1
ATOM 5544 N N . ALA B 1 190 ? 20.279 -60.522 54.702 1.00 18.46 190 ALA B N 1
ATOM 5545 C CA . ALA B 1 190 ? 20.830 -59.566 53.771 1.00 17.61 190 ALA B CA 1
ATOM 5546 C C . ALA B 1 190 ? 21.343 -60.222 52.517 1.00 19.27 190 ALA B C 1
ATOM 5547 O O . ALA B 1 190 ? 21.145 -59.691 51.394 1.00 18.07 190 ALA B O 1
ATOM 5549 N N . ASP B 1 191 ? 21.948 -61.395 52.678 1.00 16.85 191 ASP B N 1
ATOM 5550 C CA . ASP B 1 191 ? 22.385 -62.180 51.509 1.00 18.59 191 ASP B CA 1
ATOM 5551 C C . ASP B 1 191 ? 21.186 -62.624 50.628 1.00 20.98 191 ASP B C 1
ATOM 5552 O O . ASP B 1 191 ? 21.234 -62.509 49.402 1.00 18.10 191 ASP B O 1
ATOM 5557 N N . LEU B 1 192 ? 20.159 -63.143 51.265 1.00 18.53 192 LEU B N 1
ATOM 5558 C CA A LEU B 1 192 ? 18.951 -63.576 50.508 0.70 18.91 192 LEU B CA 1
ATOM 5559 C CA B LEU B 1 192 ? 18.957 -63.579 50.513 0.30 17.70 192 LEU B CA 1
ATOM 5560 C C . LEU B 1 192 ? 18.310 -62.395 49.809 1.00 17.07 192 LEU B C 1
ATOM 5561 O O . LEU B 1 192 ? 17.929 -62.498 48.673 1.00 18.06 192 LEU B O 1
ATOM 5570 N N . TYR B 1 193 ? 18.229 -61.273 50.499 1.00 18.69 193 TYR B N 1
ATOM 5571 C CA . TYR B 1 193 ? 17.690 -60.072 49.986 1.00 18.80 193 TYR B CA 1
ATOM 5572 C C . TYR B 1 193 ? 18.416 -59.683 48.714 1.00 20.90 193 TYR B C 1
ATOM 5573 O O . TYR B 1 193 ? 17.770 -59.422 47.675 1.00 19.05 193 TYR B O 1
ATOM 5582 N N . ARG B 1 194 ? 19.740 -59.586 48.793 1.00 17.95 194 ARG B N 1
ATOM 5583 C CA . ARG B 1 194 ? 20.536 -59.223 47.644 1.00 18.84 194 ARG B CA 1
ATOM 5584 C C . ARG B 1 194 ? 20.287 -60.135 46.421 1.00 18.94 194 ARG B C 1
ATOM 5585 O O . ARG B 1 194 ? 20.196 -59.651 45.293 1.00 19.96 194 ARG B O 1
ATOM 5593 N N . GLN B 1 195 ? 20.168 -61.418 46.701 1.00 18.69 195 GLN B N 1
ATOM 5594 C CA . GLN B 1 195 ? 19.981 -62.445 45.668 1.00 18.51 195 GLN B CA 1
ATOM 5595 C C . GLN B 1 195 ? 18.540 -62.297 45.045 1.00 21.12 195 GLN B C 1
ATOM 5596 O O . GLN B 1 195 ? 18.413 -62.127 43.840 1.00 18.40 195 GLN B O 1
ATOM 5602 N N . PHE B 1 196 ? 17.518 -62.368 45.882 1.00 19.36 196 PHE B N 1
ATOM 5603 C CA . PHE B 1 196 ? 16.150 -62.238 45.391 1.00 19.29 196 PHE B CA 1
ATOM 5604 C C . PHE B 1 196 ? 15.921 -60.973 44.576 1.00 19.52 196 PHE B C 1
ATOM 5605 O O . PHE B 1 196 ? 15.318 -61.014 43.473 1.00 20.28 196 PHE B O 1
ATOM 5613 N N . GLN B 1 197 ? 16.353 -59.830 45.102 1.00 19.73 197 GLN B N 1
ATOM 5614 C CA . GLN B 1 197 ? 16.077 -58.562 44.476 1.00 19.09 197 GLN B CA 1
ATOM 5615 C C . GLN B 1 197 ? 16.683 -58.444 43.091 1.00 20.96 197 GLN B C 1
ATOM 5616 O O . GLN B 1 197 ? 16.126 -57.722 42.208 1.00 19.47 197 GLN B O 1
ATOM 5622 N N . THR B 1 198 ? 17.744 -59.155 42.866 1.00 19.76 198 THR B N 1
ATOM 5623 C CA . THR B 1 198 ? 18.437 -59.142 41.605 1.00 21.55 198 THR B CA 1
ATOM 5624 C C . THR B 1 198 ? 17.468 -59.508 40.462 1.00 25.65 198 THR B C 1
ATOM 5625 O O . THR B 1 198 ? 17.555 -58.939 39.358 1.00 21.03 198 THR B O 1
ATOM 5629 N N . TYR B 1 199 ? 16.559 -60.413 40.725 1.00 21.73 199 TYR B N 1
ATOM 5630 C CA . TYR B 1 199 ? 15.709 -60.997 39.678 1.00 21.48 199 TYR B CA 1
ATOM 5631 C C . TYR B 1 199 ? 14.352 -60.331 39.539 1.00 22.96 199 TYR B C 1
ATOM 5632 O O . TYR B 1 199 ? 13.508 -60.840 38.807 1.00 25.60 199 TYR B O 1
ATOM 5641 N N . LEU B 1 200 ? 14.105 -59.254 40.266 1.00 22.40 200 LEU B N 1
ATOM 5642 C CA . LEU B 1 200 ? 12.872 -58.517 40.200 1.00 21.74 200 LEU B CA 1
ATOM 5643 C C . LEU B 1 200 ? 13.074 -57.398 39.195 1.00 23.78 200 LEU B C 1
ATOM 5644 O O . LEU B 1 200 ? 13.713 -56.387 39.479 1.00 25.53 200 LEU B O 1
ATOM 5649 N N . ARG B 1 201 ? 12.543 -57.580 38.012 1.00 24.94 201 ARG B N 1
ATOM 5650 C CA . ARG B 1 201 ? 12.820 -56.673 36.888 1.00 28.47 201 ARG B CA 1
ATOM 5651 C C . ARG B 1 201 ? 11.802 -55.550 36.707 1.00 29.60 201 ARG B C 1
ATOM 5652 O O . ARG B 1 201 ? 10.637 -55.649 37.079 1.00 25.16 201 ARG B O 1
ATOM 5660 N N . ASN B 1 202 ? 12.276 -54.499 36.053 1.00 24.99 202 ASN B N 1
ATOM 5661 C CA . ASN B 1 202 ? 11.476 -53.373 35.573 1.00 26.14 202 ASN B CA 1
ATOM 5662 C C . ASN B 1 202 ? 11.001 -53.692 34.151 1.00 31.95 202 ASN B C 1
ATOM 5663 O O . ASN B 1 202 ? 11.816 -53.708 33.235 1.00 30.82 202 ASN B O 1
ATOM 5668 N N . TYR B 1 203 ? 9.756 -54.084 33.979 1.00 29.25 203 TYR B N 1
ATOM 5669 C CA . TYR B 1 203 ? 9.254 -54.383 32.630 1.00 32.73 203 TYR B CA 1
ATOM 5670 C C . TYR B 1 203 ? 8.442 -53.208 32.117 1.00 32.49 203 TYR B C 1
ATOM 5671 O O . TYR B 1 203 ? 7.771 -52.468 32.876 1.00 30.18 203 TYR B O 1
ATOM 5680 N N . GLY B 1 204 ? 8.559 -52.965 30.813 1.00 42.57 204 GLY B N 1
ATOM 5681 C CA . GLY B 1 204 ? 7.791 -51.895 30.169 1.00 37.03 204 GLY B CA 1
ATOM 5682 C C . GLY B 1 204 ? 8.190 -50.575 30.721 1.00 31.73 204 GLY B C 1
ATOM 5683 O O . GLY B 1 204 ? 9.352 -50.265 30.838 1.00 36.19 204 GLY B O 1
ATOM 5684 N N . ASP B 1 205 ? 7.231 -49.782 31.166 1.00 34.08 205 ASP B N 1
ATOM 5685 C CA . ASP B 1 205 ? 7.588 -48.538 31.844 1.00 37.56 205 ASP B CA 1
ATOM 5686 C C . ASP B 1 205 ? 7.451 -48.672 33.374 1.00 34.56 205 ASP B C 1
ATOM 5687 O O . ASP B 1 205 ? 7.426 -47.689 34.060 1.00 29.48 205 ASP B O 1
ATOM 5692 N N . ASN B 1 206 ? 7.255 -49.894 33.872 1.00 32.31 206 ASN B N 1
ATOM 5693 C CA . ASN B 1 206 ? 7.139 -50.060 35.316 1.00 30.93 206 ASN B CA 1
ATOM 5694 C C . ASN B 1 206 ? 8.510 -49.857 36.014 1.00 27.58 206 ASN B C 1
ATOM 5695 O O . ASN B 1 206 ? 9.526 -50.318 35.510 1.00 29.93 206 ASN B O 1
ATOM 5700 N N . LYS B 1 207 ? 8.491 -49.261 37.174 1.00 27.94 207 LYS B N 1
ATOM 5701 C CA . LYS B 1 207 ? 9.675 -49.034 38.008 1.00 30.09 207 LYS B CA 1
ATOM 5702 C C . LYS B 1 207 ? 9.395 -49.556 39.438 1.00 27.88 207 LYS B C 1
ATOM 5703 O O . LYS B 1 207 ? 8.566 -48.962 40.155 1.00 27.29 207 LYS B O 1
ATOM 5709 N N . LEU B 1 208 ? 10.111 -50.603 39.818 1.00 25.25 208 LEU B N 1
ATOM 5710 C CA . LEU B 1 208 ? 9.955 -51.161 41.171 1.00 23.60 208 LEU B CA 1
ATOM 5711 C C . LEU B 1 208 ? 10.666 -50.315 42.211 1.00 29.74 208 LEU B C 1
ATOM 5712 O O . LEU B 1 208 ? 11.673 -49.660 41.931 1.00 26.61 208 LEU B O 1
ATOM 5717 N N . HIS B 1 209 ? 10.090 -50.259 43.398 1.00 24.73 209 HIS B N 1
ATOM 5718 C CA . HIS B 1 209 ? 10.693 -49.623 44.592 1.00 23.18 209 HIS B CA 1
ATOM 5719 C C . HIS B 1 209 ? 10.823 -50.795 45.576 1.00 25.83 209 HIS B C 1
ATOM 5720 O O . HIS B 1 209 ? 9.868 -51.203 46.253 1.00 20.28 209 HIS B O 1
ATOM 5727 N N . LYS B 1 210 ? 12.011 -51.376 45.623 1.00 21.86 210 LYS B N 1
ATOM 5728 C CA . LYS B 1 210 ? 12.314 -52.555 46.419 1.00 22.06 210 LYS B CA 1
ATOM 5729 C C . LYS B 1 210 ? 12.539 -52.283 47.859 1.00 23.70 210 LYS B C 1
ATOM 5730 O O . LYS B 1 210 ? 13.357 -51.433 48.218 1.00 22.10 210 LYS B O 1
ATOM 5736 N N . ILE B 1 211 ? 11.839 -52.997 48.728 1.00 21.86 211 ILE B N 1
ATOM 5737 C CA . ILE B 1 211 ? 11.852 -52.739 50.161 1.00 20.58 211 ILE B CA 1
ATOM 5738 C C . ILE B 1 211 ? 12.393 -53.968 50.841 1.00 24.37 211 ILE B C 1
ATOM 5739 O O . ILE B 1 211 ? 11.863 -55.073 50.726 1.00 21.94 211 ILE B O 1
ATOM 5744 N N . ALA B 1 212 ? 13.481 -53.775 51.577 1.00 19.25 212 ALA B N 1
ATOM 5745 C CA . ALA B 1 212 ? 14.026 -54.807 52.432 1.00 19.56 212 ALA B CA 1
ATOM 5746 C C . ALA B 1 212 ? 13.355 -54.802 53.762 1.00 22.02 212 ALA B C 1
ATOM 5747 O O . ALA B 1 212 ? 13.002 -53.757 54.325 1.00 20.59 212 ALA B O 1
ATOM 5749 N N . CYS B 1 213 ? 13.224 -55.994 54.302 1.00 21.84 213 CYS B N 1
ATOM 5750 C CA . CYS B 1 213 ? 12.728 -56.178 55.636 1.00 21.10 213 CYS B CA 1
ATOM 5751 C C . CYS B 1 213 ? 13.688 -55.624 56.669 1.00 21.96 213 CYS B C 1
ATOM 5752 O O . CYS B 1 213 ? 14.847 -55.980 56.707 1.00 22.69 213 CYS B O 1
ATOM 5755 N N . GLY B 1 214 ? 13.180 -54.674 57.459 1.00 20.49 214 GLY B N 1
ATOM 5756 C CA . GLY B 1 214 ? 13.925 -54.063 58.506 1.00 22.70 214 GLY B CA 1
ATOM 5757 C C . GLY B 1 214 ? 13.610 -54.639 59.853 1.00 25.16 214 GLY B C 1
ATOM 5758 O O . GLY B 1 214 ? 13.068 -55.715 59.980 1.00 25.43 214 GLY B O 1
ATOM 5759 N N . ALA B 1 215 ? 13.964 -53.883 60.862 1.00 22.87 215 ALA B N 1
ATOM 5760 C CA . ALA B 1 215 ? 13.997 -54.343 62.219 1.00 24.06 215 ALA B CA 1
ATOM 5761 C C . ALA B 1 215 ? 12.619 -54.481 62.893 1.00 24.13 215 ALA B C 1
ATOM 5762 O O . ALA B 1 215 ? 11.649 -53.767 62.601 1.00 21.68 215 ALA B O 1
ATOM 5764 N N . ASN B 1 216 ? 12.615 -55.346 63.873 1.00 22.56 216 ASN B N 1
ATOM 5765 C CA . ASN B 1 216 ? 11.530 -55.423 64.863 1.00 21.92 216 ASN B CA 1
ATOM 5766 C C . ASN B 1 216 ? 11.932 -54.533 66.056 1.00 20.82 216 ASN B C 1
ATOM 5767 O O . ASN B 1 216 ? 13.040 -54.754 66.672 1.00 23.65 216 ASN B O 1
ATOM 5772 N N . THR B 1 217 ? 11.110 -53.495 66.323 1.00 20.79 217 THR B N 1
ATOM 5773 C CA . THR B 1 217 ? 11.249 -52.679 67.516 1.00 22.49 217 THR B CA 1
ATOM 5774 C C . THR B 1 217 ? 12.681 -52.127 67.631 1.00 22.79 217 THR B C 1
ATOM 5775 O O . THR B 1 217 ? 13.086 -51.461 66.703 1.00 24.70 217 THR B O 1
ATOM 5779 N N . ALA B 1 218 ? 13.402 -52.436 68.694 1.00 20.99 218 ALA B N 1
ATOM 5780 C CA . ALA B 1 218 ? 14.711 -51.765 68.997 1.00 23.02 218 ALA B CA 1
ATOM 5781 C C . ALA B 1 218 ? 15.888 -52.639 68.543 1.00 20.80 218 ALA B C 1
ATOM 5782 O O . ALA B 1 218 ? 16.971 -52.572 69.103 1.00 24.04 218 ALA B O 1
ATOM 5784 N N . ASP B 1 219 ? 15.692 -53.438 67.488 1.00 21.62 219 ASP B N 1
ATOM 5785 C CA . ASP B 1 219 ? 16.771 -54.295 66.951 1.00 23.14 219 ASP B CA 1
ATOM 5786 C C . ASP B 1 219 ? 17.644 -53.413 65.991 1.00 21.21 219 ASP B C 1
ATOM 5787 O O . ASP B 1 219 ? 17.614 -53.466 64.744 1.00 20.93 219 ASP B O 1
ATOM 5792 N N . TYR B 1 220 ? 18.474 -52.582 66.628 1.00 22.94 220 TYR B N 1
ATOM 5793 C CA . TYR B 1 220 ? 19.290 -51.629 65.874 1.00 19.39 220 TYR B CA 1
ATOM 5794 C C . TYR B 1 220 ? 20.372 -52.359 65.105 1.00 18.81 220 TYR B C 1
ATOM 5795 O O . TYR B 1 220 ? 20.799 -51.874 64.064 1.00 18.61 220 TYR B O 1
ATOM 5804 N N . HIS B 1 221 ? 20.851 -53.488 65.614 1.00 18.95 221 HIS B N 1
ATOM 5805 C CA . HIS B 1 221 ? 21.817 -54.340 64.906 1.00 19.30 221 HIS B CA 1
ATOM 5806 C C . HIS B 1 221 ? 21.304 -54.721 63.513 1.00 20.18 221 HIS B C 1
ATOM 5807 O O . HIS B 1 221 ? 22.022 -54.702 62.524 1.00 18.64 221 HIS B O 1
ATOM 5814 N N . TRP B 1 222 ? 20.019 -55.051 63.441 1.00 18.39 222 TRP B N 1
ATOM 5815 C CA . TRP B 1 222 ? 19.409 -55.393 62.131 1.00 20.16 222 TRP B CA 1
ATOM 5816 C C . TRP B 1 222 ? 19.530 -54.265 61.115 1.00 19.11 222 TRP B C 1
ATOM 5817 O O . TRP B 1 222 ? 19.982 -54.467 59.976 1.00 18.21 222 TRP B O 1
ATOM 5828 N N . THR B 1 223 ? 19.209 -53.050 61.568 1.00 17.96 223 THR B N 1
ATOM 5829 C CA . THR B 1 223 ? 19.274 -51.907 60.701 1.00 18.34 223 THR B CA 1
ATOM 5830 C C . THR B 1 223 ? 20.744 -51.662 60.235 1.00 20.11 223 THR B C 1
ATOM 5831 O O . THR B 1 223 ? 20.992 -51.385 59.061 1.00 19.59 223 THR B O 1
ATOM 5835 N N . GLU B 1 224 ? 21.682 -51.825 61.167 1.00 20.41 224 GLU B N 1
ATOM 5836 C CA . GLU B 1 224 ? 23.065 -51.621 60.829 1.00 20.23 224 GLU B CA 1
ATOM 5837 C C . GLU B 1 224 ? 23.510 -52.618 59.767 1.00 19.75 224 GLU B C 1
ATOM 5838 O O . GLU B 1 224 ? 24.140 -52.265 58.794 1.00 17.91 224 GLU B O 1
ATOM 5844 N N . VAL B 1 225 ? 23.212 -53.889 59.967 1.00 19.30 225 VAL B N 1
ATOM 5845 C CA . VAL B 1 225 ? 23.563 -54.889 58.983 1.00 17.08 225 VAL B CA 1
ATOM 5846 C C . VAL B 1 225 ? 22.967 -54.670 57.643 1.00 18.18 225 VAL B C 1
ATOM 5847 O O . VAL B 1 225 ? 23.658 -54.756 56.603 1.00 18.87 225 VAL B O 1
ATOM 5851 N N . LEU B 1 226 ? 21.645 -54.427 57.594 1.00 17.76 226 LEU B N 1
ATOM 5852 C CA . LEU B 1 226 ? 21.013 -54.289 56.319 1.00 18.85 226 LEU B CA 1
ATOM 5853 C C . LEU B 1 226 ? 21.545 -53.052 55.578 1.00 18.54 226 LEU B C 1
ATOM 5854 O O . LEU B 1 226 ? 21.731 -53.089 54.355 1.00 19.26 226 LEU B O 1
ATOM 5859 N N . MET B 1 227 ? 21.804 -51.956 56.301 1.00 18.71 227 MET B N 1
ATOM 5860 C CA . MET B 1 227 ? 22.351 -50.777 55.661 1.00 19.15 227 MET B CA 1
ATOM 5861 C C . MET B 1 227 ? 23.792 -51.016 55.168 1.00 21.20 227 MET B C 1
ATOM 5862 O O . MET B 1 227 ? 24.118 -50.706 54.031 1.00 22.42 227 MET B O 1
ATOM 5867 N N . LYS B 1 228 ? 24.625 -51.616 56.030 1.00 20.71 228 LYS B N 1
ATOM 5868 C CA . LYS B 1 228 ? 25.961 -51.810 55.682 1.00 22.55 228 LYS B CA 1
ATOM 5869 C C . LYS B 1 228 ? 26.115 -52.827 54.557 1.00 26.55 228 LYS B C 1
ATOM 5870 O O . LYS B 1 228 ? 26.966 -52.643 53.648 1.00 21.81 228 LYS B O 1
ATOM 5876 N N . GLN B 1 229 ? 25.311 -53.882 54.544 1.00 19.90 229 GLN B N 1
ATOM 5877 C CA . GLN B 1 229 ? 25.467 -54.949 53.517 1.00 20.71 229 GLN B CA 1
ATOM 5878 C C . GLN B 1 229 ? 24.596 -54.807 52.335 1.00 21.99 229 GLN B C 1
ATOM 5879 O O . GLN B 1 229 ? 24.899 -55.363 51.260 1.00 22.53 229 GLN B O 1
ATOM 5885 N N . ALA B 1 230 ? 23.485 -54.099 52.428 1.00 20.56 230 ALA B N 1
ATOM 5886 C CA . ALA B 1 230 ? 22.526 -54.127 51.330 1.00 20.56 230 ALA B CA 1
ATOM 5887 C C . ALA B 1 230 ? 21.994 -52.780 50.856 1.00 21.07 230 ALA B C 1
ATOM 5888 O O . ALA B 1 230 ? 21.209 -52.713 49.901 1.00 20.90 230 ALA B O 1
ATOM 5890 N N . ALA B 1 231 ? 22.415 -51.691 51.462 1.00 21.69 231 ALA B N 1
ATOM 5891 C CA . ALA B 1 231 ? 21.919 -50.378 51.015 1.00 20.98 231 ALA B CA 1
ATOM 5892 C C . ALA B 1 231 ? 21.922 -50.100 49.531 1.00 20.03 231 ALA B C 1
ATOM 5893 O O . ALA B 1 231 ? 20.913 -49.583 49.013 1.00 20.85 231 ALA B O 1
ATOM 5895 N N . PRO B 1 232 ? 22.989 -50.461 48.783 1.00 20.61 232 PRO B N 1
ATOM 5896 C CA . PRO B 1 232 ? 22.978 -50.156 47.338 1.00 22.52 232 PRO B CA 1
ATOM 5897 C C . PRO B 1 232 ? 21.909 -50.885 46.565 1.00 25.64 232 PRO B C 1
ATOM 5898 O O . PRO B 1 232 ? 21.601 -50.526 45.469 1.00 22.74 232 PRO B O 1
ATOM 5902 N N . PHE B 1 233 ? 21.276 -51.885 47.180 1.00 21.16 233 PHE B N 1
ATOM 5903 C CA . PHE B 1 233 ? 20.322 -52.752 46.479 1.00 21.61 233 PHE B CA 1
ATOM 5904 C C . PHE B 1 233 ? 18.901 -52.587 46.948 1.00 24.49 233 PHE B C 1
ATOM 5905 O O . PHE B 1 233 ? 18.069 -53.407 46.576 1.00 22.92 233 PHE B O 1
ATOM 5913 N N . MET B 1 234 ? 18.618 -51.570 47.730 1.00 20.76 234 MET B N 1
ATOM 5914 C CA . MET B 1 234 ? 17.257 -51.265 48.168 1.00 23.20 234 MET B CA 1
ATOM 5915 C C . MET B 1 234 ? 16.833 -49.849 47.940 1.00 24.99 234 MET B C 1
ATOM 5916 O O . MET B 1 234 ? 17.686 -48.925 47.900 1.00 22.99 234 MET B O 1
ATOM 5921 N N . HIS B 1 235 ? 15.509 -49.641 47.837 1.00 21.36 235 HIS B N 1
ATOM 5922 C CA . HIS B 1 235 ? 14.919 -48.309 47.815 1.00 22.85 235 HIS B CA 1
ATOM 5923 C C . HIS B 1 235 ? 14.323 -47.924 49.135 1.00 22.72 235 HIS B C 1
ATOM 5924 O O . HIS B 1 235 ? 14.094 -46.741 49.409 1.00 22.73 235 HIS B O 1
ATOM 5931 N N . GLY B 1 236 ? 14.051 -48.923 49.970 1.00 20.31 236 GLY B N 1
ATOM 5932 C CA . GLY B 1 236 ? 13.386 -48.699 51.261 1.00 19.23 236 GLY B CA 1
ATOM 5933 C C . GLY B 1 236 ? 13.719 -49.822 52.222 1.00 17.56 236 GLY B C 1
ATOM 5934 O O . GLY B 1 236 ? 14.101 -50.905 51.784 1.00 18.68 236 GLY B O 1
ATOM 5935 N N . LEU B 1 237 ? 13.654 -49.503 53.509 1.00 19.91 237 LEU B N 1
ATOM 5936 C CA . LEU B 1 237 ? 13.888 -50.414 54.598 1.00 20.37 237 LEU B CA 1
ATOM 5937 C C . LEU B 1 237 ? 12.738 -50.288 55.585 1.00 19.16 237 LEU B C 1
ATOM 5938 O O . LEU B 1 237 ? 12.353 -49.150 55.962 1.00 22.32 237 LEU B O 1
ATOM 5943 N N . SER B 1 238 ? 12.178 -51.415 56.026 1.00 20.15 238 SER B N 1
ATOM 5944 C CA . SER B 1 238 ? 11.024 -51.358 56.925 1.00 20.34 238 SER B CA 1
ATOM 5945 C C . SER B 1 238 ? 11.365 -51.286 58.390 1.00 24.86 238 SER B C 1
ATOM 5946 O O . SER B 1 238 ? 12.536 -51.258 58.825 1.00 22.87 238 SER B O 1
ATOM 5949 N N . LEU B 1 239 ? 10.358 -51.058 59.206 1.00 20.38 239 LEU B N 1
ATOM 5950 C CA . LEU B 1 239 ? 10.450 -51.044 60.647 1.00 19.91 239 LEU B CA 1
ATOM 5951 C C . LEU B 1 239 ? 9.057 -51.425 61.178 1.00 22.59 239 LEU B C 1
ATOM 5952 O O . LEU B 1 239 ? 8.054 -51.009 60.598 1.00 22.57 239 LEU B O 1
ATOM 5957 N N . HIS B 1 240 ? 9.005 -52.228 62.205 1.00 19.77 240 HIS B N 1
ATOM 5958 C CA . HIS B 1 240 ? 7.787 -52.708 62.839 1.00 24.82 240 HIS B CA 1
ATOM 5959 C C . HIS B 1 240 ? 7.787 -52.340 64.298 1.00 26.22 240 HIS B C 1
ATOM 5960 O O . HIS B 1 240 ? 8.727 -52.657 65.018 1.00 22.63 240 HIS B O 1
ATOM 5967 N N . TYR B 1 241 ? 6.700 -51.757 64.773 1.00 20.37 241 TYR B N 1
ATOM 5968 C CA . TYR B 1 241 ? 6.585 -51.500 66.189 1.00 21.08 241 TYR B CA 1
ATOM 5969 C C . TYR B 1 241 ? 5.082 -51.399 66.605 1.00 21.33 241 TYR B C 1
ATOM 5970 O O . TYR B 1 241 ? 4.406 -50.465 66.225 1.00 19.89 241 TYR B O 1
ATOM 5979 N N . TYR B 1 242 ? 4.693 -52.339 67.430 1.00 21.28 242 TYR B N 1
ATOM 5980 C CA . TYR B 1 242 ? 3.285 -52.367 67.991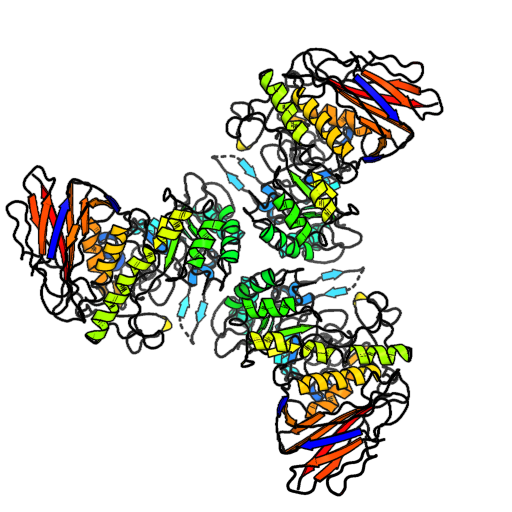 1.00 23.01 242 TYR B CA 1
ATOM 5981 C C . TYR B 1 242 ? 3.267 -51.817 69.402 1.00 24.65 242 TYR B C 1
ATOM 5982 O O . TYR B 1 242 ? 4.205 -52.011 70.211 1.00 22.65 242 TYR B O 1
ATOM 5991 N N . THR B 1 243 ? 2.204 -51.115 69.729 1.00 22.99 243 THR B N 1
ATOM 5992 C CA . THR B 1 243 ? 1.948 -50.544 71.040 1.00 23.71 243 THR B CA 1
ATOM 5993 C C . THR B 1 243 ? 1.130 -51.595 71.793 1.00 25.41 243 THR B C 1
ATOM 5994 O O . THR B 1 243 ? -0.038 -51.858 71.441 1.00 25.01 243 THR B O 1
ATOM 5998 N N . VAL B 1 244 ? 1.756 -52.208 72.778 1.00 22.71 244 VAL B N 1
ATOM 5999 C CA . VAL B 1 244 ? 1.200 -53.361 73.499 1.00 24.30 244 VAL B CA 1
ATOM 6000 C C . VAL B 1 244 ? 1.205 -52.944 74.986 1.00 28.58 244 VAL B C 1
ATOM 6001 O O . VAL B 1 244 ? 2.265 -52.884 75.601 1.00 28.50 244 VAL B O 1
ATOM 6005 N N . PRO B 1 245 ? 0.030 -52.688 75.576 1.00 26.48 245 PRO B N 1
ATOM 6006 C CA . PRO B 1 245 ? 0.045 -52.083 76.919 1.00 28.35 245 PRO B CA 1
ATOM 6007 C C . PRO B 1 245 ? 0.613 -52.980 77.988 1.00 28.73 245 PRO B C 1
ATOM 6008 O O . PRO B 1 245 ? 1.503 -52.583 78.678 1.00 30.08 245 PRO B O 1
ATOM 6012 N N . GLY B 1 246 ? 0.152 -54.199 78.066 1.00 27.97 246 GLY B N 1
ATOM 6013 C CA . GLY B 1 246 ? 0.603 -55.131 79.076 1.00 29.00 246 GLY B CA 1
ATOM 6014 C C . GLY B 1 246 ? 1.648 -56.095 78.522 1.00 32.56 246 GLY B C 1
ATOM 6015 O O . GLY B 1 246 ? 2.143 -55.966 77.365 1.00 29.92 246 GLY B O 1
ATOM 6016 N N . PRO B 1 247 ? 2.012 -57.081 79.325 1.00 34.16 247 PRO B N 1
ATOM 6017 C CA . PRO B 1 247 ? 2.893 -58.106 78.781 1.00 38.63 247 PRO B CA 1
ATOM 6018 C C . PRO B 1 247 ? 2.234 -58.895 77.682 1.00 39.55 247 PRO B C 1
ATOM 6019 O O . PRO B 1 247 ? 0.983 -58.964 77.600 1.00 32.32 247 PRO B O 1
ATOM 6023 N N . TRP B 1 248 ? 3.088 -59.571 76.906 1.00 36.23 248 TRP B N 1
ATOM 6024 C CA . TRP B 1 248 ? 2.682 -60.329 75.747 1.00 34.94 248 TRP B CA 1
ATOM 6025 C C . TRP B 1 248 ? 1.545 -61.269 76.047 1.00 39.96 248 TRP B C 1
ATOM 6026 O O . TRP B 1 248 ? 0.605 -61.384 75.283 1.00 34.83 248 TRP B O 1
ATOM 6037 N N . GLU B 1 249 ? 1.611 -61.970 77.161 1.00 36.30 249 GLU B N 1
ATOM 6038 C CA . GLU B 1 249 ? 0.634 -62.999 77.479 1.00 39.42 249 GLU B CA 1
ATOM 6039 C C . GLU B 1 249 ? -0.651 -62.397 78.083 1.00 34.25 249 GLU B C 1
ATOM 6040 O O . GLU B 1 249 ? -1.617 -63.086 78.196 1.00 36.32 249 GLU B O 1
ATOM 6046 N N . LYS B 1 250 ? -0.639 -61.121 78.479 1.00 33.16 250 LYS B N 1
ATOM 6047 C CA . LYS B 1 250 ? -1.856 -60.476 78.946 1.00 34.81 250 LYS B CA 1
ATOM 6048 C C . LYS B 1 250 ? -1.812 -59.020 78.589 1.00 27.15 250 LYS B C 1
ATOM 6049 O O . LYS B 1 250 ? -1.422 -58.148 79.354 1.00 28.57 250 LYS B O 1
ATOM 6055 N N . LYS B 1 251 ? -2.114 -58.758 77.323 1.00 25.57 251 LYS B N 1
ATOM 6056 C CA . LYS B 1 251 ? -1.835 -57.420 76.737 1.00 26.67 251 LYS B CA 1
ATOM 6057 C C . LYS B 1 251 ? -2.728 -56.356 77.323 1.00 28.29 251 LYS B C 1
ATOM 6058 O O . LYS B 1 251 ? -2.388 -55.162 77.353 1.00 25.06 251 LYS B O 1
ATOM 6064 N N . GLY B 1 252 ? -3.917 -56.780 77.776 1.00 28.66 252 GLY B N 1
ATOM 6065 C CA . GLY B 1 252 ? -4.891 -55.850 78.253 1.00 27.06 252 GLY B CA 1
ATOM 6066 C C . GLY B 1 252 ? -6.015 -55.662 77.184 1.00 29.37 252 GLY B C 1
ATOM 6067 O O . GLY B 1 252 ? -5.839 -56.004 76.001 1.00 26.52 252 GLY B O 1
ATOM 6068 N N . PRO B 1 253 ? -7.172 -55.120 77.623 1.00 26.37 253 PRO B N 1
ATOM 6069 C CA . PRO B 1 253 ? -8.311 -55.118 76.690 1.00 25.74 253 PRO B CA 1
ATOM 6070 C C . PRO B 1 253 ? -8.435 -53.810 75.939 1.00 23.15 253 PRO B C 1
ATOM 6071 O O . PRO B 1 253 ? -7.912 -52.760 76.363 1.00 25.83 253 PRO B O 1
ATOM 6075 N N . ALA B 1 254 ? -9.203 -53.832 74.853 1.00 25.81 254 ALA B N 1
ATOM 6076 C CA . ALA B 1 254 ? -9.501 -52.628 74.073 1.00 25.40 254 ALA B CA 1
ATOM 6077 C C . ALA B 1 254 ? -10.471 -51.669 74.743 1.00 27.55 254 ALA B C 1
ATOM 6078 O O . ALA B 1 254 ? -10.458 -50.487 74.490 1.00 26.33 254 ALA B O 1
ATOM 6080 N N . THR B 1 255 ? -11.324 -52.220 75.598 1.00 25.20 255 THR B N 1
ATOM 6081 C CA . THR B 1 255 ? -12.280 -51.431 76.380 1.00 25.41 255 THR B CA 1
ATOM 6082 C C . THR B 1 255 ? -12.318 -51.912 77.770 1.00 24.37 255 THR B C 1
ATOM 6083 O O . THR B 1 255 ? -11.865 -53.035 78.081 1.00 28.03 255 THR B O 1
ATOM 6087 N N . GLY B 1 256 ? -12.876 -51.082 78.663 1.00 28.10 256 GLY B N 1
ATOM 6088 C CA . GLY B 1 256 ? -12.962 -51.482 80.084 1.00 28.13 256 GLY B CA 1
ATOM 6089 C C . GLY B 1 256 ? -11.592 -51.461 80.772 1.00 30.74 256 GLY B C 1
ATOM 6090 O O . GLY B 1 256 ? -11.389 -52.156 81.748 1.00 30.30 256 GLY B O 1
ATOM 6091 N N . PHE B 1 257 ? -10.594 -50.761 80.188 1.00 30.16 257 PHE B N 1
ATOM 6092 C CA . PHE B 1 257 ? -9.270 -50.742 80.732 1.00 29.37 257 PHE B CA 1
ATOM 6093 C C . PHE B 1 257 ? -9.181 -49.674 81.846 1.00 30.40 257 PHE B C 1
ATOM 6094 O O . PHE B 1 257 ? -10.017 -48.753 81.931 1.00 30.86 257 PHE B O 1
ATOM 6102 N N . THR B 1 258 ? -8.107 -49.726 82.619 1.00 31.54 258 THR B N 1
ATOM 6103 C CA . THR B 1 258 ? -7.871 -48.730 83.730 1.00 30.64 258 THR B CA 1
ATOM 6104 C C . THR B 1 258 ? -7.238 -47.460 83.272 1.00 32.34 258 THR B C 1
ATOM 6105 O O . THR B 1 258 ? -6.694 -47.324 82.145 1.00 32.10 258 THR B O 1
ATOM 6109 N N . THR B 1 259 ? -7.231 -46.454 84.126 1.00 29.23 259 THR B N 1
ATOM 6110 C CA . THR B 1 259 ? -6.592 -45.206 83.812 1.00 32.58 259 THR B CA 1
ATOM 6111 C C . THR B 1 259 ? -5.050 -45.431 83.680 1.00 32.85 259 THR B C 1
ATOM 6112 O O . THR B 1 259 ? -4.429 -44.824 82.809 1.00 31.06 259 THR B O 1
ATOM 6116 N N . ASP B 1 260 ? -4.482 -46.305 84.471 1.00 30.37 260 ASP B N 1
ATOM 6117 C CA . ASP B 1 260 ? -3.085 -46.664 84.295 1.00 34.81 260 ASP B CA 1
ATOM 6118 C C . ASP B 1 260 ? -2.801 -47.212 82.879 1.00 32.62 260 ASP B C 1
ATOM 6119 O O . ASP B 1 260 ? -1.771 -46.877 82.295 1.00 30.65 260 ASP B O 1
ATOM 6124 N N . GLU B 1 261 ? -3.688 -48.061 82.367 1.00 30.36 261 GLU B N 1
ATOM 6125 C CA . GLU B 1 261 ? -3.574 -48.567 81.034 1.00 30.17 261 GLU B CA 1
ATOM 6126 C C . GLU B 1 261 ? -3.682 -47.480 79.982 1.00 31.47 261 GLU B C 1
ATOM 6127 O O . GLU B 1 261 ? -2.985 -47.550 78.976 1.00 31.57 261 GLU B O 1
ATOM 6133 N N . TRP B 1 262 ? -4.476 -46.435 80.205 1.00 30.11 262 TRP B N 1
ATOM 6134 C CA . TRP B 1 262 ? -4.483 -45.298 79.330 1.00 28.27 262 TRP B CA 1
ATOM 6135 C C . TRP B 1 262 ? -3.065 -44.691 79.219 1.00 32.83 262 TRP B C 1
ATOM 6136 O O . TRP B 1 262 ? -2.553 -44.474 78.094 1.00 27.51 262 TRP B O 1
ATOM 6147 N N . TRP B 1 263 ? -2.463 -44.385 80.368 1.00 29.20 263 TRP B N 1
ATOM 6148 C CA . TRP B 1 263 ? -1.196 -43.711 80.345 1.00 29.71 263 TRP B CA 1
ATOM 6149 C C . TRP B 1 263 ? -0.087 -44.604 79.729 1.00 27.57 263 TRP B C 1
ATOM 6150 O O . TRP B 1 263 ? 0.751 -44.103 78.981 1.00 28.30 263 TRP B O 1
ATOM 6161 N N . VAL B 1 264 ? -0.096 -45.857 80.081 1.00 25.24 264 VAL B N 1
ATOM 6162 C CA . VAL B 1 264 ? 0.934 -46.781 79.605 1.00 30.10 264 VAL B CA 1
ATOM 6163 C C . VAL B 1 264 ? 0.830 -46.933 78.078 1.00 27.82 264 VAL B C 1
ATOM 6164 O O . VAL B 1 264 ? 1.861 -47.005 77.360 1.00 26.80 264 VAL B O 1
ATOM 6168 N N . THR B 1 265 ? -0.411 -47.012 77.575 1.00 26.31 265 THR B N 1
ATOM 6169 C CA . THR B 1 265 ? -0.646 -47.178 76.158 1.00 24.34 265 THR B CA 1
ATOM 6170 C C . THR B 1 265 ? -0.071 -45.976 75.451 1.00 27.45 265 THR B C 1
ATOM 6171 O O . THR B 1 265 ? 0.622 -46.131 74.447 1.00 24.24 265 THR B O 1
ATOM 6175 N N . LEU B 1 266 ? -0.348 -44.758 75.918 1.00 24.26 266 LEU B N 1
ATOM 6176 C CA . LEU B 1 266 ? 0.098 -43.590 75.180 1.00 24.06 266 LEU B CA 1
ATOM 6177 C C . LEU B 1 266 ? 1.639 -43.446 75.290 1.00 25.07 266 LEU B C 1
ATOM 6178 O O . LEU B 1 266 ? 2.306 -43.074 74.300 1.00 26.96 266 LEU B O 1
ATOM 6183 N N . LYS B 1 267 ? 2.178 -43.773 76.447 1.00 26.48 267 LYS B N 1
ATOM 6184 C CA . LYS B 1 267 ? 3.625 -43.702 76.628 1.00 27.58 267 LYS B CA 1
ATOM 6185 C C . LYS B 1 267 ? 4.334 -44.693 75.688 1.00 28.06 267 LYS B C 1
ATOM 6186 O O . LYS B 1 267 ? 5.325 -44.305 75.024 1.00 25.14 267 LYS B O 1
ATOM 6192 N N . LYS B 1 268 ? 3.817 -45.903 75.594 1.00 24.24 268 LYS B N 1
ATOM 6193 C CA . LYS B 1 268 ? 4.323 -46.873 74.645 1.00 23.74 268 LYS B CA 1
ATOM 6194 C C . LYS B 1 268 ? 4.174 -46.467 73.230 1.00 26.76 268 LYS B C 1
ATOM 6195 O O . LYS B 1 268 ? 5.081 -46.671 72.416 1.00 25.24 268 LYS B O 1
ATOM 6201 N N . ALA B 1 269 ? 3.060 -45.840 72.883 1.00 23.88 269 ALA B N 1
ATOM 6202 C CA . ALA B 1 269 ? 2.943 -45.339 71.535 1.00 23.53 269 ALA B CA 1
ATOM 6203 C C . ALA B 1 269 ? 3.996 -44.326 71.149 1.00 22.42 269 ALA B C 1
ATOM 6204 O O . ALA B 1 269 ? 4.550 -44.319 70.020 1.00 22.74 269 ALA B O 1
ATOM 6206 N N . LEU B 1 270 ? 4.254 -43.427 72.075 1.00 22.98 270 LEU B N 1
ATOM 6207 C CA . LEU B 1 270 ? 5.204 -42.348 71.821 1.00 23.44 27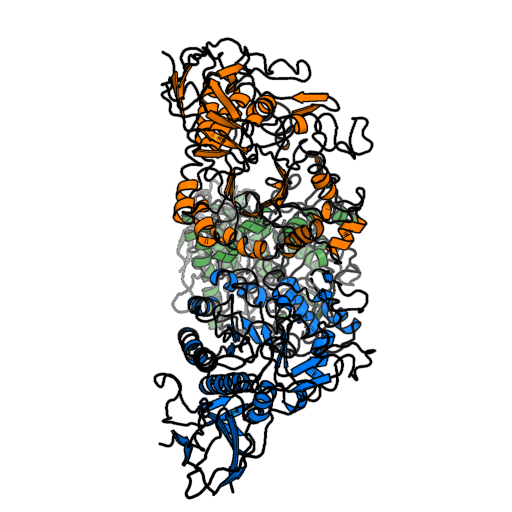0 LEU B CA 1
ATOM 6208 C C . LEU B 1 270 ? 6.663 -42.851 71.715 1.00 22.20 270 LEU B C 1
ATOM 6209 O O . LEU B 1 270 ? 7.513 -42.099 71.198 1.00 23.13 270 LEU B O 1
ATOM 6214 N N . PHE B 1 271 ? 6.936 -44.045 72.225 1.00 23.86 271 PHE B N 1
ATOM 6215 C CA . PHE B 1 271 ? 8.229 -44.684 71.993 1.00 23.97 271 PHE B CA 1
ATOM 6216 C C . PHE B 1 271 ? 8.601 -44.793 70.504 1.00 24.84 271 PHE B C 1
ATOM 6217 O O . PHE B 1 271 ? 9.801 -44.870 70.162 1.00 22.19 271 PHE B O 1
ATOM 6225 N N . MET B 1 272 ? 7.607 -44.762 69.603 1.00 23.10 272 MET B N 1
ATOM 6226 C CA . MET B 1 272 ? 7.858 -44.674 68.178 1.00 22.84 272 MET B CA 1
ATOM 6227 C C . MET B 1 272 ? 8.893 -43.586 67.850 1.00 26.30 272 MET B C 1
ATOM 6228 O O . MET B 1 272 ? 9.687 -43.737 66.920 1.00 24.43 272 MET B O 1
ATOM 6233 N N . ASP B 1 273 ? 8.829 -42.442 68.515 1.00 23.75 273 ASP B N 1
ATOM 6234 C CA A ASP B 1 273 ? 9.705 -41.349 68.182 0.70 24.43 273 ASP B CA 1
ATOM 6235 C CA B ASP B 1 273 ? 9.720 -41.350 68.179 0.30 23.95 273 ASP B CA 1
ATOM 6236 C C . ASP B 1 273 ? 11.201 -41.743 68.420 1.00 22.81 273 ASP B C 1
ATOM 6237 O O . ASP B 1 273 ? 12.042 -41.524 67.558 1.00 24.60 273 ASP B O 1
ATOM 6246 N N . GLU B 1 274 ? 11.474 -42.309 69.566 1.00 22.98 274 GLU B N 1
ATOM 6247 C CA . GLU B 1 274 ? 12.808 -42.765 69.907 1.00 25.68 274 GLU B CA 1
ATOM 6248 C C . GLU B 1 274 ? 13.276 -43.849 68.889 1.00 24.34 274 GLU B C 1
ATOM 6249 O O . GLU B 1 274 ? 14.410 -43.792 68.376 1.00 20.03 274 GLU B O 1
ATOM 6255 N N . LEU B 1 275 ? 12.413 -44.821 68.587 1.00 23.02 275 LEU B N 1
ATOM 6256 C CA . LEU B 1 275 ? 12.739 -45.839 67.609 1.00 21.80 275 LEU B CA 1
ATOM 6257 C C . LEU B 1 275 ? 13.068 -45.295 66.273 1.00 20.87 275 LEU B C 1
ATOM 6258 O O . LEU B 1 275 ? 14.099 -45.667 65.674 1.00 21.91 275 LEU B O 1
ATOM 6263 N N . VAL B 1 276 ? 12.214 -44.465 65.729 1.00 20.13 276 VAL B N 1
ATOM 6264 C CA . VAL B 1 276 ? 12.434 -43.867 64.451 1.00 18.56 276 VAL B CA 1
ATOM 6265 C C . VAL B 1 276 ? 13.709 -43.022 64.454 1.00 21.29 276 VAL B C 1
ATOM 6266 O O . VAL B 1 276 ? 14.491 -43.088 63.491 1.00 21.48 276 VAL B O 1
ATOM 6270 N N . THR B 1 277 ? 13.892 -42.250 65.485 1.00 20.99 277 THR B N 1
ATOM 6271 C CA . THR B 1 277 ? 15.105 -41.442 65.630 1.00 21.34 277 THR B CA 1
ATOM 6272 C C . THR B 1 277 ? 16.388 -42.296 65.576 1.00 21.47 277 THR B C 1
ATOM 6273 O O . THR B 1 277 ? 17.269 -42.008 64.807 1.00 22.39 277 THR B O 1
ATOM 6277 N N . LYS B 1 278 ? 16.430 -43.349 66.374 1.00 20.56 278 LYS B N 1
ATOM 6278 C CA A LYS B 1 278 ? 17.618 -44.174 66.476 0.50 21.33 278 LYS B CA 1
ATOM 6279 C CA B LYS B 1 278 ? 17.617 -44.179 66.473 0.50 22.41 278 LYS B CA 1
ATOM 6280 C C . LYS B 1 278 ? 17.878 -45.053 65.261 1.00 21.16 278 LYS B C 1
ATOM 6281 O O . LYS B 1 278 ? 19.017 -45.189 64.812 1.00 19.66 278 LYS B O 1
ATOM 6292 N N . HIS B 1 279 ? 16.822 -45.613 64.663 1.00 18.53 279 HIS B N 1
ATOM 6293 C CA . HIS B 1 279 ? 16.999 -46.306 63.416 1.00 18.86 279 HIS B CA 1
ATOM 6294 C C . HIS B 1 279 ? 17.429 -45.376 62.282 1.00 19.89 279 HIS B C 1
ATOM 6295 O O . HIS B 1 279 ? 18.317 -45.723 61.468 1.00 18.23 279 HIS B O 1
ATOM 6302 N N . SER B 1 280 ? 16.866 -44.180 62.247 1.00 19.46 280 SER B N 1
ATOM 6303 C CA . SER B 1 280 ? 17.228 -43.230 61.229 1.00 20.28 280 SER B CA 1
ATOM 6304 C C . SER B 1 280 ? 18.692 -42.748 61.418 1.00 19.02 280 SER B C 1
ATOM 6305 O O . SER B 1 280 ? 19.365 -42.489 60.408 1.00 20.24 280 SER B O 1
ATOM 6308 N N . ALA B 1 281 ? 19.117 -42.628 62.644 1.00 19.97 281 ALA B N 1
ATOM 6309 C CA . ALA B 1 281 ? 20.546 -42.262 62.932 1.00 20.92 281 ALA B CA 1
ATOM 6310 C C . ALA B 1 281 ? 21.502 -43.272 62.338 1.00 23.54 281 ALA B C 1
ATOM 6311 O O . ALA B 1 281 ? 22.516 -42.874 61.721 1.00 20.40 281 ALA B O 1
ATOM 6313 N N . ILE B 1 282 ? 21.163 -44.554 62.448 1.00 21.50 282 ILE B N 1
ATOM 6314 C CA . ILE B 1 282 ? 21.992 -45.608 61.806 1.00 19.30 282 ILE B CA 1
ATOM 6315 C C . ILE B 1 282 ? 21.947 -45.500 60.329 1.00 21.24 282 ILE B C 1
ATOM 6316 O O . ILE B 1 282 ? 22.995 -45.561 59.633 1.00 20.46 282 ILE B O 1
ATOM 6321 N N . MET B 1 283 ? 20.727 -45.293 59.756 1.00 18.94 283 MET B N 1
ATOM 6322 C CA . MET B 1 283 ? 20.622 -45.107 58.347 1.00 19.23 283 MET B CA 1
ATOM 6323 C C . MET B 1 283 ? 21.496 -43.936 57.829 1.00 19.75 283 MET B C 1
ATOM 6324 O O . MET B 1 283 ? 22.093 -44.022 56.765 1.00 19.88 283 MET B O 1
ATOM 6329 N N . ASP B 1 284 ? 21.513 -42.862 58.600 1.00 20.25 284 ASP B N 1
ATOM 6330 C CA . ASP B 1 284 ? 22.310 -41.657 58.194 1.00 21.08 284 ASP B CA 1
ATOM 6331 C C . ASP B 1 284 ? 23.807 -41.954 58.065 1.00 21.08 284 ASP B C 1
ATOM 6332 O O . ASP B 1 284 ? 24.456 -41.393 57.199 1.00 21.22 284 ASP B O 1
ATOM 6337 N N . VAL B 1 285 ? 24.324 -42.881 58.869 1.00 20.78 285 VAL B N 1
ATOM 6338 C CA . VAL B 1 285 ? 25.744 -43.213 58.773 1.00 23.11 285 VAL B CA 1
ATOM 6339 C C . VAL B 1 285 ? 26.068 -43.830 57.445 1.00 25.33 285 VAL B C 1
ATOM 6340 O O . VAL B 1 285 ? 27.077 -43.490 56.837 1.00 22.59 285 VAL B O 1
ATOM 6344 N N . TYR B 1 286 ? 25.210 -44.697 56.916 1.00 22.69 286 TYR B N 1
ATOM 6345 C CA . TYR B 1 286 ? 25.460 -45.387 55.661 1.00 22.29 286 TYR B CA 1
ATOM 6346 C C . TYR B 1 286 ? 24.831 -44.688 54.484 1.00 25.46 286 TYR B C 1
ATOM 6347 O O . TYR B 1 286 ? 25.228 -44.938 53.389 1.00 24.26 286 TYR B O 1
ATOM 6356 N N . ASP B 1 287 ? 23.856 -43.806 54.692 1.00 20.22 287 ASP B N 1
ATOM 6357 C CA . ASP B 1 287 ? 23.098 -43.168 53.619 1.00 21.27 287 ASP B CA 1
ATOM 6358 C C . ASP B 1 287 ? 22.834 -41.740 54.062 1.00 23.28 287 ASP B C 1
ATOM 6359 O O . ASP B 1 287 ? 21.694 -41.341 54.405 1.00 23.14 287 ASP B O 1
ATOM 6364 N N . PRO B 1 288 ? 23.921 -40.893 54.102 1.00 24.55 288 PRO B N 1
ATOM 6365 C CA . PRO B 1 288 ? 23.745 -39.534 54.610 1.00 22.75 288 PRO B CA 1
ATOM 6366 C C . PRO B 1 288 ? 22.843 -38.656 53.753 1.00 23.35 288 PRO B C 1
ATOM 6367 O O . PRO B 1 288 ? 22.251 -37.750 54.287 1.00 24.94 288 PRO B O 1
ATOM 6371 N N . ASP B 1 289 ? 22.698 -38.950 52.481 1.00 22.63 289 ASP B N 1
ATOM 6372 C CA . ASP B 1 289 ? 21.785 -38.159 51.632 1.00 27.16 289 ASP B CA 1
ATOM 6373 C C . ASP B 1 289 ? 20.341 -38.621 51.753 1.00 26.33 289 ASP B C 1
ATOM 6374 O O . ASP B 1 289 ? 19.472 -38.044 51.132 1.00 23.90 289 ASP B O 1
ATOM 6379 N N . LYS B 1 290 ? 20.063 -39.624 52.589 1.00 23.21 290 LYS B N 1
ATOM 6380 C CA . LYS B 1 290 ? 18.679 -40.057 52.856 1.00 21.21 290 LYS B CA 1
ATOM 6381 C C . LYS B 1 290 ? 17.996 -40.560 51.606 1.00 21.39 290 LYS B C 1
ATOM 6382 O O . LYS B 1 290 ? 16.806 -40.368 51.425 1.00 23.33 290 LYS B O 1
ATOM 6388 N N . ARG B 1 291 ? 18.717 -41.236 50.753 1.00 21.07 291 ARG B N 1
ATOM 6389 C CA . ARG B 1 291 ? 18.151 -41.834 49.580 1.00 21.27 291 ARG B CA 1
ATOM 6390 C C . ARG B 1 291 ? 17.050 -42.888 49.964 1.00 24.41 291 ARG B C 1
ATOM 6391 O O . ARG B 1 291 ? 15.977 -42.970 49.352 1.00 23.85 291 ARG B O 1
ATOM 6399 N N . ILE B 1 292 ? 17.402 -43.746 50.881 1.00 21.97 292 ILE B N 1
ATOM 6400 C CA . ILE B 1 292 ? 16.598 -44.921 51.215 1.00 22.17 292 ILE B CA 1
ATOM 6401 C C . ILE B 1 292 ? 15.455 -44.520 52.157 1.00 20.37 292 ILE B C 1
ATOM 6402 O O . ILE B 1 292 ? 15.661 -43.934 53.224 1.00 21.50 292 ILE B O 1
ATOM 6407 N N . ASP B 1 293 ? 14.218 -44.870 51.779 1.00 21.97 293 ASP B N 1
ATOM 6408 C CA . ASP B 1 293 ? 13.053 -44.567 52.615 1.00 20.99 293 ASP B CA 1
ATOM 6409 C C . ASP B 1 293 ? 13.051 -45.422 53.861 1.00 20.39 293 ASP B C 1
ATOM 6410 O O . ASP B 1 293 ? 13.452 -46.599 53.798 1.00 19.95 293 ASP B O 1
ATOM 6415 N N . LEU B 1 294 ? 12.618 -44.883 54.994 1.00 20.53 294 LEU B N 1
ATOM 6416 C CA . LEU B 1 294 ? 12.228 -45.693 56.104 1.00 20.95 294 LEU B CA 1
ATOM 6417 C C . LEU B 1 294 ? 10.688 -45.889 56.007 1.00 22.91 294 LEU B C 1
ATOM 6418 O O . LEU B 1 294 ? 9.922 -44.930 55.791 1.00 22.19 294 LEU B O 1
ATOM 6423 N N . ILE B 1 295 ? 10.278 -47.167 56.107 1.00 21.41 295 ILE B N 1
ATOM 6424 C CA . ILE B 1 295 ? 8.921 -47.609 55.850 1.00 19.36 295 ILE B CA 1
ATOM 6425 C C . ILE B 1 295 ? 8.427 -48.267 57.108 1.00 21.92 295 ILE B C 1
ATOM 6426 O O . ILE B 1 295 ? 8.837 -49.371 57.436 1.00 20.81 295 ILE B O 1
ATOM 6431 N N . VAL B 1 296 ? 7.530 -47.608 57.851 1.00 19.61 296 VAL B N 1
ATOM 6432 C CA . VAL B 1 296 ? 7.079 -48.165 59.094 1.00 19.99 296 VAL B CA 1
ATOM 6433 C C . VAL B 1 296 ? 5.828 -48.971 58.801 1.00 24.42 296 VAL B C 1
ATOM 6434 O O . VAL B 1 296 ? 4.705 -48.487 59.021 1.00 21.57 296 VAL B O 1
ATOM 6438 N N . ASP B 1 297 ? 6.015 -50.166 58.250 1.00 21.63 297 ASP B N 1
ATOM 6439 C CA . ASP B 1 297 ? 4.886 -50.829 57.584 1.00 23.30 297 ASP B CA 1
ATOM 6440 C C . ASP B 1 297 ? 4.088 -51.721 58.564 1.00 26.10 297 ASP B C 1
ATOM 6441 O O . ASP B 1 297 ? 3.141 -52.355 58.143 1.00 25.70 297 ASP B O 1
ATOM 6446 N N . GLU B 1 298 ? 4.465 -51.738 59.827 1.00 21.93 298 GLU B N 1
ATOM 6447 C CA . GLU B 1 298 ? 3.584 -52.242 60.889 1.00 22.61 298 GLU B CA 1
ATOM 6448 C C . GLU B 1 298 ? 3.670 -51.417 62.099 1.00 23.93 298 GLU B C 1
ATOM 6449 O O . GLU B 1 298 ? 4.717 -51.318 62.720 1.00 23.07 298 GLU B O 1
ATOM 6455 N N . TRP B 1 299 ? 2.521 -50.836 62.478 1.00 19.69 299 TRP B N 1
ATOM 6456 C CA . TRP B 1 299 ? 2.390 -50.124 63.690 1.00 18.54 299 TRP B CA 1
ATOM 6457 C C . TRP B 1 299 ? 0.914 -50.159 64.157 1.00 21.37 299 TRP B C 1
ATOM 6458 O O . TRP B 1 299 ? 0.046 -50.537 63.376 1.00 22.49 299 TRP B O 1
ATOM 6469 N N . GLY B 1 300 ? 0.697 -49.708 65.386 1.00 22.59 300 GLY B N 1
ATOM 6470 C CA . GLY B 1 300 ? -0.641 -49.629 65.976 1.00 25.17 300 GLY B CA 1
ATOM 6471 C C . GLY B 1 300 ? -0.734 -50.437 67.233 1.00 26.92 300 GLY B C 1
ATOM 6472 O O . GLY B 1 300 ? 0.231 -51.087 67.670 1.00 23.15 300 GLY B O 1
ATOM 6473 N N . THR B 1 301 ? -1.930 -50.387 67.858 1.00 23.07 301 THR B N 1
ATOM 6474 C CA . THR B 1 301 ? -2.131 -51.092 69.074 1.00 24.28 301 THR B CA 1
ATOM 6475 C C . THR B 1 301 ? -2.439 -52.558 68.873 1.00 22.16 301 THR B C 1
ATOM 6476 O O . THR B 1 301 ? -3.052 -52.985 67.899 1.00 22.59 301 THR B O 1
ATOM 6480 N N . TRP B 1 302 ? -2.054 -53.328 69.884 1.00 23.38 302 TRP B N 1
ATOM 6481 C CA . TRP B 1 302 ? -2.299 -54.742 69.924 1.00 25.67 302 TRP B CA 1
ATOM 6482 C C . TRP B 1 302 ? -2.736 -55.128 71.314 1.00 26.23 302 TRP B C 1
ATOM 6483 O O . TRP B 1 302 ? -1.963 -55.068 72.274 1.00 24.54 302 TRP B O 1
ATOM 6494 N N . TYR B 1 303 ? -4.027 -55.515 71.396 1.00 24.33 303 TYR B N 1
ATOM 6495 C CA . TYR B 1 303 ? -4.683 -55.891 72.648 1.00 23.02 303 TYR B CA 1
ATOM 6496 C C . TYR B 1 303 ? -5.000 -57.327 72.631 1.00 21.80 303 TYR B C 1
ATOM 6497 O O . TYR B 1 303 ? -4.877 -58.019 71.622 1.00 23.75 303 TYR B O 1
ATOM 6506 N N . ASP B 1 304 ? -5.394 -57.851 73.821 1.00 23.36 304 ASP B N 1
ATOM 6507 C CA . ASP B 1 304 ? -6.043 -59.189 73.863 1.00 23.77 304 ASP B CA 1
ATOM 6508 C C . ASP B 1 304 ? -7.293 -59.124 72.960 1.00 22.70 304 ASP B C 1
ATOM 6509 O O . ASP B 1 304 ? -7.905 -58.034 72.843 1.00 24.69 304 ASP B O 1
ATOM 6514 N N . VAL B 1 305 ? -7.626 -60.201 72.271 1.00 23.71 305 VAL B N 1
ATOM 6515 C CA . VAL B 1 305 ? -8.807 -60.132 71.428 1.00 23.36 305 VAL B CA 1
ATOM 6516 C C . VAL B 1 305 ? -10.074 -59.933 72.319 1.00 25.50 305 VAL B C 1
ATOM 6517 O O . VAL B 1 305 ? -10.056 -60.187 73.533 1.00 25.70 305 VAL B O 1
ATOM 6521 N N . GLU B 1 306 ? -11.137 -59.479 71.699 1.00 26.34 306 GLU B N 1
ATOM 6522 C CA . GLU B 1 306 ? -12.455 -59.390 72.419 1.00 25.03 306 GLU B CA 1
ATOM 6523 C C . GLU B 1 306 ? -12.763 -60.728 73.012 1.00 23.16 306 GLU B C 1
ATOM 6524 O O . GLU B 1 306 ? -12.551 -61.790 72.404 1.00 23.50 306 GLU B O 1
ATOM 6530 N N . PRO B 1 307 ? -13.255 -60.711 74.271 1.00 25.15 307 PRO B N 1
ATOM 6531 C CA . PRO B 1 307 ? -13.306 -61.988 75.000 1.00 26.17 307 PRO B CA 1
ATOM 6532 C C . PRO B 1 307 ? -14.199 -63.005 74.289 1.00 24.67 307 PRO B C 1
ATOM 6533 O O . PRO B 1 307 ? -15.274 -62.646 73.785 1.00 28.36 307 PRO B O 1
ATOM 6537 N N . GLY B 1 308 ? -13.721 -64.219 74.237 1.00 27.05 308 GLY B N 1
ATOM 6538 C CA . GLY B 1 308 ? -14.405 -65.285 73.617 1.00 30.06 308 GLY B CA 1
ATOM 6539 C C . GLY B 1 308 ? -14.193 -65.397 72.112 1.00 29.23 308 GLY B C 1
ATOM 6540 O O . GLY B 1 308 ? -14.666 -66.377 71.537 1.00 28.24 308 GLY B O 1
ATOM 6541 N N . THR B 1 309 ? -13.521 -64.448 71.461 1.00 28.13 309 THR B N 1
ATOM 6542 C CA . THR B 1 309 ? -13.272 -64.530 70.018 1.00 27.47 309 THR B CA 1
ATOM 6543 C C . THR B 1 309 ? -11.978 -65.257 69.789 1.00 27.29 309 THR B C 1
ATOM 6544 O O . THR B 1 309 ? -11.190 -65.486 70.718 1.00 25.62 309 THR B O 1
ATOM 6548 N N . ASN B 1 310 ? -11.820 -65.767 68.585 1.00 28.04 310 ASN B N 1
ATOM 6549 C CA . ASN B 1 310 ? -10.673 -66.605 68.266 1.00 28.19 310 ASN B CA 1
ATOM 6550 C C . ASN B 1 310 ? -9.365 -65.767 68.374 1.00 28.55 310 ASN B C 1
ATOM 6551 O O . ASN B 1 310 ? -9.246 -64.760 67.702 1.00 28.27 310 ASN B O 1
ATOM 6556 N N . PRO B 1 311 ? -8.441 -66.159 69.247 1.00 27.28 311 PRO B N 1
ATOM 6557 C CA . PRO B 1 311 ? -7.181 -65.389 69.400 1.00 29.56 311 PRO B CA 1
ATOM 6558 C C . PRO B 1 311 ? -6.368 -65.265 68.102 1.00 26.71 311 PRO B C 1
ATOM 6559 O O . PRO B 1 311 ? -5.729 -64.256 67.914 1.00 27.59 311 PRO B O 1
ATOM 6563 N N . GLY B 1 312 ? -6.488 -66.239 67.216 1.00 27.47 312 GLY B N 1
ATOM 6564 C CA . GLY B 1 312 ? -5.828 -66.216 65.912 1.00 28.16 312 GLY B CA 1
ATOM 6565 C C . GLY B 1 312 ? -6.419 -65.218 64.953 1.00 32.81 312 GLY B C 1
ATOM 6566 O O . GLY B 1 312 ? -5.815 -64.942 63.950 1.00 27.45 312 GLY B O 1
ATOM 6567 N N . PHE B 1 313 ? -7.602 -64.660 65.223 1.00 24.98 313 PHE B N 1
ATOM 6568 C CA . PHE B 1 313 ? -8.246 -63.723 64.331 1.00 27.51 313 PHE B CA 1
ATOM 6569 C C . PHE B 1 313 ? -7.985 -62.297 64.657 1.00 23.50 313 PHE B C 1
ATOM 6570 O O . PHE B 1 313 ? -8.394 -61.410 63.879 1.00 25.08 313 PHE B O 1
ATOM 6578 N N . LEU B 1 314 ? -7.396 -62.051 65.831 1.00 23.76 314 LEU B N 1
ATOM 6579 C CA . LEU B 1 314 ? -6.938 -60.747 66.258 1.00 22.28 314 LEU B CA 1
ATOM 6580 C C . LEU B 1 314 ? -8.006 -59.640 66.210 1.00 26.90 314 LEU B C 1
ATOM 6581 O O . LEU B 1 314 ? -7.699 -58.441 66.024 1.00 22.11 314 LEU B O 1
ATOM 6586 N N . TYR B 1 315 ? -9.259 -59.988 66.499 1.00 23.41 315 TYR B N 1
ATOM 6587 C CA . TYR B 1 315 ? -10.292 -58.935 66.519 1.00 21.88 315 TYR B CA 1
ATOM 6588 C C . TYR B 1 315 ? -10.284 -58.199 67.841 1.00 22.77 315 TYR B C 1
ATOM 6589 O O . TYR B 1 315 ? -10.464 -58.816 68.903 1.00 23.15 315 TYR B O 1
ATOM 6598 N N . GLN B 1 316 ? -10.162 -56.879 67.796 1.00 22.82 316 GLN B N 1
ATOM 6599 C CA . GLN B 1 316 ? -10.190 -56.035 68.948 1.00 25.26 316 GLN B CA 1
ATOM 6600 C C . GLN B 1 316 ? -11.039 -54.807 68.650 1.00 24.59 316 GLN B C 1
ATOM 6601 O O . GLN B 1 316 ? -11.092 -54.298 67.513 1.00 25.63 316 GLN B O 1
ATOM 6607 N N . GLN B 1 317 ? -11.620 -54.267 69.730 1.00 26.63 317 GLN B N 1
ATOM 6608 C CA . GLN B 1 317 ? -12.333 -53.013 69.641 1.00 25.40 317 GLN B CA 1
ATOM 6609 C C . GLN B 1 317 ? -11.386 -51.841 69.481 1.00 29.19 317 GLN B C 1
ATOM 6610 O O . GLN B 1 317 ? -10.158 -52.004 69.445 1.00 25.77 317 GLN B O 1
ATOM 6616 N N . ASN B 1 318 ? -11.954 -50.653 69.379 1.00 23.63 318 ASN B N 1
ATOM 6617 C CA . ASN B 1 318 ? -11.257 -49.494 68.940 1.00 24.56 318 ASN B CA 1
ATOM 6618 C C . ASN B 1 318 ? -11.887 -48.276 69.594 1.00 27.70 318 ASN B C 1
ATOM 6619 O O . ASN B 1 318 ? -13.005 -47.939 69.242 1.00 27.54 318 ASN B O 1
ATOM 6624 N N . SER B 1 319 ? -11.162 -47.590 70.459 1.00 25.16 319 SER B N 1
ATOM 6625 C CA . SER B 1 319 ? -11.697 -46.472 71.259 1.00 24.05 319 SER B CA 1
ATOM 6626 C C . SER B 1 319 ? -11.031 -45.173 71.015 1.00 27.63 319 SER B C 1
ATOM 6627 O O . SER B 1 319 ? -10.104 -45.055 70.202 1.00 26.18 319 SER B O 1
ATOM 6630 N N . ILE B 1 320 ? -11.480 -44.150 71.707 1.00 23.09 320 ILE B N 1
ATOM 6631 C CA . ILE B 1 320 ? -10.831 -42.857 71.676 1.00 24.69 320 ILE B CA 1
ATOM 6632 C C . ILE B 1 320 ? -9.303 -42.971 72.071 1.00 26.88 320 ILE B C 1
ATOM 6633 O O . ILE B 1 320 ? -8.528 -42.164 71.566 1.00 24.61 320 ILE B O 1
ATOM 6638 N N . ARG B 1 321 ? -8.958 -43.951 72.885 1.00 25.82 321 ARG B N 1
ATOM 6639 C CA . ARG B 1 321 ? -7.546 -44.198 73.220 1.00 30.14 321 ARG B CA 1
ATOM 6640 C C . ARG B 1 321 ? -6.761 -44.552 71.911 1.00 27.07 321 ARG B C 1
ATOM 6641 O O . ARG B 1 321 ? -5.690 -44.022 71.677 1.00 26.25 321 ARG B O 1
ATOM 6649 N N . ASP B 1 322 ? -7.332 -45.366 71.083 1.00 23.87 322 ASP B N 1
ATOM 6650 C CA . ASP B 1 322 ? -6.808 -45.689 69.749 1.00 24.05 322 ASP B CA 1
ATOM 6651 C C . ASP B 1 322 ? -6.719 -44.542 68.835 1.00 26.40 322 ASP B C 1
ATOM 6652 O O . ASP B 1 322 ? -5.706 -44.350 68.101 1.00 24.31 322 ASP B O 1
ATOM 6657 N N . ALA B 1 323 ? -7.683 -43.645 68.925 1.00 24.39 323 ALA B N 1
ATOM 6658 C CA . ALA B 1 323 ? -7.605 -42.436 68.143 1.00 23.38 323 ALA B CA 1
ATOM 6659 C C . ALA B 1 323 ? -6.395 -41.596 68.553 1.00 24.56 323 ALA B C 1
ATOM 6660 O O . ALA B 1 323 ? -5.707 -41.006 67.680 1.00 25.62 323 ALA B O 1
ATOM 6662 N N . LEU B 1 324 ? -6.182 -41.491 69.856 1.00 23.78 324 LEU B N 1
ATOM 6663 C CA . LEU B 1 324 ? -5.036 -40.716 70.327 1.00 26.14 324 LEU B CA 1
ATOM 6664 C C . LEU B 1 324 ? -3.679 -41.401 69.881 1.00 24.73 324 LEU B C 1
ATOM 6665 O O . LEU B 1 324 ? -2.766 -40.696 69.499 1.00 24.72 324 LEU B O 1
ATOM 6670 N N . VAL B 1 325 ? -3.614 -42.707 70.004 1.00 24.51 325 VAL B N 1
ATOM 6671 C CA . VAL B 1 325 ? -2.436 -43.433 69.483 1.00 26.01 325 VAL B CA 1
ATOM 6672 C C . VAL B 1 325 ? -2.191 -43.098 68.037 1.00 27.89 325 VAL B C 1
ATOM 6673 O O . VAL B 1 325 ? -1.062 -42.767 67.626 1.00 25.19 325 VAL B O 1
ATOM 6677 N N . ALA B 1 326 ? -3.249 -43.147 67.215 1.00 24.30 326 ALA B N 1
ATOM 6678 C CA . ALA B 1 326 ? -3.093 -42.886 65.817 1.00 24.21 326 ALA B CA 1
ATOM 6679 C C . ALA B 1 326 ? -2.648 -41.451 65.553 1.00 26.14 326 ALA B C 1
ATOM 6680 O O . ALA B 1 326 ? -1.735 -41.187 64.788 1.00 24.00 326 ALA B O 1
ATOM 6682 N N . GLY B 1 327 ? -3.294 -40.502 66.193 1.00 24.19 327 GLY B N 1
ATOM 6683 C CA . GLY B 1 327 ? -2.946 -39.128 65.911 1.00 24.93 327 GLY B CA 1
ATOM 6684 C C . GLY B 1 327 ? -1.518 -38.760 66.373 1.00 24.77 327 GLY B C 1
ATOM 6685 O O . GLY B 1 327 ? -0.773 -38.084 65.656 1.00 26.01 327 GLY B O 1
ATOM 6686 N N . ALA B 1 328 ? -1.144 -39.232 67.543 1.00 24.18 328 ALA B N 1
ATOM 6687 C CA . ALA B 1 328 ? 0.201 -38.947 68.084 1.00 24.92 328 ALA B CA 1
ATOM 6688 C C . ALA B 1 328 ? 1.285 -39.637 67.237 1.00 26.02 328 ALA B C 1
ATOM 6689 O O . ALA B 1 328 ? 2.354 -39.036 67.010 1.00 24.86 328 ALA B O 1
ATOM 6691 N N . THR B 1 329 ? 0.962 -40.843 66.739 1.00 23.73 329 THR B N 1
ATOM 6692 C CA . THR B 1 329 ? 1.922 -41.577 65.937 1.00 25.18 329 THR B CA 1
ATOM 6693 C C . THR B 1 329 ? 2.089 -40.949 64.608 1.00 24.98 329 THR B C 1
ATOM 6694 O O . THR B 1 329 ? 3.217 -40.759 64.103 1.00 22.69 329 THR B O 1
ATOM 6698 N N . LEU B 1 330 ? 0.990 -40.553 63.966 1.00 25.00 330 LEU B N 1
ATOM 6699 C CA . LEU B 1 330 ? 1.081 -39.854 62.705 1.00 23.48 330 LEU B CA 1
ATOM 6700 C C . LEU B 1 330 ? 1.893 -38.566 62.837 1.00 23.60 330 LEU B C 1
ATOM 6701 O O . LEU B 1 330 ? 2.709 -38.261 61.961 1.00 24.49 330 LEU B O 1
ATOM 6706 N N . HIS B 1 331 ? 1.677 -37.819 63.921 1.00 25.19 331 HIS B N 1
ATOM 6707 C CA . HIS B 1 331 ? 2.479 -36.637 64.152 1.00 25.12 331 HIS B CA 1
ATOM 6708 C C . HIS B 1 331 ? 4.017 -36.986 64.225 1.00 25.84 331 HIS B C 1
ATOM 6709 O O . HIS B 1 331 ? 4.856 -36.232 63.750 1.00 25.07 331 HIS B O 1
ATOM 6716 N N . ILE B 1 332 ? 4.329 -38.061 64.921 1.00 23.19 332 ILE B N 1
ATOM 6717 C CA . ILE B 1 332 ? 5.751 -38.534 64.946 1.00 24.17 332 ILE B CA 1
ATOM 6718 C C . ILE B 1 332 ? 6.261 -38.783 63.562 1.00 26.13 332 ILE B C 1
ATOM 6719 O O . ILE B 1 332 ? 7.390 -38.334 63.214 1.00 25.78 332 ILE B O 1
ATOM 6724 N N . PHE B 1 333 ? 5.476 -39.440 62.696 1.00 23.59 333 PHE B N 1
ATOM 6725 C CA . PHE B 1 333 ? 5.929 -39.676 61.374 1.00 22.65 333 PHE B CA 1
ATOM 6726 C C . PHE B 1 333 ? 6.131 -38.326 60.635 1.00 26.31 333 PHE B C 1
ATOM 6727 O O . PHE B 1 333 ? 7.093 -38.148 59.871 1.00 21.66 333 PHE B O 1
ATOM 6735 N N . HIS B 1 334 ? 5.233 -37.365 60.850 1.00 23.25 334 HIS B N 1
ATOM 6736 C CA . HIS B 1 334 ? 5.445 -36.061 60.218 1.00 25.51 334 HIS B CA 1
ATOM 6737 C C . HIS B 1 334 ? 6.816 -35.435 60.592 1.00 23.37 334 HIS B C 1
ATOM 6738 O O . HIS B 1 334 ? 7.517 -34.931 59.744 1.00 26.04 334 HIS B O 1
ATOM 6745 N N . ARG B 1 335 ? 7.159 -35.515 61.862 1.00 25.60 335 ARG B N 1
ATOM 6746 C CA . ARG B 1 335 ? 8.391 -34.905 62.327 1.00 25.82 335 ARG B CA 1
ATOM 6747 C C . ARG B 1 335 ? 9.612 -35.605 61.737 1.00 31.18 335 ARG B C 1
ATOM 6748 O O . ARG B 1 335 ? 10.693 -35.054 61.801 1.00 27.56 335 ARG B O 1
ATOM 6756 N N . HIS B 1 336 ? 9.438 -36.817 61.229 1.00 24.20 336 HIS B N 1
ATOM 6757 C CA . HIS B 1 336 ? 10.508 -37.569 60.580 1.00 24.58 336 HIS B CA 1
ATOM 6758 C C . HIS B 1 336 ? 10.289 -37.722 59.104 1.00 23.41 336 HIS B C 1
ATOM 6759 O O . HIS B 1 336 ? 10.832 -38.655 58.477 1.00 21.56 336 HIS B O 1
ATOM 6766 N N . CYS B 1 337 ? 9.581 -36.770 58.465 1.00 23.18 337 CYS B N 1
ATOM 6767 C CA . CYS B 1 337 ? 9.205 -36.944 57.066 1.00 22.28 337 CYS B CA 1
ATOM 6768 C C . CYS B 1 337 ? 10.348 -36.702 56.072 1.00 24.57 337 CYS B C 1
ATOM 6769 O O . CYS B 1 337 ? 10.201 -36.953 54.881 1.00 27.01 337 CYS B O 1
ATOM 6772 N N . ASP B 1 338 ? 11.508 -36.359 56.611 1.00 24.84 338 ASP B N 1
ATOM 6773 C CA . ASP B 1 338 ? 12.748 -36.321 55.820 1.00 24.89 338 ASP B CA 1
ATOM 6774 C C . ASP B 1 338 ? 13.255 -37.723 55.504 1.00 25.27 338 ASP B C 1
ATOM 6775 O O . ASP B 1 338 ? 14.095 -37.889 54.635 1.00 25.80 338 ASP B O 1
ATOM 6780 N N . ARG B 1 339 ? 12.813 -38.732 56.264 1.00 22.65 339 ARG B N 1
ATOM 6781 C CA . ARG B 1 339 ? 13.274 -40.106 56.063 1.00 21.73 339 ARG B CA 1
ATOM 6782 C C . ARG B 1 339 ? 12.096 -41.098 56.036 1.00 22.54 339 ARG B C 1
ATOM 6783 O O . ARG B 1 339 ? 12.131 -42.010 55.220 1.00 22.08 339 ARG B O 1
ATOM 6791 N N . VAL B 1 340 ? 11.145 -40.972 56.950 1.00 22.00 340 VAL B N 1
ATOM 6792 C CA . VAL B 1 340 ? 9.923 -41.809 56.904 1.00 21.03 340 VAL B CA 1
ATOM 6793 C C . VAL B 1 340 ? 9.051 -41.357 55.722 1.00 21.88 340 VAL B C 1
ATOM 6794 O O . VAL B 1 340 ? 8.613 -40.213 55.685 1.00 24.55 340 VAL B O 1
ATOM 6798 N N . ARG B 1 341 ? 8.839 -42.230 54.766 1.00 20.13 341 ARG B N 1
ATOM 6799 C CA . ARG B 1 341 ? 8.097 -41.922 53.578 1.00 22.02 341 ARG B CA 1
ATOM 6800 C C . ARG B 1 341 ? 6.868 -42.822 53.355 1.00 23.76 341 ARG B C 1
ATOM 6801 O O . ARG B 1 341 ? 6.113 -42.572 52.421 1.00 22.91 341 ARG B O 1
ATOM 6809 N N . MET B 1 342 ? 6.690 -43.794 54.230 1.00 20.93 342 MET B N 1
ATOM 6810 C CA A MET B 1 342 ? 5.492 -44.648 54.195 0.70 21.24 342 MET B CA 1
ATOM 6811 C CA B MET B 1 342 ? 5.496 -44.648 54.193 0.30 21.63 342 MET B CA 1
ATOM 6812 C C . MET B 1 342 ? 5.304 -45.227 55.564 1.00 24.21 342 MET B C 1
ATOM 6813 O O . MET B 1 342 ? 6.288 -45.501 56.291 1.00 20.88 342 MET B O 1
ATOM 6822 N N . ALA B 1 343 ? 4.030 -45.413 55.946 1.00 22.41 343 ALA B N 1
ATOM 6823 C CA . ALA B 1 343 ? 3.696 -46.170 57.137 1.00 21.10 343 ALA B CA 1
ATOM 6824 C C . ALA B 1 343 ? 2.340 -46.877 56.900 1.00 23.46 343 ALA B C 1
ATOM 6825 O O . ALA B 1 343 ? 1.591 -46.466 56.028 1.00 20.70 343 ALA B O 1
ATOM 6827 N N . ASN B 1 344 ? 2.111 -47.961 57.628 1.00 21.35 344 ASN B N 1
ATOM 6828 C CA . ASN B 1 344 ? 1.006 -48.865 57.338 1.00 20.97 344 ASN B CA 1
ATOM 6829 C C . ASN B 1 344 ? 0.484 -49.388 58.664 1.00 21.94 344 ASN B C 1
ATOM 6830 O O . ASN B 1 344 ? 1.155 -50.156 59.365 1.00 20.87 344 ASN B O 1
ATOM 6835 N N . ILE B 1 345 ? -0.669 -48.891 59.093 1.00 22.79 345 ILE B N 1
ATOM 6836 C CA . ILE B 1 345 ? -1.266 -49.305 60.354 1.00 21.66 345 ILE B CA 1
ATOM 6837 C C . ILE B 1 345 ? -1.790 -50.696 60.219 1.00 20.12 345 ILE B C 1
ATOM 6838 O O . ILE B 1 345 ? -2.351 -51.083 59.172 1.00 21.26 345 ILE B O 1
ATOM 6843 N N . ALA B 1 346 ? -1.607 -51.483 61.260 1.00 22.55 346 ALA B N 1
ATOM 6844 C CA . ALA B 1 346 ? -2.056 -52.867 61.253 1.00 21.01 346 ALA B CA 1
ATOM 6845 C C . ALA B 1 346 ? -3.451 -52.925 61.982 1.00 23.64 346 ALA B C 1
ATOM 6846 O O . ALA B 1 346 ? -3.523 -52.525 63.099 1.00 22.38 346 ALA B O 1
ATOM 6848 N N . GLN B 1 347 ? -4.492 -53.508 61.382 1.00 20.82 347 GLN B N 1
ATOM 6849 C CA . GLN B 1 347 ? -4.671 -53.845 59.997 1.00 20.63 347 GLN B CA 1
ATOM 6850 C C . GLN B 1 347 ? -6.030 -53.201 59.558 1.00 24.44 347 GLN B C 1
ATOM 6851 O O . GLN B 1 347 ? -6.787 -52.721 60.398 1.00 24.81 347 GLN B O 1
ATOM 6857 N N . LEU B 1 348 ? -6.349 -53.312 58.286 1.00 23.64 348 LEU B N 1
ATOM 6858 C CA . LEU B 1 348 ? -7.358 -52.440 57.680 1.00 25.38 348 LEU B CA 1
ATOM 6859 C C . LEU B 1 348 ? -8.799 -52.716 58.235 1.00 24.50 348 LEU B C 1
ATOM 6860 O O . LEU B 1 348 ? -9.499 -51.788 58.592 1.00 25.27 348 LEU B O 1
ATOM 6865 N N . VAL B 1 349 ? -9.176 -53.964 58.293 1.00 24.18 349 VAL B N 1
ATOM 6866 C CA . VAL B 1 349 ? -10.560 -54.350 58.657 1.00 26.50 349 VAL B CA 1
ATOM 6867 C C . VAL B 1 349 ? -10.582 -55.524 59.595 1.00 24.02 349 VAL B C 1
ATOM 6868 O O . VAL B 1 349 ? -9.947 -56.566 59.315 1.00 23.05 349 VAL B O 1
ATOM 6872 N N . ASN B 1 350 ? -11.299 -55.386 60.713 1.00 22.15 350 ASN B N 1
ATOM 6873 C CA . ASN B 1 350 ? -11.569 -56.491 61.641 1.00 22.28 350 ASN B CA 1
ATOM 6874 C C . ASN B 1 350 ? -10.356 -57.124 62.306 1.00 24.71 350 ASN B C 1
ATOM 6875 O O . ASN B 1 350 ? -10.450 -58.264 62.840 1.00 24.15 350 ASN B O 1
ATOM 6880 N N . VAL B 1 351 ? -9.191 -56.457 62.217 1.00 24.48 351 VAL B N 1
ATOM 6881 C CA . VAL B 1 351 ? -7.936 -57.059 62.727 1.00 21.45 351 VAL B CA 1
ATOM 6882 C C . VAL B 1 351 ? -7.099 -55.954 63.305 1.00 21.39 351 VAL B C 1
ATOM 6883 O O . VAL B 1 351 ? -6.723 -54.966 62.602 1.00 22.74 351 VAL B O 1
ATOM 6887 N N . MET B 1 352 ? -6.731 -56.120 64.565 1.00 22.24 352 MET B N 1
ATOM 6888 C CA . MET B 1 352 ? -5.904 -55.146 65.286 1.00 24.47 352 MET B CA 1
ATOM 6889 C C . MET B 1 352 ? -6.514 -53.759 65.213 1.00 25.51 352 MET B C 1
ATOM 6890 O O . MET B 1 352 ? -7.721 -53.627 65.454 1.00 25.52 352 MET B O 1
ATOM 6895 N N . GLN B 1 353 ? -5.746 -52.705 64.942 1.00 24.29 353 GLN B N 1
ATOM 6896 C CA . GLN B 1 353 ? -6.195 -51.336 65.091 1.00 22.85 353 GLN B CA 1
ATOM 6897 C C . GLN B 1 353 ? -6.858 -50.848 63.777 1.00 25.76 353 GLN B C 1
ATOM 6898 O O . GLN B 1 353 ? -6.352 -49.973 63.048 1.00 24.86 353 GLN B O 1
ATOM 6904 N N . SER B 1 354 ? -8.020 -51.436 63.477 1.00 23.74 354 SER B N 1
ATOM 6905 C CA . SER B 1 354 ? -8.631 -51.262 62.174 1.00 23.11 354 SER B CA 1
ATOM 6906 C C . SER B 1 354 ? -9.418 -49.960 62.048 1.00 22.08 354 SER B C 1
ATOM 6907 O O . SER B 1 354 ? -9.918 -49.420 63.014 1.00 28.76 354 SER B O 1
ATOM 6910 N N . VAL B 1 355 ? -9.492 -49.480 60.832 1.00 23.32 355 VAL B N 1
ATOM 6911 C CA . VAL B 1 355 ? -10.308 -48.355 60.548 1.00 23.17 355 VAL B CA 1
ATOM 6912 C C . VAL B 1 355 ? -11.825 -48.767 60.426 1.00 24.33 355 VAL B C 1
ATOM 6913 O O . VAL B 1 355 ? -12.704 -47.939 60.657 1.00 25.53 355 VAL B O 1
ATOM 6917 N N . ILE B 1 356 ? -12.076 -50.009 60.027 1.00 25.25 356 ILE B N 1
ATOM 6918 C CA . ILE B 1 356 ? -13.460 -50.496 59.815 1.00 26.56 356 ILE B CA 1
ATOM 6919 C C . ILE B 1 356 ? -13.635 -51.809 60.493 1.00 28.60 356 ILE B C 1
ATOM 6920 O O . ILE B 1 356 ? -12.713 -52.656 60.499 1.00 23.97 356 ILE B O 1
ATOM 6925 N N . LEU B 1 357 ? -14.812 -51.997 61.093 1.00 24.10 357 LEU B N 1
ATOM 6926 C CA . LEU B 1 357 ? -15.239 -53.287 61.605 1.00 27.72 357 LEU B CA 1
ATOM 6927 C C . LEU B 1 357 ? -16.546 -53.666 60.865 1.00 28.35 357 LEU B C 1
ATOM 6928 O O . LEU B 1 357 ? -17.322 -52.795 60.518 1.00 27.45 357 LEU B O 1
ATOM 6933 N N . THR B 1 358 ? -16.679 -54.919 60.542 1.00 27.22 358 THR B N 1
ATOM 6934 C CA . THR B 1 358 ? -17.854 -55.431 59.788 1.00 28.33 358 THR B CA 1
ATOM 6935 C C . THR B 1 358 ? -18.528 -56.522 60.621 1.00 30.24 358 THR B C 1
ATOM 6936 O O . THR B 1 358 ? -17.902 -57.211 61.439 1.00 29.35 358 THR B O 1
ATOM 6940 N N . GLU B 1 359 ? -19.839 -56.681 60.380 1.00 32.67 359 GLU B N 1
ATOM 6941 C CA . GLU B 1 359 ? -20.584 -57.804 60.983 1.00 33.83 359 GLU B CA 1
ATOM 6942 C C . GLU B 1 359 ? -21.622 -58.214 59.948 1.00 36.75 359 GLU B C 1
ATOM 6943 O O . GLU B 1 359 ? -22.609 -57.521 59.801 1.00 31.64 359 GLU B O 1
ATOM 6949 N N . GLY B 1 360 ? -21.320 -59.193 59.146 1.00 31.89 360 GLY B N 1
ATOM 6950 C CA . GLY B 1 360 ? -22.147 -59.505 57.984 1.00 36.67 360 GLY B CA 1
ATOM 6951 C C . GLY B 1 360 ? -22.253 -58.296 57.094 1.00 37.61 360 GLY B C 1
ATOM 6952 O O . GLY B 1 360 ? -21.217 -57.641 56.775 1.00 32.88 360 GLY B O 1
ATOM 6953 N N . GLU B 1 361 ? -23.485 -57.868 56.781 1.00 35.00 361 GLU B N 1
ATOM 6954 C CA . GLU B 1 361 ? -23.662 -56.711 55.917 1.00 36.94 361 GLU B CA 1
ATOM 6955 C C . GLU B 1 361 ? -23.476 -55.424 56.610 1.00 29.33 361 GLU B C 1
ATOM 6956 O O . GLU B 1 361 ? -23.429 -54.375 55.952 1.00 34.58 361 GLU B O 1
ATOM 6962 N N . ARG B 1 362 ? -23.369 -55.432 57.915 1.00 31.39 362 ARG B N 1
ATOM 6963 C CA . ARG B 1 362 ? -23.231 -54.135 58.602 1.00 34.81 362 ARG B CA 1
ATOM 6964 C C . ARG B 1 362 ? -21.709 -53.761 58.653 1.00 32.25 362 ARG B C 1
ATOM 6965 O O . ARG B 1 362 ? -20.864 -54.682 58.676 1.00 31.31 362 ARG B O 1
ATOM 6973 N N . MET B 1 363 ? -21.434 -52.482 58.746 1.00 33.40 363 MET B N 1
ATOM 6974 C CA . MET B 1 363 ? -20.072 -51.990 58.970 1.00 34.79 363 MET B CA 1
ATOM 6975 C C . MET B 1 363 ? -20.101 -50.783 59.815 1.00 37.03 363 MET B C 1
ATOM 6976 O O . MET B 1 363 ? -21.092 -50.059 59.811 1.00 28.72 363 MET B O 1
ATOM 6981 N N . LEU B 1 364 ? -19.007 -50.496 60.525 1.00 26.19 364 LEU B N 1
ATOM 6982 C CA . LEU B 1 364 ? -18.889 -49.225 61.247 1.00 27.03 364 LEU B CA 1
ATOM 6983 C C . LEU B 1 364 ? -17.460 -48.638 61.075 1.00 27.55 364 LEU B C 1
ATOM 6984 O O . LEU B 1 364 ? -16.532 -49.363 60.664 1.00 28.74 364 LEU B O 1
ATOM 6989 N N . LEU B 1 365 ? -17.378 -47.351 61.290 1.00 23.33 365 LEU B N 1
ATOM 6990 C CA . LEU B 1 365 ? -16.173 -46.589 61.255 1.00 27.01 365 LEU B CA 1
ATOM 6991 C C . LEU B 1 365 ? -15.647 -46.455 62.685 1.00 26.46 365 LEU B C 1
ATOM 6992 O O . LEU B 1 365 ? -16.376 -46.031 63.619 1.00 29.88 365 LEU B O 1
ATOM 6997 N N . THR B 1 366 ? -14.383 -46.876 62.929 1.00 26.83 366 THR B N 1
ATOM 6998 C CA . THR B 1 366 ? -13.814 -46.725 64.229 1.00 22.86 366 THR B CA 1
ATOM 6999 C C . THR B 1 366 ? -13.295 -45.325 64.494 1.00 22.82 366 THR B C 1
ATOM 7000 O O . THR B 1 366 ? -13.094 -44.525 63.594 1.00 28.08 366 THR B O 1
ATOM 7004 N N . PRO B 1 367 ? -12.988 -45.012 65.767 1.00 22.28 367 PRO B N 1
ATOM 7005 C CA . PRO B 1 367 ? -12.298 -43.728 66.037 1.00 22.86 367 PRO B CA 1
ATOM 7006 C C . PRO B 1 367 ? -10.944 -43.570 65.279 1.00 26.78 367 PRO B C 1
ATOM 7007 O O . PRO B 1 367 ? -10.580 -42.490 64.860 1.00 25.89 367 PRO B O 1
ATOM 7011 N N . THR B 1 368 ? -10.293 -44.693 65.019 1.00 27.70 368 THR B N 1
ATOM 7012 C CA . THR B 1 368 ? -9.100 -44.692 64.183 1.00 23.24 368 THR B CA 1
ATOM 7013 C C . THR B 1 368 ? -9.387 -44.251 62.755 1.00 25.04 368 THR B C 1
ATOM 7014 O O . THR B 1 368 ? -8.666 -43.422 62.182 1.00 23.78 368 THR B O 1
ATOM 7018 N N . TYR B 1 369 ? -10.454 -44.765 62.145 1.00 23.42 369 TYR B N 1
ATOM 7019 C CA . TYR B 1 369 ? -10.939 -44.237 60.885 1.00 22.99 369 TYR B CA 1
ATOM 7020 C C . TYR B 1 369 ? -11.035 -42.754 60.905 1.00 24.30 369 TYR B C 1
ATOM 7021 O O . TYR B 1 369 ? -10.546 -42.074 59.996 1.00 24.52 369 TYR B O 1
ATOM 7030 N N . HIS B 1 370 ? -11.680 -42.234 61.920 1.00 26.36 370 HIS B N 1
ATOM 7031 C CA . HIS B 1 370 ? -11.930 -40.798 61.915 1.00 25.49 370 HIS B CA 1
ATOM 7032 C C . HIS B 1 370 ? -10.654 -39.983 62.018 1.00 30.13 370 HIS B C 1
ATOM 7033 O O . HIS B 1 370 ? -10.513 -38.937 61.368 1.00 25.78 370 HIS B O 1
ATOM 7040 N N . VAL B 1 371 ? -9.657 -40.476 62.777 1.00 26.91 371 VAL B N 1
ATOM 7041 C CA . VAL B 1 371 ? -8.345 -39.780 62.702 1.00 24.31 371 VAL B CA 1
ATOM 7042 C C . VAL B 1 371 ? -7.763 -39.771 61.295 1.00 23.62 371 VAL B C 1
ATOM 7043 O O . VAL B 1 371 ? -7.327 -38.705 60.774 1.00 25.40 371 VAL B O 1
ATOM 7047 N N . PHE B 1 372 ? -7.750 -40.926 60.616 1.00 22.65 372 PHE B N 1
ATOM 7048 C CA . PHE B 1 372 ? -7.176 -40.960 59.296 1.00 24.22 372 PHE B CA 1
ATOM 7049 C C . PHE B 1 372 ? -7.923 -40.035 58.345 1.00 27.34 372 PHE B C 1
ATOM 7050 O O . PHE B 1 372 ? -7.346 -39.434 57.428 1.00 28.76 372 PHE B O 1
ATOM 7058 N N . ASN B 1 373 ? -9.254 -39.986 58.519 1.00 27.63 373 ASN B N 1
ATOM 7059 C CA . ASN B 1 373 ? -10.083 -39.149 57.610 1.00 27.74 373 ASN B CA 1
ATOM 7060 C C . ASN B 1 373 ? -9.911 -37.689 57.926 1.00 27.26 373 ASN B C 1
ATOM 7061 O O . ASN B 1 373 ? -9.736 -36.883 57.007 1.00 31.08 373 ASN B O 1
ATOM 7066 N N . MET B 1 374 ? -9.823 -37.341 59.209 1.00 28.15 374 MET B N 1
ATOM 7067 C CA . MET B 1 374 ? -9.550 -35.950 59.573 1.00 28.55 374 MET B CA 1
ATOM 7068 C C . MET B 1 374 ? -8.132 -35.502 59.153 1.00 33.81 374 MET B C 1
ATOM 7069 O O . MET B 1 374 ? -7.911 -34.358 58.683 1.00 27.24 374 MET B O 1
ATOM 7074 N N . PHE B 1 375 ? -7.154 -36.418 59.276 1.00 26.09 375 PHE B N 1
ATOM 7075 C CA . PHE B 1 375 ? -5.725 -36.047 58.986 1.00 24.91 375 PHE B CA 1
ATOM 7076 C C . PHE B 1 375 ? -5.375 -36.182 57.550 1.00 28.12 375 PHE B C 1
ATOM 7077 O O . PHE B 1 375 ? -4.237 -35.854 57.171 1.00 28.14 375 PHE B O 1
ATOM 7085 N N . LYS B 1 376 ? -6.301 -36.597 56.670 1.00 27.48 376 LYS B N 1
ATOM 7086 C CA . LYS B 1 376 ? -5.960 -36.757 55.285 1.00 26.29 376 LYS B CA 1
ATOM 7087 C C . LYS B 1 376 ? -5.515 -35.466 54.617 1.00 27.27 376 LYS B C 1
ATOM 7088 O O . LYS B 1 376 ? -4.821 -35.511 53.637 1.00 27.23 376 LYS B O 1
ATOM 7094 N N . VAL B 1 377 ? -5.867 -34.339 55.227 1.00 26.75 377 VAL B N 1
ATOM 7095 C CA . VAL B 1 377 ? -5.390 -33.031 54.783 1.00 30.51 377 VAL B CA 1
ATOM 7096 C C . VAL B 1 377 ? -3.866 -32.863 54.851 1.00 33.21 377 VAL B C 1
ATOM 7097 O O . VAL B 1 377 ? -3.308 -32.000 54.152 1.00 28.96 377 VAL B O 1
ATOM 7101 N N . HIS B 1 378 ? -3.212 -33.711 55.673 1.00 29.20 378 HIS B N 1
ATOM 7102 C CA . HIS B 1 378 ? -1.744 -33.697 55.755 1.00 30.07 378 HIS B CA 1
ATOM 7103 C C . HIS B 1 378 ? -1.081 -34.479 54.633 1.00 26.76 378 HIS B C 1
ATOM 7104 O O . HIS B 1 378 ? 0.138 -34.326 54.392 1.00 27.18 378 HIS B O 1
ATOM 7111 N N . GLN B 1 379 ? -1.827 -35.280 53.877 1.00 23.92 379 GLN B N 1
ATOM 7112 C CA . GLN B 1 379 ? -1.237 -36.088 52.852 1.00 22.53 379 GLN B CA 1
ATOM 7113 C C . GLN B 1 379 ? -0.597 -35.261 51.760 1.00 30.98 379 GLN B C 1
ATOM 7114 O O . GLN B 1 379 ? -1.226 -34.421 51.100 1.00 28.29 379 GLN B O 1
ATOM 7120 N N . ASP B 1 380 ? 0.677 -35.507 51.512 1.00 28.09 380 ASP B N 1
ATOM 7121 C CA . ASP B 1 380 ? 1.444 -34.772 50.512 1.00 27.73 380 ASP B CA 1
ATOM 7122 C C . ASP B 1 380 ? 1.534 -33.262 50.818 1.00 29.56 380 ASP B C 1
ATOM 7123 O O . ASP B 1 380 ? 1.927 -32.510 49.975 1.00 30.34 380 ASP B O 1
ATOM 7128 N N . ALA B 1 381 ? 1.268 -32.874 52.022 1.00 27.48 381 ALA B N 1
ATOM 7129 C CA . ALA B 1 381 ? 1.396 -31.487 52.408 1.00 31.39 381 ALA B CA 1
ATOM 7130 C C . ALA B 1 381 ? 2.826 -31.133 52.803 1.00 33.81 381 ALA B C 1
ATOM 7131 O O . ALA B 1 381 ? 3.657 -32.008 53.064 1.00 30.86 381 ALA B O 1
ATOM 7133 N N . GLU B 1 382 ? 3.092 -29.843 52.877 1.00 29.48 382 GLU B N 1
ATOM 7134 C CA . GLU B 1 382 ? 4.373 -29.331 53.347 1.00 32.83 382 GLU B CA 1
ATOM 7135 C C . GLU B 1 382 ? 4.375 -29.109 54.792 1.00 31.38 382 GLU B C 1
ATOM 7136 O O . GLU B 1 382 ? 3.570 -28.352 55.320 1.00 32.13 382 GLU B O 1
ATOM 7142 N N . LEU B 1 383 ? 5.308 -29.772 55.496 1.00 28.96 383 LEU B N 1
ATOM 7143 C CA . LEU B 1 383 ? 5.403 -29.618 56.903 1.00 29.60 383 LEU B CA 1
ATOM 7144 C C . LEU B 1 383 ? 5.954 -28.210 57.211 1.00 30.66 383 LEU B C 1
ATOM 7145 O O . LEU B 1 383 ? 6.947 -27.801 56.588 1.00 30.74 383 LEU B O 1
ATOM 7150 N N . LEU B 1 384 ? 5.343 -27.535 58.151 1.00 29.76 384 LEU B N 1
ATOM 7151 C CA . LEU B 1 384 ? 5.750 -26.206 58.532 1.00 34.34 384 LEU B CA 1
ATOM 7152 C C . LEU B 1 384 ? 6.561 -26.288 59.810 1.00 34.94 384 LEU B C 1
ATOM 7153 O O . LEU B 1 384 ? 6.357 -27.118 60.678 1.00 35.27 384 LEU B O 1
ATOM 7158 N N . ASP B 1 385 ? 7.492 -25.357 59.941 1.00 37.57 385 ASP B N 1
ATOM 7159 C CA . ASP B 1 385 ? 8.305 -25.250 61.144 1.00 33.27 385 ASP B CA 1
ATOM 7160 C C . ASP B 1 385 ? 7.515 -24.764 62.322 1.00 37.78 385 ASP B C 1
ATOM 7161 O O . ASP B 1 385 ? 6.929 -23.697 62.300 1.00 35.10 385 ASP B O 1
ATOM 7166 N N . THR B 1 386 ? 7.468 -25.556 63.362 1.00 33.28 386 THR B N 1
ATOM 7167 C CA A THR B 1 386 ? 6.692 -25.230 64.527 0.70 39.07 386 THR B CA 1
ATOM 7168 C CA B THR B 1 386 ? 6.654 -25.273 64.518 0.30 36.23 386 THR B CA 1
ATOM 7169 C C . THR B 1 386 ? 7.574 -25.404 65.708 1.00 37.55 386 THR B C 1
ATOM 7170 O O . THR B 1 386 ? 8.385 -26.286 65.737 1.00 41.57 386 THR B O 1
ATOM 7177 N N . TRP B 1 387 ? 7.435 -24.545 66.688 1.00 41.25 387 TRP B N 1
ATOM 7178 C CA . TRP B 1 387 ? 8.056 -24.825 67.930 1.00 45.90 387 TRP B CA 1
ATOM 7179 C C . TRP B 1 387 ? 7.113 -24.691 69.044 1.00 45.84 387 TRP B C 1
ATOM 7180 O O . TRP B 1 387 ? 6.084 -24.063 68.928 1.00 44.01 387 TRP B O 1
ATOM 7191 N N . GLU B 1 388 ? 7.392 -25.397 70.108 1.00 38.06 388 GLU B N 1
ATOM 7192 C CA A GLU B 1 388 ? 6.378 -25.586 71.138 0.80 38.09 388 GLU B CA 1
ATOM 7193 C CA B GLU B 1 388 ? 6.370 -25.590 71.124 0.20 37.71 388 GLU B CA 1
ATOM 7194 C C . GLU B 1 388 ? 6.956 -25.709 72.488 1.00 39.65 388 GLU B C 1
ATOM 7195 O O . GLU B 1 388 ? 8.075 -26.118 72.653 1.00 37.30 388 GLU B O 1
ATOM 7206 N N . SER B 1 389 ? 6.136 -25.401 73.461 1.00 35.50 389 SER B N 1
ATOM 7207 C CA . SER B 1 389 ? 6.481 -25.625 74.805 1.00 38.03 389 SER B CA 1
ATOM 7208 C C . SER B 1 389 ? 5.158 -26.049 75.428 1.00 39.99 389 SER B C 1
ATOM 7209 O O . SER B 1 389 ? 4.263 -25.239 75.572 1.00 38.81 389 SER B O 1
ATOM 7212 N N . VAL B 1 390 ? 4.989 -27.314 75.757 1.00 36.14 390 VAL B N 1
ATOM 7213 C CA . VAL B 1 390 ? 3.685 -27.830 76.070 1.00 35.69 390 VAL B CA 1
ATOM 7214 C C . VAL B 1 390 ? 3.632 -28.219 77.502 1.00 34.55 390 VAL B C 1
ATOM 7215 O O . VAL B 1 390 ? 4.617 -28.659 78.068 1.00 36.79 390 VAL B O 1
ATOM 7219 N N . GLU B 1 391 ? 2.433 -28.096 78.079 1.00 36.05 391 GLU B N 1
ATOM 7220 C CA . GLU B 1 391 ? 2.155 -28.642 79.389 1.00 35.60 391 GLU B CA 1
ATOM 7221 C C . GLU B 1 391 ? 2.430 -30.126 79.409 1.00 33.78 391 GLU B C 1
ATOM 7222 O O . GLU B 1 391 ? 2.300 -30.768 78.396 1.00 33.46 391 GLU B O 1
ATOM 7228 N N . ARG B 1 392 ? 2.668 -30.644 80.588 1.00 34.15 392 ARG B N 1
ATOM 7229 C CA . ARG B 1 392 ? 2.815 -32.041 80.852 1.00 36.29 392 ARG B CA 1
ATOM 7230 C C . ARG B 1 392 ? 1.511 -32.626 81.369 1.00 40.01 392 ARG B C 1
ATOM 7231 O O . ARG B 1 392 ? 0.652 -31.925 81.824 1.00 36.62 392 ARG B O 1
ATOM 7239 N N . THR B 1 393 ? 1.372 -33.935 81.274 1.00 33.93 393 THR B N 1
ATOM 7240 C CA . THR B 1 393 ? 0.256 -34.636 81.814 1.00 33.53 393 THR B CA 1
ATOM 7241 C C . THR B 1 393 ? 0.670 -36.012 82.200 1.00 32.27 393 THR B C 1
ATOM 7242 O O . THR B 1 393 ? 1.828 -36.459 82.000 1.00 30.92 393 THR B O 1
ATOM 7246 N N . GLY B 1 394 ? -0.252 -36.700 82.798 1.00 31.84 394 GLY B N 1
ATOM 7247 C CA . GLY B 1 394 ? -0.063 -38.068 83.246 1.00 33.41 394 GLY B CA 1
ATOM 7248 C C . GLY B 1 394 ? 0.662 -38.162 84.561 1.00 37.00 394 GLY B C 1
ATOM 7249 O O . GLY B 1 394 ? 1.092 -37.156 85.083 1.00 41.40 394 GLY B O 1
ATOM 7250 N N . PRO B 1 395 ? 0.821 -39.359 85.095 1.00 41.58 395 PRO B N 1
ATOM 7251 C CA . PRO B 1 395 ? 1.589 -39.577 86.312 1.00 52.47 395 PRO B CA 1
ATOM 7252 C C . PRO B 1 395 ? 3.021 -39.064 86.087 1.00 54.09 395 PRO B C 1
ATOM 7253 O O . PRO B 1 395 ? 3.719 -39.320 85.036 1.00 51.99 395 PRO B O 1
ATOM 7257 N N . GLU B 1 396 ? 3.380 -38.244 87.026 1.00 48.96 396 GLU B N 1
ATOM 7258 C CA . GLU B 1 396 ? 4.685 -37.640 87.062 1.00 54.39 396 GLU B CA 1
ATOM 7259 C C . GLU B 1 396 ? 4.968 -36.795 85.849 1.00 48.99 396 GLU B C 1
ATOM 7260 O O . GLU B 1 396 ? 6.101 -36.538 85.584 1.00 45.01 396 GLU B O 1
ATOM 7266 N N . GLY B 1 397 ? 3.936 -36.293 85.138 1.00 40.83 397 GLY B N 1
ATOM 7267 C CA . GLY B 1 397 ? 4.183 -35.449 83.995 1.00 35.77 397 GLY B CA 1
ATOM 7268 C C . GLY B 1 397 ? 5.008 -36.133 82.867 1.00 35.59 397 GLY B C 1
ATOM 7269 O O . GLY B 1 397 ? 5.650 -35.471 82.091 1.00 37.55 397 GLY B O 1
ATOM 7270 N N . GLU B 1 398 ? 4.928 -37.430 82.778 1.00 35.24 398 GLU B N 1
ATOM 7271 C CA . GLU B 1 398 ? 5.682 -38.227 81.810 1.00 44.14 398 GLU B CA 1
ATOM 7272 C C . GLU B 1 398 ? 5.206 -38.053 80.365 1.00 44.33 398 GLU B C 1
ATOM 7273 O O . GLU B 1 398 ? 5.889 -38.505 79.474 1.00 39.54 398 GLU B O 1
ATOM 7279 N N . LEU B 1 399 ? 4.030 -37.499 80.125 1.00 33.90 399 LEU B N 1
ATOM 7280 C CA A LEU B 1 399 ? 3.523 -37.301 78.769 0.70 37.01 399 LEU B CA 1
ATOM 7281 C CA B LEU B 1 399 ? 3.523 -37.306 78.774 0.30 34.10 399 LEU B CA 1
ATOM 7282 C C . LEU B 1 399 ? 3.376 -35.841 78.439 1.00 37.15 399 LEU B C 1
ATOM 7283 O O . LEU B 1 399 ? 3.145 -35.023 79.324 1.00 37.12 399 LEU B O 1
ATOM 7292 N N . PRO B 1 400 ? 3.512 -35.506 77.169 1.00 34.15 400 PRO B N 1
ATOM 7293 C CA . PRO B 1 400 ? 3.119 -34.189 76.769 1.00 32.37 400 PRO B CA 1
ATOM 7294 C C . PRO B 1 400 ? 1.608 -34.130 76.756 1.00 33.40 400 PRO B C 1
ATOM 7295 O O . PRO B 1 400 ? 0.940 -35.085 76.379 1.00 30.46 400 PRO B O 1
ATOM 7299 N N . LYS B 1 401 ? 1.051 -33.017 77.238 1.00 32.61 401 LYS B N 1
ATOM 7300 C CA . LYS B 1 401 ? -0.380 -32.884 77.262 1.00 32.05 401 LYS B CA 1
ATOM 7301 C C . LYS B 1 401 ? -0.943 -32.796 75.869 1.00 32.36 401 LYS B C 1
ATOM 7302 O O . LYS B 1 401 ? -2.019 -33.291 75.584 1.00 31.61 401 LYS B O 1
ATOM 7308 N N . VAL B 1 402 ? -0.223 -32.105 75.005 1.00 28.37 402 VAL B N 1
ATOM 7309 C CA . VAL B 1 402 ? -0.646 -31.855 73.677 1.00 30.12 402 VAL B CA 1
ATOM 7310 C C . VAL B 1 402 ? 0.451 -32.300 72.672 1.00 35.51 402 VAL B C 1
ATOM 7311 O O . VAL B 1 402 ? 1.649 -32.046 72.925 1.00 30.12 402 VAL B O 1
ATOM 7315 N N . SER B 1 403 ? 0.011 -32.840 71.537 1.00 29.20 403 SER B N 1
ATOM 7316 C CA . SER B 1 403 ? 0.838 -33.051 70.351 1.00 29.95 403 SER B CA 1
ATOM 7317 C C . SER B 1 403 ? 0.282 -32.254 69.233 1.00 31.19 403 SER B C 1
ATOM 7318 O O . SER B 1 403 ? -0.898 -32.357 68.941 1.00 32.09 403 SER B O 1
ATOM 7321 N N . VAL B 1 404 ? 1.112 -31.509 68.540 1.00 28.69 404 VAL B N 1
ATOM 7322 C CA A VAL B 1 404 ? 0.678 -30.567 67.512 0.50 29.87 404 VAL B CA 1
ATOM 7323 C CA B VAL B 1 404 ? 0.679 -30.570 67.507 0.50 30.12 404 VAL B CA 1
ATOM 7324 C C . VAL B 1 404 ? 1.507 -30.723 66.252 1.00 31.74 404 VAL B C 1
ATOM 7325 O O . VAL B 1 404 ? 2.689 -30.929 66.331 1.00 32.62 404 VAL B O 1
ATOM 7332 N N . SER B 1 405 ? 0.882 -30.596 65.100 1.00 28.64 405 SER B N 1
ATOM 7333 C CA . SER B 1 405 ? 1.593 -30.568 63.864 1.00 32.23 405 SER B CA 1
ATOM 7334 C C . SER B 1 405 ? 0.908 -29.605 62.895 1.00 32.33 405 SER B C 1
ATOM 7335 O O . SER B 1 405 ? -0.324 -29.534 62.870 1.00 32.50 405 SER B O 1
ATOM 7338 N N . ALA B 1 406 ? 1.693 -28.915 62.075 1.00 29.99 406 ALA B N 1
ATOM 7339 C CA . ALA B 1 406 ? 1.140 -27.991 61.067 1.00 30.29 406 ALA B CA 1
ATOM 7340 C C . ALA B 1 406 ? 1.667 -28.196 59.744 1.00 27.78 406 ALA B C 1
ATOM 7341 O O . ALA B 1 406 ? 2.883 -28.363 59.554 1.00 30.98 406 ALA B O 1
ATOM 7343 N N . SER B 1 407 ? 0.802 -28.179 58.755 1.00 28.11 407 SER B N 1
ATOM 7344 C CA . SER B 1 407 ? 1.230 -28.299 57.360 1.00 29.21 407 SER B CA 1
ATOM 7345 C C . SER B 1 407 ? 0.483 -27.347 56.440 1.00 30.36 407 SER B C 1
ATOM 7346 O O . SER B 1 407 ? -0.590 -26.869 56.800 1.00 33.46 407 SER B O 1
ATOM 7349 N N . ARG B 1 408 ? 1.016 -27.184 55.268 1.00 31.93 408 ARG B N 1
ATOM 7350 C CA . ARG B 1 408 ? 0.414 -26.383 54.216 1.00 37.62 408 ARG B CA 1
ATOM 7351 C C . ARG B 1 408 ? 0.047 -27.212 53.053 1.00 32.03 408 ARG B C 1
ATOM 7352 O O . ARG B 1 408 ? 0.910 -27.877 52.433 1.00 34.58 408 ARG B O 1
ATOM 7360 N N . ALA B 1 409 ? -1.235 -27.172 52.700 1.00 32.82 409 ALA B N 1
ATOM 7361 C CA . ALA B 1 409 ? -1.725 -27.909 51.562 1.00 34.29 409 ALA B CA 1
ATOM 7362 C C . ALA B 1 409 ? -1.436 -27.174 50.243 1.00 39.98 409 ALA B C 1
ATOM 7363 O O . ALA B 1 409 ? -1.001 -26.020 50.232 1.00 37.54 409 ALA B O 1
ATOM 7365 N N . ALA B 1 410 ? -1.666 -27.876 49.152 1.00 37.93 410 ALA B N 1
ATOM 7366 C CA . ALA B 1 410 ? -1.299 -27.409 47.846 1.00 44.73 410 ALA B CA 1
ATOM 7367 C C . ALA B 1 410 ? -2.131 -26.144 47.488 1.00 52.29 410 ALA B C 1
ATOM 7368 O O . ALA B 1 410 ? -1.645 -25.338 46.749 1.00 48.80 410 ALA B O 1
ATOM 7370 N N . ASP B 1 411 ? -3.311 -25.956 48.066 1.00 44.11 411 ASP B N 1
ATOM 7371 C CA . ASP B 1 411 ? -4.079 -24.725 47.797 1.00 47.33 411 ASP B CA 1
ATOM 7372 C C . ASP B 1 411 ? -3.714 -23.605 48.718 1.00 51.93 411 ASP B C 1
ATOM 7373 O O . ASP B 1 411 ? -4.383 -22.590 48.715 1.00 52.19 411 ASP B O 1
ATOM 7378 N N . GLY B 1 412 ? -2.688 -23.763 49.555 1.00 45.46 412 GLY B N 1
ATOM 7379 C CA . GLY B 1 412 ? -2.275 -22.696 50.453 1.00 38.04 412 GLY B CA 1
ATOM 7380 C C . GLY B 1 412 ? -2.962 -22.712 51.786 1.00 35.57 412 GLY B C 1
ATOM 7381 O O . GLY B 1 412 ? -2.489 -22.038 52.693 1.00 38.81 412 GLY B O 1
ATOM 7382 N N . LYS B 1 413 ? -4.012 -23.499 51.994 1.00 38.25 413 LYS B N 1
ATOM 7383 C CA . LYS B 1 413 ? -4.529 -23.575 53.343 1.00 38.61 413 LYS B CA 1
ATOM 7384 C C . LYS B 1 413 ? -3.516 -24.254 54.310 1.00 41.06 413 LYS B C 1
ATOM 7385 O O . LYS B 1 413 ? -2.710 -25.054 53.879 1.00 39.42 413 LYS B O 1
ATOM 7391 N N . ILE B 1 414 ? -3.643 -23.942 55.575 1.00 39.01 414 ILE B N 1
ATOM 7392 C CA . ILE B 1 414 ? -2.816 -24.472 56.619 1.00 39.83 414 ILE B CA 1
ATOM 7393 C C . ILE B 1 414 ? -3.697 -25.334 57.486 1.00 41.86 414 ILE B C 1
ATOM 7394 O O . ILE B 1 414 ? -4.815 -24.946 57.855 1.00 37.69 414 ILE B O 1
ATOM 7399 N N . HIS B 1 415 ? -3.215 -26.547 57.792 1.00 36.06 415 HIS B N 1
ATOM 7400 C CA . HIS B 1 415 ? -3.917 -27.431 58.709 1.00 31.86 415 HIS B CA 1
ATOM 7401 C C . HIS B 1 415 ? -3.090 -27.647 59.911 1.00 33.53 415 HIS B C 1
ATOM 7402 O O . HIS B 1 415 ? -1.892 -27.977 59.818 1.00 34.60 415 HIS B O 1
ATOM 7409 N N . ILE B 1 416 ? -3.678 -27.463 61.074 1.00 31.43 416 ILE B N 1
ATOM 7410 C CA . ILE B 1 416 ? -3.018 -27.649 62.324 1.00 31.11 416 ILE B CA 1
ATOM 7411 C C . ILE B 1 416 ? -3.774 -28.697 63.065 1.00 34.82 416 ILE B C 1
ATOM 7412 O O . ILE B 1 416 ? -4.977 -28.506 63.356 1.00 35.32 416 ILE B O 1
ATOM 7417 N N . SER B 1 417 ? -3.133 -29.851 63.352 1.00 29.68 417 SER B N 1
ATOM 7418 C CA . SER B 1 417 ? -3.789 -30.887 64.122 1.00 28.16 417 SER B CA 1
ATOM 7419 C C . SER B 1 417 ? -3.225 -30.936 65.491 1.00 28.50 417 SER B C 1
ATOM 7420 O O . SER B 1 417 ? -2.006 -30.720 65.693 1.00 29.54 417 SER B O 1
ATOM 7423 N N . LEU B 1 418 ? -4.087 -31.251 66.458 1.00 28.07 418 LEU B N 1
ATOM 7424 C CA . LEU B 1 418 ? -3.772 -31.265 67.868 1.00 31.14 418 LEU B CA 1
ATOM 7425 C C . LEU B 1 418 ? -4.387 -32.386 68.582 1.00 29.38 418 LEU B C 1
ATOM 7426 O O . LEU B 1 418 ? -5.610 -32.625 68.453 1.00 32.25 418 LEU B O 1
ATOM 7431 N N . CYS B 1 419 ? -3.592 -33.063 69.428 1.00 28.08 419 CYS B N 1
ATOM 7432 C CA . CYS B 1 419 ? -4.091 -34.181 70.234 1.00 28.90 419 CYS B CA 1
ATOM 7433 C C . CYS B 1 419 ? -3.984 -33.732 71.659 1.00 34.09 419 CYS B C 1
ATOM 7434 O O . CYS B 1 419 ? -2.907 -33.258 72.054 1.00 29.24 419 CYS B O 1
ATOM 7437 N N . ASN B 1 420 ? -5.043 -33.958 72.453 1.00 29.03 420 ASN B N 1
ATOM 7438 C CA . ASN B 1 420 ? -4.980 -33.787 73.888 1.00 29.72 420 ASN B CA 1
ATOM 7439 C C . ASN B 1 420 ? -4.972 -35.107 74.513 1.00 32.11 420 ASN B C 1
ATOM 7440 O O . ASN B 1 420 ? -5.993 -35.843 74.476 1.00 30.68 420 ASN B O 1
ATOM 7445 N N . LEU B 1 421 ? -3.813 -35.466 75.102 1.00 29.34 421 LEU B N 1
ATOM 7446 C CA . LEU B 1 421 ? -3.617 -36.773 75.633 1.00 28.29 421 LEU B CA 1
ATOM 7447 C C . LEU B 1 421 ? -4.221 -37.001 77.026 1.00 28.41 421 LEU B C 1
ATOM 7448 O O . LEU B 1 421 ? -4.235 -38.145 77.533 1.00 32.52 421 LEU B O 1
ATOM 7453 N N . ASP B 1 422 ? -4.629 -35.920 77.674 1.00 30.17 422 ASP B N 1
ATOM 7454 C CA . ASP B 1 422 ? -5.237 -36.018 78.998 1.00 32.15 422 ASP B CA 1
ATOM 7455 C C . ASP B 1 422 ? -6.755 -36.277 78.853 1.00 31.25 422 ASP B C 1
ATOM 7456 O O . ASP B 1 422 ? -7.429 -35.530 78.169 1.00 32.28 422 ASP B O 1
ATOM 7461 N N . PHE B 1 423 ? -7.212 -37.353 79.467 1.00 31.15 423 PHE B N 1
ATOM 7462 C CA . PHE B 1 423 ? -8.613 -37.684 79.439 1.00 34.28 423 PHE B CA 1
ATOM 7463 C C . PHE B 1 423 ? -9.437 -36.888 80.480 1.00 38.41 423 PHE B C 1
ATOM 7464 O O . PHE B 1 423 ? -10.617 -36.926 80.413 1.00 38.50 423 PHE B O 1
ATOM 7472 N N . GLU B 1 424 ? -8.773 -36.202 81.407 1.00 34.89 424 GLU B N 1
ATOM 7473 C CA . GLU B 1 424 ? -9.388 -35.609 82.599 1.00 45.94 424 GLU B CA 1
ATOM 7474 C C . GLU B 1 424 ? -9.756 -34.168 82.417 1.00 46.44 424 GLU B C 1
ATOM 7475 O O . GLU B 1 424 ? -10.756 -33.791 82.920 1.00 44.36 424 GLU B O 1
ATOM 7481 N N . THR B 1 425 ? -8.961 -33.364 81.728 1.00 37.99 425 THR B N 1
ATOM 7482 C CA . THR B 1 425 ? -9.283 -31.997 81.483 1.00 40.54 425 THR B CA 1
ATOM 7483 C C . THR B 1 425 ? -8.922 -31.593 80.101 1.00 41.50 425 THR B C 1
ATOM 7484 O O . THR B 1 425 ? -8.179 -32.265 79.400 1.00 39.84 425 THR B O 1
ATOM 7488 N N . GLY B 1 426 ? -9.483 -30.484 79.697 1.00 35.05 426 GLY B N 1
ATOM 7489 C CA . GLY B 1 426 ? -9.203 -29.831 78.461 1.00 36.68 426 GLY B CA 1
ATOM 7490 C C . GLY B 1 426 ? -7.801 -29.268 78.433 1.00 34.37 426 GLY B C 1
ATOM 7491 O O . GLY B 1 426 ? -7.130 -29.248 79.431 1.00 34.70 426 GLY B O 1
ATOM 7492 N N . ALA B 1 427 ? -7.399 -28.831 77.262 1.00 35.19 427 ALA B N 1
ATOM 7493 C CA . ALA B 1 427 ? -6.092 -28.305 77.090 1.00 35.91 427 ALA B CA 1
ATOM 7494 C C . ALA B 1 427 ? -6.182 -27.000 76.449 1.00 31.96 427 ALA B C 1
ATOM 7495 O O . ALA B 1 427 ? -6.665 -26.896 75.312 1.00 36.80 427 ALA B O 1
ATOM 7497 N N . SER B 1 428 ? -5.589 -25.988 77.105 1.00 35.61 428 SER B N 1
ATOM 7498 C CA A SER B 1 428 ? -5.472 -24.682 76.486 0.50 36.88 428 SER B CA 1
ATOM 7499 C CA B SER B 1 428 ? -5.473 -24.685 76.481 0.50 36.22 428 SER B CA 1
ATOM 7500 C C . SER B 1 428 ? -4.201 -24.593 75.667 1.00 33.91 428 SER B C 1
ATOM 7501 O O . SER B 1 428 ? -3.099 -24.983 76.132 1.00 36.41 428 SER B O 1
ATOM 7506 N N . VAL B 1 429 ? -4.329 -24.038 74.490 1.00 35.95 429 VAL B N 1
ATOM 7507 C CA . VAL B 1 429 ? -3.229 -23.930 73.620 1.00 40.19 429 VAL B CA 1
ATOM 7508 C C . VAL B 1 429 ? -3.256 -22.586 72.999 1.00 40.74 429 VAL B C 1
ATOM 7509 O O . VAL B 1 429 ? -4.248 -22.204 72.404 1.00 39.89 429 VAL B O 1
ATOM 7513 N N . ASP B 1 430 ? -2.096 -21.924 73.030 1.00 39.18 430 ASP B N 1
ATOM 7514 C CA . ASP B 1 430 ? -1.926 -20.652 72.356 1.00 41.81 430 ASP B CA 1
ATOM 7515 C C . ASP B 1 430 ? -1.012 -20.805 71.206 1.00 41.25 430 ASP B C 1
ATOM 7516 O O . ASP B 1 430 ? 0.154 -21.129 71.394 1.00 42.45 430 ASP B O 1
ATOM 7521 N N . ILE B 1 431 ? -1.485 -20.498 70.022 1.00 39.09 431 ILE B N 1
ATOM 7522 C CA . ILE B 1 431 ? -0.721 -20.643 68.819 1.00 39.51 431 ILE B CA 1
ATOM 7523 C C . ILE B 1 431 ? -0.445 -19.298 68.185 1.00 42.15 431 ILE B C 1
ATOM 7524 O O . ILE B 1 431 ? -1.342 -18.594 67.766 1.00 44.51 431 ILE B O 1
ATOM 7529 N N . GLU B 1 432 ? 0.808 -18.984 68.003 1.00 44.82 432 GLU B N 1
ATOM 7530 C CA . GLU B 1 432 ? 1.182 -17.809 67.290 1.00 41.87 432 GLU B CA 1
ATOM 7531 C C . GLU B 1 432 ? 1.560 -18.139 65.896 1.00 42.90 432 GLU B C 1
ATOM 7532 O O . GLU B 1 432 ? 2.379 -19.019 65.670 1.00 44.07 432 GLU B O 1
ATOM 7538 N N . LEU B 1 433 ? 0.997 -17.420 64.935 1.00 39.42 433 LEU B N 1
ATOM 7539 C CA . LEU B 1 433 ? 1.275 -17.574 63.555 1.00 42.93 433 LEU B CA 1
ATOM 7540 C C . LEU B 1 433 ? 2.194 -16.507 63.047 1.00 47.72 433 LEU B C 1
ATOM 7541 O O . LEU B 1 433 ? 1.856 -15.363 63.096 1.00 57.44 433 LEU B O 1
ATOM 7546 N N . ARG B 1 434 ? 3.358 -16.872 62.544 1.00 47.59 434 ARG B N 1
ATOM 7547 C CA . ARG B 1 434 ? 4.316 -15.958 61.974 1.00 45.11 434 ARG B CA 1
ATOM 7548 C C . ARG B 1 434 ? 4.498 -16.222 60.542 1.00 48.76 434 ARG B C 1
ATOM 7549 O O . ARG B 1 434 ? 4.200 -17.296 60.030 1.00 50.47 434 ARG B O 1
ATOM 7557 N N . GLY B 1 435 ? 4.965 -15.205 59.858 1.00 50.57 435 GLY B N 1
ATOM 7558 C CA . GLY B 1 435 ? 5.252 -15.303 58.447 1.00 45.89 435 GLY B CA 1
ATOM 7559 C C . GLY B 1 435 ? 4.062 -15.350 57.520 1.00 49.78 435 GLY B C 1
ATOM 7560 O O . GLY B 1 435 ? 4.224 -15.720 56.362 1.00 58.62 435 GLY B O 1
ATOM 7561 N N . LEU B 1 436 ? 2.866 -15.013 57.997 1.00 48.69 436 LEU B N 1
ATOM 7562 C CA . LEU B 1 436 ? 1.738 -14.794 57.088 1.00 63.21 436 LEU B CA 1
ATOM 7563 C C . LEU B 1 436 ? 1.805 -13.411 56.428 1.00 74.02 436 LEU B C 1
ATOM 7564 O O . LEU B 1 436 ? 2.400 -12.482 56.966 1.00 72.20 436 LEU B O 1
ATOM 7569 N N . ASN B 1 437 ? 1.166 -13.292 55.272 1.00 82.45 437 ASN B N 1
ATOM 7570 C CA . ASN B 1 437 ? 0.940 -11.982 54.646 1.00 100.55 437 ASN B CA 1
ATOM 7571 C C . ASN B 1 437 ? -0.383 -11.427 55.166 1.00 93.74 437 ASN B C 1
ATOM 7572 O O . ASN B 1 437 ? -0.393 -10.521 56.008 1.00 92.96 437 ASN B O 1
ATOM 7577 N N . GLY B 1 438 ? -1.488 -12.020 54.737 1.00 91.13 438 GLY B N 1
ATOM 7578 C CA . GLY B 1 438 ? -2.788 -11.478 55.056 1.00 89.37 438 GLY B CA 1
ATOM 7579 C C . GLY B 1 438 ? -3.267 -11.762 56.468 1.00 90.69 438 GLY B C 1
ATOM 7580 O O . GLY B 1 438 ? -2.480 -12.088 57.408 1.00 79.30 438 GLY B O 1
ATOM 7581 N N . GLY B 1 439 ? -4.580 -11.593 56.612 1.00 79.11 439 GLY B N 1
ATOM 7582 C CA . GLY B 1 439 ? -5.296 -12.147 57.728 1.00 83.12 439 GLY B CA 1
ATOM 7583 C C . GLY B 1 439 ? -5.662 -13.574 57.355 1.00 80.10 439 GLY B C 1
ATOM 7584 O O . GLY B 1 439 ? -5.560 -13.995 56.182 1.00 74.54 439 GLY B O 1
ATOM 7585 N N . VAL B 1 440 ? -6.093 -14.313 58.368 1.00 71.28 440 VAL B N 1
ATOM 7586 C CA . VAL B 1 440 ? -6.642 -15.647 58.161 1.00 65.05 440 VAL B CA 1
ATOM 7587 C C . VAL B 1 440 ? -7.908 -15.834 58.934 1.00 46.55 440 VAL B C 1
ATOM 7588 O O . VAL B 1 440 ? -8.078 -15.242 60.006 1.00 52.79 440 VAL B O 1
ATOM 7592 N N . SER B 1 441 ? -8.746 -16.731 58.438 1.00 41.44 441 SER B N 1
ATOM 7593 C CA . SER B 1 441 ? -9.813 -17.257 59.233 1.00 46.11 441 SER B CA 1
ATOM 7594 C C . SER B 1 441 ? -9.659 -18.799 59.367 1.00 46.03 441 SER B C 1
ATOM 7595 O O . SER B 1 441 ? -8.954 -19.438 58.570 1.00 45.07 441 SER B O 1
ATOM 7598 N N . ALA B 1 442 ? -10.405 -19.357 60.312 1.00 45.56 442 ALA B N 1
ATOM 7599 C CA . ALA B 1 442 ? -10.233 -20.746 60.680 1.00 51.26 442 ALA B CA 1
ATOM 7600 C C . ALA B 1 442 ? -11.545 -21.406 60.891 1.00 50.14 442 ALA B C 1
ATOM 7601 O O . ALA B 1 442 ? -12.432 -20.760 61.395 1.00 48.62 442 ALA B O 1
ATOM 7603 N N . THR B 1 443 ? -11.656 -22.692 60.547 1.00 40.20 443 THR B N 1
ATOM 7604 C CA . THR B 1 443 ? -12.683 -23.590 61.052 1.00 42.99 443 THR B CA 1
ATOM 7605 C C . THR B 1 443 ? -12.009 -24.771 61.747 1.00 45.61 443 THR B C 1
ATOM 7606 O O . THR B 1 443 ? -10.828 -24.987 61.579 1.00 39.35 443 THR B O 1
ATOM 7610 N N . GLY B 1 444 ? -12.760 -25.524 62.514 1.00 40.31 444 GLY B N 1
ATOM 7611 C CA . GLY B 1 444 ? -12.270 -26.724 63.133 1.00 42.36 444 GLY B CA 1
ATOM 7612 C C . GLY B 1 444 ? -13.231 -27.854 63.221 1.00 45.49 444 GLY B C 1
ATOM 7613 O O . GLY B 1 444 ? -14.448 -27.653 63.184 1.00 41.77 444 GLY B O 1
ATOM 7614 N N . THR B 1 445 ? -12.655 -29.059 63.408 1.00 40.25 445 THR B N 1
ATOM 7615 C CA A THR B 1 445 ? -13.383 -30.279 63.721 0.70 38.97 445 THR B CA 1
ATOM 7616 C CA B THR B 1 445 ? -13.382 -30.276 63.725 0.30 35.11 445 THR B CA 1
ATOM 7617 C C . THR B 1 445 ? -12.678 -30.991 64.870 1.00 36.81 445 THR B C 1
ATOM 7618 O O . THR B 1 445 ? -11.461 -30.909 64.995 1.00 36.31 445 THR B O 1
ATOM 7625 N N . THR B 1 446 ? -13.404 -31.692 65.703 1.00 31.68 446 THR B N 1
ATOM 7626 C CA . THR B 1 446 ? -12.803 -32.374 66.827 1.00 34.77 446 THR B CA 1
ATOM 7627 C C . THR B 1 446 ? -13.459 -33.729 67.010 1.00 35.96 446 THR B C 1
ATOM 7628 O O . THR B 1 446 ? -14.649 -33.919 66.741 1.00 34.59 446 THR B O 1
ATOM 7632 N N . LEU B 1 447 ? -12.651 -34.683 67.473 1.00 31.33 447 LEU B N 1
ATOM 7633 C CA . LEU B 1 447 ? -13.025 -36.029 67.746 1.00 31.00 447 LEU B CA 1
ATOM 7634 C C . LEU B 1 447 ? -12.781 -36.278 69.172 1.00 33.59 447 LEU B C 1
ATOM 7635 O O . LEU B 1 447 ? -11.628 -36.230 69.619 1.00 30.95 447 LEU B O 1
ATOM 7640 N N . THR B 1 448 ? -13.819 -36.587 69.945 1.00 29.21 448 THR B N 1
ATOM 7641 C CA . THR B 1 448 ? -13.640 -36.756 71.408 1.00 28.64 448 THR B CA 1
ATOM 7642 C C . THR B 1 448 ? -14.728 -37.707 71.878 1.00 31.25 448 THR B C 1
ATOM 7643 O O . THR B 1 448 ? -15.523 -38.194 71.074 1.00 33.16 448 THR B O 1
ATOM 7647 N N . SER B 1 449 ? -14.750 -37.971 73.160 1.00 34.92 449 SER B N 1
ATOM 7648 C CA . SER B 1 449 ? -15.660 -38.859 73.778 1.00 34.39 449 SER B CA 1
ATOM 7649 C C . SER B 1 449 ? -15.863 -38.427 75.241 1.00 37.52 449 SER B C 1
ATOM 7650 O O . SER B 1 449 ? -14.998 -37.758 75.812 1.00 35.57 449 SER B O 1
ATOM 7653 N N . GLY B 1 450 ? -16.941 -38.926 75.866 1.00 35.67 450 GLY B N 1
ATOM 7654 C CA . GLY B 1 450 ? -17.166 -38.707 77.288 1.00 36.69 450 GLY B CA 1
ATOM 7655 C C . GLY B 1 450 ? -16.639 -39.813 78.114 1.00 37.26 450 GLY B C 1
ATOM 7656 O O . GLY B 1 450 ? -16.535 -39.693 79.301 1.00 36.92 450 GLY B O 1
ATOM 7657 N N . ARG B 1 451 ? -16.211 -40.912 77.497 1.00 37.80 451 ARG B N 1
ATOM 7658 C CA . ARG B 1 451 ? -15.638 -42.023 78.243 1.00 39.25 451 ARG B CA 1
ATOM 7659 C C . ARG B 1 451 ? -14.205 -42.338 77.721 1.00 33.65 451 ARG B C 1
ATOM 7660 O O . ARG B 1 451 ? -13.979 -42.230 76.530 1.00 31.14 451 ARG B O 1
ATOM 7668 N N . ILE B 1 452 ? -13.354 -42.805 78.619 1.00 31.15 452 ILE B N 1
ATOM 7669 C CA A ILE B 1 452 ? -11.968 -43.060 78.237 0.70 39.81 452 ILE B CA 1
ATOM 7670 C CA B ILE B 1 452 ? -11.977 -43.082 78.330 0.30 32.16 452 ILE B CA 1
ATOM 7671 C C . ILE B 1 452 ? -11.857 -44.202 77.263 1.00 32.97 452 ILE B C 1
ATOM 7672 O O . ILE B 1 452 ? -10.924 -44.238 76.497 1.00 35.73 452 ILE B O 1
ATOM 7681 N N . ASP B 1 453 ? -12.814 -45.133 77.307 1.00 28.77 453 ASP B N 1
ATOM 7682 C CA . ASP B 1 453 ? -12.925 -46.214 76.336 1.00 26.52 453 ASP B CA 1
ATOM 7683 C C . ASP B 1 453 ? -14.078 -46.047 75.377 1.00 27.91 453 ASP B C 1
ATOM 7684 O O . ASP B 1 453 ? -14.531 -47.039 74.776 1.00 27.92 453 ASP B O 1
ATOM 7689 N N . GLY B 1 454 ? -14.450 -44.807 75.102 1.00 27.88 454 GLY B N 1
ATOM 7690 C CA . GLY B 1 454 ? -15.534 -44.575 74.163 1.00 29.12 454 GLY B CA 1
ATOM 7691 C C . GLY B 1 454 ? -15.256 -45.154 72.818 1.00 33.68 454 GLY B C 1
ATOM 7692 O O . GLY B 1 454 ? -14.161 -44.939 72.255 1.00 30.71 454 GLY B O 1
ATOM 7693 N N . HIS B 1 455 ? -16.205 -45.888 72.263 1.00 25.91 455 HIS B N 1
ATOM 7694 C CA . HIS B 1 455 ? -16.060 -46.632 71.049 1.00 26.85 455 HIS B CA 1
ATOM 7695 C C . HIS B 1 455 ? -17.354 -46.815 70.315 1.00 31.39 455 HIS B C 1
ATOM 7696 O O . HIS B 1 455 ? -18.426 -46.599 70.918 1.00 28.70 455 HIS B O 1
ATOM 7703 N N . ASN B 1 456 ? -17.256 -47.234 69.072 1.00 27.95 456 ASN B N 1
ATOM 7704 C CA . ASN B 1 456 ? -18.378 -47.518 68.205 1.00 26.32 456 ASN B CA 1
ATOM 7705 C C . ASN B 1 456 ? -18.686 -48.970 68.208 1.00 33.71 456 ASN B C 1
ATOM 7706 O O . ASN B 1 456 ? -17.787 -49.809 68.229 1.00 31.04 456 ASN B O 1
ATOM 7711 N N . THR B 1 457 ? -20.003 -49.320 68.299 1.00 28.43 457 THR B N 1
ATOM 7712 C CA . THR B 1 457 ? -20.487 -50.690 68.216 1.00 26.97 457 THR B CA 1
ATOM 7713 C C . THR B 1 457 ? -21.524 -50.848 67.148 1.00 26.62 457 THR B C 1
ATOM 7714 O O . THR B 1 457 ? -21.953 -49.867 66.565 1.00 28.36 457 THR B O 1
ATOM 7718 N N . PHE B 1 458 ? -21.841 -52.082 66.780 1.00 27.14 458 PHE B N 1
ATOM 7719 C CA . PHE B 1 458 ? -22.865 -52.260 65.749 1.00 31.74 458 PHE B CA 1
ATOM 7720 C C . PHE B 1 458 ? -24.233 -51.745 66.257 1.00 37.32 458 PHE B C 1
ATOM 7721 O O . PHE B 1 458 ? -24.928 -51.108 65.473 1.00 35.33 458 PHE B O 1
ATOM 7729 N N . ASP B 1 459 ? -24.496 -51.835 67.547 1.00 30.09 459 ASP B N 1
ATOM 7730 C CA . ASP B 1 459 ? -25.714 -51.183 68.128 1.00 35.93 459 ASP B CA 1
ATOM 7731 C C . ASP B 1 459 ? -25.660 -49.664 68.096 1.00 39.68 459 ASP B C 1
ATOM 7732 O O . ASP B 1 459 ? -26.651 -49.009 67.914 1.00 35.47 459 ASP B O 1
ATOM 7737 N N . GLU B 1 460 ? -24.477 -49.101 68.337 1.00 32.44 460 GLU B N 1
ATOM 7738 C CA . GLU B 1 460 ? -24.289 -47.669 68.344 1.00 34.32 460 GLU B CA 1
ATOM 7739 C C . GLU B 1 460 ? -23.038 -47.281 67.549 1.00 36.22 460 GLU B C 1
ATOM 7740 O O . GLU B 1 460 ? -21.954 -47.042 68.154 1.00 31.33 460 GLU B O 1
ATOM 7746 N N . PRO B 1 461 ? -23.189 -47.181 66.251 1.00 33.43 461 PRO B N 1
ATOM 7747 C CA . PRO B 1 461 ? -22.019 -47.053 65.390 1.00 32.81 461 PRO B CA 1
ATOM 7748 C C . PRO B 1 461 ? -21.484 -45.638 65.273 1.00 34.72 461 PRO B C 1
ATOM 7749 O O . PRO B 1 461 ? -20.461 -45.407 64.605 1.00 33.76 461 PRO B O 1
ATOM 7753 N N . GLU B 1 462 ? -22.141 -44.687 65.923 1.00 31.42 462 GLU B N 1
ATOM 7754 C CA . GLU B 1 462 ? -21.775 -43.276 65.818 1.00 31.68 462 GLU B CA 1
ATOM 7755 C C . GLU B 1 462 ? -21.601 -42.587 67.108 1.00 30.52 462 GLU B C 1
ATOM 7756 O O . GLU B 1 462 ? -21.660 -41.385 67.194 1.00 37.62 462 GLU B O 1
ATOM 7762 N N . ARG B 1 463 ? -21.303 -43.320 68.148 1.00 32.07 463 ARG B N 1
ATOM 7763 C CA . ARG B 1 463 ? -21.038 -42.747 69.438 1.00 31.76 463 ARG B CA 1
ATOM 7764 C C . ARG B 1 463 ? -19.824 -41.859 69.436 1.00 38.00 463 ARG B C 1
ATOM 7765 O O . ARG B 1 463 ? -19.797 -40.930 70.178 1.00 35.45 463 ARG B O 1
ATOM 7773 N N . VAL B 1 464 ? -18.766 -42.200 68.669 1.00 34.05 464 VAL B N 1
ATOM 7774 C CA . VAL B 1 464 ? -17.553 -41.344 68.624 1.00 31.94 464 VAL B CA 1
ATOM 7775 C C . VAL B 1 464 ? -17.302 -41.009 67.190 1.00 31.09 464 VAL B C 1
ATOM 7776 O O . VAL B 1 464 ? -16.978 -41.913 66.372 1.00 30.29 464 VAL B O 1
ATOM 7780 N N . LYS B 1 465 ? -17.460 -39.741 66.860 1.00 29.71 465 LYS B N 1
ATOM 7781 C CA . LYS B 1 465 ? -17.302 -39.283 65.520 1.00 29.05 465 LYS B CA 1
ATOM 7782 C C . LYS B 1 465 ? -17.005 -37.823 65.479 1.00 28.43 465 LYS B C 1
ATOM 7783 O O . LYS B 1 465 ? -17.259 -37.132 66.456 1.00 32.57 465 LYS B O 1
ATOM 7789 N N . PRO B 1 466 ? -16.453 -37.334 64.372 1.00 29.63 466 PRO B N 1
ATOM 7790 C CA . PRO B 1 466 ? -16.039 -35.958 64.394 1.00 30.56 466 PRO B CA 1
ATOM 7791 C C . PRO B 1 466 ? -17.247 -34.989 64.491 1.00 36.24 466 PRO B C 1
ATOM 7792 O O . PRO B 1 466 ? -18.304 -35.308 63.947 1.00 33.34 466 PRO B O 1
ATOM 7796 N N . ALA B 1 467 ? -16.993 -33.818 65.047 1.00 38.53 467 ALA B N 1
ATOM 7797 C CA . ALA B 1 467 ? -18.014 -32.781 65.283 1.00 44.53 467 ALA B CA 1
ATOM 7798 C C . ALA B 1 467 ? -17.392 -31.445 65.046 1.00 43.79 467 ALA B C 1
ATOM 7799 O O . ALA B 1 467 ? -16.161 -31.285 65.193 1.00 37.96 467 ALA B O 1
ATOM 7801 N N . PRO B 1 468 ? -18.213 -30.425 64.782 1.00 44.03 468 PRO B N 1
ATOM 7802 C CA . PRO B 1 468 ? -17.641 -29.090 64.624 1.00 41.58 468 PRO B CA 1
ATOM 7803 C C . PRO B 1 468 ? -16.968 -28.612 65.884 1.00 34.43 468 PRO B C 1
ATOM 7804 O O . PRO B 1 468 ? -17.329 -29.028 67.013 1.00 36.49 468 PRO B O 1
ATOM 7808 N N . PHE B 1 469 ? -15.891 -27.862 65.715 1.00 36.01 469 PHE B N 1
ATOM 7809 C CA . PHE B 1 469 ? -15.127 -27.436 66.882 1.00 36.40 469 PHE B CA 1
ATOM 7810 C C . PHE B 1 469 ? -15.102 -25.906 66.770 1.00 38.22 469 PHE B C 1
ATOM 7811 O O . PHE B 1 469 ? -14.670 -25.351 65.758 1.00 40.39 469 PHE B O 1
ATOM 7819 N N . ARG B 1 470 ? -15.558 -25.257 67.819 1.00 45.25 470 ARG B N 1
ATOM 7820 C CA . ARG B 1 470 ? -15.706 -23.775 67.774 1.00 52.84 470 ARG B CA 1
ATOM 7821 C C . ARG B 1 470 ? -15.081 -23.084 68.958 1.00 50.48 470 ARG B C 1
ATOM 7822 O O . ARG B 1 470 ? -15.055 -21.875 68.997 1.00 47.68 470 ARG B O 1
ATOM 7830 N N . ASP B 1 471 ? -14.497 -23.832 69.888 1.00 43.13 471 ASP B N 1
ATOM 7831 C CA . ASP B 1 471 ? -14.013 -23.299 71.123 1.00 43.82 471 ASP B CA 1
ATOM 7832 C C . ASP B 1 471 ? -12.574 -22.768 70.981 1.00 45.29 471 ASP B C 1
ATOM 7833 O O . ASP B 1 471 ? -11.627 -23.210 71.634 1.00 41.50 471 ASP B O 1
ATOM 7838 N N . PHE B 1 472 ? -12.410 -21.815 70.075 1.00 39.94 472 PHE B N 1
ATOM 7839 C CA . PHE B 1 472 ? -11.178 -21.115 69.912 1.00 45.46 472 PHE B CA 1
ATOM 7840 C C . PHE B 1 472 ? -11.455 -19.664 69.485 1.00 50.31 472 PHE B C 1
ATOM 7841 O O . PHE B 1 472 ? -12.510 -19.370 68.971 1.00 47.63 472 PHE B O 1
ATOM 7849 N N . LYS B 1 473 ? -10.446 -18.831 69.581 1.00 52.43 473 LYS B N 1
ATOM 7850 C CA . LYS B 1 473 ? -10.509 -17.471 69.120 1.00 60.79 473 LYS B CA 1
ATOM 7851 C C . LYS B 1 473 ? -9.265 -17.120 68.357 1.00 60.00 473 LYS B C 1
ATOM 7852 O O . LYS B 1 473 ? -8.180 -17.529 68.718 1.00 61.48 473 LYS B O 1
ATOM 7858 N N . LEU B 1 474 ? -9.412 -16.329 67.316 1.00 58.28 474 LEU B N 1
ATOM 7859 C CA . LEU B 1 474 ? -8.312 -15.997 66.456 1.00 61.54 474 LEU B CA 1
ATOM 7860 C C . LEU B 1 474 ? -8.203 -14.485 66.322 1.00 75.01 474 LEU B C 1
ATOM 7861 O O . LEU B 1 474 ? -9.057 -13.875 65.732 1.00 79.24 474 LEU B O 1
ATOM 7866 N N . GLU B 1 475 ? -7.146 -13.886 66.841 1.00 85.92 475 GLU B N 1
ATOM 7867 C CA . GLU B 1 475 ? -6.994 -12.443 66.827 1.00 84.50 475 GLU B CA 1
ATOM 7868 C C . GLU B 1 475 ? -5.552 -12.036 67.029 1.00 84.11 475 GLU B C 1
ATOM 7869 O O . GLU B 1 475 ? -4.859 -12.516 67.945 1.00 79.39 475 GLU B O 1
ATOM 7875 N N . GLY B 1 476 ? -5.101 -11.120 66.183 1.00 81.78 476 GLY B N 1
ATOM 7876 C CA . GLY B 1 476 ? -3.808 -10.485 66.389 1.00 83.22 476 GLY B CA 1
ATOM 7877 C C . GLY B 1 476 ? -2.715 -11.510 66.185 1.00 92.60 476 GLY B C 1
ATOM 7878 O O . GLY B 1 476 ? -1.769 -11.536 66.976 1.00 78.70 476 GLY B O 1
ATOM 7879 N N . GLY B 1 477 ? -2.902 -12.366 65.151 1.00 92.08 477 GLY B N 1
ATOM 7880 C CA . GLY B 1 477 ? -2.027 -13.506 64.821 1.00 80.07 477 GLY B CA 1
ATOM 7881 C C . GLY B 1 477 ? -1.875 -14.624 65.859 1.00 68.17 477 GLY B C 1
ATOM 7882 O O . GLY B 1 477 ? -0.961 -15.431 65.731 1.00 64.21 477 GLY B O 1
ATOM 7883 N N . HIS B 1 478 ? -2.724 -14.642 66.891 1.00 52.14 478 HIS B N 1
ATOM 7884 C CA . HIS B 1 478 ? -2.772 -15.681 67.921 1.00 53.43 478 HIS B CA 1
ATOM 7885 C C . HIS B 1 478 ? -4.081 -16.425 67.767 1.00 62.21 478 HIS B C 1
ATOM 7886 O O . HIS B 1 478 ? -5.128 -15.817 67.624 1.00 53.94 478 HIS B O 1
ATOM 7893 N N . LEU B 1 479 ? -4.009 -17.751 67.794 1.00 51.32 479 LEU B N 1
ATOM 7894 C CA . LEU B 1 479 ? -5.181 -18.593 67.828 1.00 44.63 479 LEU B CA 1
ATOM 7895 C C . LEU B 1 479 ? -5.125 -19.282 69.150 1.00 46.03 479 LEU B C 1
ATOM 7896 O O . LEU B 1 479 ? -4.197 -20.070 69.403 1.00 45.77 479 LEU B O 1
ATOM 7901 N N . ASN B 1 480 ? -6.040 -18.952 70.048 1.00 40.71 480 ASN B N 1
ATOM 7902 C CA A ASN B 1 480 ? -6.132 -19.607 71.347 0.50 42.92 480 ASN B CA 1
ATOM 7903 C CA B ASN B 1 480 ? -6.129 -19.612 71.344 0.50 42.03 480 ASN B CA 1
ATOM 7904 C C . ASN B 1 480 ? -7.250 -20.611 71.279 0.50 39.76 480 ASN B C 1
ATOM 7905 O O . ASN B 1 480 ? -8.300 -20.293 70.826 1.00 46.19 480 ASN B O 1
ATOM 7914 N N . ALA B 1 481 ? -6.996 -21.849 71.710 1.00 42.33 481 ALA B N 1
ATOM 7915 C CA . ALA B 1 481 ? -7.990 -22.914 71.584 1.00 38.44 481 ALA B CA 1
ATOM 7916 C C . ALA B 1 481 ? -8.110 -23.614 72.867 1.00 41.24 481 ALA B C 1
ATOM 7917 O O . ALA B 1 481 ? -7.130 -23.724 73.607 1.00 44.65 481 ALA B O 1
ATOM 7919 N N . SER B 1 482 ? -9.330 -24.088 73.155 1.00 37.79 482 SER B N 1
ATOM 7920 C CA A SER B 1 482 ? -9.591 -24.909 74.315 0.70 40.17 482 SER B CA 1
ATOM 7921 C CA B SER B 1 482 ? -9.599 -24.901 74.321 0.30 38.24 482 SER B CA 1
ATOM 7922 C C . SER B 1 482 ? -9.969 -26.293 73.821 1.00 44.72 482 SER B C 1
ATOM 7923 O O . SER B 1 482 ? -11.100 -26.539 73.378 1.00 40.73 482 SER B O 1
ATOM 7928 N N . LEU B 1 483 ? -9.006 -27.212 73.871 1.00 40.01 483 LEU B N 1
ATOM 7929 C CA . LEU B 1 483 ? -9.258 -28.506 73.309 1.00 37.24 483 LEU B CA 1
ATOM 7930 C C . LEU B 1 483 ? -10.022 -29.320 74.325 1.00 31.26 483 LEU B C 1
ATOM 7931 O O . LEU B 1 483 ? -9.707 -29.313 75.528 1.00 36.44 483 LEU B O 1
ATOM 7936 N N . PRO B 1 484 ? -10.967 -30.146 73.858 1.00 31.87 484 PRO B N 1
ATOM 7937 C CA . PRO B 1 484 ? -11.652 -30.983 74.815 1.00 35.42 484 PRO B CA 1
ATOM 7938 C C . PRO B 1 484 ? -10.712 -32.032 75.426 1.00 37.37 484 PRO B C 1
ATOM 7939 O O . PRO B 1 484 ? -9.668 -32.311 74.835 1.00 40.47 484 PRO B O 1
ATOM 7943 N N . PRO B 1 485 ? -11.091 -32.636 76.546 1.00 34.99 485 PRO B N 1
ATOM 7944 C CA . PRO B 1 485 ? -10.387 -33.798 77.010 1.00 36.37 485 PRO B CA 1
ATOM 7945 C C . PRO B 1 485 ? -10.367 -34.884 75.946 1.00 34.09 485 PRO B C 1
ATOM 7946 O O . PRO B 1 485 ? -11.269 -34.951 75.118 1.00 33.73 485 PRO B O 1
ATOM 7950 N N . MET B 1 486 ? -9.304 -35.726 76.005 1.00 37.56 486 MET B N 1
ATOM 7951 C CA . MET B 1 486 ? -9.164 -36.930 75.127 1.00 29.48 486 MET B CA 1
ATOM 7952 C C . MET B 1 486 ? -9.670 -36.670 73.744 1.00 27.60 486 MET B C 1
ATOM 7953 O O . MET B 1 486 ? -10.707 -37.158 73.342 1.00 30.98 486 MET B O 1
ATOM 7958 N N . SER B 1 487 ? -8.995 -35.787 73.029 1.00 29.77 487 SER B N 1
ATOM 7959 C CA . SER B 1 487 ? -9.442 -35.393 71.739 1.00 32.66 487 SER B CA 1
ATOM 7960 C C . SER B 1 487 ? -8.364 -35.262 70.665 1.00 30.05 487 SER B C 1
ATOM 7961 O O . SER B 1 487 ? -7.191 -34.982 70.952 1.00 27.84 487 SER B O 1
ATOM 7964 N N . VAL B 1 488 ? -8.825 -35.348 69.444 1.00 26.51 488 VAL B N 1
ATOM 7965 C CA . VAL B 1 488 ? -8.060 -35.047 68.251 1.00 31.99 488 VAL B CA 1
ATOM 7966 C C . VAL B 1 488 ? -8.778 -33.966 67.478 1.00 30.91 488 VAL B C 1
ATOM 7967 O O . VAL B 1 488 ? -9.918 -34.185 67.090 1.00 30.94 488 VAL B O 1
ATOM 7971 N N . THR B 1 489 ? -8.103 -32.882 67.164 1.00 30.73 489 THR B N 1
ATOM 7972 C CA . THR B 1 489 ? -8.723 -31.738 66.541 1.00 31.02 489 THR B CA 1
ATOM 7973 C C . THR B 1 489 ? -7.944 -31.302 65.359 1.00 34.05 489 THR B C 1
ATOM 7974 O O . THR B 1 489 ? -6.724 -31.370 65.361 1.00 32.36 489 THR B O 1
ATOM 7978 N N . VAL B 1 490 ? -8.638 -30.881 64.306 1.00 30.60 490 VAL B N 1
ATOM 7979 C CA . VAL B 1 490 ? -7.997 -30.297 63.149 1.00 30.60 490 VAL B CA 1
ATOM 7980 C C . VAL B 1 490 ? -8.580 -28.881 62.901 1.00 37.85 490 VAL B C 1
ATOM 7981 O O . VAL B 1 490 ? -9.792 -28.750 62.720 1.00 33.79 490 VAL B O 1
ATOM 7985 N N . LEU B 1 491 ? -7.698 -27.908 62.818 1.00 34.44 491 LEU B N 1
ATOM 7986 C CA . LEU B 1 491 ? -8.004 -26.534 62.393 1.00 34.92 491 LEU B CA 1
ATOM 7987 C C . LEU B 1 491 ? -7.576 -26.311 61.014 1.00 36.76 491 LEU B C 1
ATOM 7988 O O . LEU B 1 491 ? -6.441 -26.645 60.629 1.00 38.90 491 LEU B O 1
ATOM 7993 N N . GLU B 1 492 ? -8.459 -25.733 60.192 1.00 32.34 492 GLU B N 1
ATOM 7994 C CA . GLU B 1 492 ? -8.140 -25.389 58.853 1.00 32.83 492 GLU B CA 1
ATOM 7995 C C . GLU B 1 492 ? -8.131 -23.858 58.737 1.00 43.72 492 GLU B C 1
ATOM 7996 O O . GLU B 1 492 ? -9.145 -23.223 59.004 1.00 43.13 492 GLU B O 1
ATOM 8002 N N . LEU B 1 493 ? -7.007 -23.312 58.332 1.00 39.76 493 LEU B N 1
ATOM 8003 C CA . LEU B 1 493 ? -6.809 -21.885 58.204 1.00 40.40 493 LEU B CA 1
ATOM 8004 C C . LEU B 1 493 ? -6.747 -21.498 56.767 1.00 44.17 493 LEU B C 1
ATOM 8005 O O . LEU B 1 493 ? -6.041 -22.126 55.970 1.00 42.65 493 LEU B O 1
ATOM 8010 N N . THR B 1 494 ? -7.485 -20.429 56.413 1.00 47.27 494 THR B N 1
ATOM 8011 C CA . THR B 1 494 ? -7.495 -19.880 55.040 1.00 53.35 494 THR B CA 1
ATOM 8012 C C . THR B 1 494 ? -7.025 -18.422 55.049 1.00 57.42 494 THR B C 1
ATOM 8013 O O . THR B 1 494 ? -7.457 -17.655 55.891 1.00 50.85 494 THR B O 1
ATOM 8017 N N . ALA B 1 495 ? -6.104 -18.067 54.157 1.00 77.46 495 ALA B N 1
ATOM 8018 C CA . ALA B 1 495 ? -5.512 -16.707 54.103 1.00 86.51 495 ALA B CA 1
ATOM 8019 C C . ALA B 1 495 ? -6.418 -15.724 53.349 1.00 94.89 495 ALA B C 1
ATOM 8020 O O . ALA B 1 495 ? -7.566 -16.058 53.023 1.00 85.58 495 ALA B O 1
ATOM 8022 N N . GLY B 1 496 ? -5.910 -14.517 53.096 1.00 122.28 496 GLY B N 1
ATOM 8023 C CA . GLY B 1 496 ? -6.597 -13.522 52.248 1.00 125.40 496 GLY B CA 1
ATOM 8024 C C . GLY B 1 496 ? -6.448 -12.126 52.814 1.00 134.50 496 GLY B C 1
ATOM 8025 O O . GLY B 1 496 ? -7.092 -11.189 52.389 1.00 137.09 496 GLY B O 1
ATOM 8027 N N . VAL C 1 3 ? 42.558 -111.394 91.671 1.00 107.12 3 VAL C N 1
ATOM 8028 C CA . VAL C 1 3 ? 42.328 -109.952 91.311 1.00 101.15 3 VAL C CA 1
ATOM 8029 C C . VAL C 1 3 ? 40.909 -109.773 90.700 1.00 92.63 3 VAL C C 1
ATOM 8030 O O . VAL C 1 3 ? 40.717 -109.810 89.492 1.00 109.81 3 VAL C O 1
ATOM 8034 N N . ALA C 1 4 ? 39.923 -109.609 91.564 1.00 66.78 4 ALA C N 1
ATOM 8035 C CA . ALA C 1 4 ? 38.581 -109.324 91.168 1.00 61.07 4 ALA C CA 1
ATOM 8036 C C . ALA C 1 4 ? 38.388 -107.814 90.810 1.00 62.44 4 ALA C C 1
ATOM 8037 O O . ALA C 1 4 ? 38.908 -106.972 91.440 1.00 55.15 4 ALA C O 1
ATOM 8039 N N . SER C 1 5 ? 37.608 -107.487 89.800 1.00 51.93 5 SER C N 1
ATOM 8040 C CA . SER C 1 5 ? 36.991 -106.147 89.718 1.00 42.24 5 SER C CA 1
ATOM 8041 C C . SER C 1 5 ? 36.011 -106.008 90.822 1.00 40.61 5 SER C C 1
ATOM 8042 O O . SER C 1 5 ? 35.372 -106.971 91.238 1.00 42.38 5 SER C O 1
ATOM 8045 N N . ARG C 1 6 ? 35.883 -104.807 91.364 1.00 36.69 6 ARG C N 1
ATOM 8046 C CA . ARG C 1 6 ? 34.881 -104.549 92.378 1.00 36.06 6 ARG C CA 1
ATOM 8047 C C . ARG C 1 6 ? 33.870 -103.507 91.968 1.00 34.47 6 ARG C C 1
ATOM 8048 O O . ARG C 1 6 ? 34.248 -102.461 91.439 1.00 36.59 6 ARG C O 1
ATOM 8056 N N . VAL C 1 7 ? 32.627 -103.696 92.350 1.00 36.29 7 VAL C N 1
ATOM 8057 C CA . VAL C 1 7 ? 31.564 -102.771 92.072 1.00 36.68 7 VAL C CA 1
ATOM 8058 C C . VAL C 1 7 ? 30.656 -102.630 93.250 1.00 35.96 7 VAL C C 1
ATOM 8059 O O . VAL C 1 7 ? 30.332 -103.603 93.890 1.00 40.54 7 VAL C O 1
ATOM 8063 N N . VAL C 1 8 ? 30.158 -101.433 93.509 1.00 33.52 8 VAL C N 1
ATOM 8064 C CA . VAL C 1 8 ? 29.120 -101.221 94.456 1.00 35.52 8 VAL C CA 1
ATOM 8065 C C . VAL C 1 8 ? 27.945 -100.653 93.751 1.00 40.02 8 VAL C C 1
ATOM 8066 O O . VAL C 1 8 ? 28.092 -99.657 93.039 1.00 36.42 8 VAL C O 1
ATOM 8070 N N . VAL C 1 9 ? 26.769 -101.248 93.962 1.00 36.92 9 VAL C N 1
ATOM 8071 C CA . VAL C 1 9 ? 25.518 -100.705 93.474 1.00 34.08 9 VAL C CA 1
ATOM 8072 C C . VAL C 1 9 ? 24.746 -100.160 94.575 1.00 37.04 9 VAL C C 1
ATOM 8073 O O . VAL C 1 9 ? 24.360 -100.892 95.490 1.00 42.37 9 VAL C O 1
ATOM 8077 N N . ASN C 1 10 ? 24.454 -98.869 94.526 1.00 33.11 10 ASN C N 1
ATOM 8078 C CA . ASN C 1 10 ? 23.493 -98.261 95.382 1.00 31.79 10 ASN C CA 1
ATOM 8079 C C . ASN C 1 10 ? 22.101 -98.346 94.839 1.00 42.27 10 ASN C C 1
ATOM 8080 O O . ASN C 1 10 ? 21.629 -97.465 94.131 1.00 41.46 10 ASN C O 1
ATOM 8085 N N . ALA C 1 11 ? 21.411 -99.410 95.250 1.00 36.45 11 ALA C N 1
ATOM 8086 C CA . ALA C 1 11 ? 20.148 -99.799 94.690 1.00 35.08 11 ALA C CA 1
ATOM 8087 C C . ALA C 1 11 ? 19.064 -98.873 94.976 1.00 36.14 11 ALA C C 1
ATOM 8088 O O . ALA C 1 11 ? 18.035 -98.882 94.296 1.00 38.81 11 ALA C O 1
ATOM 8090 N N . ASP C 1 12 ? 19.267 -97.981 95.930 1.00 36.50 12 ASP C N 1
ATOM 8091 C CA . ASP C 1 12 ? 18.239 -97.008 96.235 1.00 37.99 12 ASP C CA 1
ATOM 8092 C C . ASP C 1 12 ? 18.584 -95.635 95.702 1.00 38.85 12 ASP C C 1
ATOM 8093 O O . ASP C 1 12 ? 17.819 -94.721 95.960 1.00 44.40 12 ASP C O 1
ATOM 8098 N N . ARG C 1 13 ? 19.669 -95.469 94.965 1.00 37.75 13 ARG C N 1
ATOM 8099 C CA A ARG C 1 13 ? 19.999 -94.139 94.461 0.50 36.43 13 ARG C CA 1
ATOM 8100 C CA B ARG C 1 13 ? 20.022 -94.135 94.486 0.50 35.48 13 ARG C CA 1
ATOM 8101 C C . ARG C 1 13 ? 19.891 -94.074 92.915 1.00 30.66 13 ARG C C 1
ATOM 8102 O O . ARG C 1 13 ? 20.715 -94.620 92.222 1.00 35.24 13 ARG C O 1
ATOM 8117 N N . VAL C 1 14 ? 18.888 -93.373 92.453 1.00 36.96 14 VAL C N 1
ATOM 8118 C CA . VAL C 1 14 ? 18.637 -93.228 90.993 1.00 33.36 14 VAL C CA 1
ATOM 8119 C C . VAL C 1 14 ? 19.392 -92.007 90.462 1.00 35.20 14 VAL C C 1
ATOM 8120 O O . VAL C 1 14 ? 19.311 -90.938 91.017 1.00 33.24 14 VAL C O 1
ATOM 8124 N N . LYS C 1 15 ? 20.140 -92.179 89.392 1.00 32.00 15 LYS C N 1
ATOM 8125 C CA . LYS C 1 15 ? 20.927 -91.122 88.741 1.00 32.12 15 LYS C CA 1
ATOM 8126 C C . LYS C 1 15 ? 20.355 -90.554 87.449 1.00 40.42 15 LYS C C 1
ATOM 8127 O O . LYS C 1 15 ? 20.849 -89.574 86.947 1.00 34.65 15 LYS C O 1
ATOM 8133 N N . GLY C 1 16 ? 19.279 -91.109 86.944 1.00 32.59 16 GLY C N 1
ATOM 8134 C CA . GLY C 1 16 ? 18.659 -90.645 85.726 1.00 35.86 16 GLY C CA 1
ATOM 8135 C C . GLY C 1 16 ? 17.827 -91.796 85.136 1.00 34.71 16 GLY C C 1
ATOM 8136 O O . GLY C 1 16 ? 17.697 -92.847 85.730 1.00 28.78 16 GLY C O 1
ATOM 8137 N N . THR C 1 17 ? 17.182 -91.504 84.043 1.00 28.49 17 THR C N 1
ATOM 8138 C CA . THR C 1 17 ? 16.379 -92.420 83.231 1.00 30.41 17 THR C CA 1
ATOM 8139 C C . THR C 1 17 ? 17.099 -92.668 81.927 1.00 29.98 17 THR C C 1
ATOM 8140 O O . THR C 1 17 ? 17.501 -91.710 81.240 1.00 26.31 17 THR C O 1
ATOM 8144 N N . ILE C 1 18 ? 17.304 -93.957 81.626 1.00 25.48 18 ILE C N 1
ATOM 8145 C CA . ILE C 1 18 ? 17.853 -94.416 80.366 1.00 24.65 18 ILE C CA 1
ATOM 8146 C C . ILE C 1 18 ? 16.724 -94.353 79.369 1.00 27.67 18 ILE C C 1
ATOM 8147 O O . ILE C 1 18 ? 15.839 -95.256 79.327 1.00 24.94 18 ILE C O 1
ATOM 8152 N N . ASN C 1 19 ? 16.638 -93.268 78.575 1.00 24.16 19 ASN C N 1
ATOM 8153 C CA . ASN C 1 19 ? 15.547 -93.168 77.607 1.00 23.99 19 ASN C CA 1
ATOM 8154 C C . ASN C 1 19 ? 15.571 -94.435 76.701 1.00 20.30 19 ASN C C 1
ATOM 8155 O O . ASN C 1 19 ? 16.639 -94.857 76.197 1.00 20.51 19 ASN C O 1
ATOM 8160 N N . ARG C 1 20 ? 14.413 -95.046 76.488 1.00 22.32 20 ARG C N 1
ATOM 8161 C CA A ARG C 1 20 ? 14.366 -96.251 75.623 0.50 23.63 20 ARG C CA 1
ATOM 8162 C CA B ARG C 1 20 ? 14.396 -96.253 75.635 0.50 23.44 20 ARG C CA 1
ATOM 8163 C C . ARG C 1 20 ? 14.975 -96.026 74.247 1.00 21.32 20 ARG C C 1
ATOM 8164 O O . ARG C 1 20 ? 15.518 -96.958 73.667 1.00 21.78 20 ARG C O 1
ATOM 8179 N N . ASN C 1 21 ? 14.878 -94.801 73.740 1.00 23.30 21 ASN C N 1
ATOM 8180 C CA . ASN C 1 21 ? 15.436 -94.477 72.405 1.00 22.85 21 ASN C CA 1
ATOM 8181 C C . ASN C 1 21 ? 16.924 -94.558 72.294 1.00 23.05 21 ASN C C 1
ATOM 8182 O O . ASN C 1 21 ? 17.460 -94.542 71.171 1.00 24.21 21 ASN C O 1
ATOM 8187 N N . ILE C 1 22 ? 17.649 -94.726 73.410 1.00 21.03 22 ILE C N 1
ATOM 8188 C CA . ILE C 1 22 ? 19.055 -95.107 73.362 1.00 21.90 22 ILE C CA 1
ATOM 8189 C C . ILE C 1 22 ? 19.286 -96.388 72.592 1.00 21.03 22 ILE C C 1
ATOM 8190 O O . ILE C 1 22 ? 20.360 -96.600 71.954 1.00 21.14 22 ILE C O 1
ATOM 8195 N N . TYR C 1 23 ? 18.253 -97.235 72.600 1.00 23.36 23 TYR C N 1
ATOM 8196 C CA . TYR C 1 23 ? 18.292 -98.553 71.911 1.00 21.99 23 TYR C CA 1
ATOM 8197 C C . TYR C 1 23 ? 17.769 -98.471 70.494 1.00 27.45 23 TYR C C 1
ATOM 8198 O O . TYR C 1 23 ? 17.286 -99.469 69.919 1.00 23.64 23 TYR C O 1
ATOM 8207 N N . GLY C 1 24 ? 17.905 -97.303 69.852 1.00 23.11 24 GLY C N 1
ATOM 8208 C CA . GLY C 1 24 ? 17.399 -97.098 68.518 1.00 22.59 24 GLY C CA 1
ATOM 8209 C C . GLY C 1 24 ? 18.210 -97.681 67.377 1.00 21.32 24 GLY C C 1
ATOM 8210 O O . GLY C 1 24 ? 19.374 -98.118 67.488 1.00 23.50 24 GLY C O 1
ATOM 8211 N N . HIS C 1 25 ? 17.567 -97.577 66.201 1.00 22.97 25 HIS C N 1
ATOM 8212 C CA . HIS C 1 25 ? 18.088 -98.155 64.976 1.00 22.96 25 HIS C CA 1
ATOM 8213 C C . HIS C 1 25 ? 17.904 -97.226 63.774 1.00 20.90 25 HIS C C 1
ATOM 8214 O O . HIS C 1 25 ? 17.253 -96.186 63.850 1.00 22.27 25 HIS C O 1
ATOM 8221 N N . PHE C 1 26 ? 18.525 -97.641 62.693 1.00 22.17 26 PHE C N 1
ATOM 8222 C CA . PHE C 1 26 ? 18.717 -96.773 61.526 1.00 24.05 26 PHE C CA 1
ATOM 8223 C C . PHE C 1 26 ? 18.699 -97.637 60.270 1.00 23.41 26 PHE C C 1
ATOM 8224 O O . PHE C 1 26 ? 19.485 -98.605 60.177 1.00 24.25 26 PHE C O 1
ATOM 8232 N N . SER C 1 27 ? 17.841 -97.239 59.309 1.00 26.06 27 SER C N 1
ATOM 8233 C CA . SER C 1 27 ? 17.779 -97.945 58.031 1.00 28.93 27 SER C CA 1
ATOM 8234 C C . SER C 1 27 ? 17.817 -96.954 56.877 1.00 29.41 27 SER C C 1
ATOM 8235 O O . SER C 1 27 ? 16.852 -96.261 56.659 1.00 30.91 27 SER C O 1
ATOM 8238 N N . GLU C 1 28 ? 18.871 -96.995 56.108 1.00 31.27 28 GLU C N 1
ATOM 8239 C CA . GLU C 1 28 ? 18.963 -96.189 54.880 1.00 30.99 28 GLU C CA 1
ATOM 8240 C C . GLU C 1 28 ? 18.595 -97.019 53.638 1.00 30.18 28 GLU C C 1
ATOM 8241 O O . GLU C 1 28 ? 18.796 -98.216 53.599 1.00 28.24 28 GLU C O 1
ATOM 8247 N N . HIS C 1 29 ? 18.145 -96.333 52.595 1.00 30.45 29 HIS C N 1
ATOM 8248 C CA . HIS C 1 29 ? 18.073 -96.895 51.235 1.00 30.90 29 HIS C CA 1
ATOM 8249 C C . HIS C 1 29 ? 19.455 -97.079 50.651 1.00 32.92 29 HIS C C 1
ATOM 8250 O O . HIS C 1 29 ? 19.905 -96.270 49.873 1.00 33.89 29 HIS C O 1
ATOM 8257 N N . LEU C 1 30 ? 20.106 -98.154 51.040 1.00 30.50 30 LEU C N 1
ATOM 8258 C CA . LEU C 1 30 ? 21.494 -98.465 50.740 1.00 31.93 30 LEU C CA 1
ATOM 8259 C C . LEU C 1 30 ? 21.609 -99.991 50.742 1.00 33.12 30 LEU C C 1
ATOM 8260 O O . LEU C 1 30 ? 21.117 -100.635 51.687 1.00 31.22 30 LEU C O 1
ATOM 8265 N N . GLY C 1 31 ? 22.233 -100.570 49.714 1.00 30.72 31 GLY C N 1
ATOM 8266 C CA . GLY C 1 31 ? 22.498 -102.008 49.662 1.00 33.77 31 GLY C CA 1
ATOM 8267 C C . GLY C 1 31 ? 21.143 -102.764 49.870 1.00 32.46 31 GLY C C 1
ATOM 8268 O O . GLY C 1 31 ? 20.147 -102.431 49.252 1.00 30.16 31 GLY C O 1
ATOM 8269 N N . ARG C 1 32 ? 21.133 -103.732 50.786 1.00 30.33 32 ARG C N 1
ATOM 8270 C CA . ARG C 1 32 ? 19.946 -104.538 51.100 1.00 30.76 32 ARG C CA 1
ATOM 8271 C C . ARG C 1 32 ? 19.370 -104.280 52.451 1.00 34.70 32 ARG C C 1
ATOM 8272 O O . ARG C 1 32 ? 18.702 -105.124 53.014 1.00 31.42 32 ARG C O 1
ATOM 8280 N N . CYS C 1 33 ? 19.506 -103.038 52.939 1.00 32.57 33 CYS C N 1
ATOM 8281 C CA . CYS C 1 33 ? 18.891 -102.694 54.226 1.00 30.72 33 CYS C CA 1
ATOM 8282 C C . CYS C 1 33 ? 17.380 -102.554 54.129 1.00 31.29 33 CYS C C 1
ATOM 8283 O O . CYS C 1 33 ? 16.625 -103.102 54.961 1.00 34.08 33 CYS C O 1
ATOM 8286 N N . ILE C 1 34 ? 16.924 -101.847 53.104 1.00 29.09 34 ILE C N 1
ATOM 8287 C CA . ILE C 1 34 ? 15.476 -101.636 52.917 1.00 30.19 34 ILE C CA 1
ATOM 8288 C C . ILE C 1 34 ? 15.005 -102.769 51.963 1.00 33.90 34 ILE C C 1
ATOM 8289 O O . ILE C 1 34 ? 14.142 -103.540 52.358 1.00 31.58 34 ILE C O 1
ATOM 8294 N N . TYR C 1 35 ? 15.522 -102.842 50.739 1.00 33.50 35 TYR C N 1
ATOM 8295 C CA . TYR C 1 35 ? 15.074 -103.860 49.773 1.00 32.90 35 TYR C CA 1
ATOM 8296 C C . TYR C 1 35 ? 15.748 -105.192 50.112 1.00 33.38 35 TYR C C 1
ATOM 8297 O O . TYR C 1 35 ? 16.965 -105.269 50.252 1.00 32.91 35 TYR C O 1
ATOM 8306 N N . GLU C 1 36 ? 14.881 -106.209 50.300 1.00 36.33 36 GLU C N 1
ATOM 8307 C CA . GLU C 1 36 ? 15.216 -107.551 50.852 1.00 32.17 36 GLU C CA 1
ATOM 8308 C C . GLU C 1 36 ? 15.350 -107.584 52.375 1.00 37.96 36 GLU C C 1
ATOM 8309 O O . GLU C 1 36 ? 14.723 -108.412 53.092 1.00 36.41 36 GLU C O 1
ATOM 8315 N N . GLY C 1 37 ? 16.121 -106.674 52.926 1.00 33.44 37 GLY C N 1
ATOM 8316 C CA . GLY C 1 37 ? 16.230 -106.664 54.368 1.00 32.11 37 GLY C CA 1
ATOM 8317 C C . GLY C 1 37 ? 14.915 -106.443 55.121 1.00 26.74 37 GLY C C 1
ATOM 8318 O O . GLY C 1 37 ? 14.708 -106.945 56.241 1.00 33.52 37 GLY C O 1
ATOM 8319 N N . LEU C 1 38 ? 14.060 -105.622 54.590 1.00 28.25 38 LEU C N 1
ATOM 8320 C CA . LEU C 1 38 ? 12.815 -105.340 55.204 1.00 27.52 38 LEU C CA 1
ATOM 8321 C C . LEU C 1 38 ? 11.716 -105.519 54.186 1.00 30.88 38 LEU C C 1
ATOM 8322 O O . LEU C 1 38 ? 10.730 -106.206 54.452 1.00 28.83 38 LEU C O 1
ATOM 8327 N N . TRP C 1 39 ? 11.784 -104.747 53.107 1.00 26.28 39 TRP C N 1
ATOM 8328 C CA . TRP C 1 39 ? 10.721 -104.660 52.134 1.00 27.46 39 TRP C CA 1
ATOM 8329 C C . TRP C 1 39 ? 10.973 -105.800 51.100 1.00 26.28 39 TRP C C 1
ATOM 8330 O O . TRP C 1 39 ? 11.998 -105.802 50.368 1.00 28.10 39 TRP C O 1
ATOM 8341 N N . VAL C 1 40 ? 10.004 -106.715 51.017 1.00 27.69 40 VAL C N 1
ATOM 8342 C CA . VAL C 1 40 ? 10.129 -107.824 49.991 1.00 24.88 40 VAL C CA 1
ATOM 8343 C C . VAL C 1 40 ? 9.042 -107.690 48.948 1.00 24.94 40 VAL C C 1
ATOM 8344 O O . VAL C 1 40 ? 9.162 -108.309 47.921 1.00 29.32 40 VAL C O 1
ATOM 8348 N N . GLY C 1 41 ? 8.022 -106.945 49.192 1.00 24.84 41 GLY C N 1
ATOM 8349 C CA . GLY C 1 41 ? 6.863 -106.864 48.309 1.00 28.58 41 GLY C CA 1
ATOM 8350 C C . GLY C 1 41 ? 5.741 -107.870 48.701 1.00 27.86 41 GLY C C 1
ATOM 8351 O O . GLY C 1 41 ? 6.027 -108.899 49.236 1.00 27.57 41 GLY C O 1
ATOM 8352 N N . GLU C 1 42 ? 4.505 -107.549 48.430 1.00 25.01 42 GLU C N 1
ATOM 8353 C CA . GLU C 1 42 ? 3.346 -108.248 49.007 1.00 29.76 42 GLU C CA 1
ATOM 8354 C C . GLU C 1 42 ? 3.284 -109.724 48.481 1.00 31.29 42 GLU C C 1
ATOM 8355 O O . GLU C 1 42 ? 2.968 -110.662 49.248 1.00 27.90 42 GLU C O 1
ATOM 8361 N N . ASP C 1 43 ? 3.722 -109.927 47.242 1.00 27.55 43 ASP C N 1
ATOM 8362 C CA . ASP C 1 43 ? 3.650 -111.251 46.615 1.00 30.12 43 ASP C CA 1
ATOM 8363 C C . ASP C 1 43 ? 4.964 -111.868 46.537 1.00 30.05 43 ASP C C 1
ATOM 8364 O O . ASP C 1 43 ? 5.151 -112.891 45.847 1.00 28.49 43 ASP C O 1
ATOM 8369 N N . SER C 1 44 ? 5.939 -111.411 47.322 1.00 23.42 44 SER C N 1
ATOM 8370 C CA . SER C 1 44 ? 7.128 -112.196 47.497 1.00 24.24 44 SER C CA 1
ATOM 8371 C C . SER C 1 44 ? 6.749 -113.576 48.163 1.00 22.55 44 SER C C 1
ATOM 8372 O O . SER C 1 44 ? 5.852 -113.622 49.014 1.00 26.38 44 SER C O 1
ATOM 8375 N N . PRO C 1 45 ? 7.439 -114.627 47.809 1.00 24.35 45 PRO C N 1
ATOM 8376 C CA . PRO C 1 45 ? 7.292 -115.871 48.516 1.00 30.62 45 PRO C CA 1
ATOM 8377 C C . PRO C 1 45 ? 7.909 -115.809 49.948 1.00 36.16 45 PRO C C 1
ATOM 8378 O O . PRO C 1 45 ? 7.707 -116.733 50.746 1.00 30.49 45 PRO C O 1
ATOM 8382 N N . ILE C 1 46 ? 8.637 -114.735 50.296 1.00 30.01 46 ILE C N 1
ATOM 8383 C CA . ILE C 1 46 ? 9.043 -114.550 51.696 1.00 24.68 46 ILE C CA 1
ATOM 8384 C C . ILE C 1 46 ? 7.838 -114.209 52.457 1.00 21.37 46 ILE C C 1
ATOM 8385 O O . ILE C 1 46 ? 7.119 -113.248 52.125 1.00 27.24 46 ILE C O 1
ATOM 8390 N N . PRO C 1 47 ? 7.524 -114.979 53.567 1.00 22.89 47 PRO C N 1
ATOM 8391 C CA . PRO C 1 47 ? 6.311 -114.588 54.257 1.00 24.06 47 PRO C CA 1
ATOM 8392 C C . PRO C 1 47 ? 6.356 -113.132 54.778 1.00 23.27 47 PRO C C 1
ATOM 8393 O O . PRO C 1 47 ? 7.364 -112.779 55.366 1.00 25.34 47 PRO C O 1
ATOM 8397 N N . ASN C 1 48 ? 5.286 -112.390 54.625 1.00 24.66 48 ASN C N 1
ATOM 8398 C CA . ASN C 1 48 ? 5.317 -110.953 54.861 1.00 26.22 48 ASN C CA 1
ATOM 8399 C C . ASN C 1 48 ? 4.025 -110.461 55.289 1.00 28.45 48 ASN C C 1
ATOM 8400 O O . ASN C 1 48 ? 2.990 -111.150 55.093 1.00 26.78 48 ASN C O 1
ATOM 8405 N N . THR C 1 49 ? 4.027 -109.279 55.894 1.00 22.53 49 THR C N 1
ATOM 8406 C CA . THR C 1 49 ? 2.861 -108.563 56.240 1.00 22.30 49 THR C CA 1
ATOM 8407 C C . THR C 1 49 ? 2.867 -107.235 55.520 1.00 28.15 49 THR C C 1
ATOM 8408 O O . THR C 1 49 ? 3.747 -106.414 55.734 1.00 29.89 49 THR C O 1
ATOM 8412 N N . ASN C 1 50 ? 1.934 -107.052 54.612 1.00 26.58 50 ASN C N 1
ATOM 8413 C CA . ASN C 1 50 ? 1.846 -105.880 53.728 1.00 28.73 50 ASN C CA 1
ATOM 8414 C C . ASN C 1 50 ? 3.135 -105.557 53.001 1.00 28.58 50 ASN C C 1
ATOM 8415 O O . ASN C 1 50 ? 3.416 -104.382 52.746 1.00 30.78 50 ASN C O 1
ATOM 8420 N N . GLY C 1 51 ? 3.941 -106.564 52.698 1.00 25.00 51 GLY C N 1
ATOM 8421 C CA . GLY C 1 51 ? 5.184 -106.451 51.977 1.00 26.70 51 GLY C CA 1
ATOM 8422 C C . GLY C 1 51 ? 6.459 -106.381 52.782 1.00 25.14 51 GLY C C 1
ATOM 8423 O O . GLY C 1 51 ? 7.556 -106.381 52.219 1.00 25.55 51 GLY C O 1
ATOM 8424 N N . ILE C 1 52 ? 6.312 -106.401 54.119 1.00 26.08 52 ILE C N 1
ATOM 8425 C CA A ILE C 1 52 ? 7.445 -106.430 55.022 0.70 25.31 52 ILE C CA 1
ATOM 8426 C CA B ILE C 1 52 ? 7.422 -106.422 55.070 0.30 24.76 52 ILE C CA 1
ATOM 8427 C C . ILE C 1 52 ? 7.660 -107.854 55.584 1.00 23.65 52 ILE C C 1
ATOM 8428 O O . ILE C 1 52 ? 6.740 -108.451 56.110 1.00 24.38 52 ILE C O 1
ATOM 8437 N N . ARG C 1 53 ? 8.856 -108.371 55.465 1.00 24.41 53 ARG C N 1
ATOM 8438 C CA . ARG C 1 53 ? 9.108 -109.740 55.820 1.00 27.47 53 ARG C CA 1
ATOM 8439 C C . ARG C 1 53 ? 8.832 -110.047 57.331 1.00 37.35 53 ARG C C 1
ATOM 8440 O O . ARG C 1 53 ? 9.254 -109.322 58.237 1.00 25.43 53 ARG C O 1
ATOM 8448 N N . ASN C 1 54 ? 8.135 -111.157 57.605 1.00 27.81 54 ASN C N 1
ATOM 8449 C CA . ASN C 1 54 ? 7.667 -111.455 58.945 1.00 28.51 54 ASN C CA 1
ATOM 8450 C C . ASN C 1 54 ? 8.787 -111.881 59.907 1.00 23.81 54 ASN C C 1
ATOM 8451 O O . ASN C 1 54 ? 8.634 -111.622 61.099 1.00 29.63 54 ASN C O 1
ATOM 8456 N N . ASP C 1 55 ? 9.802 -112.565 59.408 1.00 27.01 55 ASP C N 1
ATOM 8457 C CA . ASP C 1 55 ? 10.847 -113.096 60.220 1.00 32.35 55 ASP C CA 1
ATOM 8458 C C . ASP C 1 55 ? 11.601 -111.878 60.900 1.00 35.77 55 ASP C C 1
ATOM 8459 O O . ASP C 1 55 ? 11.836 -111.848 62.097 1.00 29.54 55 ASP C O 1
ATOM 8464 N N . VAL C 1 56 ? 11.844 -110.841 60.123 1.00 30.18 56 VAL C N 1
ATOM 8465 C CA . VAL C 1 56 ? 12.483 -109.619 60.652 1.00 28.58 56 VAL C CA 1
ATOM 8466 C C . VAL C 1 56 ? 11.560 -108.929 61.584 1.00 25.80 56 VAL C C 1
ATOM 8467 O O . VAL C 1 56 ? 11.933 -108.533 62.707 1.00 30.61 56 VAL C O 1
ATOM 8471 N N . LEU C 1 57 ? 10.307 -108.744 61.184 1.00 26.22 57 LEU C N 1
ATOM 8472 C CA . LEU C 1 57 ? 9.325 -108.109 62.030 1.00 24.27 57 LEU C CA 1
ATOM 8473 C C . LEU C 1 57 ? 9.261 -108.740 63.398 1.00 33.23 57 LEU C C 1
ATOM 8474 O O . LEU C 1 57 ? 9.228 -108.041 64.444 1.00 27.74 57 LEU C O 1
ATOM 8479 N N . GLU C 1 58 ? 9.240 -110.075 63.425 1.00 27.30 58 GLU C N 1
ATOM 8480 C CA . GLU C 1 58 ? 9.050 -110.762 64.712 1.00 30.18 58 GLU C CA 1
ATOM 8481 C C . GLU C 1 58 ? 10.342 -110.587 65.585 1.00 25.62 58 GLU C C 1
ATOM 8482 O O . GLU C 1 58 ? 10.235 -110.363 66.764 1.00 29.19 58 GLU C O 1
ATOM 8488 N N . ALA C 1 59 ? 11.498 -110.725 64.987 1.00 25.82 59 ALA C N 1
ATOM 8489 C CA . ALA C 1 59 ? 12.730 -110.564 65.696 1.00 25.81 59 ALA C CA 1
ATOM 8490 C C . ALA C 1 59 ? 12.901 -109.118 66.277 1.00 33.29 59 ALA C C 1
ATOM 8491 O O . ALA C 1 59 ? 13.310 -108.949 67.444 1.00 28.21 59 ALA C O 1
ATOM 8493 N N . LEU C 1 60 ? 12.468 -108.108 65.502 1.00 29.99 60 LEU C N 1
ATOM 8494 C CA . LEU C 1 60 ? 12.600 -106.721 65.961 1.00 28.16 60 LEU C CA 1
ATOM 8495 C C . LEU C 1 60 ? 11.611 -106.434 67.036 1.00 29.41 60 LEU C C 1
ATOM 8496 O O . LEU C 1 60 ? 11.895 -105.718 68.008 1.00 28.09 60 LEU C O 1
ATOM 8501 N N . LYS C 1 61 ? 10.397 -106.986 66.950 1.00 24.46 61 LYS C N 1
ATOM 8502 C CA . LYS C 1 61 ? 9.438 -106.794 68.000 1.00 28.32 61 LYS C CA 1
ATOM 8503 C C . LYS C 1 61 ? 9.886 -107.449 69.329 1.00 29.75 61 LYS C C 1
ATOM 8504 O O . LYS C 1 61 ? 9.701 -106.857 70.409 1.00 28.00 61 LYS C O 1
ATOM 8510 N N . GLN C 1 62 ? 10.465 -108.601 69.221 1.00 25.98 62 GLN C N 1
ATOM 8511 C CA . GLN C 1 62 ? 10.959 -109.271 70.400 1.00 33.03 62 GLN C CA 1
ATOM 8512 C C . GLN C 1 62 ? 12.079 -108.405 71.077 1.00 35.40 62 GLN C C 1
ATOM 8513 O O . GLN C 1 62 ? 12.157 -108.305 72.294 1.00 30.00 62 GLN C O 1
ATOM 8519 N N . MET C 1 63 ? 12.940 -107.800 70.249 1.00 31.16 63 MET C N 1
ATOM 8520 C CA . MET C 1 63 ? 14.034 -106.897 70.698 1.00 29.27 63 MET C CA 1
ATOM 8521 C C . MET C 1 63 ? 13.502 -105.620 71.272 1.00 27.02 63 MET C C 1
ATOM 8522 O O . MET C 1 63 ? 14.248 -104.884 71.932 1.00 28.90 63 MET C O 1
ATOM 8527 N N . LYS C 1 64 ? 12.252 -105.312 71.041 1.00 22.85 64 LYS C N 1
ATOM 8528 C CA . LYS C 1 64 ? 11.568 -104.110 71.495 1.00 27.71 64 LYS C CA 1
ATOM 8529 C C . LYS C 1 64 ? 12.225 -102.823 70.863 1.00 30.18 64 LYS C C 1
ATOM 8530 O O . LYS C 1 64 ? 12.560 -101.880 71.557 1.00 24.64 64 LYS C O 1
ATOM 8536 N N . ILE C 1 65 ? 12.404 -102.840 69.569 1.00 27.59 65 ILE C N 1
ATOM 8537 C CA . ILE C 1 65 ? 12.864 -101.629 68.840 1.00 23.87 65 ILE C CA 1
ATOM 8538 C C . ILE C 1 65 ? 12.080 -100.450 69.231 1.00 22.88 65 ILE C C 1
ATOM 8539 O O . ILE C 1 65 ? 10.851 -100.419 69.167 1.00 22.87 65 ILE C O 1
ATOM 8544 N N . PRO C 1 66 ? 12.782 -99.364 69.716 1.00 21.28 66 PRO C N 1
ATOM 8545 C CA . PRO C 1 66 ? 12.007 -98.225 70.186 1.00 20.20 66 PRO C CA 1
ATOM 8546 C C . PRO C 1 66 ? 11.805 -97.114 69.141 1.00 18.63 66 PRO C C 1
ATOM 8547 O O . PRO C 1 66 ? 10.820 -96.371 69.258 1.00 20.18 66 PRO C O 1
ATOM 8551 N N . VAL C 1 67 ? 12.732 -97.009 68.192 1.00 22.98 67 VAL C N 1
ATOM 8552 C CA . VAL C 1 67 ? 12.718 -95.901 67.221 1.00 19.86 67 VAL C CA 1
ATOM 8553 C C . VAL C 1 67 ? 13.518 -96.355 66.046 1.00 19.90 67 VAL C C 1
ATOM 8554 O O . VAL C 1 67 ? 14.503 -97.093 66.156 1.00 21.03 67 VAL C O 1
ATOM 8558 N N . LEU C 1 68 ? 13.067 -95.925 64.857 1.00 23.59 68 LEU C N 1
ATOM 8559 C CA . LEU C 1 68 ? 13.755 -96.249 63.632 1.00 22.75 68 LEU C CA 1
ATOM 8560 C C . LEU C 1 68 ? 13.928 -94.983 62.767 1.00 18.28 68 LEU C C 1
ATOM 8561 O O . LEU C 1 68 ? 12.960 -94.294 62.468 1.00 21.72 68 LEU C O 1
ATOM 8566 N N . HIS C 1 69 ? 15.160 -94.735 62.418 1.00 20.24 69 HIS C N 1
ATOM 8567 C CA . HIS C 1 69 ? 15.507 -93.533 61.615 1.00 24.48 69 HIS C CA 1
ATOM 8568 C C . HIS C 1 69 ? 15.572 -93.918 60.129 1.00 21.19 69 HIS C C 1
ATOM 8569 O O . HIS C 1 69 ? 16.264 -94.853 59.755 1.00 21.38 69 HIS C O 1
ATOM 8576 N N . TRP C 1 70 ? 14.908 -93.116 59.317 1.00 22.81 70 TRP C N 1
ATOM 8577 C CA . TRP C 1 70 ? 14.847 -93.323 57.858 1.00 24.89 70 TRP C CA 1
ATOM 8578 C C . TRP C 1 70 ? 14.644 -91.974 57.169 1.00 25.86 70 TRP C C 1
ATOM 8579 O O . TRP C 1 70 ? 13.998 -91.141 57.728 1.00 28.06 70 TRP C O 1
ATOM 8590 N N . PRO C 1 71 ? 15.107 -91.748 55.956 1.00 22.82 71 PRO C N 1
ATOM 8591 C CA . PRO C 1 71 ? 15.685 -92.718 55.032 1.00 28.68 71 PRO C CA 1
ATOM 8592 C C . PRO C 1 71 ? 17.150 -92.688 54.879 1.00 32.24 71 PRO C C 1
ATOM 8593 O O . PRO C 1 71 ? 17.709 -93.400 53.913 1.00 31.21 71 PRO C O 1
ATOM 8597 N N . GLY C 1 72 ? 17.857 -92.000 55.788 1.00 29.92 72 GLY C N 1
ATOM 8598 C CA . GLY C 1 72 ? 19.340 -91.822 55.515 1.00 30.96 72 GLY C CA 1
ATOM 8599 C C . GLY C 1 72 ? 19.807 -91.062 56.698 1.00 32.14 72 GLY C C 1
ATOM 8600 O O . GLY C 1 72 ? 18.900 -90.554 57.477 1.00 32.71 72 GLY C O 1
ATOM 8601 N N . GLY C 1 73 ? 21.113 -90.959 56.895 1.00 26.77 73 GLY C N 1
ATOM 8602 C CA . GLY C 1 73 ? 22.202 -91.245 56.042 1.00 28.61 73 GLY C CA 1
ATOM 8603 C C . GLY C 1 73 ? 22.294 -90.203 54.915 1.00 29.46 73 GLY C C 1
ATOM 8604 O O . GLY C 1 73 ? 21.377 -89.357 54.741 1.00 31.67 73 GLY C O 1
ATOM 8605 N N . CYS C 1 74 ? 23.261 -90.406 54.035 1.00 27.37 74 CYS C N 1
ATOM 8606 C CA . CYS C 1 74 ? 23.437 -89.540 52.847 1.00 27.09 74 CYS C CA 1
ATOM 8607 C C . CYS C 1 74 ? 22.217 -89.526 51.942 1.00 32.65 74 CYS C C 1
ATOM 8608 O O . CYS C 1 74 ? 21.956 -88.547 51.254 1.00 25.63 74 CYS C O 1
ATOM 8611 N N . PHE C 1 75 ? 21.430 -90.602 51.936 1.00 26.77 75 PHE C N 1
ATOM 8612 C CA . PHE C 1 75 ? 20.272 -90.617 51.073 1.00 25.26 75 PHE C CA 1
ATOM 8613 C C . PHE C 1 75 ? 19.261 -89.577 51.423 1.00 23.92 75 PHE C C 1
ATOM 8614 O O . PHE C 1 75 ? 18.555 -89.098 50.531 1.00 26.85 75 PHE C O 1
ATOM 8622 N N . ALA C 1 76 ? 19.136 -89.202 52.699 1.00 22.05 76 ALA C N 1
ATOM 8623 C CA . ALA C 1 76 ? 18.145 -88.284 53.080 1.00 23.28 76 ALA C CA 1
ATOM 8624 C C . ALA C 1 76 ? 18.222 -86.885 52.431 1.00 21.95 76 ALA C C 1
ATOM 8625 O O . ALA C 1 76 ? 17.164 -86.254 52.177 1.00 22.36 76 ALA C O 1
ATOM 8627 N N . ASP C 1 77 ? 19.452 -86.422 52.204 1.00 22.48 77 ASP C N 1
ATOM 8628 C CA . ASP C 1 77 ? 19.667 -85.120 51.548 1.00 21.88 77 ASP C CA 1
ATOM 8629 C C . ASP C 1 77 ? 19.780 -85.202 50.051 1.00 26.83 77 ASP C C 1
ATOM 8630 O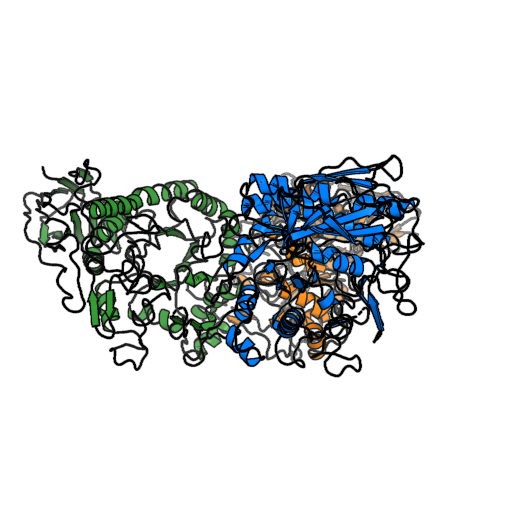 O . ASP C 1 77 ? 20.119 -84.230 49.368 1.00 23.41 77 ASP C O 1
ATOM 8635 N N . GLU C 1 78 ? 19.425 -86.383 49.524 1.00 22.49 78 GLU C N 1
ATOM 8636 C CA . GLU C 1 78 ? 19.184 -86.577 48.121 1.00 24.40 78 GLU C CA 1
ATOM 8637 C C . GLU C 1 78 ? 17.778 -86.940 47.794 1.00 25.16 78 GLU C C 1
ATOM 8638 O O . GLU C 1 78 ? 17.347 -86.740 46.698 1.00 24.44 78 GLU C O 1
ATOM 8644 N N . TYR C 1 79 ? 17.008 -87.379 48.776 1.00 21.63 79 TYR C N 1
ATOM 8645 C CA . TYR C 1 79 ? 15.612 -87.824 48.584 1.00 21.81 79 TYR C CA 1
ATOM 8646 C C . TYR C 1 79 ? 14.629 -86.804 48.435 1.00 21.21 79 TYR C C 1
ATOM 8647 O O . TYR C 1 79 ? 14.653 -85.768 49.127 1.00 21.68 79 TYR C O 1
ATOM 8656 N N . HIS C 1 80 ? 13.701 -87.021 47.501 1.00 18.88 80 HIS C N 1
ATOM 8657 C CA . HIS C 1 80 ? 12.569 -86.165 47.334 1.00 19.90 80 HIS C CA 1
ATOM 8658 C C . HIS C 1 80 ? 11.328 -86.991 47.620 1.00 24.85 80 HIS C C 1
ATOM 8659 O O . HIS C 1 80 ? 10.951 -87.870 46.808 1.00 24.55 80 HIS C O 1
ATOM 8666 N N . TRP C 1 81 ? 10.754 -86.730 48.792 1.00 20.98 81 TRP C N 1
ATOM 8667 C CA . TRP C 1 81 ? 9.731 -87.627 49.387 1.00 21.01 81 TRP C CA 1
ATOM 8668 C C . TRP C 1 81 ? 8.526 -87.873 48.474 1.00 26.96 81 TRP C C 1
ATOM 8669 O O . TRP C 1 81 ? 7.867 -88.949 48.569 1.00 23.26 81 TRP C O 1
ATOM 8680 N N . LYS C 1 82 ? 8.187 -86.899 47.663 1.00 22.67 82 LYS C N 1
ATOM 8681 C CA . LYS C 1 82 ? 7.083 -87.062 46.734 1.00 23.61 82 LYS C CA 1
ATOM 8682 C C . LYS C 1 82 ? 7.293 -88.178 45.733 1.00 23.27 82 LYS C C 1
ATOM 8683 O O . LYS C 1 82 ? 6.316 -88.760 45.276 1.00 27.12 82 LYS C O 1
ATOM 8689 N N . ASP C 1 83 ? 8.517 -88.590 45.516 1.00 21.50 83 ASP C N 1
ATOM 8690 C CA . ASP C 1 83 ? 8.823 -89.668 44.669 1.00 23.63 83 ASP C CA 1
ATOM 8691 C C . ASP C 1 83 ? 8.363 -91.057 45.258 1.00 25.38 83 ASP C C 1
ATOM 8692 O O . ASP C 1 83 ? 8.317 -92.038 44.491 1.00 25.15 83 ASP C O 1
ATOM 8697 N N . GLY C 1 84 ? 8.101 -91.092 46.570 1.00 25.30 84 GLY C N 1
ATOM 8698 C CA . GLY C 1 84 ? 7.825 -92.313 47.282 1.00 24.72 84 GLY C CA 1
ATOM 8699 C C . GLY C 1 84 ? 6.407 -92.463 47.727 1.00 23.54 84 GLY C C 1
ATOM 8700 O O . GLY C 1 84 ? 6.135 -93.256 48.599 1.00 25.08 84 GLY C O 1
ATOM 8701 N N . VAL C 1 85 ? 5.498 -91.603 47.245 1.00 21.81 85 VAL C N 1
ATOM 8702 C CA . VAL C 1 85 ? 4.112 -91.689 47.581 1.00 22.67 85 VAL C CA 1
ATOM 8703 C C . VAL C 1 85 ? 3.306 -91.790 46.234 1.00 31.78 85 VAL C C 1
ATOM 8704 O O . VAL C 1 85 ? 3.786 -91.528 45.154 1.00 27.36 85 VAL C O 1
ATOM 8708 N N . GLY C 1 86 ? 2.096 -92.220 46.357 1.00 29.32 86 GLY C N 1
ATOM 8709 C CA . GLY C 1 86 ? 1.196 -92.403 45.225 1.00 28.67 86 GLY C CA 1
ATOM 8710 C C . GLY C 1 86 ? 1.142 -93.844 44.861 1.00 28.42 86 GLY C C 1
ATOM 8711 O O . GLY C 1 86 ? 1.863 -94.677 45.402 1.00 27.92 86 GLY C O 1
ATOM 8712 N N . PRO C 1 87 ? 0.297 -94.185 43.841 1.00 33.22 87 PRO C N 1
ATOM 8713 C CA . PRO C 1 87 ? 0.227 -95.578 43.416 1.00 31.40 87 PRO C CA 1
ATOM 8714 C C . PRO C 1 87 ? 1.540 -96.176 43.231 1.00 34.58 87 PRO C C 1
ATOM 8715 O O . PRO C 1 87 ? 2.446 -95.636 42.483 1.00 29.55 87 PRO C O 1
ATOM 8719 N N . ARG C 1 88 ? 1.739 -97.239 44.045 1.00 34.47 88 ARG C N 1
ATOM 8720 C CA . ARG C 1 88 ? 3.080 -97.817 44.191 1.00 32.71 88 ARG C CA 1
ATOM 8721 C C . ARG C 1 88 ? 3.680 -98.153 42.797 1.00 36.94 88 ARG C C 1
ATOM 8722 O O . ARG C 1 88 ? 4.882 -98.047 42.583 1.00 30.18 88 ARG C O 1
ATOM 8730 N N . GLU C 1 89 ? 2.802 -98.560 41.869 1.00 29.78 89 GLU C N 1
ATOM 8731 C CA . GLU C 1 89 ? 3.242 -99.040 40.615 1.00 36.91 89 GLU C CA 1
ATOM 8732 C C . GLU C 1 89 ? 3.888 -97.863 39.755 1.00 37.07 89 GLU C C 1
ATOM 8733 O O . GLU C 1 89 ? 4.668 -98.080 38.888 1.00 42.58 89 GLU C O 1
ATOM 8739 N N . LYS C 1 90 ? 3.370 -96.701 39.954 1.00 37.36 90 LYS C N 1
ATOM 8740 C CA A LYS C 1 90 ? 3.761 -95.524 39.147 0.50 41.16 90 LYS C CA 1
ATOM 8741 C CA B LYS C 1 90 ? 3.772 -95.486 39.130 0.50 38.62 90 LYS C CA 1
ATOM 8742 C C . LYS C 1 90 ? 4.746 -94.569 39.810 1.00 43.38 90 LYS C C 1
ATOM 8743 O O . LYS C 1 90 ? 4.862 -93.487 39.445 1.00 46.17 90 LYS C O 1
ATOM 8754 N N . ARG C 1 91 ? 5.474 -95.000 40.841 1.00 36.22 91 ARG C N 1
ATOM 8755 C CA . ARG C 1 91 ? 6.453 -94.207 41.493 1.00 32.75 91 ARG C CA 1
ATOM 8756 C C . ARG C 1 91 ? 7.802 -94.128 40.735 1.00 41.02 91 ARG C C 1
ATOM 8757 O O . ARG C 1 91 ? 8.019 -94.952 39.910 1.00 31.56 91 ARG C O 1
ATOM 8765 N N . LYS C 1 92 ? 8.711 -93.271 41.175 1.00 39.14 92 LYS C N 1
ATOM 8766 C CA . LYS C 1 92 ? 9.942 -93.027 40.427 1.00 40.49 92 LYS C CA 1
ATOM 8767 C C . LYS C 1 92 ? 10.822 -94.211 40.466 1.00 31.38 92 LYS C C 1
ATOM 8768 O O . LYS C 1 92 ? 11.081 -94.777 41.507 1.00 33.55 92 LYS C O 1
ATOM 8774 N N . ARG C 1 93 ? 11.428 -94.532 39.319 1.00 25.55 93 ARG C N 1
ATOM 8775 C CA . ARG C 1 93 ? 12.395 -95.594 39.224 1.00 24.56 93 ARG C CA 1
ATOM 8776 C C . ARG C 1 93 ? 13.746 -95.113 38.773 1.00 27.09 93 ARG C C 1
ATOM 8777 O O . ARG C 1 93 ? 13.863 -94.367 37.776 1.00 26.21 93 ARG C O 1
ATOM 8785 N N . MET C 1 94 ? 14.775 -95.574 39.449 1.00 27.50 94 MET C N 1
ATOM 8786 C CA . MET C 1 94 ? 16.141 -95.382 39.043 1.00 32.64 94 MET C CA 1
ATOM 8787 C C . MET C 1 94 ? 16.903 -96.616 39.094 1.00 32.18 94 MET C C 1
ATOM 8788 O O . MET C 1 94 ? 16.862 -97.327 40.089 1.00 34.56 94 MET C O 1
ATOM 8793 N N . VAL C 1 95 ? 17.727 -96.851 38.078 1.00 28.20 95 VAL C N 1
ATOM 8794 C CA . VAL C 1 95 ? 18.557 -98.001 38.034 1.00 32.89 95 VAL C CA 1
ATOM 8795 C C . VAL C 1 95 ? 19.905 -97.562 37.548 1.00 36.64 95 VAL C C 1
ATOM 8796 O O . VAL C 1 95 ? 20.001 -97.013 36.452 1.00 33.90 95 VAL C O 1
ATOM 8800 N N . ASN C 1 96 ? 20.942 -97.879 38.333 1.00 33.12 96 ASN C N 1
ATOM 8801 C CA . ASN C 1 96 ? 22.317 -97.834 37.906 1.00 41.20 96 ASN C CA 1
ATOM 8802 C C . ASN C 1 96 ? 22.913 -99.216 37.659 1.00 52.57 96 ASN C C 1
ATOM 8803 O O . ASN C 1 96 ? 23.012 -99.992 38.574 1.00 63.02 96 ASN C O 1
ATOM 8808 N N . THR C 1 97 ? 23.311 -99.528 36.436 1.00 57.40 97 THR C N 1
ATOM 8809 C CA . THR C 1 97 ? 24.123 -100.770 36.160 1.00 61.27 97 THR C CA 1
ATOM 8810 C C . THR C 1 97 ? 25.526 -100.791 36.876 1.00 73.36 97 THR C C 1
ATOM 8811 O O . THR C 1 97 ? 25.746 -101.564 37.828 1.00 82.92 97 THR C O 1
ATOM 8815 N N . HIS C 1 98 ? 26.446 -99.951 36.450 1.00 61.29 98 HIS C N 1
ATOM 8816 C CA . HIS C 1 98 ? 27.770 -99.731 37.032 1.00 63.95 98 HIS C CA 1
ATOM 8817 C C . HIS C 1 98 ? 27.929 -100.311 38.454 1.00 74.43 98 HIS C C 1
ATOM 8818 O O . HIS C 1 98 ? 27.447 -99.747 39.419 1.00 65.35 98 HIS C O 1
ATOM 8825 N N . VAL C 1 102 ? 22.230 -101.606 41.063 1.00 56.41 102 VAL C N 1
ATOM 8826 C CA . VAL C 1 102 ? 21.529 -100.810 42.098 1.00 49.62 102 VAL C CA 1
ATOM 8827 C C . VAL C 1 102 ? 20.170 -100.227 41.628 1.00 47.24 102 VAL C C 1
ATOM 8828 O O . VAL C 1 102 ? 20.122 -99.370 40.717 1.00 42.33 102 VAL C O 1
ATOM 8832 N N . ILE C 1 103 ? 19.074 -100.684 42.224 1.00 34.82 103 ILE C N 1
ATOM 8833 C CA . ILE C 1 103 ? 17.736 -100.307 41.770 1.00 33.80 103 ILE C CA 1
ATOM 8834 C C . ILE C 1 103 ? 17.037 -99.606 42.886 1.00 31.93 103 ILE C C 1
ATOM 8835 O O . ILE C 1 103 ? 16.983 -100.134 43.997 1.00 35.37 103 ILE C O 1
ATOM 8840 N N . GLU C 1 104 ? 16.456 -98.456 42.626 1.00 29.01 104 GLU C N 1
ATOM 8841 C CA . GLU C 1 104 ? 15.570 -97.774 43.530 1.00 29.01 104 GLU C CA 1
ATOM 8842 C C . GLU C 1 104 ? 14.279 -97.588 42.865 1.00 31.40 104 GLU C C 1
ATOM 8843 O O . GLU C 1 104 ? 14.153 -96.681 42.066 1.00 29.80 104 GLU C O 1
ATOM 8849 N N . ASN C 1 105 ? 13.256 -98.399 43.206 1.00 23.58 105 ASN C N 1
ATOM 8850 C CA . ASN C 1 105 ? 11.931 -98.268 42.607 1.00 21.26 105 ASN C CA 1
ATOM 8851 C C . ASN C 1 105 ? 11.005 -97.500 43.433 1.00 21.64 105 ASN C C 1
ATOM 8852 O O . ASN C 1 105 ? 9.848 -97.298 43.060 1.00 21.06 105 ASN C O 1
ATOM 8857 N N . ASN C 1 106 ? 11.464 -97.025 44.616 1.00 24.82 106 ASN C N 1
ATOM 8858 C CA . ASN C 1 106 ? 10.595 -96.212 45.482 1.00 22.18 106 ASN C CA 1
ATOM 8859 C C . ASN C 1 106 ? 9.318 -96.949 45.953 1.00 23.01 106 ASN C C 1
ATOM 8860 O O . ASN C 1 106 ? 8.371 -96.311 46.386 1.00 22.57 106 ASN C O 1
ATOM 8865 N N . HIS C 1 107 ? 9.360 -98.293 45.942 1.00 21.77 107 HIS C N 1
ATOM 8866 C CA . HIS C 1 107 ? 8.169 -99.039 46.470 1.00 23.79 107 HIS C CA 1
ATOM 8867 C C . HIS C 1 107 ? 8.089 -98.939 47.952 1.00 23.27 107 HIS C C 1
ATOM 8868 O O . HIS C 1 107 ? 7.013 -98.990 48.451 1.00 23.15 107 HIS C O 1
ATOM 8875 N N . PHE C 1 108 ? 9.210 -98.701 48.615 1.00 21.25 108 PHE C N 1
ATOM 8876 C CA . PHE C 1 108 ? 9.171 -98.367 50.036 1.00 21.20 108 PHE C CA 1
ATOM 8877 C C . PHE C 1 108 ? 9.336 -96.810 50.150 1.00 19.33 108 PHE C C 1
ATOM 8878 O O . PHE C 1 108 ? 10.426 -96.324 49.901 1.00 22.95 108 PHE C O 1
ATOM 8886 N N . GLY C 1 109 ? 8.278 -96.158 50.528 1.00 20.80 109 GLY C N 1
ATOM 8887 C CA . GLY C 1 109 ? 8.182 -94.709 50.735 1.00 22.80 109 GLY C CA 1
ATOM 8888 C C . GLY C 1 109 ? 7.484 -94.412 52.001 1.00 22.27 109 GLY C C 1
ATOM 8889 O O . GLY C 1 109 ? 7.439 -95.277 52.919 1.00 23.19 109 GLY C O 1
ATOM 8890 N N . THR C 1 110 ? 6.946 -93.210 52.082 1.00 21.63 110 THR C N 1
ATOM 8891 C CA . THR C 1 110 ? 6.391 -92.716 53.338 1.00 23.46 110 THR C CA 1
ATOM 8892 C C . THR C 1 110 ? 5.339 -93.674 53.935 1.00 26.52 110 THR C C 1
ATOM 8893 O O . THR C 1 110 ? 5.383 -93.947 55.141 1.00 21.87 110 THR C O 1
ATOM 8897 N N . HIS C 1 111 ? 4.382 -94.126 53.130 1.00 24.31 111 HIS C N 1
ATOM 8898 C CA . HIS C 1 111 ? 3.287 -94.995 53.669 1.00 22.72 111 HIS C CA 1
ATOM 8899 C C . HIS C 1 111 ? 3.841 -96.311 54.186 1.00 23.47 111 HIS C C 1
ATOM 8900 O O . HIS C 1 111 ? 3.413 -96.764 55.275 1.00 24.04 111 HIS C O 1
ATOM 8907 N N . GLU C 1 112 ? 4.772 -96.896 53.464 1.00 21.45 112 GLU C N 1
ATOM 8908 C CA . GLU C 1 112 ? 5.331 -98.121 53.855 1.00 23.73 112 GLU C CA 1
ATOM 8909 C C . GLU C 1 112 ? 6.198 -98.023 55.143 1.00 28.34 112 GLU C C 1
ATOM 8910 O O . GLU C 1 112 ? 6.181 -98.912 56.013 1.00 22.38 112 GLU C O 1
ATOM 8916 N N . PHE C 1 113 ? 6.944 -96.918 55.248 1.00 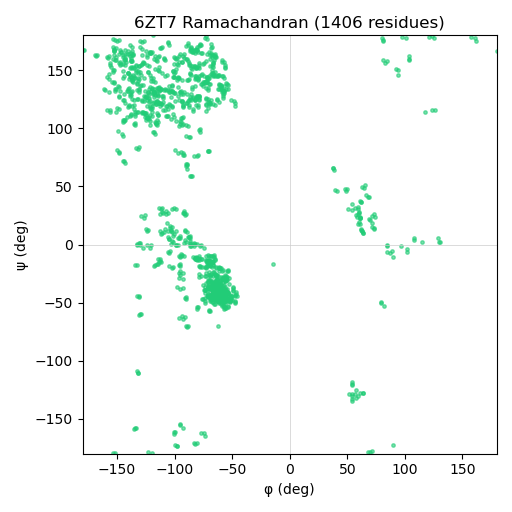23.56 113 PHE C N 1
ATOM 8917 C CA . PHE C 1 113 ? 7.687 -96.659 56.463 1.00 23.21 113 PHE C CA 1
ATOM 8918 C C . PHE C 1 113 ? 6.789 -96.439 57.678 1.00 18.80 113 PHE C C 1
ATOM 8919 O O . PHE C 1 113 ? 7.065 -96.967 58.779 1.00 23.77 113 PHE C O 1
ATOM 8927 N N . MET C 1 114 ? 5.771 -95.628 57.553 1.00 21.42 114 MET C N 1
ATOM 8928 C CA . MET C 1 114 ? 4.898 -95.356 58.641 1.00 22.71 114 MET C CA 1
ATOM 8929 C C . MET C 1 114 ? 4.160 -96.670 59.080 1.00 28.30 114 MET C C 1
ATOM 8930 O O . MET C 1 114 ? 3.985 -96.940 60.284 1.00 26.83 114 MET C O 1
ATOM 8935 N N . MET C 1 115 ? 3.817 -97.499 58.094 1.00 26.30 115 MET C N 1
ATOM 8936 C CA A MET C 1 115 ? 3.240 -98.806 58.380 0.50 24.39 115 MET C CA 1
ATOM 8937 C CA B MET C 1 115 ? 3.209 -98.770 58.406 0.50 27.64 115 MET C CA 1
ATOM 8938 C C . MET C 1 115 ? 4.221 -99.684 59.113 1.00 24.72 115 MET C C 1
ATOM 8939 O O . MET C 1 115 ? 3.859 -100.368 60.065 1.00 27.78 115 MET C O 1
ATOM 8948 N N . LEU C 1 116 ? 5.481 -99.735 58.650 1.00 22.93 116 LEU C N 1
ATOM 8949 C CA . LEU C 1 116 ? 6.508 -100.450 59.285 1.00 22.94 116 LEU C CA 1
ATOM 8950 C C . LEU C 1 116 ? 6.623 -100.075 60.796 1.00 28.28 116 LEU C C 1
ATOM 8951 O O . LEU C 1 116 ? 6.652 -100.978 61.666 1.00 25.16 116 LEU C O 1
ATOM 8956 N N . CYS C 1 117 ? 6.648 -98.768 61.097 1.00 24.32 117 CYS C N 1
ATOM 8957 C CA . CYS C 1 117 ? 6.786 -98.342 62.482 1.00 24.74 117 CYS C CA 1
ATOM 8958 C C . CYS C 1 117 ? 5.524 -98.785 63.311 1.00 25.90 117 CYS C C 1
ATOM 8959 O O . CYS C 1 117 ? 5.678 -99.221 64.444 1.00 24.56 117 CYS C O 1
ATOM 8962 N N . GLU C 1 118 ? 4.344 -98.702 62.704 1.00 25.65 118 GLU C N 1
ATOM 8963 C CA . GLU C 1 118 ? 3.149 -99.164 63.393 1.00 31.56 118 GLU C CA 1
ATOM 8964 C C . GLU C 1 118 ? 3.163 -100.672 63.649 1.00 28.65 118 GLU C C 1
ATOM 8965 O O . GLU C 1 118 ? 2.777 -101.089 64.741 1.00 30.06 118 GLU C O 1
ATOM 8971 N N . LEU C 1 119 ? 3.616 -101.450 62.696 1.00 26.44 119 LEU C N 1
ATOM 8972 C CA . LEU C 1 119 ? 3.727 -102.864 62.894 1.00 29.80 119 LEU C CA 1
ATOM 8973 C C . LEU C 1 119 ? 4.729 -103.210 63.960 1.00 36.07 119 LEU C C 1
ATOM 8974 O O . LEU C 1 119 ? 4.541 -104.180 64.734 1.00 27.53 119 LEU C O 1
ATOM 8979 N N . LEU C 1 120 ? 5.840 -102.473 64.023 1.00 25.68 120 LEU C N 1
ATOM 8980 C CA . LEU C 1 120 ? 6.855 -102.709 65.033 1.00 23.75 120 LEU C CA 1
ATOM 8981 C C . LEU C 1 120 ? 6.534 -102.168 66.423 1.00 22.34 120 LEU C C 1
ATOM 8982 O O . LEU C 1 120 ? 7.181 -102.521 67.401 1.00 27.91 120 LEU C O 1
ATOM 8987 N N . GLY C 1 121 ? 5.637 -101.276 66.490 1.00 23.57 121 GLY C N 1
ATOM 8988 C CA . GLY C 1 121 ? 5.376 -100.511 67.681 1.00 28.93 121 GLY C CA 1
ATOM 8989 C C . GLY C 1 121 ? 6.464 -99.464 68.032 1.00 32.15 121 GLY C C 1
ATOM 8990 O O . GLY C 1 121 ? 6.607 -99.111 69.164 1.00 27.68 121 GLY C O 1
ATOM 8991 N N . CYS C 1 122 ? 7.229 -98.994 67.048 1.00 26.22 122 CYS C N 1
ATOM 8992 C CA . CYS C 1 122 ? 8.394 -98.091 67.307 1.00 24.20 122 CYS C CA 1
ATOM 8993 C C . CYS C 1 122 ? 8.041 -96.703 66.808 1.00 26.56 122 CYS C C 1
ATOM 8994 O O . CYS C 1 122 ? 7.090 -96.487 66.018 1.00 26.15 122 CYS C O 1
ATOM 8997 N N . GLU C 1 123 ? 8.751 -95.715 67.325 1.00 24.50 123 GLU C N 1
ATOM 8998 C CA . GLU C 1 123 ? 8.582 -94.361 66.863 1.00 24.51 123 GLU C CA 1
ATOM 8999 C C . GLU C 1 123 ? 9.233 -94.182 65.481 1.00 19.73 123 GLU C C 1
ATOM 9000 O O . GLU C 1 123 ? 10.337 -94.650 65.285 1.00 19.98 123 GLU C O 1
ATOM 9006 N N . PRO C 1 124 ? 8.585 -93.453 64.616 1.00 20.10 124 PRO C N 1
ATOM 9007 C CA . PRO C 1 124 ? 9.266 -93.087 63.381 1.00 20.74 124 PRO C CA 1
ATOM 9008 C C . PRO C 1 124 ? 10.186 -91.830 63.619 1.00 20.99 124 PRO C C 1
ATOM 9009 O O . PRO C 1 124 ? 9.822 -90.980 64.395 1.00 23.80 124 PRO C O 1
ATOM 9013 N N . TYR C 1 125 ? 11.310 -91.836 62.927 1.00 24.59 125 TYR C N 1
ATOM 9014 C CA . TYR C 1 125 ? 12.267 -90.724 62.970 1.00 21.60 125 TYR C CA 1
ATOM 9015 C C . TYR C 1 125 ? 12.658 -90.462 61.522 1.00 21.49 125 TYR C C 1
ATOM 9016 O O . TYR C 1 125 ? 13.367 -91.218 60.937 1.00 20.68 125 TYR C O 1
ATOM 9025 N N . ILE C 1 126 ? 12.082 -89.387 60.959 1.00 19.74 126 ILE C N 1
ATOM 9026 C CA . ILE C 1 126 ? 12.324 -89.098 59.542 1.00 20.79 126 ILE C CA 1
ATOM 9027 C C . ILE C 1 126 ? 13.349 -87.955 59.413 1.00 21.62 126 ILE C C 1
ATOM 9028 O O . ILE C 1 126 ? 13.212 -86.978 60.156 1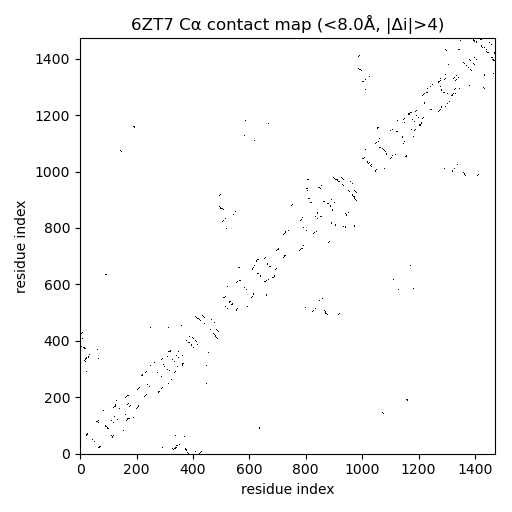.00 22.30 126 ILE C O 1
ATOM 9033 N N . SER C 1 127 ? 14.295 -88.085 58.515 1.00 21.64 127 SER C N 1
ATOM 9034 C CA A SER C 1 127 ? 15.161 -86.956 58.125 0.70 22.74 127 SER C CA 1
ATOM 9035 C CA B SER C 1 127 ? 15.134 -86.930 58.159 0.30 22.81 127 SER C CA 1
ATOM 9036 C C . SER C 1 127 ? 14.735 -86.356 56.790 1.00 21.33 127 SER C C 1
ATOM 9037 O O . SER C 1 127 ? 14.683 -87.025 55.767 1.00 21.70 127 SER C O 1
ATOM 9042 N N . GLY C 1 128 ? 14.313 -85.108 56.842 1.00 18.70 128 GLY C N 1
ATOM 9043 C CA . GLY C 1 128 ? 14.027 -84.287 55.690 1.00 20.51 128 GLY C CA 1
ATOM 9044 C C . GLY C 1 128 ? 15.328 -83.845 54.948 1.00 20.16 128 GLY C C 1
ATOM 9045 O O . GLY C 1 128 ? 16.426 -83.871 55.490 1.00 21.52 128 GLY C O 1
ATOM 9046 N N . ASN C 1 129 ? 15.127 -83.379 53.726 1.00 19.77 129 ASN C N 1
ATOM 9047 C CA . ASN C 1 129 ? 16.202 -83.048 52.796 1.00 19.62 129 ASN C CA 1
ATOM 9048 C C . ASN C 1 129 ? 16.468 -81.532 52.809 1.00 19.10 129 ASN C C 1
ATOM 9049 O O . ASN C 1 129 ? 15.695 -80.718 52.293 1.00 20.20 129 ASN C O 1
ATOM 9054 N N . VAL C 1 130 ? 17.602 -81.178 53.445 1.00 19.60 130 VAL C N 1
ATOM 9055 C CA . VAL C 1 130 ? 18.110 -79.800 53.367 1.00 19.56 130 VAL C CA 1
ATOM 9056 C C . VAL C 1 130 ? 19.086 -79.594 52.185 1.00 20.30 130 VAL C C 1
ATOM 9057 O O . VAL C 1 130 ? 18.960 -78.625 51.458 1.00 20.99 130 VAL C O 1
ATOM 9061 N N . GLY C 1 131 ? 19.997 -80.474 52.005 1.00 20.98 131 GLY C N 1
ATOM 9062 C CA . GLY C 1 131 ? 21.057 -80.250 51.029 1.00 22.09 131 GLY C CA 1
ATOM 9063 C C . GLY C 1 131 ? 20.608 -80.016 49.586 1.00 24.14 131 GLY C C 1
ATOM 9064 O O . GLY C 1 131 ? 21.115 -79.090 48.905 1.00 21.48 131 GLY C O 1
ATOM 9065 N N . SER C 1 132 ? 19.618 -80.798 49.104 1.00 20.85 132 SER C N 1
ATOM 9066 C CA . SER C 1 132 ? 19.068 -80.609 47.761 1.00 20.24 132 SER C CA 1
ATOM 9067 C C . SER C 1 132 ? 17.565 -80.395 47.732 1.00 21.34 132 SER C C 1
ATOM 9068 O O . SER C 1 132 ? 16.966 -80.375 46.681 1.00 22.08 132 SER C O 1
ATOM 9071 N N . GLY C 1 133 ? 16.945 -80.171 48.871 1.00 21.82 133 GLY C N 1
ATOM 9072 C CA . GLY C 1 133 ? 15.533 -79.986 48.996 1.00 20.32 133 GLY C CA 1
ATOM 9073 C C . GLY C 1 133 ? 15.137 -78.536 49.220 1.00 23.14 133 GLY C C 1
ATOM 9074 O O . GLY C 1 133 ? 16.009 -77.679 49.250 1.00 23.39 133 GLY C O 1
ATOM 9075 N N . THR C 1 134 ? 13.876 -78.238 49.176 1.00 19.85 134 THR C N 1
ATOM 9076 C CA . THR C 1 134 ? 13.407 -76.856 49.413 1.00 22.29 134 THR C CA 1
ATOM 9077 C C . THR C 1 134 ? 12.617 -76.763 50.667 1.00 23.05 134 THR C C 1
ATOM 9078 O O . THR C 1 134 ? 12.156 -77.790 51.224 1.00 20.99 134 THR C O 1
ATOM 9082 N N . VAL C 1 135 ? 12.458 -75.540 51.172 1.00 17.65 135 VAL C N 1
ATOM 9083 C CA . VAL C 1 135 ? 11.761 -75.308 52.405 1.00 18.86 135 VAL C CA 1
ATOM 9084 C C . VAL C 1 135 ? 10.291 -75.787 52.249 1.00 23.29 135 VAL C C 1
ATOM 9085 O O . VAL C 1 135 ? 9.746 -76.427 53.152 1.00 19.53 135 VAL C O 1
ATOM 9089 N N . GLN C 1 136 ? 9.644 -75.377 51.147 1.00 21.14 136 GLN C N 1
ATOM 9090 C CA . GLN C 1 136 ? 8.261 -75.824 50.897 1.00 21.35 136 GLN C CA 1
ATOM 9091 C C . GLN C 1 136 ? 8.132 -77.352 50.869 1.00 20.51 136 GLN C C 1
ATOM 9092 O O . GLN C 1 136 ? 7.185 -77.890 51.418 1.00 22.33 136 GLN C O 1
ATOM 9098 N N . GLU C 1 137 ? 9.056 -78.024 50.219 1.00 21.80 137 GLU C N 1
ATOM 9099 C CA . GLU C 1 137 ? 9.058 -79.491 50.108 1.00 23.76 137 GLU C CA 1
ATOM 9100 C C . GLU C 1 137 ? 9.065 -80.135 51.496 1.00 23.95 137 GLU C C 1
ATOM 9101 O O . GLU C 1 137 ? 8.263 -81.022 51.784 1.00 19.73 137 GLU C O 1
ATOM 9107 N N . MET C 1 138 ? 9.923 -79.664 52.413 1.00 19.90 138 MET C N 1
ATOM 9108 C CA . MET C 1 138 ? 9.946 -80.261 53.726 1.00 21.01 138 MET C CA 1
ATOM 9109 C C . MET C 1 138 ? 8.720 -79.969 54.539 1.00 21.05 138 MET C C 1
ATOM 9110 O O . MET C 1 138 ? 8.181 -80.835 55.256 1.00 20.69 138 MET C O 1
ATOM 9115 N N . SER C 1 139 ? 8.253 -78.755 54.453 1.00 19.54 139 SER C N 1
ATOM 9116 C CA . SER C 1 139 ? 7.058 -78.295 55.142 1.00 19.97 139 SER C CA 1
ATOM 9117 C C . SER C 1 139 ? 5.826 -79.172 54.668 1.00 22.66 139 SER C C 1
ATOM 9118 O O . SER C 1 139 ? 4.977 -79.565 55.470 1.00 21.95 139 SER C O 1
ATOM 9121 N N . GLU C 1 140 ? 5.787 -79.409 53.383 1.00 21.53 140 GLU C N 1
ATOM 9122 C CA . GLU C 1 140 ? 4.722 -80.227 52.784 1.00 25.00 140 GLU C CA 1
ATOM 9123 C C . GLU C 1 140 ? 4.790 -81.656 53.219 1.00 23.64 140 GLU C C 1
ATOM 9124 O O . GLU C 1 140 ? 3.714 -82.304 53.372 1.00 21.80 140 GLU C O 1
ATOM 9130 N N . TRP C 1 141 ? 5.988 -82.176 53.446 1.00 22.78 141 TRP C N 1
ATOM 9131 C CA . TRP C 1 141 ? 6.119 -83.523 53.971 1.00 22.02 141 TRP C CA 1
ATOM 9132 C C . TRP C 1 141 ? 5.446 -83.659 55.311 1.00 23.19 141 TRP C C 1
ATOM 9133 O O . TRP C 1 141 ? 4.639 -84.584 55.571 1.00 22.26 141 TRP C O 1
ATOM 9144 N N . VAL C 1 142 ? 5.759 -82.771 56.214 1.00 21.17 142 VAL C N 1
ATOM 9145 C CA . VAL C 1 142 ? 5.157 -82.771 57.519 1.00 21.15 142 VAL C CA 1
ATOM 9146 C C . VAL C 1 142 ? 3.630 -82.644 57.442 1.00 23.33 142 VAL C C 1
ATOM 9147 O O . VAL C 1 142 ? 2.853 -83.290 58.208 1.00 24.27 142 VAL C O 1
ATOM 9151 N N . GLU C 1 143 ? 3.189 -81.744 56.590 1.00 21.50 143 GLU C N 1
ATOM 9152 C CA . GLU C 1 143 ? 1.762 -81.502 56.425 1.00 22.70 143 GLU C CA 1
ATOM 9153 C C . GLU C 1 143 ? 1.023 -82.789 55.855 1.00 24.69 143 GLU C C 1
ATOM 9154 O O . GLU C 1 143 ? 0.016 -83.180 56.386 1.00 24.22 143 GLU C O 1
ATOM 9160 N N . TYR C 1 144 ? 1.610 -83.380 54.862 1.00 21.83 144 TYR C N 1
ATOM 9161 C CA . TYR C 1 144 ? 1.146 -84.626 54.284 1.00 24.14 144 TYR C CA 1
ATOM 9162 C C . TYR C 1 144 ? 0.953 -85.706 55.369 1.00 26.73 144 TYR C C 1
ATOM 9163 O O . TYR C 1 144 ? -0.102 -86.376 55.457 1.00 25.21 144 TYR C O 1
ATOM 9172 N N . ILE C 1 145 ? 1.960 -85.869 56.220 1.00 23.46 145 ILE C N 1
ATOM 9173 C CA . ILE C 1 145 ? 1.930 -86.843 57.239 1.00 21.89 145 ILE C CA 1
ATOM 9174 C C . ILE C 1 145 ? 0.929 -86.537 58.315 1.00 23.50 145 ILE C C 1
ATOM 9175 O O . ILE C 1 145 ? 0.251 -87.487 58.832 1.00 25.34 145 ILE C O 1
ATOM 9180 N N . THR C 1 146 ? 0.870 -85.307 58.759 1.00 23.03 146 THR C N 1
ATOM 9181 C CA . THR C 1 146 ? 0.238 -85.007 60.031 1.00 23.50 146 THR C CA 1
ATOM 9182 C C . THR C 1 146 ? -1.037 -84.196 60.018 1.00 25.59 146 THR C C 1
ATOM 9183 O O . THR C 1 146 ? -1.643 -84.074 61.051 1.00 27.27 146 THR C O 1
ATOM 9187 N N . PHE C 1 147 ? -1.393 -83.538 58.922 1.00 24.10 147 PHE C N 1
ATOM 9188 C CA . PHE C 1 147 ? -2.501 -82.612 58.944 1.00 25.27 147 PHE C CA 1
ATOM 9189 C C . PHE C 1 147 ? -3.881 -83.376 58.793 1.00 27.24 147 PHE C C 1
ATOM 9190 O O . PHE C 1 147 ? -3.967 -84.260 57.987 1.00 24.69 147 PHE C O 1
ATOM 9198 N N . ASP C 1 148 ? -4.857 -82.991 59.594 1.00 29.58 148 ASP C N 1
ATOM 9199 C CA . ASP C 1 148 ? -6.161 -83.669 59.630 1.00 34.20 148 ASP C CA 1
ATOM 9200 C C . ASP C 1 148 ? -7.225 -82.894 58.898 1.00 41.78 148 ASP C C 1
ATOM 9201 O O . ASP C 1 148 ? -8.358 -83.355 58.847 1.00 38.46 148 ASP C O 1
ATOM 9206 N N . GLY C 1 149 ? -6.907 -81.735 58.316 1.00 32.81 149 GLY C N 1
ATOM 9207 C CA . GLY C 1 149 ? -7.921 -80.929 57.595 1.00 31.49 149 GLY C CA 1
ATOM 9208 C C . GLY C 1 149 ? -7.962 -81.168 56.129 1.00 26.66 149 GLY C C 1
ATOM 9209 O O . GLY C 1 149 ? -7.498 -82.190 55.638 1.00 28.94 149 GLY C O 1
ATOM 9210 N N . GLU C 1 150 ? -8.431 -80.176 55.386 1.00 30.30 150 GLU C N 1
ATOM 9211 C CA . GLU C 1 150 ? -8.408 -80.276 53.943 1.00 32.79 150 GLU C CA 1
ATOM 9212 C C . GLU C 1 150 ? -7.286 -79.393 53.405 1.00 26.34 150 GLU C C 1
ATOM 9213 O O . GLU C 1 150 ? -7.240 -78.229 53.753 1.00 32.01 150 GLU C O 1
ATOM 9219 N N . SER C 1 151 ? -6.488 -79.960 52.529 1.00 27.75 151 SER C N 1
ATOM 9220 C CA . SER C 1 151 ? -5.428 -79.244 51.807 1.00 27.78 151 SER C CA 1
ATOM 9221 C C . SER C 1 151 ? -5.004 -80.171 50.751 1.00 24.21 151 SER C C 1
ATOM 9222 O O . SER C 1 151 ? -5.225 -81.391 50.847 1.00 26.74 151 SER C O 1
ATOM 9225 N N . PRO C 1 152 ? -4.327 -79.643 49.742 1.00 26.44 152 PRO C N 1
ATOM 9226 C CA . PRO C 1 152 ? -3.760 -80.510 48.758 1.00 26.74 152 PRO C CA 1
ATOM 9227 C C . PRO C 1 152 ? -2.924 -81.646 49.292 1.00 25.96 152 PRO C C 1
ATOM 9228 O O . PRO C 1 152 ? -3.053 -82.777 48.846 1.00 27.19 152 PRO C O 1
ATOM 9232 N N . MET C 1 153 ? -2.035 -81.390 50.275 1.00 23.61 153 MET C N 1
ATOM 9233 C CA . MET C 1 153 ? -1.228 -82.493 50.804 1.00 23.09 153 MET C CA 1
ATOM 9234 C C . MET C 1 153 ? -2.052 -83.510 51.600 1.00 20.14 153 MET C C 1
ATOM 9235 O O . MET C 1 153 ? -1.853 -84.723 51.417 1.00 22.71 153 MET C O 1
ATOM 9240 N N . ALA C 1 154 ? -2.903 -83.064 52.484 1.00 24.88 154 ALA C N 1
ATOM 9241 C CA . ALA C 1 154 ? -3.682 -84.034 53.303 1.00 25.49 154 ALA C CA 1
ATOM 9242 C C . ALA C 1 154 ? -4.663 -84.824 52.438 1.00 29.06 154 ALA C C 1
ATOM 9243 O O . ALA C 1 154 ? -4.820 -86.021 52.614 1.00 29.05 154 ALA C O 1
ATOM 9245 N N . ASN C 1 155 ? -5.228 -84.155 51.461 1.00 28.55 155 ASN C N 1
ATOM 9246 C CA . ASN C 1 155 ? -6.154 -84.840 50.482 1.00 32.60 155 ASN C CA 1
ATOM 9247 C C . ASN C 1 155 ? -5.396 -85.858 49.707 1.00 31.22 155 ASN C C 1
ATOM 9248 O O . ASN C 1 155 ? -5.924 -86.947 49.445 1.00 29.09 155 ASN C O 1
ATOM 9253 N N . TRP C 1 156 ? -4.121 -85.578 49.366 1.00 25.11 156 TRP C N 1
ATOM 9254 C CA . TRP C 1 156 ? -3.335 -86.522 48.650 1.00 22.93 156 TRP C CA 1
ATOM 9255 C C . TRP C 1 156 ? -3.028 -87.769 49.502 1.00 25.50 156 TRP C C 1
ATOM 9256 O O . TRP C 1 156 ? -3.109 -88.902 49.006 1.00 26.66 156 TRP C O 1
ATOM 9267 N N . ARG C 1 157 ? -2.683 -87.566 50.772 1.00 24.55 157 ARG C N 1
ATOM 9268 C CA . ARG C 1 157 ? -2.427 -88.677 51.658 1.00 26.13 157 ARG C CA 1
ATOM 9269 C C . ARG C 1 157 ? -3.731 -89.617 51.693 1.00 24.42 157 ARG C C 1
ATOM 9270 O O . ARG C 1 157 ? -3.611 -90.802 51.668 1.00 27.07 157 ARG C O 1
ATOM 9278 N N . ARG C 1 158 ? -4.869 -88.998 51.810 1.00 28.85 158 ARG C N 1
ATOM 9279 C CA . ARG C 1 158 ? -6.176 -89.753 51.905 1.00 31.89 158 ARG C CA 1
ATOM 9280 C C . ARG C 1 158 ? -6.383 -90.508 50.600 1.00 36.79 158 ARG C C 1
ATOM 9281 O O . ARG C 1 158 ? -6.693 -91.683 50.605 1.00 31.41 158 ARG C O 1
ATOM 9289 N N . GLU C 1 159 ? -6.122 -89.863 49.478 1.00 28.48 159 GLU C N 1
ATOM 9290 C CA . GLU C 1 159 ? -6.192 -90.571 48.205 1.00 32.12 159 GLU C CA 1
ATOM 9291 C C . GLU C 1 159 ? -5.252 -91.706 48.124 1.00 35.21 159 GLU C C 1
ATOM 9292 O O . GLU C 1 159 ? -5.493 -92.680 47.412 1.00 31.68 159 GLU C O 1
ATOM 9298 N N . ASN C 1 160 ? -4.088 -91.622 48.791 1.00 27.01 160 ASN C N 1
ATOM 9299 C CA . ASN C 1 160 ? -3.096 -92.649 48.747 1.00 26.61 160 ASN C CA 1
ATOM 9300 C C . ASN C 1 160 ? -3.371 -93.715 49.802 1.00 25.05 160 ASN C C 1
ATOM 9301 O O . ASN C 1 160 ? -2.487 -94.603 50.052 1.00 28.76 160 ASN C O 1
ATOM 9306 N N . GLY C 1 161 ? -4.485 -93.602 50.485 1.00 27.83 161 GLY C N 1
ATOM 9307 C CA . GLY C 1 161 ? -4.950 -94.691 51.371 1.00 35.06 161 GLY C CA 1
ATOM 9308 C C . GLY C 1 161 ? -4.870 -94.526 52.836 1.00 37.09 161 GLY C C 1
ATOM 9309 O O . GLY C 1 161 ? -5.146 -95.435 53.518 1.00 31.98 161 GLY C O 1
ATOM 9310 N N . ARG C 1 162 ? -4.489 -93.354 53.357 1.00 30.60 162 ARG C N 1
ATOM 9311 C CA . ARG C 1 162 ? -4.418 -93.145 54.773 1.00 29.67 162 ARG C CA 1
ATOM 9312 C C . ARG C 1 162 ? -5.264 -91.991 55.102 1.00 32.86 162 ARG C C 1
ATOM 9313 O O . ARG C 1 162 ? -4.942 -90.805 54.872 1.00 29.81 162 ARG C O 1
ATOM 9321 N N . GLU C 1 163 ? -6.392 -92.243 55.743 1.00 29.42 163 GLU C N 1
ATOM 9322 C CA . GLU C 1 163 ? -7.408 -91.269 55.903 1.00 29.68 163 GLU C CA 1
ATOM 9323 C C . GLU C 1 163 ? -7.088 -90.294 57.043 1.00 31.20 163 GLU C C 1
ATOM 9324 O O . GLU C 1 163 ? -7.121 -89.074 56.918 1.00 29.88 163 GLU C O 1
ATOM 9330 N N . LYS C 1 164 ? -6.823 -90.829 58.199 1.00 29.58 164 LYS C N 1
ATOM 9331 C CA . LYS C 1 164 ? -6.473 -90.033 59.308 1.00 33.10 164 LYS C CA 1
ATOM 9332 C C . LYS C 1 164 ? -4.936 -89.754 59.244 1.00 28.75 164 LYS C C 1
ATOM 9333 O O . LYS C 1 164 ? -4.195 -90.530 58.707 1.00 27.01 164 LYS C O 1
ATOM 9339 N N . PRO C 1 165 ? -4.509 -88.658 59.822 1.00 27.42 165 PRO C N 1
ATOM 9340 C CA . PRO C 1 165 ? -3.013 -88.395 59.777 1.00 30.25 165 PRO C CA 1
ATOM 9341 C C . PRO C 1 165 ? -2.268 -89.391 60.632 1.00 33.95 165 PRO C C 1
ATOM 9342 O O . PRO C 1 165 ? -2.857 -90.070 61.467 1.00 28.78 165 PRO C O 1
ATOM 9346 N N . TRP C 1 166 ? -0.978 -89.502 60.481 1.00 25.55 166 TRP C N 1
ATOM 9347 C CA . TRP C 1 166 ? -0.083 -90.155 61.447 1.00 25.12 166 TRP C CA 1
ATOM 9348 C C . TRP C 1 166 ? 0.484 -89.169 62.430 1.00 27.70 166 TRP C C 1
ATOM 9349 O O . TRP C 1 166 ? 0.410 -87.935 62.206 1.00 30.05 166 TRP C O 1
ATOM 9360 N N . ARG C 1 167 ? 0.991 -89.679 63.534 1.00 26.72 167 ARG C N 1
ATOM 9361 C CA . ARG C 1 167 ? 1.759 -88.889 64.495 1.00 29.20 167 ARG C CA 1
ATOM 9362 C C . ARG C 1 167 ? 3.198 -89.103 64.183 1.00 28.13 167 ARG C C 1
ATOM 9363 O O . ARG C 1 167 ? 3.608 -90.181 63.829 1.00 26.29 167 ARG C O 1
ATOM 9371 N N . ILE C 1 168 ? 3.996 -88.036 64.335 1.00 24.19 168 ILE C N 1
ATOM 9372 C CA . ILE C 1 168 ? 5.445 -88.239 64.335 1.00 23.37 168 ILE C CA 1
ATOM 9373 C C . ILE C 1 168 ? 6.065 -87.157 65.250 1.00 22.04 168 ILE C C 1
ATOM 9374 O O . ILE C 1 168 ? 5.670 -85.992 65.187 1.00 22.72 168 ILE C O 1
ATOM 9379 N N . LYS C 1 169 ? 6.993 -87.585 66.061 1.00 23.07 169 LYS C N 1
ATOM 9380 C CA . LYS C 1 169 ? 7.788 -86.680 66.908 1.00 25.77 169 LYS C CA 1
ATOM 9381 C C . LYS C 1 169 ? 9.103 -86.373 66.210 1.00 21.82 169 LYS C C 1
ATOM 9382 O O . LYS C 1 169 ? 9.329 -85.230 65.822 1.00 24.77 169 LYS C O 1
ATOM 9388 N N . TYR C 1 170 ? 9.917 -87.345 65.993 1.00 20.56 170 TYR C N 1
ATOM 9389 C CA . TYR C 1 170 ? 11.314 -87.076 65.674 1.00 23.34 170 TYR C CA 1
ATOM 9390 C C . TYR C 1 170 ? 11.515 -86.691 64.206 1.00 23.78 170 TYR C C 1
ATOM 9391 O O . TYR C 1 170 ? 11.228 -87.497 63.289 1.00 21.64 170 TYR C O 1
ATOM 9400 N N . TRP C 1 171 ? 12.015 -85.475 63.977 1.00 19.03 171 TRP C N 1
ATOM 9401 C CA . TRP C 1 171 ? 12.137 -84.930 62.622 1.00 19.79 171 TRP C CA 1
ATOM 9402 C C . TRP C 1 171 ? 13.539 -84.298 62.484 1.00 21.23 171 TRP C C 1
ATOM 9403 O O . TRP C 1 171 ? 13.819 -83.291 63.112 1.00 20.57 171 TRP C O 1
ATOM 9414 N N . GLY C 1 172 ? 14.377 -84.929 61.676 1.00 19.19 172 GLY C N 1
ATOM 9415 C CA . GLY C 1 172 ? 15.740 -84.475 61.388 1.00 20.73 172 GLY C CA 1
ATOM 9416 C C . GLY C 1 172 ? 15.692 -83.456 60.281 1.00 23.50 172 GLY C C 1
ATOM 9417 O O . GLY C 1 172 ? 15.188 -83.745 59.184 1.00 19.91 172 GLY C O 1
ATOM 9418 N N . VAL C 1 173 ? 16.270 -82.260 60.512 1.00 19.78 173 VAL C N 1
ATOM 9419 C CA . VAL C 1 173 ? 16.275 -81.215 59.485 1.00 19.27 173 VAL C CA 1
ATOM 9420 C C . VAL C 1 173 ? 17.581 -81.284 58.775 1.00 24.06 173 VAL C C 1
ATOM 9421 O O . VAL C 1 173 ? 18.528 -80.538 59.070 1.00 24.49 173 VAL C O 1
ATOM 9425 N N . GLY C 1 174 ? 17.684 -82.230 57.871 1.00 20.44 174 GLY C N 1
ATOM 9426 C CA . GLY C 1 174 ? 18.905 -82.590 57.190 1.00 23.85 174 GLY C CA 1
ATOM 9427 C C . GLY C 1 174 ? 19.789 -83.548 57.934 1.00 27.78 174 GLY C C 1
ATOM 9428 O O . GLY C 1 174 ? 19.745 -83.650 59.123 1.00 30.45 174 GLY C O 1
ATOM 9429 N N . ASN C 1 175 ? 20.626 -84.226 57.210 1.00 22.21 175 ASN C N 1
ATOM 9430 C CA . ASN C 1 175 ? 21.572 -85.137 57.761 1.00 28.54 175 ASN C CA 1
ATOM 9431 C C . ASN C 1 175 ? 22.974 -84.938 57.107 1.00 25.19 175 ASN C C 1
ATOM 9432 O O . ASN C 1 175 ? 23.079 -84.620 55.916 1.00 28.16 175 ASN C O 1
ATOM 9437 N N . GLU C 1 176 ? 23.997 -85.241 57.831 1.00 23.68 176 GLU C N 1
ATOM 9438 C CA A GLU C 1 176 ? 25.364 -85.152 57.413 0.50 24.42 176 GLU C CA 1
ATOM 9439 C CA B GLU C 1 176 ? 25.389 -85.162 57.398 0.50 26.96 176 GLU C CA 1
ATOM 9440 C C . GLU C 1 176 ? 25.661 -83.904 56.531 1.00 23.57 176 GLU C C 1
ATOM 9441 O O . GLU C 1 176 ? 26.353 -83.986 55.513 1.00 21.07 176 GLU C O 1
ATOM 9452 N N . ASN C 1 177 ? 25.185 -82.769 57.009 1.00 20.30 177 ASN C N 1
ATOM 9453 C CA . ASN C 1 177 ? 25.229 -81.564 56.147 1.00 21.40 177 ASN C CA 1
ATOM 9454 C C . ASN C 1 177 ? 26.647 -81.009 55.964 1.00 22.50 177 ASN C C 1
ATOM 9455 O O . ASN C 1 177 ? 26.869 -80.311 55.013 1.00 20.21 177 ASN C O 1
ATOM 9460 N N . TRP C 1 178 ? 27.581 -81.383 56.838 1.00 19.36 178 TRP C N 1
ATOM 9461 C CA . TRP C 1 178 ? 28.994 -81.067 56.718 1.00 19.74 178 TRP C CA 1
ATOM 9462 C C . TRP C 1 178 ? 29.657 -81.851 55.607 1.00 22.97 178 TRP C C 1
ATOM 9463 O O . TRP C 1 178 ? 30.755 -81.527 55.205 1.00 21.54 178 TRP C O 1
ATOM 9474 N N . GLY C 1 179 ? 29.014 -82.912 55.126 1.00 21.67 179 GLY C N 1
ATOM 9475 C CA . GLY C 1 179 ? 29.647 -83.797 54.131 1.00 22.43 179 GLY C CA 1
ATOM 9476 C C . GLY C 1 179 ? 28.686 -84.057 52.980 1.00 22.74 179 GLY C C 1
ATOM 9477 O O . GLY C 1 179 ? 28.346 -83.163 52.169 1.00 21.41 179 GLY C O 1
ATOM 9478 N N . CYS C 1 180 ? 28.185 -85.302 52.876 1.00 21.48 180 CYS C N 1
ATOM 9479 C CA . CYS C 1 180 ? 27.351 -85.664 51.722 1.00 21.55 180 CYS C CA 1
ATOM 9480 C C . CYS C 1 180 ? 26.040 -84.916 51.656 1.00 23.79 180 CYS C C 1
ATOM 9481 O O . CYS C 1 180 ? 25.402 -84.865 50.618 1.00 25.84 180 CYS C O 1
ATOM 9484 N N . GLY C 1 181 ? 25.609 -84.227 52.720 1.00 20.75 181 GLY C N 1
ATOM 9485 C CA . GLY C 1 181 ? 24.471 -83.355 52.673 1.00 19.76 181 GLY C CA 1
ATOM 9486 C C . GLY C 1 181 ? 24.678 -81.885 52.375 1.00 21.13 181 GLY C C 1
ATOM 9487 O O . GLY C 1 181 ? 23.882 -81.032 52.758 1.00 22.22 181 GLY C O 1
ATOM 9488 N N . GLY C 1 182 ? 25.749 -81.581 51.648 1.00 21.97 182 GLY C N 1
ATOM 9489 C CA . GLY C 1 182 ? 25.929 -80.255 51.104 1.00 20.50 182 GLY C CA 1
ATOM 9490 C C . GLY C 1 182 ? 27.311 -79.619 51.376 1.00 20.96 182 GLY C C 1
ATOM 9491 O O . GLY C 1 182 ? 27.491 -78.473 51.026 1.00 20.55 182 GLY C O 1
ATOM 9492 N N . ASN C 1 183 ? 28.231 -80.338 52.032 1.00 18.89 183 ASN C N 1
ATOM 9493 C CA . ASN C 1 183 ? 29.556 -79.847 52.342 1.00 21.57 183 ASN C CA 1
ATOM 9494 C C . ASN C 1 183 ? 29.485 -78.442 52.991 1.00 21.34 183 ASN C C 1
ATOM 9495 O O . ASN C 1 183 ? 30.226 -77.535 52.624 1.00 19.46 183 ASN C O 1
ATOM 9500 N N . MET C 1 184 ? 28.580 -78.309 53.965 1.00 18.84 184 MET C N 1
ATOM 9501 C CA . MET C 1 184 ? 28.266 -77.011 54.547 1.00 19.13 184 MET C CA 1
ATOM 9502 C C . MET C 1 184 ? 29.228 -76.684 55.720 1.00 20.10 184 MET C C 1
ATOM 9503 O O . MET C 1 184 ? 29.521 -77.539 56.567 1.00 20.40 184 MET C O 1
ATOM 9508 N N . ARG C 1 185 ? 29.571 -75.449 55.801 1.00 16.71 185 ARG C N 1
ATOM 9509 C CA . ARG C 1 185 ? 30.133 -74.895 57.046 1.00 19.12 185 ARG C CA 1
ATOM 9510 C C . ARG C 1 185 ? 28.999 -74.905 58.104 1.00 18.35 185 ARG C C 1
ATOM 9511 O O . ARG C 1 185 ? 27.836 -74.683 57.791 1.00 18.43 185 ARG C O 1
ATOM 9519 N N . ALA C 1 186 ? 29.383 -75.100 59.353 1.00 18.06 186 ALA C N 1
ATOM 9520 C CA . ALA C 1 186 ? 28.413 -75.071 60.448 1.00 18.61 186 ALA C CA 1
ATOM 9521 C C . ALA C 1 186 ? 27.620 -73.813 60.455 1.00 18.08 186 ALA C C 1
ATOM 9522 O O . ALA C 1 186 ? 26.428 -73.816 60.756 1.00 16.90 186 ALA C O 1
ATOM 9524 N N . GLU C 1 187 ? 28.263 -72.666 60.189 1.00 18.50 187 GLU C N 1
ATOM 9525 C CA . GLU C 1 187 ? 27.549 -71.403 60.282 1.00 19.27 187 GLU C CA 1
ATOM 9526 C C . GLU C 1 187 ? 26.444 -71.269 59.213 1.00 19.50 187 GLU C C 1
ATOM 9527 O O . GLU C 1 187 ? 25.411 -70.624 59.429 1.00 19.32 187 GLU C O 1
ATOM 9533 N N . TYR C 1 188 ? 26.709 -71.792 58.045 1.00 15.99 188 TYR C N 1
ATOM 9534 C CA . TYR C 1 188 ? 25.766 -71.774 56.927 1.00 17.29 188 TYR C CA 1
ATOM 9535 C C . TYR C 1 188 ? 24.626 -72.785 57.203 1.00 17.66 188 TYR C C 1
ATOM 9536 O O . TYR C 1 188 ? 23.471 -72.472 57.093 1.00 16.66 188 TYR C O 1
ATOM 9545 N N . TYR C 1 189 ? 24.977 -74.022 57.588 1.00 17.91 189 TYR C N 1
ATOM 9546 C CA . TYR C 1 189 ? 23.941 -74.983 58.013 1.00 17.05 189 TYR C CA 1
ATOM 9547 C C . TYR C 1 189 ? 23.047 -74.435 59.105 1.00 17.68 189 TYR C C 1
ATOM 9548 O O . TYR C 1 189 ? 21.828 -74.584 59.039 1.00 17.47 189 TYR C O 1
ATOM 9557 N N . ALA C 1 190 ? 23.600 -73.726 60.083 1.00 18.17 190 ALA C N 1
ATOM 9558 C CA . ALA C 1 190 ? 22.779 -73.207 61.147 1.00 17.64 190 ALA C CA 1
ATOM 9559 C C . ALA C 1 190 ? 21.723 -72.246 60.626 1.00 19.48 190 ALA C C 1
ATOM 9560 O O . ALA C 1 190 ? 20.548 -72.264 61.101 1.00 17.77 190 ALA C O 1
ATOM 9562 N N . ASP C 1 191 ? 22.086 -71.425 59.653 1.00 16.27 191 ASP C N 1
ATOM 9563 C CA . ASP C 1 191 ? 21.148 -70.537 59.067 1.00 16.55 191 ASP C CA 1
ATOM 9564 C C . ASP C 1 191 ? 20.016 -71.306 58.247 1.00 17.31 191 ASP C C 1
ATOM 9565 O O . ASP C 1 191 ? 18.845 -70.955 58.361 1.00 17.81 191 ASP C O 1
ATOM 9570 N N . LEU C 1 192 ? 20.418 -72.301 57.494 1.00 16.24 192 LEU C N 1
ATOM 9571 C CA A LEU C 1 192 ? 19.429 -73.083 56.752 0.70 18.72 192 LEU C CA 1
ATOM 9572 C CA B LEU C 1 192 ? 19.435 -73.085 56.736 0.30 17.57 192 LEU C CA 1
ATOM 9573 C C . LEU C 1 192 ? 18.519 -73.819 57.750 1.00 18.18 192 LEU C C 1
ATOM 9574 O O . LEU C 1 192 ? 17.317 -73.889 57.536 1.00 19.30 192 LEU C O 1
ATOM 9583 N N . TYR C 1 193 ? 19.098 -74.356 58.791 1.00 17.31 193 TYR C N 1
ATOM 9584 C CA . TYR C 1 193 ? 18.371 -75.014 59.831 1.00 19.06 193 TYR C CA 1
ATOM 9585 C C . TYR C 1 193 ? 17.304 -74.131 60.376 1.00 20.13 193 TYR C C 1
ATOM 9586 O O . TYR C 1 193 ? 16.098 -74.530 60.457 1.00 19.16 193 TYR C O 1
ATOM 9595 N N . ARG C 1 194 ? 17.682 -72.913 60.798 1.00 18.14 194 ARG C N 1
ATOM 9596 C CA . ARG C 1 194 ? 16.720 -71.987 61.361 1.00 18.30 194 ARG C CA 1
ATOM 9597 C C . ARG C 1 194 ? 15.570 -71.678 60.395 1.00 20.64 194 ARG C C 1
ATOM 9598 O O . ARG C 1 194 ? 14.406 -71.537 60.850 1.00 18.23 194 ARG C O 1
ATOM 9606 N N . GLN C 1 195 ? 15.903 -71.554 59.113 1.00 18.95 195 GLN C N 1
ATOM 9607 C CA . GLN C 1 195 ? 14.946 -71.215 58.080 1.00 19.42 195 GLN C CA 1
ATOM 9608 C C . GLN C 1 195 ? 13.966 -72.453 57.863 1.00 20.12 195 GLN C C 1
ATOM 9609 O O . GLN C 1 195 ? 12.740 -72.305 57.996 1.00 19.89 195 GLN C O 1
ATOM 9615 N N . PHE C 1 196 ? 14.534 -73.592 57.574 1.00 18.87 196 PHE C N 1
ATOM 9616 C CA . PHE C 1 196 ? 13.710 -74.798 57.307 1.00 20.52 196 PHE C CA 1
ATOM 9617 C C . PHE C 1 196 ? 12.782 -75.112 58.473 1.00 20.69 196 PHE C C 1
ATOM 9618 O O . PHE C 1 196 ? 11.556 -75.349 58.269 1.00 20.47 196 PHE C O 1
ATOM 9626 N N . GLN C 1 197 ? 13.314 -75.097 59.709 1.00 18.87 197 GLN C N 1
ATOM 9627 C CA . GLN C 1 197 ? 12.532 -75.528 60.850 1.00 19.13 197 GLN C CA 1
ATOM 9628 C C . GLN C 1 197 ? 11.349 -74.646 61.097 1.00 23.30 197 GLN C C 1
ATOM 9629 O O . GLN C 1 197 ? 10.327 -75.062 61.654 1.00 21.30 197 GLN C O 1
ATOM 9635 N N . THR C 1 198 ? 11.445 -73.400 60.681 1.00 18.75 198 THR C N 1
ATOM 9636 C CA . THR C 1 198 ? 10.390 -72.426 60.913 1.00 20.21 198 THR C CA 1
ATOM 9637 C C . THR C 1 198 ? 9.069 -72.956 60.295 1.00 21.82 198 THR C C 1
ATOM 9638 O O . THR C 1 198 ? 8.015 -72.692 60.826 1.00 22.08 198 THR C O 1
ATOM 9642 N N . TYR C 1 199 ? 9.169 -73.651 59.177 1.00 19.05 199 TYR C N 1
ATOM 9643 C CA . TYR C 1 199 ? 7.989 -74.015 58.393 1.00 21.43 199 TYR C CA 1
ATOM 9644 C C . TYR C 1 199 ? 7.478 -75.438 58.692 1.00 22.54 199 TYR C C 1
ATOM 9645 O O . TYR C 1 199 ? 6.610 -75.922 57.959 1.00 22.28 199 TYR C O 1
ATOM 9654 N N . LEU C 1 200 ? 8.067 -76.101 59.676 1.00 20.81 200 LEU C N 1
ATOM 9655 C CA . LEU C 1 200 ? 7.656 -77.463 60.058 1.00 22.89 200 LEU C CA 1
ATOM 9656 C C . LEU C 1 200 ? 6.672 -77.274 61.202 1.00 22.60 200 LEU C C 1
ATOM 9657 O O . LEU C 1 200 ? 7.020 -76.929 62.309 1.00 24.75 200 LEU C O 1
ATOM 9662 N N . ARG C 1 201 ? 5.409 -77.422 60.899 1.00 24.57 201 ARG C N 1
ATOM 9663 C CA . ARG C 1 201 ? 4.331 -77.080 61.825 1.00 26.34 201 ARG C CA 1
ATOM 9664 C C . ARG C 1 201 ? 3.846 -78.262 62.664 1.00 23.74 201 ARG C C 1
ATOM 9665 O O . ARG C 1 201 ? 3.951 -79.425 62.249 1.00 24.05 201 ARG C O 1
ATOM 9673 N N . ASN C 1 202 ? 3.248 -77.906 63.791 1.00 23.66 202 ASN C N 1
ATOM 9674 C CA . ASN C 1 202 ? 2.528 -78.878 64.670 1.00 26.23 202 ASN C CA 1
ATOM 9675 C C . ASN C 1 202 ? 1.057 -78.855 64.240 1.00 28.13 202 ASN C C 1
ATOM 9676 O O . ASN C 1 202 ? 0.366 -77.880 64.499 1.00 30.00 202 ASN C O 1
ATOM 9681 N N . TYR C 1 203 ? 0.624 -79.861 63.525 1.00 27.95 203 TYR C N 1
ATOM 9682 C CA . TYR C 1 203 ? -0.802 -79.893 63.126 1.00 31.06 203 TYR C CA 1
ATOM 9683 C C . TYR C 1 203 ? -1.558 -80.849 64.053 1.00 33.16 203 TYR C C 1
ATOM 9684 O O . TYR C 1 203 ? -1.014 -81.839 64.598 1.00 30.01 203 TYR C O 1
ATOM 9693 N N . GLY C 1 204 ? -2.804 -80.506 64.285 1.00 39.99 204 GLY C N 1
ATOM 9694 C CA . GLY C 1 204 ? -3.689 -81.301 65.152 1.00 39.76 204 GLY C CA 1
ATOM 9695 C C . GLY C 1 204 ? -3.121 -81.357 66.529 1.00 32.43 204 GLY C C 1
ATOM 9696 O O . GLY C 1 204 ? -2.713 -80.363 67.121 1.00 36.58 204 GLY C O 1
ATOM 9697 N N . ASP C 1 205 ? -2.994 -82.546 67.054 1.00 32.74 205 ASP C N 1
ATOM 9698 C CA . ASP C 1 205 ? -2.339 -82.704 68.361 1.00 34.39 205 ASP C CA 1
ATOM 9699 C C . ASP C 1 205 ? -0.893 -83.239 68.186 1.00 30.58 205 ASP C C 1
ATOM 9700 O O . ASP C 1 205 ? -0.289 -83.677 69.141 1.00 31.58 205 ASP C O 1
ATOM 9705 N N . ASN C 1 206 ? -0.367 -83.245 66.967 1.00 26.81 206 ASN C N 1
ATOM 9706 C CA . ASN C 1 206 ? 1.017 -83.682 66.796 1.00 27.04 206 ASN C CA 1
ATOM 9707 C C . ASN C 1 206 ? 2.008 -82.631 67.357 1.00 27.46 206 ASN C C 1
ATOM 9708 O O . ASN C 1 206 ? 1.797 -81.435 67.167 1.00 28.36 206 ASN C O 1
ATOM 9713 N N . LYS C 1 207 ? 3.096 -83.110 67.927 1.00 26.46 207 LYS C N 1
ATOM 9714 C CA . LYS C 1 207 ? 4.200 -82.236 68.421 1.00 27.75 207 LYS C CA 1
ATOM 9715 C C . LYS C 1 207 ? 5.519 -82.738 67.838 1.00 27.58 207 LYS C C 1
ATOM 9716 O O . LYS C 1 207 ? 5.981 -83.842 68.154 1.00 25.26 207 LYS C O 1
ATOM 9722 N N . LEU C 1 208 ? 6.124 -81.923 66.990 1.00 23.99 208 LEU C N 1
ATOM 9723 C CA . LEU C 1 208 ? 7.426 -82.274 66.394 1.00 23.43 208 LEU C CA 1
ATOM 9724 C C . LEU C 1 208 ? 8.550 -82.076 67.442 1.00 22.04 208 LEU C C 1
ATOM 9725 O O . LEU C 1 208 ? 8.486 -81.185 68.299 1.00 26.25 208 LEU C O 1
ATOM 9730 N N . HIS C 1 209 ? 9.541 -82.920 67.330 1.00 22.86 209 HIS C N 1
ATOM 9731 C CA . HIS C 1 209 ? 10.800 -82.837 68.084 1.00 21.52 209 HIS C CA 1
ATOM 9732 C C . HIS C 1 209 ? 11.854 -82.664 66.988 1.00 22.55 209 HIS C C 1
ATOM 9733 O O . HIS C 1 209 ? 12.306 -83.621 66.349 1.00 19.04 209 HIS C O 1
ATOM 9740 N N . LYS C 1 210 ? 12.223 -81.416 66.748 1.00 20.17 210 LYS C N 1
ATOM 9741 C CA . LYS C 1 210 ? 13.168 -81.039 65.663 1.00 20.85 210 LYS C CA 1
ATOM 9742 C C . LYS C 1 210 ? 14.597 -81.274 65.997 1.00 19.75 210 LYS C C 1
ATOM 9743 O O . LYS C 1 210 ? 15.085 -80.810 67.046 1.00 20.31 210 LYS C O 1
ATOM 9749 N N . ILE C 1 211 ? 15.296 -81.977 65.176 1.00 20.28 211 ILE C N 1
ATOM 9750 C CA . ILE C 1 211 ? 16.667 -82.398 65.405 1.00 21.78 211 ILE C CA 1
ATOM 9751 C C . ILE C 1 211 ? 17.553 -81.749 64.339 1.00 23.53 211 ILE C C 1
ATOM 9752 O O . ILE C 1 211 ? 17.407 -81.950 63.135 1.00 21.48 211 ILE C O 1
ATOM 9757 N N . ALA C 1 212 ? 18.518 -80.979 64.807 1.00 18.94 212 ALA C N 1
ATOM 9758 C CA . ALA C 1 212 ? 19.566 -80.393 63.943 1.00 20.05 212 ALA C CA 1
ATOM 9759 C C . ALA C 1 212 ? 20.665 -81.355 63.800 1.00 21.70 212 ALA C C 1
ATOM 9760 O O . ALA C 1 212 ? 21.044 -82.125 64.708 1.00 20.46 212 ALA C O 1
ATOM 9762 N N . CYS C 1 213 ? 21.252 -81.305 62.624 1.00 21.08 213 CYS C N 1
ATOM 9763 C CA . CYS C 1 213 ? 22.404 -82.097 62.336 1.00 21.94 213 CYS C CA 1
ATOM 9764 C C . CYS C 1 213 ? 23.596 -81.624 63.139 1.00 22.59 213 CYS C C 1
ATOM 9765 O O . CYS C 1 213 ? 23.966 -80.441 63.075 1.00 21.70 213 CYS C O 1
ATOM 9768 N N . GLY C 1 214 ? 24.179 -82.535 63.890 1.00 22.53 214 GLY C N 1
ATOM 9769 C CA . GLY C 1 214 ? 25.349 -82.260 64.681 1.00 22.36 214 GLY C CA 1
ATOM 9770 C C . GLY C 1 214 ? 26.597 -82.744 64.051 1.00 24.19 214 GLY C C 1
ATOM 9771 O O . GLY C 1 214 ? 26.670 -83.009 62.851 1.00 25.50 214 GLY C O 1
ATOM 9772 N N . ALA C 1 215 ? 27.613 -82.858 64.881 1.00 24.62 215 ALA C N 1
ATOM 9773 C CA . ALA C 1 215 ? 28.927 -83.080 64.436 1.00 25.56 215 ALA C CA 1
ATOM 9774 C C . ALA C 1 215 ? 29.267 -84.452 63.939 1.00 25.92 215 ALA C C 1
ATOM 9775 O O . ALA C 1 215 ? 28.713 -85.477 64.359 1.00 25.31 215 ALA C O 1
ATOM 9777 N N . ASN C 1 216 ? 30.297 -84.472 63.104 1.00 24.39 216 ASN C N 1
ATOM 9778 C CA . ASN C 1 216 ? 31.011 -85.713 62.781 1.00 25.62 216 ASN C CA 1
ATOM 9779 C C . ASN C 1 216 ? 32.187 -85.850 63.752 1.00 24.27 216 ASN C C 1
ATOM 9780 O O . ASN C 1 216 ? 33.038 -84.932 63.813 1.00 24.92 216 ASN C O 1
ATOM 9785 N N . THR C 1 217 ? 32.198 -86.934 64.529 1.00 25.14 217 THR C N 1
ATOM 9786 C CA . THR C 1 217 ? 33.356 -87.332 65.353 1.00 23.61 217 THR C CA 1
ATOM 9787 C C . THR C 1 217 ? 33.776 -86.165 66.250 1.00 23.53 217 THR C C 1
ATOM 9788 O O . THR C 1 217 ? 32.916 -85.692 67.013 1.00 24.08 217 THR C O 1
ATOM 9792 N N . ALA C 1 218 ? 35.002 -85.676 66.142 1.00 23.82 218 ALA C N 1
ATOM 9793 C CA . ALA C 1 218 ? 35.549 -84.702 67.107 1.00 24.87 218 ALA C CA 1
ATOM 9794 C C . ALA C 1 218 ? 35.484 -83.274 66.544 1.00 26.79 218 ALA C C 1
ATOM 9795 O O . ALA C 1 218 ? 36.284 -82.400 66.903 1.00 25.00 218 ALA C O 1
ATOM 9797 N N . ASP C 1 219 ? 34.482 -82.981 65.714 1.00 25.15 219 ASP C N 1
ATOM 9798 C CA . ASP C 1 219 ? 34.226 -81.645 65.221 1.00 23.78 219 ASP C CA 1
ATOM 9799 C C . ASP C 1 219 ? 33.461 -80.822 66.272 1.00 21.58 219 ASP C C 1
ATOM 9800 O O . ASP C 1 219 ? 32.231 -80.512 66.215 1.00 21.72 219 ASP C O 1
ATOM 9805 N N . TYR C 1 220 ? 34.225 -80.396 67.273 1.00 20.25 220 TYR C N 1
ATOM 9806 C CA . TYR C 1 220 ? 33.629 -79.658 68.381 1.00 20.04 220 TYR C CA 1
ATOM 9807 C C . TYR C 1 220 ? 33.148 -78.308 67.957 1.00 19.99 220 TYR C C 1
ATOM 9808 O O . TYR C 1 220 ? 32.199 -77.766 68.556 1.00 21.56 220 TYR C O 1
ATOM 9817 N N . HIS C 1 221 ? 33.850 -77.705 66.967 1.00 18.89 221 HIS C N 1
ATOM 9818 C CA . HIS C 1 221 ? 33.439 -76.386 66.454 1.00 20.77 221 HIS C CA 1
ATOM 9819 C C . HIS C 1 221 ? 31.989 -76.430 65.942 1.00 18.14 221 HIS C C 1
ATOM 9820 O O . HIS C 1 221 ? 31.213 -75.519 66.162 1.00 20.83 221 HIS C O 1
ATOM 9827 N N . TRP C 1 222 ? 31.630 -77.546 65.305 1.00 17.54 222 TRP C N 1
ATOM 9828 C CA . TRP C 1 222 ? 30.228 -77.689 64.816 1.00 17.96 222 TRP C CA 1
ATOM 9829 C C . TRP C 1 222 ? 29.217 -77.594 65.927 1.00 18.31 222 TRP C C 1
ATOM 9830 O O . TRP C 1 222 ? 28.227 -76.833 65.851 1.00 18.10 222 TRP C O 1
ATOM 9841 N N . THR C 1 223 ? 29.473 -78.319 67.012 1.00 19.30 223 THR C N 1
ATOM 9842 C CA . THR C 1 223 ? 28.554 -78.285 68.131 1.00 18.84 223 THR C CA 1
ATOM 9843 C C . THR C 1 223 ? 28.475 -76.891 68.744 1.00 18.49 223 THR C C 1
ATOM 9844 O O . THR C 1 223 ? 27.374 -76.389 69.071 1.00 18.01 223 THR C O 1
ATOM 9848 N N . GLU C 1 224 ? 29.627 -76.219 68.849 1.00 18.91 224 GLU C N 1
ATOM 9849 C CA . GLU C 1 224 ? 29.605 -74.889 69.402 1.00 18.82 224 GLU C CA 1
ATOM 9850 C C . GLU C 1 224 ? 28.744 -73.942 68.541 1.00 18.86 224 GLU C C 1
ATOM 9851 O O . GLU C 1 224 ? 27.952 -73.185 69.050 1.00 18.42 224 GLU C O 1
ATOM 9857 N N . VAL C 1 225 ? 28.973 -73.973 67.220 1.00 19.81 225 VAL C N 1
ATOM 9858 C CA . VAL C 1 225 ? 28.198 -73.089 66.357 1.00 19.07 225 VAL C CA 1
ATOM 9859 C C . VAL C 1 225 ? 26.702 -73.390 66.399 1.00 18.05 225 VAL C C 1
ATOM 9860 O O . VAL C 1 225 ? 25.864 -72.460 66.522 1.00 17.84 225 VAL C O 1
ATOM 9864 N N . LEU C 1 226 ? 26.343 -74.679 66.301 1.00 19.41 226 LEU C N 1
ATOM 9865 C CA . LEU C 1 226 ? 24.925 -74.984 66.286 1.00 17.30 226 LEU C CA 1
ATOM 9866 C C . LEU C 1 226 ? 24.253 -74.618 67.575 1.00 18.24 226 LEU C C 1
ATOM 9867 O O . LEU C 1 226 ? 23.107 -74.120 67.589 1.00 19.79 226 LEU C O 1
ATOM 9872 N N . MET C 1 227 ? 24.925 -74.814 68.719 1.00 18.24 227 MET C N 1
ATOM 9873 C CA . MET C 1 227 ? 24.353 -74.418 69.970 1.00 20.04 227 MET C CA 1
ATOM 9874 C C . MET C 1 227 ? 24.265 -72.931 70.121 1.00 21.49 227 MET C C 1
ATOM 9875 O O . MET C 1 227 ? 23.200 -72.388 70.525 1.00 22.10 227 MET C O 1
ATOM 9880 N N . LYS C 1 228 ? 25.318 -72.230 69.780 1.00 20.98 228 LYS C N 1
ATOM 9881 C CA . LYS C 1 228 ? 25.325 -70.804 69.947 1.00 22.89 228 LYS C CA 1
ATOM 9882 C C . LYS C 1 228 ? 24.345 -70.119 69.004 1.00 25.40 228 LYS C C 1
ATOM 9883 O O . LYS C 1 228 ? 23.710 -69.181 69.381 1.00 21.64 228 LYS C O 1
ATOM 9889 N N . GLN C 1 229 ? 24.205 -70.608 67.774 1.00 18.98 229 GLN C N 1
ATOM 9890 C CA . GLN C 1 229 ? 23.344 -69.926 66.782 1.00 22.35 229 GLN C CA 1
ATOM 9891 C C . GLN C 1 229 ? 21.959 -70.505 66.691 1.00 21.38 229 GLN C C 1
ATOM 9892 O O . GLN C 1 229 ? 21.023 -69.819 66.245 1.00 22.23 229 GLN C O 1
ATOM 9898 N N . ALA C 1 230 ? 21.766 -71.771 67.066 1.00 19.69 230 ALA C N 1
ATOM 9899 C CA . ALA C 1 230 ? 20.433 -72.350 66.800 1.00 20.96 230 ALA C CA 1
ATOM 9900 C C . ALA C 1 230 ? 19.767 -73.058 67.967 1.00 21.70 230 ALA C C 1
ATOM 9901 O O . ALA C 1 230 ? 18.628 -73.577 67.833 1.00 19.57 230 ALA C O 1
ATOM 9903 N N . ALA C 1 231 ? 20.395 -73.090 69.123 1.00 22.60 231 ALA C N 1
ATOM 9904 C CA . ALA C 1 231 ? 19.762 -73.792 70.286 1.00 23.04 231 ALA C CA 1
ATOM 9905 C C . ALA C 1 231 ? 18.292 -73.492 70.527 1.00 22.23 231 ALA C C 1
ATOM 9906 O O . ALA C 1 231 ? 17.534 -74.434 70.776 1.00 22.72 231 ALA C O 1
ATOM 9908 N N . PRO C 1 232 ? 17.853 -72.231 70.465 1.00 22.49 232 PRO C N 1
ATOM 9909 C CA . PRO C 1 232 ? 16.448 -71.942 70.795 1.00 24.08 232 PRO C CA 1
ATOM 9910 C C . PRO C 1 232 ? 15.482 -72.548 69.765 1.00 26.14 232 PRO C C 1
ATOM 9911 O O . PRO C 1 232 ? 14.307 -72.626 70.021 1.00 23.81 232 PRO C O 1
ATOM 9915 N N . PHE C 1 233 ? 15.992 -73.051 68.642 1.00 22.90 233 PHE C N 1
ATOM 9916 C CA . PHE C 1 233 ? 15.140 -73.540 67.558 1.00 23.43 233 PHE C CA 1
ATOM 9917 C C . PHE C 1 233 ? 15.210 -75.040 67.365 1.00 22.22 233 PHE C C 1
ATOM 9918 O O . PHE C 1 233 ? 14.719 -75.552 66.348 1.00 22.97 233 PHE C O 1
ATOM 9926 N N . MET C 1 234 ? 15.866 -75.748 68.290 1.00 20.19 234 MET C N 1
ATOM 9927 C CA . MET C 1 234 ? 15.949 -77.193 68.221 1.00 21.06 234 MET C CA 1
ATOM 9928 C C . MET C 1 234 ? 15.530 -77.894 69.488 1.00 23.56 234 MET C C 1
ATOM 9929 O O . MET C 1 234 ? 15.571 -77.299 70.576 1.00 21.44 234 MET C O 1
ATOM 9934 N N . HIS C 1 235 ? 15.126 -79.140 69.331 1.00 20.48 235 HIS C N 1
ATOM 9935 C CA . HIS C 1 235 ? 14.875 -80.052 70.470 1.00 20.98 235 HIS C CA 1
ATOM 9936 C C . HIS C 1 235 ? 15.970 -81.019 70.671 1.00 20.00 235 HIS C C 1
ATOM 9937 O O . HIS C 1 235 ? 16.083 -81.615 71.745 1.00 21.93 235 HIS C O 1
ATOM 9944 N N . GLY C 1 236 ? 16.775 -81.243 69.669 1.00 20.97 236 GLY C N 1
ATOM 9945 C CA . GLY C 1 236 ? 17.833 -82.254 69.662 1.00 18.49 236 GLY C CA 1
ATOM 9946 C C . GLY C 1 236 ? 18.938 -81.899 68.681 1.00 20.27 236 GLY C C 1
ATOM 9947 O O . GLY C 1 236 ? 18.705 -81.157 67.727 1.00 19.33 236 GLY C O 1
ATOM 9948 N N . LEU C 1 237 ? 20.143 -82.379 68.972 1.00 19.97 237 LEU C N 1
ATOM 9949 C CA . LEU C 1 237 ? 21.319 -82.247 68.162 1.00 19.88 237 LEU C CA 1
ATOM 9950 C C . LEU C 1 237 ? 21.975 -83.551 67.995 1.00 21.34 237 LEU C C 1
ATOM 9951 O O . LEU C 1 237 ? 22.176 -84.312 68.997 1.00 23.46 237 LEU C O 1
ATOM 9956 N N . SER C 1 238 ? 22.329 -83.934 66.755 1.00 21.16 238 SER C N 1
ATOM 9957 C CA . SER C 1 238 ? 22.892 -85.280 66.530 1.00 21.24 238 SER C CA 1
ATOM 9958 C C . SER C 1 238 ? 24.417 -85.332 66.685 1.00 23.45 238 SER C C 1
ATOM 9959 O O . SER C 1 238 ? 25.110 -84.313 67.038 1.00 25.61 238 SER C O 1
ATOM 9962 N N . LEU C 1 239 ? 24.953 -86.527 66.628 1.00 20.64 239 LEU C N 1
ATOM 9963 C CA . LEU C 1 239 ? 26.391 -86.807 66.688 1.00 20.57 239 LEU C CA 1
ATOM 9964 C C . LEU C 1 239 ? 26.610 -88.143 65.963 1.00 24.89 239 LEU C C 1
ATOM 9965 O O . LEU C 1 239 ? 25.822 -89.046 66.123 1.00 22.71 239 LEU C O 1
ATOM 9970 N N . HIS C 1 240 ? 27.668 -88.244 65.185 1.00 22.47 240 HIS C N 1
ATOM 9971 C CA . HIS C 1 240 ? 28.032 -89.426 64.426 1.00 26.52 240 HIS C CA 1
ATOM 9972 C C . HIS C 1 240 ? 29.422 -89.881 64.815 1.00 27.24 240 HIS C C 1
ATOM 9973 O O . HIS C 1 240 ? 30.341 -89.084 64.781 1.00 25.19 240 HIS C O 1
ATOM 9980 N N . TYR C 1 241 ? 29.590 -91.171 65.048 1.00 24.51 241 TYR C N 1
ATOM 9981 C CA . TYR C 1 241 ? 30.912 -91.709 65.290 1.00 23.94 241 TYR C CA 1
ATOM 9982 C C . TYR C 1 241 ? 30.948 -93.230 65.021 1.00 25.22 241 TYR C C 1
ATOM 9983 O O . TYR C 1 241 ? 30.375 -94.032 65.781 1.00 27.23 241 TYR C O 1
ATOM 9992 N N . TYR C 1 242 ? 31.723 -93.589 64.039 1.00 26.08 242 TYR C N 1
ATOM 9993 C CA . TYR C 1 242 ? 31.965 -95.012 63.676 1.00 27.71 242 TYR C CA 1
ATOM 9994 C C . TYR C 1 242 ? 33.311 -95.512 64.194 1.00 28.90 242 TYR C C 1
ATOM 9995 O O . TYR C 1 242 ? 34.303 -94.793 64.197 1.00 29.11 242 TYR C O 1
ATOM 10004 N N . THR C 1 243 ? 33.330 -96.781 64.601 1.00 26.29 243 THR C N 1
ATOM 10005 C CA . THR C 1 243 ? 34.499 -97.473 65.074 1.00 27.34 243 THR C CA 1
ATOM 10006 C C . THR C 1 243 ? 35.084 -98.190 63.858 1.00 33.75 243 THR C C 1
ATOM 10007 O O . THR C 1 243 ? 34.495 -99.155 63.341 1.00 29.66 243 THR C O 1
ATOM 10011 N N . VAL C 1 244 ? 36.216 -97.704 63.388 1.00 29.86 244 VAL C N 1
ATOM 10012 C CA . VAL C 1 244 ? 36.890 -98.159 62.175 1.00 33.61 244 VAL C CA 1
ATOM 10013 C C . VAL C 1 244 ? 38.288 -98.607 62.575 1.00 35.00 244 VAL C C 1
ATOM 10014 O O . VAL C 1 244 ? 39.133 -97.783 62.880 1.00 35.96 244 VAL C O 1
ATOM 10018 N N . PRO C 1 245 ? 38.545 -99.940 62.564 1.00 40.47 245 PRO C N 1
ATOM 10019 C CA . PRO C 1 245 ? 39.815 -100.409 63.177 1.00 39.91 245 PRO C CA 1
ATOM 10020 C C . PRO C 1 245 ? 41.048 -99.933 62.447 1.00 37.85 245 PRO C C 1
ATOM 10021 O O . PRO C 1 245 ? 41.913 -99.356 63.051 1.00 41.27 245 PRO C O 1
ATOM 10025 N N . GLY C 1 246 ? 41.098 -100.132 61.160 1.00 38.03 246 GLY C N 1
ATOM 10026 C CA . GLY C 1 246 ? 42.259 -99.720 60.360 1.00 38.55 246 GLY C CA 1
ATOM 10027 C C . GLY C 1 246 ? 42.052 -98.383 59.666 1.00 41.26 246 GLY C C 1
ATOM 10028 O O . GLY C 1 246 ? 41.046 -97.711 59.861 1.00 42.12 246 GLY C O 1
ATOM 10029 N N . PRO C 1 247 ? 43.005 -98.004 58.811 1.00 42.06 247 PRO C N 1
ATOM 10030 C CA . PRO C 1 247 ? 42.768 -96.811 58.012 1.00 44.40 247 PRO C CA 1
ATOM 10031 C C . PRO C 1 247 ? 41.593 -96.998 57.049 1.00 44.08 247 PRO C C 1
ATOM 10032 O O . PRO C 1 247 ? 41.210 -98.123 56.703 1.00 43.30 247 PRO C O 1
ATOM 10036 N N . TRP C 1 248 ? 41.119 -95.867 56.556 1.00 46.15 248 TRP C N 1
ATOM 10037 C CA . TRP C 1 248 ? 39.956 -95.769 55.705 1.00 46.39 248 TRP C CA 1
ATOM 10038 C C . TRP C 1 248 ? 40.030 -96.739 54.531 1.00 48.25 248 TRP C C 1
ATOM 10039 O O . TRP C 1 248 ? 39.062 -97.435 54.215 1.00 46.72 248 TRP C O 1
ATOM 10050 N N . GLU C 1 249 ? 41.193 -96.792 53.888 1.00 45.49 249 GLU C N 1
ATOM 10051 C CA . GLU C 1 249 ? 41.359 -97.577 52.683 1.00 54.15 249 GLU C CA 1
ATOM 10052 C C . GLU C 1 249 ? 41.578 -99.059 52.989 1.00 52.61 249 GLU C C 1
ATOM 10053 O O . GLU C 1 249 ? 41.497 -99.871 52.087 1.00 59.41 249 GLU C O 1
ATOM 10059 N N . LYS C 1 250 ? 41.855 -99.430 54.238 1.00 45.05 250 LYS C N 1
ATOM 10060 C CA . LYS C 1 250 ? 41.963 -100.812 54.578 1.00 47.44 250 LYS C CA 1
ATOM 10061 C C . LYS C 1 250 ? 41.507 -100.983 56.020 1.00 44.98 250 LYS C C 1
ATOM 10062 O O . LYS C 1 250 ? 42.304 -101.022 56.978 1.00 42.18 250 LYS C O 1
ATOM 10068 N N . LYS C 1 251 ? 40.188 -101.009 56.189 1.00 42.02 251 LYS C N 1
ATOM 10069 C CA . LYS C 1 251 ? 39.602 -100.921 57.536 1.00 39.87 251 LYS C CA 1
ATOM 10070 C C . LYS C 1 251 ? 39.878 -102.167 58.355 1.00 41.04 251 LYS C C 1
ATOM 10071 O O . LYS C 1 251 ? 39.871 -102.138 59.618 1.00 41.95 251 LYS C O 1
ATOM 10077 N N . GLY C 1 252 ? 40.068 -103.288 57.649 1.00 40.71 252 GLY C N 1
ATOM 10078 C CA . GLY C 1 252 ? 40.180 -104.569 58.327 1.00 38.04 252 GLY C CA 1
ATOM 10079 C C . GLY C 1 252 ? 38.906 -105.393 58.197 1.00 39.57 252 GLY C C 1
ATOM 10080 O O . GLY C 1 252 ? 37.830 -104.849 57.903 1.00 36.90 252 GLY C O 1
ATOM 10081 N N . PRO C 1 253 ? 39.017 -106.720 58.377 1.00 45.80 253 PRO C N 1
ATOM 10082 C CA . PRO C 1 253 ? 37.854 -107.577 58.128 1.00 42.37 253 PRO C CA 1
ATOM 10083 C C . PRO C 1 253 ? 37.012 -107.818 59.356 1.00 38.22 253 PRO C C 1
ATOM 10084 O O . PRO C 1 253 ? 37.465 -107.665 60.507 1.00 39.67 253 PRO C O 1
ATOM 10088 N N . ALA C 1 254 ? 35.762 -108.240 59.120 1.00 35.60 254 ALA C N 1
ATOM 10089 C CA . ALA C 1 254 ? 34.826 -108.591 60.185 1.00 33.85 254 ALA C CA 1
ATOM 10090 C C . ALA C 1 254 ? 35.161 -109.868 60.906 1.00 39.17 254 ALA C C 1
ATOM 10091 O O . ALA C 1 254 ? 34.795 -110.061 62.071 1.00 40.68 254 ALA C O 1
ATOM 10093 N N . THR C 1 255 ? 35.790 -110.786 60.173 1.00 39.44 255 THR C N 1
ATOM 10094 C CA . THR C 1 255 ? 36.189 -112.094 60.751 1.00 38.23 255 THR C CA 1
ATOM 10095 C C . THR C 1 255 ? 37.595 -112.379 60.277 1.00 38.34 255 THR C C 1
ATOM 10096 O O . THR C 1 255 ? 38.108 -111.750 59.312 1.00 41.33 255 THR C O 1
ATOM 10100 N N . GLY C 1 256 ? 38.248 -113.325 60.955 1.00 44.21 256 GLY C N 1
ATOM 10101 C CA . GLY C 1 256 ? 39.641 -113.651 60.605 1.00 43.71 256 GLY C CA 1
ATOM 10102 C C . GLY C 1 256 ? 40.638 -112.553 60.929 1.00 46.75 256 GLY C C 1
ATOM 10103 O O . GLY C 1 256 ? 41.695 -112.475 60.322 1.00 40.86 256 GLY C O 1
ATOM 10104 N N . PHE C 1 257 ? 40.276 -111.661 61.854 1.00 42.89 257 PHE C N 1
ATOM 10105 C CA . PHE C 1 257 ? 41.119 -110.541 62.194 1.00 40.29 257 PHE C CA 1
ATOM 10106 C C . PHE C 1 257 ? 42.152 -110.981 63.264 1.00 39.82 257 PHE C C 1
ATOM 10107 O O . PHE C 1 257 ? 41.953 -112.001 63.978 1.00 39.91 257 PHE C O 1
ATOM 10115 N N . THR C 1 258 ? 43.162 -110.153 63.479 1.00 43.65 258 THR C N 1
ATOM 10116 C CA . THR C 1 258 ? 44.204 -110.417 64.511 1.00 41.67 258 THR C CA 1
ATOM 10117 C C . THR C 1 258 ? 43.795 -110.004 65.916 1.00 54.39 258 THR C C 1
ATOM 10118 O O . THR C 1 258 ? 42.829 -109.250 66.161 1.00 43.86 258 THR C O 1
ATOM 10122 N N . THR C 1 259 ? 44.570 -110.444 66.887 1.00 43.64 259 THR C N 1
ATOM 10123 C CA . THR C 1 259 ? 44.321 -110.048 68.273 1.00 45.66 259 THR C CA 1
ATOM 10124 C C . THR C 1 259 ? 44.574 -108.539 68.438 1.00 39.81 259 THR C C 1
ATOM 10125 O O . THR C 1 259 ? 43.852 -107.884 69.168 1.00 42.16 259 THR C O 1
ATOM 10129 N N . ASP C 1 260 ? 45.527 -107.979 67.719 1.00 39.61 260 ASP C N 1
ATOM 10130 C CA . ASP C 1 260 ? 45.736 -106.554 67.707 1.00 45.05 260 ASP C CA 1
ATOM 10131 C C . ASP C 1 260 ? 44.468 -105.805 67.242 1.00 44.23 260 ASP C C 1
ATOM 10132 O O . ASP C 1 260 ? 44.127 -104.779 67.822 1.00 40.70 260 ASP C O 1
ATOM 10137 N N . GLU C 1 261 ? 43.826 -106.304 66.199 1.00 39.21 261 GLU C N 1
ATOM 10138 C CA . GLU C 1 261 ? 42.585 -105.750 65.721 1.00 40.31 261 GLU C CA 1
ATOM 10139 C C . GLU C 1 261 ? 41.474 -105.842 66.748 1.00 38.63 261 GLU C C 1
ATOM 10140 O O . GLU C 1 261 ? 40.669 -104.914 66.836 1.00 41.98 261 GLU C O 1
ATOM 10146 N N . TRP C 1 262 ? 41.436 -106.895 67.564 1.00 33.41 262 TRP C N 1
ATOM 10147 C CA . TRP C 1 262 ? 40.511 -106.949 68.668 1.00 37.46 262 TRP C CA 1
ATOM 10148 C C . TRP C 1 262 ? 40.699 -105.732 69.593 1.00 40.50 262 TRP C C 1
ATOM 10149 O O . TRP C 1 262 ? 39.706 -105.006 69.917 1.00 35.96 262 TRP C O 1
ATOM 10160 N N . TRP C 1 263 ? 41.922 -105.531 70.058 1.00 40.51 263 TRP C N 1
ATOM 10161 C CA . TRP C 1 263 ? 42.165 -104.492 71.015 1.00 37.31 263 TRP C CA 1
ATOM 10162 C C . TRP C 1 263 ? 41.901 -103.080 70.415 1.00 34.96 263 TRP C C 1
ATOM 10163 O O . TRP C 1 263 ? 41.341 -102.219 71.107 1.00 36.81 263 TRP C O 1
ATOM 10174 N N . VAL C 1 264 ? 42.337 -102.874 69.204 1.00 34.44 264 VAL C N 1
ATOM 10175 C CA . VAL C 1 264 ? 42.195 -101.596 68.555 1.00 37.97 264 VAL C CA 1
ATOM 10176 C C . VAL C 1 264 ? 40.684 -101.255 68.362 1.00 35.00 264 VAL C C 1
ATOM 10177 O O . VAL C 1 264 ? 40.250 -100.102 68.560 1.00 34.20 264 VAL C O 1
ATOM 10181 N N . THR C 1 265 ? 39.906 -102.271 67.999 1.00 35.79 265 THR C N 1
ATOM 10182 C CA . THR C 1 265 ? 38.499 -102.117 67.784 1.00 31.92 265 THR C CA 1
ATOM 10183 C C . THR C 1 265 ? 37.860 -101.665 69.063 1.00 32.32 265 THR C C 1
ATOM 10184 O O . THR C 1 265 ? 37.072 -100.690 69.049 1.00 29.86 265 THR C O 1
ATOM 10188 N N . LEU C 1 266 ? 38.157 -102.327 70.175 1.00 31.56 266 LEU C N 1
ATOM 10189 C CA . LEU C 1 266 ? 37.484 -101.989 71.406 1.00 31.44 266 LEU C CA 1
ATOM 10190 C C . LEU C 1 266 ? 37.939 -100.597 71.926 1.00 31.53 266 LEU C C 1
ATOM 10191 O O . LEU C 1 266 ? 37.114 -99.824 72.451 1.00 29.42 266 LEU C O 1
ATOM 10196 N N . LYS C 1 267 ? 39.208 -100.301 71.746 1.00 30.47 267 LYS C N 1
ATOM 10197 C CA . LYS C 1 267 ? 39.736 -99.028 72.177 1.00 36.07 267 LYS C CA 1
ATOM 10198 C C . LYS C 1 267 ? 39.071 -97.883 71.394 1.00 35.05 267 LYS C C 1
ATOM 10199 O O . LYS C 1 267 ? 38.657 -96.877 71.989 1.00 29.75 267 LYS C O 1
ATOM 10205 N N . LYS C 1 268 ? 38.944 -98.069 70.085 1.00 33.57 268 LYS C N 1
ATOM 10206 C CA . LYS C 1 268 ? 38.243 -97.088 69.257 1.00 34.29 268 LYS C CA 1
ATOM 10207 C C . LYS C 1 268 ? 36.790 -96.974 69.618 1.00 32.42 268 LYS C C 1
ATOM 10208 O O . LYS C 1 268 ? 36.253 -95.868 69.635 1.00 27.30 268 LYS C O 1
ATOM 10214 N N . ALA C 1 269 ? 36.143 -98.077 69.942 1.00 28.06 269 ALA C N 1
ATOM 10215 C CA . ALA C 1 269 ? 34.777 -97.982 70.367 1.00 28.29 269 ALA C CA 1
ATOM 10216 C C . ALA C 1 269 ? 34.576 -97.127 71.626 1.00 31.68 269 ALA C C 1
ATOM 10217 O O . ALA C 1 269 ? 33.611 -96.353 71.777 1.00 27.78 269 ALA C O 1
ATOM 10219 N N . LEU C 1 270 ? 35.470 -97.334 72.576 1.00 27.64 270 LEU C N 1
ATOM 10220 C CA . LEU C 1 270 ? 35.384 -96.630 73.839 1.00 25.65 270 LEU C CA 1
ATOM 10221 C C . LEU C 1 270 ? 35.671 -95.128 73.732 1.00 26.43 270 LEU C C 1
ATOM 10222 O O . LEU C 1 270 ? 35.315 -94.385 74.648 1.00 26.36 270 LEU C O 1
ATOM 10227 N N . PHE C 1 271 ? 36.296 -94.707 72.655 1.00 27.20 271 PHE C N 1
ATOM 10228 C CA . PHE C 1 271 ? 36.413 -93.292 72.340 1.00 26.50 271 PHE C CA 1
ATOM 10229 C C . PHE C 1 271 ? 35.064 -92.534 72.307 1.00 28.44 271 PHE C C 1
ATOM 10230 O O . PHE C 1 271 ? 35.015 -91.306 72.537 1.00 25.48 271 PHE C O 1
ATOM 10238 N N . MET C 1 272 ? 33.960 -93.256 72.110 1.00 26.13 272 MET C N 1
ATOM 10239 C CA . MET C 1 272 ? 32.646 -92.677 72.238 1.00 24.87 272 MET C CA 1
ATOM 10240 C C . MET C 1 272 ? 32.506 -91.904 73.550 1.00 27.97 272 MET C C 1
ATOM 10241 O O . MET C 1 272 ? 31.781 -90.892 73.600 1.00 23.74 272 MET C O 1
ATOM 10246 N N . ASP C 1 273 ? 33.070 -92.407 74.653 1.00 24.99 273 ASP C N 1
ATOM 10247 C CA . ASP C 1 273 ? 32.851 -91.757 75.921 1.00 25.62 273 ASP C CA 1
ATOM 10248 C C . ASP C 1 273 ? 33.462 -90.309 75.912 1.00 22.22 273 ASP C C 1
ATOM 10249 O O . ASP C 1 273 ? 32.805 -89.374 76.330 1.00 26.44 273 ASP C O 1
ATOM 10254 N N . GLU C 1 274 ? 34.659 -90.192 75.429 1.00 24.45 274 GLU C N 1
ATOM 10255 C CA . GLU C 1 274 ? 35.341 -88.911 75.317 1.00 25.42 274 GLU C CA 1
ATOM 10256 C C . GLU C 1 274 ? 34.554 -87.982 74.401 1.00 24.32 274 GLU C C 1
ATOM 10257 O O . GLU C 1 274 ? 34.339 -86.795 74.736 1.00 23.31 274 GLU C O 1
ATOM 10263 N N . LEU C 1 275 ? 34.119 -88.481 73.235 1.00 23.50 275 LEU C N 1
ATOM 10264 C CA . LEU C 1 275 ? 33.315 -87.681 72.324 1.00 23.50 275 LEU C CA 1
ATOM 10265 C C . LEU C 1 275 ? 32.077 -87.165 72.933 1.00 22.04 275 LEU C C 1
ATOM 10266 O O . LEU C 1 275 ? 31.767 -85.978 72.848 1.00 22.21 275 LEU C O 1
ATOM 10271 N N . VAL C 1 276 ? 31.288 -88.063 73.528 1.00 21.31 276 VAL C N 1
ATOM 10272 C CA . VAL C 1 276 ? 30.034 -87.646 74.121 1.00 19.89 276 VAL C CA 1
ATOM 10273 C C . VAL C 1 276 ? 30.300 -86.682 75.265 1.00 19.17 276 VAL C C 1
ATOM 10274 O O . VAL C 1 276 ? 29.554 -85.694 75.417 1.00 21.15 276 VAL C O 1
ATOM 10278 N N . THR C 1 277 ? 31.310 -86.959 76.084 1.00 20.15 277 THR C N 1
ATOM 10279 C CA . THR C 1 277 ? 31.646 -86.062 77.164 1.00 22.28 277 THR C CA 1
ATOM 10280 C C . THR C 1 277 ? 31.968 -84.625 76.665 1.00 20.76 277 THR C C 1
ATOM 10281 O O . THR C 1 277 ? 31.437 -83.683 77.182 1.00 20.47 277 THR C O 1
ATOM 10285 N N . LYS C 1 278 ? 32.827 -84.532 75.666 1.00 20.58 278 LYS C N 1
ATOM 10286 C CA A LYS C 1 278 ? 33.260 -83.230 75.176 0.50 21.72 278 LYS C CA 1
ATOM 10287 C CA B LYS C 1 278 ? 33.250 -83.226 75.158 0.50 22.05 278 LYS C CA 1
ATOM 10288 C C . LYS C 1 278 ? 32.196 -82.468 74.406 1.00 22.26 278 LYS C C 1
ATOM 10289 O O . LYS C 1 278 ? 32.048 -81.262 74.575 1.00 20.10 278 LYS C O 1
ATOM 10300 N N . HIS C 1 279 ? 31.396 -83.174 73.594 1.00 18.98 279 HIS C N 1
ATOM 10301 C CA . HIS C 1 279 ? 30.279 -82.518 72.959 1.00 18.91 279 HIS C CA 1
ATOM 10302 C C . HIS C 1 279 ? 29.231 -82.065 73.964 1.00 18.98 279 HIS C C 1
ATOM 10303 O O . HIS C 1 279 ? 28.690 -80.948 73.900 1.00 18.68 279 HIS C O 1
ATOM 10310 N N . SER C 1 280 ? 28.973 -82.911 74.974 1.00 18.79 280 SER C N 1
ATOM 10311 C CA . SER C 1 280 ? 28.035 -82.549 76.010 1.00 19.26 280 SER C CA 1
ATOM 10312 C C . SER C 1 280 ? 28.507 -81.333 76.825 1.00 19.89 280 SER C C 1
ATOM 10313 O O . SER C 1 280 ? 27.681 -80.527 77.230 1.00 21.12 280 SER C O 1
ATOM 10316 N N . ALA C 1 281 ? 29.812 -81.280 77.090 1.00 19.22 281 ALA C N 1
ATOM 10317 C CA . ALA C 1 281 ? 30.368 -80.115 77.816 1.00 20.43 281 ALA C CA 1
ATOM 10318 C C . ALA C 1 281 ? 30.124 -78.798 77.084 1.00 20.89 281 ALA C C 1
ATOM 10319 O O . ALA C 1 281 ? 29.739 -77.800 77.712 1.00 21.33 281 ALA C O 1
ATOM 10321 N N . ILE C 1 282 ? 30.263 -78.822 75.752 1.00 18.85 282 ILE C N 1
ATOM 10322 C CA . ILE C 1 282 ? 29.949 -77.620 74.958 1.00 19.18 282 ILE C CA 1
ATOM 10323 C C . ILE C 1 282 ? 28.467 -77.317 75.022 1.00 19.40 282 ILE C C 1
ATOM 10324 O O . ILE C 1 282 ? 28.041 -76.169 75.232 1.00 18.71 282 ILE C O 1
ATOM 10329 N N . MET C 1 283 ? 27.623 -78.358 74.906 1.00 20.09 283 MET C N 1
ATOM 10330 C CA . MET C 1 283 ? 26.186 -78.142 75.051 1.00 19.16 283 MET C CA 1
ATOM 10331 C C . MET C 1 283 ? 25.813 -77.503 76.384 1.00 18.32 283 MET C C 1
ATOM 10332 O O . MET C 1 283 ? 24.907 -76.645 76.450 1.00 20.38 283 MET C O 1
ATOM 10337 N N . ASP C 1 284 ? 26.483 -77.952 77.436 1.00 18.46 284 ASP C N 1
ATOM 10338 C CA . ASP C 1 284 ? 26.177 -77.392 78.783 1.00 20.83 284 ASP C CA 1
ATOM 10339 C C . ASP C 1 284 ? 26.424 -75.882 78.886 1.00 20.07 284 ASP C C 1
ATOM 10340 O O . ASP C 1 284 ? 25.699 -75.180 79.598 1.00 20.27 284 ASP C O 1
ATOM 10345 N N . VAL C 1 285 ? 27.394 -75.363 78.125 1.00 20.20 285 VAL C N 1
ATOM 10346 C CA . VAL C 1 285 ? 27.682 -73.957 78.151 1.00 20.08 285 VAL C CA 1
ATOM 10347 C C . VAL C 1 285 ? 26.517 -73.168 77.644 1.00 21.85 285 VAL C C 1
ATOM 10348 O O . VAL C 1 285 ? 26.173 -72.155 78.217 1.00 19.82 285 VAL C O 1
ATOM 10352 N N . TYR C 1 286 ? 25.845 -73.635 76.577 1.00 18.99 286 TYR C N 1
ATOM 10353 C CA . TYR C 1 286 ? 24.742 -72.895 75.955 1.00 21.09 286 TYR C CA 1
ATOM 10354 C C . TYR C 1 286 ? 23.407 -73.351 76.463 1.00 23.87 286 TYR C C 1
ATOM 10355 O O . TYR C 1 286 ? 22.445 -72.629 76.300 1.00 22.98 286 TYR C O 1
ATOM 10364 N N . ASP C 1 287 ? 23.333 -74.537 77.087 1.00 20.60 287 ASP C N 1
ATOM 10365 C CA . ASP C 1 287 ? 22.035 -75.104 77.481 1.00 21.69 287 ASP C CA 1
ATOM 10366 C C . ASP C 1 287 ? 22.303 -75.809 78.819 1.00 20.66 287 ASP C C 1
ATOM 10367 O O . ASP C 1 287 ? 22.338 -77.051 78.919 1.00 21.54 287 ASP C O 1
ATOM 10372 N N . PRO C 1 288 ? 22.511 -74.989 79.910 1.00 21.77 288 PRO C N 1
ATOM 10373 C CA . PRO C 1 288 ? 22.876 -75.605 81.171 1.00 22.88 288 PRO C CA 1
ATOM 10374 C C . PRO C 1 288 ? 21.800 -76.480 81.809 1.00 22.49 288 PRO C C 1
ATOM 10375 O O . PRO C 1 288 ? 22.122 -77.395 82.514 1.00 22.82 288 PRO C O 1
ATOM 10379 N N . ASP C 1 289 ? 20.549 -76.241 81.482 1.00 22.19 289 ASP C N 1
ATOM 10380 C CA . ASP C 1 289 ? 19.453 -77.086 81.981 1.00 27.20 289 ASP C CA 1
ATOM 10381 C C . ASP C 1 289 ? 19.271 -78.341 81.175 1.00 26.51 289 ASP C C 1
ATOM 10382 O O . ASP C 1 289 ? 18.427 -79.173 81.547 1.00 24.36 289 ASP C O 1
ATOM 10387 N N . LYS C 1 290 ? 20.081 -78.572 80.135 1.00 21.31 290 LYS C N 1
ATOM 10388 C CA . LYS C 1 290 ? 20.038 -79.816 79.373 1.00 19.41 290 LYS C CA 1
ATOM 10389 C C . LYS C 1 290 ? 18.670 -80.040 78.722 1.00 20.07 290 LYS C C 1
ATOM 10390 O O . LYS C 1 290 ? 18.211 -81.172 78.596 1.00 22.91 290 LYS C O 1
ATOM 10396 N N . ARG C 1 291 ? 18.069 -78.983 78.263 1.00 22.25 291 ARG C N 1
ATOM 10397 C CA . ARG C 1 291 ? 16.841 -79.072 77.492 1.00 22.66 291 ARG C CA 1
ATOM 10398 C C . ARG C 1 291 ? 17.009 -79.925 76.228 1.00 23.23 291 ARG C C 1
ATOM 10399 O O . ARG C 1 291 ? 16.165 -80.805 75.885 1.00 22.28 291 ARG C O 1
ATOM 10407 N N . ILE C 1 292 ? 18.058 -79.621 75.489 1.00 21.47 292 ILE C N 1
ATOM 10408 C CA . ILE C 1 292 ? 18.288 -80.197 74.156 1.00 21.01 292 ILE C CA 1
ATOM 10409 C C . ILE C 1 292 ? 18.899 -81.586 74.268 1.00 20.74 292 ILE C C 1
ATOM 10410 O O . ILE C 1 292 ? 19.937 -81.808 74.877 1.00 20.78 292 ILE C O 1
ATOM 10415 N N . ASP C 1 293 ? 18.272 -82.561 73.596 1.00 20.57 293 ASP C N 1
ATOM 10416 C CA . ASP C 1 293 ? 18.788 -83.940 73.579 1.00 19.69 293 ASP C CA 1
ATOM 10417 C C . ASP C 1 293 ? 20.051 -84.022 72.771 1.00 22.52 293 ASP C C 1
ATOM 10418 O O . ASP C 1 293 ? 20.147 -83.354 71.724 1.00 20.23 293 ASP C O 1
ATOM 10423 N N . LEU C 1 294 ? 20.995 -84.857 73.163 1.00 19.29 294 LEU C N 1
ATOM 10424 C CA . LEU C 1 294 ? 22.036 -85.302 72.295 1.00 23.16 294 LEU C CA 1
ATOM 10425 C C . LEU C 1 294 ? 21.579 -86.649 71.716 1.00 21.79 294 LEU C C 1
ATOM 10426 O O . LEU C 1 294 ? 21.085 -87.541 72.457 1.00 22.35 294 LEU C O 1
ATOM 10431 N N . ILE C 1 295 ? 21.694 -86.768 70.396 1.00 20.84 295 ILE C N 1
ATOM 10432 C CA . ILE C 1 295 ? 21.159 -87.933 69.626 1.00 21.02 295 ILE C CA 1
ATOM 10433 C C . ILE C 1 295 ? 22.297 -88.512 68.907 1.00 22.04 295 ILE C C 1
ATOM 10434 O O . ILE C 1 295 ? 22.805 -87.927 67.916 1.00 21.90 295 ILE C O 1
ATOM 10439 N N . VAL C 1 296 ? 22.760 -89.684 69.320 1.00 19.83 296 VAL C N 1
ATOM 10440 C CA . VAL C 1 296 ? 23.917 -90.263 68.667 1.00 20.64 296 VAL C CA 1
ATOM 10441 C C . VAL C 1 296 ? 23.402 -91.190 67.546 1.00 23.91 296 VAL C C 1
ATOM 10442 O O . VAL C 1 296 ? 23.313 -92.425 67.729 1.00 22.81 296 VAL C O 1
ATOM 10446 N N . ASP C 1 297 ? 23.020 -90.598 66.430 1.00 25.02 297 ASP C N 1
ATOM 10447 C CA . ASP C 1 297 ? 22.152 -91.334 65.499 1.00 24.30 297 ASP C CA 1
ATOM 10448 C C . ASP C 1 297 ? 22.955 -92.104 64.451 1.00 25.20 297 ASP C C 1
ATOM 10449 O O . ASP C 1 297 ? 22.366 -92.741 63.611 1.00 25.63 297 ASP C O 1
ATOM 10454 N N . GLU C 1 298 ? 24.259 -92.065 64.499 1.00 20.95 298 GLU C N 1
ATOM 10455 C CA . GLU C 1 298 ? 25.082 -93.044 63.801 1.00 24.58 298 GLU C CA 1
ATOM 10456 C C . GLU C 1 298 ? 26.259 -93.458 64.619 1.00 27.20 298 GLU C C 1
ATOM 10457 O O . GLU C 1 298 ? 27.087 -92.625 64.989 1.00 25.90 298 GLU C O 1
ATOM 10463 N N . TRP C 1 299 ? 26.309 -94.752 64.907 1.00 23.29 299 TRP C N 1
ATOM 10464 C CA . TRP C 1 299 ? 27.413 -95.366 65.575 1.00 23.13 299 TRP C CA 1
ATOM 10465 C C . TRP C 1 299 ? 27.526 -96.845 65.177 1.00 27.88 299 TRP C C 1
ATOM 10466 O O . TRP C 1 299 ? 26.581 -97.382 64.599 1.00 24.27 299 TRP C O 1
ATOM 10477 N N . GLY C 1 300 ? 28.627 -97.454 65.525 1.00 25.70 300 GLY C N 1
ATOM 10478 C CA . GLY C 1 300 ? 28.869 -98.899 65.236 1.00 28.06 300 GLY C CA 1
ATOM 10479 C C . GLY C 1 300 ? 30.137 -99.108 64.484 1.00 28.67 300 GLY C C 1
ATOM 10480 O O . GLY C 1 300 ? 30.878 -98.141 64.093 1.00 27.90 300 GLY C O 1
ATOM 10481 N N . THR C 1 301 ? 30.421 -100.387 64.236 1.00 27.91 301 THR C N 1
ATOM 10482 C CA . THR C 1 301 ? 31.671 -100.752 63.566 1.00 28.10 301 THR C CA 1
ATOM 10483 C C . THR C 1 301 ? 31.521 -100.664 62.047 1.00 29.57 301 THR C C 1
ATOM 10484 O O . THR C 1 301 ? 30.459 -100.900 61.474 1.00 29.59 301 THR C O 1
ATOM 10488 N N . TRP C 1 302 ? 32.634 -100.380 61.414 1.00 32.81 302 TRP C N 1
ATOM 10489 C CA . TRP C 1 302 ? 32.706 -100.266 59.974 1.00 33.37 302 TRP C CA 1
ATOM 10490 C C . TRP C 1 302 ? 33.998 -100.941 59.499 1.00 35.19 302 TRP C C 1
ATOM 10491 O O . TRP C 1 302 ? 35.104 -100.470 59.752 1.00 34.68 302 TRP C O 1
ATOM 10502 N N . TYR C 1 303 ? 33.797 -102.080 58.824 1.00 33.54 303 TYR C N 1
ATOM 10503 C CA . TYR C 1 303 ? 34.875 -102.933 58.307 1.00 36.33 303 TYR C CA 1
ATOM 10504 C C . TYR C 1 303 ? 34.886 -102.880 56.804 1.00 34.21 303 TYR C C 1
ATOM 10505 O O . TYR C 1 303 ? 33.958 -102.357 56.172 1.00 35.80 303 TYR C O 1
ATOM 10514 N N . ASP C 1 304 ? 35.940 -103.433 56.225 1.00 36.23 304 ASP C N 1
ATOM 10515 C CA . ASP C 1 304 ? 35.922 -103.790 54.785 1.00 38.11 304 ASP C CA 1
ATOM 10516 C C . ASP C 1 304 ? 34.746 -104.745 54.527 1.00 36.21 304 ASP C C 1
ATOM 10517 O O . ASP C 1 304 ? 34.393 -105.550 55.405 1.00 36.94 304 ASP C O 1
ATOM 10522 N N . VAL C 1 305 ? 34.086 -104.612 53.375 1.00 35.71 305 VAL C N 1
ATOM 10523 C CA . VAL C 1 305 ? 32.993 -105.530 53.097 1.00 34.25 305 VAL C CA 1
ATOM 10524 C C . VAL C 1 305 ? 33.537 -106.995 52.934 1.00 35.80 305 VAL C C 1
ATOM 10525 O O . VAL C 1 305 ? 34.695 -107.231 52.719 1.00 36.47 305 VAL C O 1
ATOM 10529 N N . GLU C 1 306 ? 32.640 -107.934 53.110 1.00 36.10 306 GLU C N 1
ATOM 10530 C CA . GLU C 1 306 ? 32.959 -109.366 52.921 1.00 40.00 306 GLU C CA 1
ATOM 10531 C C . GLU C 1 306 ? 33.542 -109.568 51.537 1.00 40.65 306 GLU C C 1
ATOM 10532 O O . GLU C 1 306 ? 33.094 -108.926 50.537 1.00 39.31 306 GLU C O 1
ATOM 10538 N N . PRO C 1 307 ? 34.582 -110.394 51.453 1.00 45.28 307 PRO C N 1
ATOM 10539 C CA . PRO C 1 307 ? 35.282 -110.570 50.166 1.00 51.82 307 PRO C CA 1
ATOM 10540 C C . PRO C 1 307 ? 34.339 -110.952 49.030 1.00 47.60 307 PRO C C 1
ATOM 10541 O O . PRO C 1 307 ? 33.439 -111.786 49.225 1.00 46.32 307 PRO C O 1
ATOM 10545 N N . GLY C 1 308 ? 34.523 -110.275 47.912 1.00 49.58 308 GLY C N 1
ATOM 10546 C CA . GLY C 1 308 ? 33.723 -110.523 46.763 1.00 53.28 308 GLY C CA 1
ATOM 10547 C C . GLY C 1 308 ? 32.397 -109.799 46.713 1.00 62.04 308 GLY C C 1
ATOM 10548 O O . GLY C 1 308 ? 31.665 -110.015 45.761 1.00 54.68 308 GLY C O 1
ATOM 10549 N N . THR C 1 309 ? 32.054 -108.995 47.731 1.00 48.26 309 THR C N 1
ATOM 10550 C CA . THR C 1 309 ? 30.766 -108.262 47.702 1.00 40.95 309 THR C CA 1
ATOM 10551 C C . THR C 1 309 ? 31.050 -106.857 47.288 1.00 39.68 309 THR C C 1
ATOM 10552 O O . THR C 1 309 ? 32.171 -106.377 47.298 1.00 42.06 309 THR C O 1
ATOM 10556 N N . ASN C 1 310 ? 30.001 -106.194 46.843 1.00 36.04 310 ASN C N 1
ATOM 10557 C CA . ASN C 1 310 ? 30.126 -104.838 46.317 1.00 39.93 310 ASN C CA 1
ATOM 10558 C C . ASN C 1 310 ? 30.436 -103.882 47.514 1.00 43.68 310 ASN C C 1
ATOM 10559 O O . ASN C 1 310 ? 29.669 -103.833 48.477 1.00 39.77 310 ASN C O 1
ATOM 10564 N N . PRO C 1 311 ? 31.557 -103.145 47.435 1.00 43.89 311 PRO C N 1
ATOM 10565 C CA . PRO C 1 311 ? 31.902 -102.172 48.517 1.00 42.57 311 PRO C CA 1
ATOM 10566 C C . PRO C 1 311 ? 30.827 -101.145 48.793 1.00 41.93 311 PRO C C 1
ATOM 10567 O O . PRO C 1 311 ? 30.679 -100.722 49.921 1.00 39.41 311 PRO C O 1
ATOM 10571 N N . GLY C 1 312 ? 30.068 -100.768 47.775 1.00 35.96 312 GLY C N 1
ATOM 10572 C CA . GLY C 1 312 ? 28.970 -99.818 47.914 1.00 37.95 312 GLY C CA 1
ATOM 10573 C C . GLY C 1 312 ? 27.764 -100.355 48.692 1.00 37.44 312 GLY C C 1
ATOM 10574 O O . GLY C 1 312 ? 26.912 -99.574 49.108 1.00 37.97 312 GLY C O 1
ATOM 10575 N N . PHE C 1 313 ? 27.682 -101.655 48.935 1.00 36.23 313 PHE C N 1
ATOM 10576 C CA . PHE C 1 313 ? 26.558 -102.208 49.681 1.00 36.07 313 PHE C CA 1
ATOM 10577 C C . PHE C 1 313 ? 26.834 -102.398 51.167 1.00 31.03 313 PHE C C 1
ATOM 10578 O O . PHE C 1 313 ? 25.894 -102.773 51.915 1.00 30.91 313 PHE C O 1
ATOM 10586 N N . LEU C 1 314 ? 28.087 -102.236 51.553 1.00 31.57 314 LEU C N 1
ATOM 10587 C CA . LEU C 1 314 ? 28.496 -102.157 52.982 1.00 32.17 314 LEU C CA 1
ATOM 10588 C C . LEU C 1 314 ? 28.126 -103.422 53.782 1.00 33.97 314 LEU C C 1
ATOM 10589 O O . LEU C 1 314 ? 27.887 -103.381 54.979 1.00 33.39 314 LEU C O 1
ATOM 10594 N N . TYR C 1 315 ? 28.138 -104.571 53.133 1.00 32.46 315 TYR C N 1
ATOM 10595 C CA . TYR C 1 315 ? 27.823 -105.807 53.842 1.00 33.22 315 TYR C CA 1
ATOM 10596 C C . TYR C 1 315 ? 29.028 -106.343 54.588 1.00 32.06 315 TYR C C 1
ATOM 10597 O O . TYR C 1 315 ? 30.053 -106.644 53.958 1.00 33.35 315 TYR C O 1
ATOM 10606 N N . GLN C 1 316 ? 28.870 -106.543 55.895 1.00 34.06 316 GLN C N 1
ATOM 10607 C CA . GLN C 1 316 ? 29.935 -107.092 56.720 1.00 33.72 316 GLN C CA 1
ATOM 10608 C C . GLN C 1 316 ? 29.376 -108.073 57.698 1.00 30.22 316 GLN C C 1
ATOM 10609 O O . GLN C 1 316 ? 28.231 -107.943 58.173 1.00 30.02 316 GLN C O 1
ATOM 10615 N N . GLN C 1 317 ? 30.229 -109.035 58.081 1.00 34.35 317 GLN C N 1
ATOM 10616 C CA . GLN C 1 317 ? 29.854 -109.999 59.107 1.00 36.09 317 GLN C CA 1
ATOM 10617 C C . GLN C 1 317 ? 29.849 -109.336 60.508 1.00 43.78 317 GLN C C 1
ATOM 10618 O O . GLN C 1 317 ? 30.148 -108.138 60.648 1.00 32.56 317 GLN C O 1
ATOM 10624 N N . ASN C 1 318 ? 29.478 -110.113 61.502 1.00 32.37 318 ASN C N 1
ATOM 10625 C CA . ASN C 1 318 ? 29.191 -109.616 62.800 1.00 34.03 318 ASN C CA 1
ATOM 10626 C C . ASN C 1 318 ? 29.560 -110.681 63.833 1.00 38.45 318 ASN C C 1
ATOM 10627 O O . ASN C 1 318 ? 28.905 -111.727 63.892 1.00 33.48 318 ASN C O 1
ATOM 10632 N N . SER C 1 319 ? 30.530 -110.379 64.699 1.00 34.31 319 SER C N 1
ATOM 10633 C CA . SER C 1 319 ? 31.066 -111.356 65.641 1.00 36.57 319 SER C CA 1
ATOM 10634 C C . SER C 1 319 ? 30.897 -110.982 67.073 1.00 37.51 319 SER C C 1
ATOM 10635 O O . SER C 1 319 ? 30.332 -109.939 67.412 1.00 33.12 319 SER C O 1
ATOM 10638 N N . ILE C 1 320 ? 31.387 -111.841 67.951 1.00 33.23 320 ILE C N 1
ATOM 10639 C CA . ILE C 1 320 ? 31.411 -111.513 69.386 1.00 34.28 320 ILE C CA 1
ATOM 10640 C C . ILE C 1 320 ? 32.166 -110.159 69.665 1.00 27.70 320 ILE C C 1
ATOM 10641 O O . ILE C 1 320 ? 31.801 -109.493 70.634 1.00 30.27 320 ILE C O 1
ATOM 10646 N N . ARG C 1 321 ? 33.099 -109.798 68.810 1.00 30.87 321 ARG C N 1
ATOM 10647 C CA . ARG C 1 321 ? 33.796 -108.517 68.918 1.00 32.49 321 ARG C CA 1
ATOM 10648 C C . ARG C 1 321 ? 32.747 -107.361 68.786 1.00 36.95 321 ARG C C 1
ATOM 10649 O O . ARG C 1 321 ? 32.737 -106.420 69.569 1.00 33.28 321 ARG C O 1
ATOM 10657 N N . ASP C 1 322 ? 31.855 -107.497 67.817 1.00 31.44 322 ASP C N 1
ATOM 10658 C CA . ASP C 1 322 ? 30.725 -106.587 67.637 1.00 30.86 322 ASP C CA 1
ATOM 10659 C C . ASP C 1 322 ? 29.803 -106.539 68.768 1.00 33.11 322 ASP C C 1
ATOM 10660 O O . ASP C 1 322 ? 29.336 -105.450 69.192 1.00 26.06 322 ASP C O 1
ATOM 10665 N N . ALA C 1 323 ? 29.551 -107.691 69.376 1.00 30.37 323 ALA C N 1
ATOM 10666 C CA . ALA C 1 323 ? 28.732 -107.713 70.566 1.00 28.32 323 ALA C CA 1
ATOM 10667 C C . ALA C 1 323 ? 29.361 -106.889 71.716 1.00 28.07 323 ALA C C 1
ATOM 10668 O O . ALA C 1 323 ? 28.640 -106.172 72.448 1.00 27.15 323 ALA C O 1
ATOM 10670 N N . LEU C 1 324 ? 30.648 -107.034 71.880 1.00 28.91 324 LEU C N 1
ATOM 10671 C CA A LEU C 1 324 ? 31.342 -106.227 72.915 0.70 31.62 324 LEU C CA 1
ATOM 10672 C CA B LEU C 1 324 ? 31.312 -106.211 72.921 0.30 29.97 324 LEU C CA 1
ATOM 10673 C C . LEU C 1 324 ? 31.300 -104.713 72.586 1.00 27.68 324 LEU C C 1
ATOM 10674 O O . LEU C 1 324 ? 31.111 -103.894 73.488 1.00 31.77 324 LEU C O 1
ATOM 10683 N N . VAL C 1 325 ? 31.502 -104.370 71.329 1.00 29.10 325 VAL C N 1
ATOM 10684 C CA . VAL C 1 325 ? 31.375 -102.931 70.905 1.00 29.48 325 VAL C CA 1
ATOM 10685 C C . VAL C 1 325 ? 30.000 -102.441 71.288 1.00 29.44 325 VAL C C 1
ATOM 10686 O O . VAL C 1 325 ? 29.853 -101.355 71.892 1.00 26.31 325 VAL C O 1
ATOM 10690 N N . ALA C 1 326 ? 28.963 -103.223 70.979 1.00 27.32 326 ALA C N 1
ATOM 10691 C CA . ALA C 1 326 ? 27.632 -102.783 71.231 1.00 28.58 326 ALA C CA 1
ATOM 10692 C C . ALA C 1 326 ? 27.366 -102.645 72.721 1.00 28.60 326 ALA C C 1
ATOM 10693 O O . ALA C 1 326 ? 26.819 -101.657 73.201 1.00 25.71 326 ALA C O 1
ATOM 10695 N N . GLY C 1 327 ? 27.749 -103.664 73.496 1.00 27.80 327 GLY C N 1
ATOM 10696 C CA . GLY C 1 327 ? 27.447 -103.581 74.912 1.00 28.14 327 GLY C CA 1
ATOM 10697 C C . GLY C 1 327 ? 28.214 -102.440 75.625 1.00 23.09 327 GLY C C 1
ATOM 10698 O O . GLY C 1 327 ? 27.643 -101.735 76.454 1.00 25.87 327 GLY C O 1
ATOM 10699 N N . ALA C 1 328 ? 29.458 -102.279 75.288 1.00 25.31 328 ALA C N 1
ATOM 10700 C CA . ALA C 1 328 ? 30.284 -101.204 75.924 1.00 26.63 328 ALA C CA 1
ATOM 10701 C C . ALA C 1 328 ? 29.785 -99.811 75.498 1.00 28.50 328 ALA C C 1
ATOM 10702 O O . ALA C 1 328 ? 29.788 -98.883 76.320 1.00 26.78 328 ALA C O 1
ATOM 10704 N N . THR C 1 329 ? 29.337 -99.696 74.249 1.00 26.94 329 THR C N 1
ATOM 10705 C CA . THR C 1 329 ? 28.819 -98.416 73.749 1.00 25.07 329 THR C CA 1
ATOM 10706 C C . THR C 1 329 ? 27.531 -98.091 74.396 1.00 24.32 329 THR C C 1
ATOM 10707 O O . THR C 1 329 ? 27.321 -96.949 74.879 1.00 24.15 329 THR C O 1
ATOM 10711 N N . LEU C 1 330 ? 26.620 -99.073 74.506 1.00 24.02 330 LEU C N 1
ATOM 10712 C CA . LEU C 1 330 ? 25.368 -98.824 75.165 1.00 24.35 330 LEU C CA 1
ATOM 10713 C C . LEU C 1 330 ? 25.598 -98.416 76.647 1.00 25.21 330 LEU C C 1
ATOM 10714 O O . LEU C 1 330 ? 24.923 -97.519 77.151 1.00 24.41 330 LEU C O 1
ATOM 10719 N N . HIS C 1 331 ? 26.533 -99.080 77.313 1.00 23.52 331 HIS C N 1
ATOM 10720 C CA . HIS C 1 331 ? 26.877 -98.646 78.660 1.00 27.76 331 HIS C CA 1
ATOM 10721 C C . HIS C 1 331 ? 27.344 -97.141 78.715 1.00 24.27 331 HIS C C 1
ATOM 10722 O O . HIS C 1 331 ? 27.000 -96.416 79.642 1.00 25.05 331 HIS C O 1
ATOM 10729 N N . ILE C 1 332 ? 28.184 -96.757 77.748 1.00 23.25 332 ILE C N 1
ATOM 10730 C CA . ILE C 1 332 ? 28.584 -95.323 77.661 1.00 23.48 332 ILE C CA 1
ATOM 10731 C C . ILE C 1 332 ? 27.377 -94.421 77.538 1.00 23.27 332 ILE C C 1
ATOM 10732 O O . ILE C 1 332 ? 27.266 -93.411 78.241 1.00 24.34 332 ILE C O 1
ATOM 10737 N N . PHE C 1 333 ? 26.373 -94.813 76.717 1.00 23.35 333 PHE C N 1
ATOM 10738 C CA . PHE C 1 333 ? 25.227 -94.029 76.621 1.00 21.09 333 PHE C CA 1
ATOM 10739 C C . PHE C 1 333 ? 24.485 -93.946 77.929 1.00 24.63 333 PHE C C 1
ATOM 10740 O O . PHE C 1 333 ? 23.953 -92.882 78.323 1.00 20.86 333 PHE C O 1
ATOM 10748 N N . HIS C 1 334 ? 24.387 -95.085 78.634 1.00 24.43 334 HIS C N 1
ATOM 10749 C CA . HIS C 1 334 ? 23.725 -95.024 79.950 1.00 24.50 334 HIS C CA 1
ATOM 10750 C C . HIS C 1 334 ? 24.380 -93.993 80.897 1.00 18.60 334 HIS C C 1
ATOM 10751 O O . HIS C 1 334 ? 23.702 -93.240 81.574 1.00 23.43 334 HIS C O 1
ATOM 10758 N N . ARG C 1 335 ? 25.686 -93.985 80.920 1.00 23.60 335 ARG C N 1
ATOM 10759 C CA . ARG C 1 335 ? 26.392 -93.074 81.832 1.00 29.63 335 ARG C CA 1
ATOM 10760 C C . ARG C 1 335 ? 26.192 -91.624 81.430 1.00 31.49 335 ARG C C 1
ATOM 10761 O O . ARG C 1 335 ? 26.458 -90.755 82.233 1.00 25.74 335 ARG C O 1
ATOM 10769 N N . HIS C 1 336 ? 25.709 -91.375 80.210 1.00 26.57 336 HIS C N 1
ATOM 10770 C CA . HIS C 1 336 ? 25.405 -90.031 79.726 1.00 24.64 336 HIS C CA 1
ATOM 10771 C C . HIS C 1 336 ? 23.945 -89.820 79.528 1.00 25.87 336 HIS C C 1
ATOM 10772 O O . HIS C 1 336 ? 23.535 -88.914 78.757 1.00 24.43 336 HIS C O 1
ATOM 10779 N N . CYS C 1 337 ? 23.087 -90.553 80.266 1.00 24.78 337 CYS C N 1
ATOM 10780 C CA . CYS C 1 337 ? 21.631 -90.479 80.023 1.00 22.99 337 CYS C CA 1
ATOM 10781 C C . CYS C 1 337 ? 20.969 -89.252 80.513 1.00 23.78 337 CYS C C 1
ATOM 10782 O O . CYS C 1 337 ? 19.785 -89.012 80.280 1.00 24.17 337 CYS C O 1
ATOM 10785 N N . ASP C 1 338 ? 21.750 -88.379 81.165 1.00 22.64 338 ASP C N 1
ATOM 10786 C CA . ASP C 1 338 ? 21.276 -87.044 81.493 1.00 22.20 338 ASP C CA 1
ATOM 10787 C C . ASP C 1 338 ? 21.197 -86.129 80.251 1.00 20.11 338 ASP C C 1
ATOM 10788 O O . ASP C 1 338 ? 20.582 -85.085 80.304 1.00 24.24 338 ASP C O 1
ATOM 10793 N N . ARG C 1 339 ? 21.900 -86.490 79.193 1.00 22.65 339 ARG C N 1
ATOM 10794 C CA . ARG C 1 339 ? 21.922 -85.673 77.984 1.00 24.19 339 ARG C CA 1
ATOM 10795 C C . ARG C 1 339 ? 21.648 -86.526 76.697 1.00 19.56 339 ARG C C 1
ATOM 10796 O O . ARG C 1 339 ? 20.916 -86.059 75.861 1.00 21.73 339 ARG C O 1
ATOM 10804 N N . VAL C 1 340 ? 22.282 -87.666 76.575 1.00 20.56 340 VAL C N 1
ATOM 10805 C CA . VAL C 1 340 ? 22.043 -88.580 75.441 1.00 20.37 340 VAL C CA 1
ATOM 10806 C C . VAL C 1 340 ? 20.660 -89.235 75.656 1.00 25.33 340 VAL C C 1
ATOM 10807 O O . VAL C 1 340 ? 20.459 -89.948 76.671 1.00 23.97 340 VAL C O 1
ATOM 10811 N N . ARG C 1 341 ? 19.706 -88.950 74.756 1.00 22.73 341 ARG C N 1
ATOM 10812 C CA . ARG C 1 341 ? 18.377 -89.451 74.879 1.00 22.87 341 ARG C CA 1
ATOM 10813 C C . ARG C 1 341 ? 17.913 -90.321 73.693 1.00 24.55 341 ARG C C 1
ATOM 10814 O O . ARG C 1 341 ? 16.792 -90.837 73.726 1.00 22.37 341 ARG C O 1
ATOM 10822 N N . MET C 1 342 ? 18.771 -90.494 72.723 1.00 21.50 342 MET C N 1
ATOM 10823 C CA A MET C 1 342 ? 18.539 -91.395 71.599 0.70 22.42 342 MET C CA 1
ATOM 10824 C CA B MET C 1 342 ? 18.514 -91.400 71.590 0.30 22.75 342 MET C CA 1
ATOM 10825 C C . MET C 1 342 ? 19.847 -91.766 70.996 1.00 22.66 342 MET C C 1
ATOM 10826 O O . MET C 1 342 ? 20.801 -90.958 71.008 1.00 21.68 342 MET C O 1
ATOM 10835 N N . ALA C 1 343 ? 19.955 -92.990 70.506 1.00 20.47 343 ALA C N 1
ATOM 10836 C CA . ALA C 1 343 ? 21.067 -93.447 69.734 1.00 21.08 343 ALA C CA 1
ATOM 10837 C C . ALA C 1 343 ? 20.581 -94.492 68.686 1.00 22.46 343 ALA C C 1
ATOM 10838 O O . ALA C 1 343 ? 19.518 -95.063 68.865 1.00 22.94 343 ALA C O 1
ATOM 10840 N N . ASN C 1 344 ? 21.309 -94.624 67.597 1.00 22.82 344 ASN C N 1
ATOM 10841 C CA . ASN C 1 344 ? 20.833 -95.399 66.434 1.00 23.10 344 ASN C CA 1
ATOM 10842 C C . ASN C 1 344 ? 22.007 -96.070 65.814 1.00 23.25 344 ASN C C 1
ATOM 10843 O O . ASN C 1 344 ? 22.898 -95.430 65.229 1.00 24.53 344 ASN C O 1
ATOM 10848 N N . ILE C 1 345 ? 22.103 -97.393 66.005 1.00 22.13 345 ILE C N 1
ATOM 10849 C CA . ILE C 1 345 ? 23.206 -98.138 65.460 1.00 21.89 345 ILE C CA 1
ATOM 10850 C C . ILE C 1 345 ? 23.065 -98.283 63.941 1.00 24.71 345 ILE C C 1
ATOM 10851 O O . ILE C 1 345 ? 21.961 -98.459 63.431 1.00 25.14 345 ILE C O 1
ATOM 10856 N N . ALA C 1 346 ? 24.182 -98.176 63.258 1.00 25.06 346 ALA C N 1
ATOM 10857 C CA . ALA C 1 346 ? 24.193 -98.223 61.812 1.00 29.84 346 ALA C CA 1
ATOM 10858 C C . ALA C 1 346 ? 24.596 -99.641 61.346 1.00 28.58 346 ALA C C 1
ATOM 10859 O O . ALA C 1 346 ? 25.690 -100.080 61.687 1.00 28.30 346 ALA C O 1
ATOM 10861 N N . GLN C 1 347 ? 23.804 -100.346 60.543 1.00 25.63 347 GLN C N 1
ATOM 10862 C CA . GLN C 1 347 ? 22.407 -100.100 60.190 1.00 25.51 347 GLN C CA 1
ATOM 10863 C C . GLN C 1 347 ? 21.650 -101.419 60.447 1.00 28.17 347 GLN C C 1
ATOM 10864 O O . GLN C 1 347 ? 22.262 -102.458 60.690 1.00 28.80 347 GLN C O 1
ATOM 10870 N N . LEU C 1 348 ? 20.342 -101.373 60.308 1.00 27.31 348 LEU C N 1
ATOM 10871 C CA . LEU C 1 348 ? 19.454 -102.400 60.835 1.00 29.36 348 LEU C CA 1
ATOM 10872 C C . LEU C 1 348 ? 19.683 -103.784 60.217 1.00 32.78 348 LEU C C 1
ATOM 10873 O O . LEU C 1 348 ? 19.800 -104.778 60.950 1.00 30.98 348 LEU C O 1
ATOM 10878 N N . VAL C 1 349 ? 19.749 -103.836 58.887 1.00 30.14 349 VAL C N 1
ATOM 10879 C CA . VAL C 1 349 ? 19.803 -105.158 58.170 1.00 27.36 349 VAL C CA 1
ATOM 10880 C C . VAL C 1 349 ? 20.784 -105.101 57.043 1.00 29.36 349 VAL C C 1
ATOM 10881 O O . VAL C 1 349 ? 20.735 -104.162 56.178 1.00 29.56 349 VAL C O 1
ATOM 10885 N N . ASN C 1 350 ? 21.686 -106.091 57.001 1.00 25.57 350 ASN C N 1
ATOM 10886 C CA . ASN C 1 350 ? 22.598 -106.295 55.856 1.00 26.73 350 ASN C CA 1
ATOM 10887 C C . ASN C 1 350 ? 23.590 -105.167 55.566 1.00 30.12 350 ASN C C 1
ATOM 10888 O O . ASN C 1 350 ? 24.196 -105.122 54.489 1.00 29.10 350 ASN C O 1
ATOM 10893 N N . VAL C 1 351 ? 23.710 -104.215 56.487 1.00 29.32 351 VAL C N 1
ATOM 10894 C CA . VAL C 1 351 ? 24.572 -103.027 56.235 1.00 26.10 351 VAL C CA 1
ATOM 10895 C C . VAL C 1 351 ? 25.251 -102.648 57.540 1.00 24.91 351 VAL C C 1
ATOM 10896 O O . VAL C 1 351 ? 24.578 -102.358 58.548 1.00 25.69 351 VAL C O 1
ATOM 10900 N N . MET C 1 352 ? 26.568 -102.654 57.477 1.00 27.24 352 MET C N 1
ATOM 10901 C CA . MET C 1 352 ? 27.439 -102.262 58.625 1.00 33.02 352 MET C CA 1
ATOM 10902 C C . MET C 1 352 ? 27.110 -103.152 59.825 1.00 31.88 352 MET C C 1
ATOM 10903 O O . MET C 1 352 ? 27.001 -104.378 59.642 1.00 30.70 352 MET C O 1
ATOM 10908 N N . GLN C 1 353 ? 26.919 -102.588 61.024 1.00 29.27 353 GLN C N 1
ATOM 10909 C CA . GLN C 1 353 ? 26.820 -103.394 62.246 1.00 28.47 353 GLN C CA 1
ATOM 10910 C C . GLN C 1 353 ? 25.391 -103.796 62.528 1.00 27.20 353 GLN C C 1
ATOM 10911 O O . GLN C 1 353 ? 24.736 -103.350 63.478 1.00 27.87 353 GLN C O 1
ATOM 10917 N N . SER C 1 354 ? 24.872 -104.681 61.669 1.00 29.35 354 SER C N 1
ATOM 10918 C CA . SER C 1 354 ? 23.426 -104.988 61.712 1.00 27.90 354 SER C CA 1
ATOM 10919 C C . SER C 1 354 ? 23.041 -105.970 62.769 1.00 26.38 354 SER C C 1
ATOM 10920 O O . SER C 1 354 ? 23.839 -106.822 63.163 1.00 30.82 354 SER C O 1
ATOM 10923 N N . VAL C 1 355 ? 21.823 -105.852 63.206 1.00 26.21 355 VAL C N 1
ATOM 10924 C CA . VAL C 1 355 ? 21.267 -106.830 64.098 1.00 29.27 355 VAL C CA 1
ATOM 10925 C C . VAL C 1 355 ? 20.824 -108.113 63.311 1.00 34.48 355 VAL C C 1
ATOM 10926 O O . VAL C 1 355 ? 20.728 -109.195 63.917 1.00 32.50 355 VAL C O 1
ATOM 10930 N N . ILE C 1 356 ? 20.517 -107.977 62.023 1.00 31.51 356 ILE C N 1
ATOM 10931 C CA . ILE C 1 356 ? 19.982 -109.131 61.214 1.00 30.68 356 ILE C CA 1
ATOM 10932 C C . ILE C 1 356 ? 20.703 -109.113 59.901 1.00 34.48 356 ILE C C 1
ATOM 10933 O O . ILE C 1 356 ? 20.982 -108.022 59.310 1.00 30.44 356 ILE C O 1
ATOM 10938 N N . LEU C 1 357 ? 21.046 -110.301 59.418 1.00 29.77 357 LEU C N 1
ATOM 10939 C CA . LEU C 1 357 ? 21.514 -110.465 58.032 1.00 30.70 357 LEU C CA 1
ATOM 10940 C C . LEU C 1 357 ? 20.522 -111.448 57.331 1.00 34.96 357 LEU C C 1
ATOM 10941 O O . LEU C 1 357 ? 19.921 -112.300 58.001 1.00 28.44 357 LEU C O 1
ATOM 10946 N N . THR C 1 358 ? 20.257 -111.189 56.072 1.00 34.28 358 THR C N 1
ATOM 10947 C CA . THR C 1 358 ? 19.298 -112.023 55.294 1.00 31.73 358 THR C CA 1
ATOM 10948 C C . THR C 1 358 ? 20.001 -112.549 54.059 1.00 30.18 358 THR C C 1
ATOM 10949 O O . THR C 1 358 ? 20.966 -111.978 53.536 1.00 35.67 358 THR C O 1
ATOM 10953 N N . GLU C 1 359 ? 19.499 -113.678 53.558 1.00 34.45 359 GLU C N 1
ATOM 10954 C CA . GLU C 1 359 ? 19.951 -114.216 52.282 1.00 34.97 359 GLU C CA 1
ATOM 10955 C C . GLU C 1 359 ? 18.697 -114.856 51.641 1.00 37.58 359 GLU C C 1
ATOM 10956 O O . GLU C 1 359 ? 18.286 -115.924 52.055 1.00 39.49 359 GLU C O 1
ATOM 10962 N N . GLY C 1 360 ? 18.008 -114.087 50.811 1.00 36.39 360 GLY C N 1
ATOM 10963 C CA . GLY C 1 360 ? 16.700 -114.491 50.374 1.00 37.17 360 GLY C CA 1
ATOM 10964 C C . GLY C 1 360 ? 15.805 -114.712 51.531 1.00 40.39 360 GLY C C 1
ATOM 10965 O O . GLY C 1 360 ? 15.719 -113.834 52.428 1.00 42.97 360 GLY C O 1
ATOM 10966 N N . GLU C 1 361 ? 15.140 -115.867 51.609 1.00 36.04 361 GLU C N 1
ATOM 10967 C CA . GLU C 1 361 ? 14.214 -116.126 52.688 1.00 36.56 361 GLU C CA 1
ATOM 10968 C C . GLU C 1 361 ? 14.891 -116.474 53.981 1.00 31.30 361 GLU C C 1
ATOM 10969 O O . GLU C 1 361 ? 14.232 -116.539 55.009 1.00 33.30 361 GLU C O 1
ATOM 10975 N N . ARG C 1 362 ? 16.173 -116.750 53.939 1.00 33.47 362 ARG C N 1
ATOM 10976 C CA . ARG C 1 362 ? 16.829 -117.128 55.199 1.00 38.36 362 ARG C CA 1
ATOM 10977 C C . ARG C 1 362 ? 17.289 -115.810 55.921 1.00 39.38 362 ARG C C 1
ATOM 10978 O O . ARG C 1 362 ? 17.554 -114.801 55.287 1.00 35.23 362 ARG C O 1
ATOM 10986 N N . MET C 1 363 ? 17.405 -115.908 57.211 1.00 35.82 363 MET C N 1
ATOM 10987 C CA . MET C 1 363 ? 17.765 -114.759 58.101 1.00 37.40 363 MET C CA 1
ATOM 10988 C C . MET C 1 363 ? 18.661 -115.345 59.186 1.00 43.95 363 MET C C 1
ATOM 10989 O O . MET C 1 363 ? 18.537 -116.530 59.542 1.00 38.31 363 MET C O 1
ATOM 10994 N N . LEU C 1 364 ? 19.511 -114.512 59.769 1.00 34.76 364 LEU C N 1
ATOM 10995 C CA . LEU C 1 364 ? 20.116 -114.838 61.049 1.00 33.27 364 LEU C CA 1
ATOM 10996 C C . LEU C 1 364 ? 20.133 -113.614 61.987 1.00 37.17 364 LEU C C 1
ATOM 10997 O O . LEU C 1 364 ? 20.007 -112.468 61.536 1.00 31.73 364 LEU C O 1
ATOM 11002 N N . LEU C 1 365 ? 20.217 -113.907 63.251 1.00 32.21 365 LEU C N 1
ATOM 11003 C CA . LEU C 1 365 ? 20.400 -112.945 64.338 1.00 36.19 365 LEU C CA 1
ATOM 11004 C C . LEU C 1 365 ? 21.879 -112.825 64.639 1.00 36.08 365 LEU C C 1
ATOM 11005 O O . LEU C 1 365 ? 22.571 -113.846 64.871 1.00 37.15 365 LEU C O 1
ATOM 11010 N N . THR C 1 366 ? 22.428 -111.590 64.544 1.00 31.29 366 THR C N 1
ATOM 11011 C CA . THR C 1 366 ? 23.839 -111.415 64.822 1.00 28.66 366 THR C CA 1
ATOM 11012 C C . THR C 1 366 ? 24.092 -111.360 66.340 1.00 25.13 366 THR C C 1
ATOM 11013 O O . THR C 1 366 ? 23.195 -111.156 67.164 1.00 28.80 366 THR C O 1
ATOM 11017 N N . PRO C 1 367 ? 25.350 -111.505 66.748 1.00 27.14 367 PRO C N 1
ATOM 11018 C CA . PRO C 1 367 ? 25.685 -111.221 68.178 1.00 29.87 367 PRO C CA 1
ATOM 11019 C C . PRO C 1 367 ? 25.287 -109.818 68.645 1.00 30.31 367 PRO C C 1
ATOM 11020 O O . PRO C 1 367 ? 24.864 -109.639 69.777 1.00 28.74 367 PRO C O 1
ATOM 11024 N N . THR C 1 368 ? 25.299 -108.847 67.713 1.00 31.98 368 THR C N 1
ATOM 11025 C CA . THR C 1 368 ? 24.784 -107.532 68.015 1.00 26.29 368 THR C CA 1
ATOM 11026 C C . THR C 1 368 ? 23.307 -107.547 68.370 1.00 26.20 368 THR C C 1
ATOM 11027 O O . THR C 1 368 ? 22.850 -106.935 69.347 1.00 26.09 368 THR C O 1
ATOM 11031 N N . TYR C 1 369 ? 22.471 -108.250 67.573 1.00 25.97 369 TYR C N 1
ATOM 11032 C CA . TYR C 1 369 ? 21.098 -108.471 67.956 1.00 25.71 369 TYR C CA 1
ATOM 11033 C C . TYR C 1 369 ? 20.958 -108.951 69.367 1.00 25.19 369 TYR C C 1
ATOM 11034 O O . TYR C 1 369 ? 20.128 -108.437 70.134 1.00 26.99 369 TYR C O 1
ATOM 11043 N N . HIS C 1 370 ? 21.750 -109.962 69.719 1.00 29.95 370 HIS C N 1
ATOM 11044 C CA . HIS C 1 370 ? 21.552 -110.540 71.033 1.00 29.63 370 HIS C CA 1
ATOM 11045 C C . HIS C 1 370 ? 21.895 -109.576 72.153 1.00 27.31 370 HIS C C 1
ATOM 11046 O O . HIS C 1 370 ? 21.198 -109.513 73.177 1.00 30.10 370 HIS C O 1
ATOM 11053 N N . VAL C 1 371 ? 22.909 -108.733 71.923 1.00 27.57 371 VAL C N 1
ATOM 11054 C CA . VAL C 1 371 ? 23.110 -107.641 72.956 1.00 26.89 371 VAL C CA 1
ATOM 11055 C C . VAL C 1 371 ? 21.889 -106.747 73.103 1.00 27.64 371 VAL C C 1
ATOM 11056 O O . VAL C 1 371 ? 21.402 -106.475 74.230 1.00 28.49 371 VAL C O 1
ATOM 11060 N N . PHE C 1 372 ? 21.341 -106.262 71.956 1.00 27.41 372 PHE C N 1
ATOM 11061 C CA . PHE C 1 372 ? 20.187 -105.401 72.057 1.00 23.07 372 PHE C CA 1
ATOM 11062 C C . PHE C 1 372 ? 19.009 -106.064 72.762 1.00 25.71 372 PHE C C 1
ATOM 11063 O O . PHE C 1 372 ? 18.225 -105.436 73.498 1.00 26.86 372 PHE C O 1
ATOM 11071 N N . ASN C 1 373 ? 18.841 -107.356 72.456 1.00 27.22 373 ASN C N 1
ATOM 11072 C CA . ASN C 1 373 ? 17.697 -108.101 73.035 1.00 29.29 373 ASN C CA 1
ATOM 11073 C C . ASN C 1 373 ? 17.938 -108.404 74.531 1.00 25.27 373 ASN C C 1
ATOM 11074 O O . ASN C 1 373 ? 17.048 -108.213 75.328 1.00 27.22 373 ASN C O 1
ATOM 11079 N N . MET C 1 374 ? 19.166 -108.732 74.871 1.00 27.16 374 MET C N 1
ATOM 11080 C CA . MET C 1 374 ? 19.507 -108.897 76.327 1.00 30.67 374 MET C CA 1
ATOM 11081 C C . MET C 1 374 ? 19.418 -107.600 77.110 1.00 33.94 374 MET C C 1
ATOM 11082 O O . MET C 1 374 ? 18.899 -107.561 78.245 1.00 28.67 374 MET C O 1
ATOM 11087 N N . PHE C 1 375 ? 19.830 -106.478 76.468 1.00 28.06 375 PHE C N 1
ATOM 11088 C CA . PHE C 1 375 ? 19.852 -105.157 77.190 1.00 27.02 375 PHE C CA 1
ATOM 11089 C C . PHE C 1 375 ? 18.583 -104.457 77.159 1.00 27.74 375 PHE C C 1
ATOM 11090 O O . PHE C 1 375 ? 18.455 -103.375 77.756 1.00 28.45 375 PHE C O 1
ATOM 11098 N N . LYS C 1 376 ? 17.526 -104.998 76.488 1.00 26.76 376 LYS C N 1
ATOM 11099 C CA . LYS C 1 376 ? 16.258 -104.300 76.449 1.00 23.27 376 LYS C CA 1
ATOM 11100 C C . LYS C 1 376 ? 15.661 -104.022 77.743 1.00 25.75 376 LYS C C 1
ATOM 11101 O O . LYS C 1 376 ? 14.849 -103.090 77.895 1.00 23.59 376 LYS C O 1
ATOM 11107 N N . VAL C 1 377 ? 16.061 -104.801 78.767 1.00 26.64 377 VAL C N 1
ATOM 11108 C CA . VAL C 1 377 ? 15.635 -104.546 80.139 1.00 27.33 377 VAL C CA 1
ATOM 11109 C C . VAL C 1 377 ? 16.045 -103.132 80.708 1.00 25.75 377 VAL C C 1
ATOM 11110 O O . VAL C 1 377 ? 15.353 -102.637 81.601 1.00 28.03 377 VAL C O 1
ATOM 11114 N N . HIS C 1 378 ? 17.054 -102.526 80.065 1.00 29.35 378 HIS C N 1
ATOM 11115 C CA . HIS C 1 378 ? 17.502 -101.187 80.415 1.00 26.60 378 HIS C CA 1
ATOM 11116 C C . HIS C 1 378 ? 16.648 -100.092 79.791 1.00 27.77 378 HIS C C 1
ATOM 11117 O O . HIS C 1 378 ? 16.673 -98.927 80.249 1.00 29.54 378 HIS C O 1
ATOM 11124 N N . GLN C 1 379 ? 15.778 -100.422 78.821 1.00 28.63 379 GLN C N 1
ATOM 11125 C CA . GLN C 1 379 ? 14.957 -99.424 78.214 1.00 24.73 379 GLN C CA 1
ATOM 11126 C C . GLN C 1 379 ? 14.015 -98.765 79.146 1.00 30.13 379 GLN C C 1
ATOM 11127 O O . GLN C 1 379 ? 13.175 -99.374 79.770 1.00 29.18 379 GLN C O 1
ATOM 11133 N N . ASP C 1 380 ? 14.088 -97.438 79.197 1.00 22.58 380 ASP C N 1
ATOM 11134 C CA . ASP C 1 380 ? 13.251 -96.639 80.100 1.00 25.30 380 ASP C CA 1
ATOM 11135 C C . ASP C 1 380 ? 13.460 -97.002 81.615 1.00 26.38 380 ASP C C 1
ATOM 11136 O O . ASP C 1 380 ? 12.679 -96.613 82.413 1.00 25.68 380 ASP C O 1
ATOM 11141 N N . ALA C 1 381 ? 14.526 -97.651 81.929 1.00 26.11 381 ALA C N 1
ATOM 11142 C CA . ALA C 1 381 ? 14.802 -97.988 83.294 1.00 29.67 381 ALA C CA 1
ATOM 11143 C C . ALA C 1 381 ? 15.514 -96.784 84.002 1.00 35.69 381 ALA C C 1
ATOM 11144 O O . ALA C 1 381 ? 16.065 -95.856 83.366 1.00 30.12 381 ALA C O 1
ATOM 11146 N N . GLU C 1 382 ? 15.543 -96.873 85.325 1.00 29.46 382 GLU C N 1
ATOM 11147 C CA . GLU C 1 382 ? 16.287 -95.902 86.157 1.00 30.79 382 GLU C CA 1
ATOM 11148 C C . GLU C 1 382 ? 17.664 -96.326 86.359 1.00 30.45 382 GLU C C 1
ATOM 11149 O O . GLU C 1 382 ? 17.946 -97.407 86.843 1.00 30.88 382 GLU C O 1
ATOM 11155 N N . LEU C 1 383 ? 18.617 -95.468 85.952 1.00 26.94 383 LEU C N 1
ATOM 11156 C CA . LEU C 1 383 ? 19.999 -95.803 86.086 1.00 26.84 383 LEU C CA 1
ATOM 11157 C C . LEU C 1 383 ? 20.330 -95.689 87.616 1.00 27.16 383 LEU C C 1
ATOM 11158 O O . LEU C 1 383 ? 19.944 -94.688 88.246 1.00 27.59 383 LEU C O 1
ATOM 11163 N N . LEU C 1 384 ? 21.038 -96.677 88.118 1.00 28.54 384 LEU C N 1
ATOM 11164 C CA . LEU C 1 384 ? 21.422 -96.698 89.527 1.00 35.66 384 LEU C CA 1
ATOM 11165 C C . LEU C 1 384 ? 22.844 -96.267 89.668 1.00 28.98 384 LEU C C 1
ATOM 11166 O O . LEU C 1 384 ? 23.688 -96.495 88.827 1.00 32.49 384 LEU C O 1
ATOM 11171 N N . ASP C 1 385 ? 23.112 -95.636 90.812 1.00 32.97 385 ASP C N 1
ATOM 11172 C CA . ASP C 1 385 ? 24.490 -95.215 91.146 1.00 30.39 385 ASP C CA 1
ATOM 11173 C C . ASP C 1 385 ? 25.401 -96.368 91.423 1.00 33.02 385 ASP C C 1
ATOM 11174 O O . ASP C 1 385 ? 25.154 -97.178 92.316 1.00 38.71 385 ASP C O 1
ATOM 11179 N N . THR C 1 386 ? 26.446 -96.487 90.667 1.00 31.28 386 THR C N 1
ATOM 11180 C CA A THR C 1 386 ? 27.369 -97.572 90.790 0.70 36.20 386 THR C CA 1
ATOM 11181 C CA B THR C 1 386 ? 27.351 -97.583 90.738 0.30 35.38 386 THR C CA 1
ATOM 11182 C C . THR C 1 386 ? 28.742 -97.022 90.854 1.00 39.48 386 THR C C 1
ATOM 11183 O O . THR C 1 386 ? 29.033 -96.040 90.218 1.00 39.08 386 THR C O 1
ATOM 11190 N N . TRP C 1 387 ? 29.603 -97.641 91.633 1.00 39.48 387 TRP C N 1
ATOM 11191 C CA . TRP C 1 387 ? 30.971 -97.312 91.529 1.00 40.84 387 TRP C CA 1
ATOM 11192 C C . TRP C 1 387 ? 31.797 -98.485 91.425 1.00 41.01 387 TRP C C 1
ATOM 11193 O O . TRP C 1 387 ? 31.383 -99.568 91.778 1.00 46.30 387 TRP C O 1
ATOM 11204 N N . GLU C 1 388 ? 32.955 -98.327 90.812 1.00 36.18 388 GLU C N 1
ATOM 11205 C CA . GLU C 1 388 ? 33.714 -99.478 90.414 1.00 42.79 388 GLU C CA 1
ATOM 11206 C C . GLU C 1 388 ? 35.165 -99.238 90.469 1.00 37.89 388 GLU C C 1
ATOM 11207 O O . GLU C 1 388 ? 35.627 -98.128 90.306 1.00 38.75 388 GLU C O 1
ATOM 11213 N N . SER C 1 389 ? 35.894 -100.313 90.582 1.00 36.95 389 SER C N 1
ATOM 11214 C CA . SER C 1 389 ? 37.283 -100.276 90.426 1.00 41.06 389 SER C CA 1
ATOM 11215 C C . SER C 1 389 ? 37.598 -101.572 89.676 1.00 35.08 389 SER C C 1
ATOM 11216 O O . SER C 1 389 ? 37.460 -102.633 90.236 1.00 41.38 389 SER C O 1
ATOM 11219 N N . VAL C 1 390 ? 37.991 -101.502 88.427 1.00 38.99 390 VAL C N 1
ATOM 11220 C CA . VAL C 1 390 ? 38.074 -102.666 87.598 1.00 38.51 390 VAL C CA 1
ATOM 11221 C C . VAL C 1 390 ? 39.434 -102.979 87.214 1.00 37.71 390 VAL C C 1
ATOM 11222 O O . VAL C 1 390 ? 40.265 -102.078 87.027 1.00 36.19 390 VAL C O 1
ATOM 11226 N N . GLU C 1 391 ? 39.687 -104.273 87.011 1.00 38.41 391 GLU C N 1
ATOM 11227 C CA . GLU C 1 391 ? 40.952 -104.723 86.427 1.00 40.93 391 GLU C CA 1
ATOM 11228 C C . GLU C 1 391 ? 41.151 -104.116 85.082 1.00 42.75 391 GLU C C 1
ATOM 11229 O O . GLU C 1 391 ? 40.192 -103.809 84.418 1.00 40.81 391 GLU C O 1
ATOM 11235 N N . ARG C 1 392 ? 42.400 -104.085 84.653 1.00 36.65 392 ARG C N 1
ATOM 11236 C CA . ARG C 1 392 ? 42.780 -103.665 83.339 1.00 41.40 392 ARG C CA 1
ATOM 11237 C C . ARG C 1 392 ? 43.001 -104.867 82.454 1.00 44.44 392 ARG C C 1
ATOM 11238 O O . ARG C 1 392 ? 43.193 -105.963 82.926 1.00 44.22 392 ARG C O 1
ATOM 11246 N N . THR C 1 393 ? 42.945 -104.649 81.152 1.00 43.89 393 THR C N 1
ATOM 11247 C CA . THR C 1 393 ? 43.241 -105.672 80.200 1.00 40.05 393 THR C CA 1
ATOM 11248 C C . THR C 1 393 ? 43.855 -105.014 78.978 1.00 41.10 393 THR C C 1
ATOM 11249 O O . THR C 1 393 ? 43.995 -103.790 78.865 1.00 40.04 393 THR C O 1
ATOM 11253 N N . GLY C 1 394 ? 44.248 -105.866 78.063 1.00 39.78 394 GLY C N 1
ATOM 11254 C CA . GLY C 1 394 ? 44.824 -105.469 76.817 1.00 41.27 394 GLY C CA 1
ATOM 11255 C C . GLY C 1 394 ? 46.316 -105.137 76.948 1.00 46.89 394 GLY C C 1
ATOM 11256 O O . GLY C 1 394 ? 46.861 -105.107 78.040 1.00 50.46 394 GLY C O 1
ATOM 11257 N N . PRO C 1 395 ? 46.973 -104.856 75.830 1.00 55.28 395 PRO C N 1
ATOM 11258 C CA . PRO C 1 395 ? 48.330 -104.389 75.835 1.00 58.04 395 PRO C CA 1
ATOM 11259 C C . PRO C 1 395 ? 48.421 -103.101 76.660 1.00 64.48 395 PRO C C 1
ATOM 11260 O O . PRO C 1 395 ? 47.586 -102.140 76.561 1.00 63.56 395 PRO C O 1
ATOM 11264 N N . GLU C 1 396 ? 49.378 -103.161 77.546 1.00 56.19 396 GLU C N 1
ATOM 11265 C CA . GLU C 1 396 ? 49.657 -102.094 78.452 1.00 56.78 396 GLU C CA 1
ATOM 11266 C C . GLU C 1 396 ? 48.479 -101.720 79.324 1.00 52.02 396 GLU C C 1
ATOM 11267 O O . GLU C 1 396 ? 48.463 -100.637 79.842 1.00 52.16 396 GLU C O 1
ATOM 11273 N N . GLY C 1 397 ? 47.520 -102.628 79.552 1.00 42.84 397 GLY C N 1
ATOM 11274 C CA . GLY C 1 397 ? 46.401 -102.302 80.417 1.00 48.00 397 GLY C CA 1
ATOM 11275 C C . GLY C 1 397 ? 45.558 -101.090 79.949 1.00 47.62 397 GLY C C 1
ATOM 11276 O O . GLY C 1 397 ? 44.883 -100.465 80.749 1.00 46.52 397 GLY C O 1
ATOM 11277 N N . GLU C 1 398 ? 45.562 -100.832 78.642 1.00 47.04 398 GLU C N 1
ATOM 11278 C CA . GLU C 1 398 ? 44.853 -99.742 78.014 1.00 52.28 398 GLU C CA 1
ATOM 11279 C C . GLU C 1 398 ? 43.328 -99.827 78.129 1.00 50.47 398 GLU C C 1
ATOM 11280 O O . GLU C 1 398 ? 42.678 -98.849 77.816 1.00 46.24 398 GLU C O 1
ATOM 11286 N N . LEU C 1 399 ? 42.756 -101.008 78.396 1.00 41.57 399 LEU C N 1
ATOM 11287 C CA . LEU C 1 399 ? 41.322 -101.175 78.426 1.00 39.29 399 LEU C CA 1
ATOM 11288 C C . LEU C 1 399 ? 40.847 -101.570 79.783 1.00 42.83 399 LEU C C 1
ATOM 11289 O O . LEU C 1 399 ? 41.591 -102.221 80.531 1.00 38.50 399 LEU C O 1
ATOM 11294 N N . PRO C 1 400 ? 39.620 -101.205 80.131 1.00 37.78 400 PRO C N 1
ATOM 11295 C CA . PRO C 1 400 ? 39.030 -101.793 81.294 1.00 35.09 400 PRO C CA 1
ATOM 11296 C C . PRO C 1 400 ? 38.663 -103.229 80.975 1.00 43.19 400 PRO C C 1
ATOM 11297 O O . PRO C 1 400 ? 38.220 -103.533 79.867 1.00 34.70 400 PRO C O 1
ATOM 11301 N N . LYS C 1 401 ? 38.886 -104.122 81.936 1.00 39.13 401 LYS C N 1
ATOM 11302 C CA . LYS C 1 401 ? 38.574 -105.523 81.705 1.00 35.36 401 LYS C CA 1
ATOM 11303 C C . LYS C 1 401 ? 37.090 -105.710 81.650 1.00 32.76 401 LYS C C 1
ATOM 11304 O O . LYS C 1 401 ? 36.592 -106.532 80.887 1.00 36.32 401 LYS C O 1
ATOM 11310 N N . VAL C 1 402 ? 36.389 -104.987 82.483 1.00 32.50 402 VAL C N 1
ATOM 11311 C CA A VAL C 1 402 ? 34.972 -105.124 82.627 0.70 34.15 402 VAL C CA 1
ATOM 11312 C CA B VAL C 1 402 ? 34.955 -105.098 82.573 0.30 34.14 402 VAL C CA 1
ATOM 11313 C C . VAL C 1 402 ? 34.293 -103.729 82.463 1.00 35.65 402 VAL C C 1
ATOM 11314 O O . VAL C 1 402 ? 34.807 -102.734 82.984 1.00 33.80 402 VAL C O 1
ATOM 11321 N N . SER C 1 403 ? 33.132 -103.724 81.816 1.00 31.38 403 SER C N 1
ATOM 11322 C CA . SER C 1 403 ? 32.186 -102.617 81.779 1.00 30.17 403 SER C CA 1
ATOM 11323 C C . SER C 1 403 ? 30.920 -103.046 82.395 1.00 30.19 403 SER C C 1
ATOM 11324 O O . SER C 1 403 ? 30.370 -104.045 81.996 1.00 34.23 403 SER C O 1
ATOM 11327 N N . VAL C 1 404 ? 30.384 -102.266 83.325 1.00 27.33 404 VAL C N 1
ATOM 11328 C CA A VAL C 1 404 ? 29.235 -102.645 84.119 0.50 28.79 404 VAL C CA 1
ATOM 11329 C CA B VAL C 1 404 ? 29.205 -102.635 84.091 0.50 29.13 404 VAL C CA 1
ATOM 11330 C C . VAL C 1 404 ? 28.225 -101.542 84.186 1.00 31.17 404 VAL C C 1
ATOM 11331 O O . VAL C 1 404 ? 28.612 -100.381 84.279 1.00 34.38 404 VAL C O 1
ATOM 11338 N N . SER C 1 405 ? 26.938 -101.876 84.154 1.00 25.99 405 SER C N 1
ATOM 11339 C CA . SER C 1 405 ? 25.918 -100.886 84.364 1.00 27.33 405 SER C CA 1
ATOM 11340 C C . SER C 1 405 ? 24.754 -101.513 85.103 1.00 28.14 405 SER C C 1
ATOM 11341 O O . SER C 1 405 ? 24.419 -102.687 84.841 1.00 33.05 405 SER C O 1
ATOM 11344 N N . ALA C 1 406 ? 24.050 -100.748 85.913 1.00 29.53 406 ALA C N 1
ATOM 11345 C CA . ALA C 1 406 ? 22.896 -101.226 86.650 1.00 31.63 406 ALA C CA 1
ATOM 11346 C C . ALA C 1 406 ? 21.761 -100.327 86.559 1.00 28.60 406 ALA C C 1
ATOM 11347 O O . ALA C 1 406 ? 21.887 -99.108 86.712 1.00 32.06 406 ALA C O 1
ATOM 11349 N N . SER C 1 407 ? 20.563 -100.899 86.408 1.00 28.44 407 SER C N 1
ATOM 11350 C CA . SER C 1 407 ? 19.363 -100.131 86.434 1.00 29.54 407 SER C CA 1
ATOM 11351 C C . SER C 1 407 ? 18.216 -100.837 87.115 1.00 28.77 407 SER C C 1
ATOM 11352 O O . SER C 1 407 ? 18.265 -102.039 87.291 1.00 30.73 407 SER C O 1
ATOM 11355 N N . ARG C 1 408 ? 17.184 -100.066 87.394 1.00 29.93 408 ARG C N 1
ATOM 11356 C CA . ARG C 1 408 ? 15.992 -100.538 88.003 1.00 36.67 408 ARG C CA 1
ATOM 11357 C C . ARG C 1 408 ? 14.818 -100.409 87.079 1.00 34.50 408 ARG C C 1
ATOM 11358 O O . ARG C 1 408 ? 14.474 -99.296 86.655 1.00 32.40 408 ARG C O 1
ATOM 11366 N N . ALA C 1 409 ? 14.157 -101.533 86.837 1.00 33.20 409 ALA C N 1
ATOM 11367 C CA . ALA C 1 409 ? 12.976 -101.563 85.994 1.00 34.90 409 ALA C CA 1
ATOM 11368 C C . ALA C 1 409 ? 11.750 -101.137 86.711 1.00 37.28 409 ALA C C 1
ATOM 11369 O O . ALA C 1 409 ? 11.759 -100.969 87.952 1.00 37.72 409 ALA C O 1
ATOM 11371 N N . ALA C 1 410 ? 10.686 -100.886 85.949 1.00 35.82 410 ALA C N 1
ATOM 11372 C CA . ALA C 1 410 ? 9.477 -100.320 86.476 1.00 39.50 410 ALA C CA 1
ATOM 11373 C C . ALA C 1 410 ? 8.849 -101.306 87.517 1.00 45.71 410 ALA C C 1
ATOM 11374 O O . ALA C 1 410 ? 8.151 -100.867 88.365 1.00 43.46 410 ALA C O 1
ATOM 11376 N N . ASP C 1 411 ? 9.106 -102.601 87.416 1.00 40.67 411 ASP C N 1
ATOM 11377 C CA . ASP C 1 411 ? 8.566 -103.536 88.406 1.00 53.66 411 ASP C CA 1
ATOM 11378 C C . ASP C 1 411 ? 9.475 -103.691 89.613 1.00 54.94 411 ASP C C 1
ATOM 11379 O O . ASP C 1 411 ? 9.232 -104.553 90.428 1.00 50.35 411 ASP C O 1
ATOM 11384 N N . GLY C 1 412 ? 10.543 -102.907 89.720 1.00 42.01 412 GLY C N 1
ATOM 11385 C CA . GLY C 1 412 ? 11.458 -102.987 90.838 1.00 35.92 412 GLY C CA 1
ATOM 11386 C C . GLY C 1 412 ? 12.558 -103.983 90.696 1.00 34.39 412 GLY C C 1
ATOM 11387 O O . GLY C 1 412 ? 13.503 -103.940 91.465 1.00 39.69 412 GLY C O 1
ATOM 11388 N N . LYS C 1 413 ? 12.574 -104.819 89.673 1.00 33.10 413 LYS C N 1
ATOM 11389 C CA . LYS C 1 413 ? 13.761 -105.628 89.474 1.00 35.72 413 LYS C CA 1
ATOM 11390 C C . LYS C 1 413 ? 14.982 -104.780 89.096 1.00 40.53 413 LYS C C 1
ATOM 11391 O O . LYS C 1 413 ? 14.811 -103.708 88.511 1.00 40.11 413 LYS C O 1
ATOM 11397 N N . ILE C 1 414 ? 16.171 -105.304 89.348 1.00 32.89 414 ILE C N 1
ATOM 11398 C CA . ILE C 1 414 ? 17.392 -104.698 89.036 1.00 34.81 414 ILE C CA 1
ATOM 11399 C C . ILE C 1 414 ? 18.086 -105.505 88.012 1.00 37.74 414 ILE C C 1
ATOM 11400 O O . ILE C 1 414 ? 18.148 -106.722 88.119 1.00 33.54 414 ILE C O 1
ATOM 11405 N N . HIS C 1 415 ? 18.634 -104.840 86.974 1.00 31.06 415 HIS C N 1
ATOM 11406 C CA . HIS C 1 415 ? 19.415 -105.527 85.989 1.00 29.48 415 HIS C CA 1
ATOM 11407 C C . HIS C 1 415 ? 20.790 -104.979 86.011 1.00 32.50 415 HIS C C 1
ATOM 11408 O O . HIS C 1 415 ? 20.981 -103.757 85.956 1.00 33.80 415 HIS C O 1
ATOM 11415 N N . ILE C 1 416 ? 21.743 -105.871 86.004 1.00 29.49 416 ILE C N 1
ATOM 11416 C CA . ILE C 1 416 ? 23.120 -105.520 85.988 1.00 31.28 416 ILE C CA 1
ATOM 11417 C C . ILE C 1 416 ? 23.730 -106.164 84.823 1.00 32.68 416 ILE C C 1
ATOM 11418 O O . ILE C 1 416 ? 23.709 -107.402 84.716 1.00 33.55 416 ILE C O 1
ATOM 11423 N N . SER C 1 417 ? 24.292 -105.372 83.871 1.00 28.22 417 SER C N 1
ATOM 11424 C CA . SER C 1 417 ? 24.913 -105.950 82.723 1.00 27.16 417 SER C CA 1
ATOM 11425 C C . SER C 1 417 ? 26.388 -105.728 82.806 1.00 29.88 417 SER C C 1
ATOM 11426 O O . SER C 1 417 ? 26.855 -104.693 83.287 1.00 34.32 417 SER C O 1
ATOM 11429 N N . LEU C 1 418 ? 27.138 -106.686 82.282 1.00 31.07 418 LEU C N 1
ATOM 11430 C CA . LEU C 1 418 ? 28.580 -106.737 82.352 1.00 31.24 418 LEU C CA 1
ATOM 11431 C C . LEU C 1 418 ? 29.189 -107.235 81.105 1.00 33.26 418 LEU C C 1
ATOM 11432 O O . LEU C 1 418 ? 28.790 -108.297 80.593 1.00 34.43 418 LEU C O 1
ATOM 11437 N N . CYS C 1 419 ? 30.212 -106.541 80.609 1.00 29.11 419 CYS C N 1
ATOM 11438 C CA . CYS C 1 419 ? 30.964 -106.967 79.461 1.00 28.94 419 CYS C CA 1
ATOM 11439 C C . CYS C 1 419 ? 32.361 -107.298 79.936 1.00 36.22 419 CYS C C 1
ATOM 11440 O O . CYS C 1 419 ? 32.963 -106.489 80.678 1.00 37.09 419 CYS C O 1
ATOM 11443 N N . ASN C 1 420 ? 32.909 -108.429 79.487 1.00 34.82 420 ASN C N 1
ATOM 11444 C CA . ASN C 1 420 ? 34.294 -108.757 79.655 1.00 34.38 420 ASN C CA 1
ATOM 11445 C C . ASN C 1 420 ? 34.990 -108.604 78.397 1.00 33.47 420 ASN C C 1
ATOM 11446 O O . ASN C 1 420 ? 34.766 -109.374 77.439 1.00 35.59 420 ASN C O 1
ATOM 11451 N N . LEU C 1 421 ? 35.868 -107.576 78.337 1.00 33.66 421 LEU C N 1
ATOM 11452 C CA . LEU C 1 421 ? 36.541 -107.213 77.115 1.00 32.52 421 LEU C CA 1
ATOM 11453 C C . LEU C 1 421 ? 37.724 -108.075 76.737 1.00 34.43 421 LEU C C 1
ATOM 11454 O O . LEU C 1 421 ? 38.301 -107.928 75.633 1.00 34.65 421 LEU C O 1
ATOM 11459 N N . ASP C 1 422 ? 38.187 -108.896 77.702 1.00 36.45 422 ASP C N 1
ATOM 11460 C CA . ASP C 1 422 ? 39.338 -109.760 77.443 1.00 37.68 422 ASP C CA 1
ATOM 11461 C C . ASP C 1 422 ? 38.858 -111.083 76.812 1.00 33.65 422 ASP C C 1
ATOM 11462 O O . ASP C 1 422 ? 37.978 -111.731 77.358 1.00 40.46 422 ASP C O 1
ATOM 11467 N N . PHE C 1 423 ? 39.417 -111.408 75.672 1.00 39.74 423 PHE C N 1
ATOM 11468 C CA . PHE C 1 423 ? 39.068 -112.658 74.999 1.00 44.62 423 PHE C CA 1
ATOM 11469 C C . PHE C 1 423 ? 39.843 -113.868 75.575 1.00 56.02 423 PHE C C 1
ATOM 11470 O O . PHE C 1 423 ? 39.486 -114.960 75.234 1.00 53.71 423 PHE C O 1
ATOM 11478 N N . GLU C 1 424 ? 40.861 -113.633 76.405 1.00 51.61 424 GLU C N 1
ATOM 11479 C CA . GLU C 1 424 ? 41.789 -114.678 76.864 1.00 55.68 424 GLU C CA 1
ATOM 11480 C C . GLU C 1 424 ? 41.411 -115.321 78.161 1.00 53.10 424 GLU C C 1
ATOM 11481 O O . GLU C 1 424 ? 41.584 -116.497 78.293 1.00 59.48 424 GLU C O 1
ATOM 11487 N N . THR C 1 425 ? 40.869 -114.588 79.120 1.00 46.41 425 THR C N 1
ATOM 11488 C CA . THR C 1 425 ? 40.461 -115.178 80.385 1.00 42.17 425 THR C CA 1
ATOM 11489 C C . THR C 1 425 ? 39.204 -114.582 80.864 1.00 43.26 425 THR C C 1
ATOM 11490 O O . THR C 1 425 ? 38.757 -113.519 80.378 1.00 44.92 425 THR C O 1
ATOM 11494 N N . GLY C 1 426 ? 38.603 -115.271 81.806 1.00 35.39 426 GLY C N 1
ATOM 11495 C CA . GLY C 1 426 ? 37.424 -114.834 82.482 1.00 42.50 426 GLY C CA 1
ATOM 11496 C C . GLY C 1 426 ? 37.697 -113.639 83.368 1.00 38.47 426 GLY C C 1
ATOM 11497 O O . GLY C 1 426 ? 38.815 -113.250 83.544 1.00 40.75 426 GLY C O 1
ATOM 11498 N N . ALA C 1 427 ? 36.634 -113.089 83.896 1.00 40.58 427 ALA C N 1
ATOM 11499 C CA . ALA C 1 427 ? 36.753 -111.898 84.702 1.00 46.01 427 ALA C CA 1
ATOM 11500 C C . ALA C 1 427 ? 35.990 -112.133 85.926 1.00 38.56 427 ALA C C 1
ATOM 11501 O O . ALA C 1 427 ? 34.758 -112.354 85.903 1.00 41.39 427 ALA C O 1
ATOM 11503 N N . SER C 1 428 ? 36.681 -111.962 87.066 1.00 38.90 428 SER C N 1
ATOM 11504 C CA A SER C 1 428 ? 36.015 -112.082 88.351 0.70 39.70 428 SER C CA 1
ATOM 11505 C CA B SER C 1 428 ? 36.005 -112.087 88.353 0.30 37.36 428 SER C CA 1
ATOM 11506 C C . SER C 1 428 ? 35.525 -110.723 88.770 1.00 38.12 428 SER C C 1
ATOM 11507 O O . SER C 1 428 ? 36.280 -109.722 88.678 1.00 38.99 428 SER C O 1
ATOM 11512 N N . VAL C 1 429 ? 34.322 -110.680 89.284 1.00 35.47 429 VAL C N 1
ATOM 11513 C CA . VAL C 1 429 ? 33.764 -109.469 89.685 1.00 42.11 429 VAL C CA 1
ATOM 11514 C C . VAL C 1 429 ? 33.037 -109.665 90.949 1.00 37.94 429 VAL C C 1
ATOM 11515 O O . VAL C 1 429 ? 32.186 -110.538 91.053 1.00 45.29 429 VAL C O 1
ATOM 11519 N N . ASP C 1 430 ? 33.258 -108.746 91.875 1.00 41.73 430 ASP C N 1
ATOM 11520 C CA . ASP C 1 430 ? 32.556 -108.744 93.141 1.00 41.40 430 ASP C CA 1
ATOM 11521 C C . ASP C 1 430 ? 31.676 -107.545 93.211 1.00 38.43 430 ASP C C 1
ATOM 11522 O O . ASP C 1 430 ? 32.164 -106.431 93.210 1.00 46.29 430 ASP C O 1
ATOM 11527 N N . ILE C 1 431 ? 30.406 -107.749 93.382 1.00 36.49 431 ILE C N 1
ATOM 11528 C CA . ILE C 1 431 ? 29.442 -106.728 93.429 1.00 40.21 431 ILE C CA 1
ATOM 11529 C C . ILE C 1 431 ? 28.777 -106.625 94.783 1.00 46.29 431 ILE C C 1
ATOM 11530 O O . ILE C 1 431 ? 28.103 -107.530 95.228 1.00 48.18 431 ILE C O 1
ATOM 11535 N N . GLU C 1 432 ? 28.843 -105.470 95.384 1.00 36.31 432 GLU C N 1
ATOM 11536 C CA . GLU C 1 432 ? 28.158 -105.228 96.592 1.00 37.02 432 GLU C CA 1
ATOM 11537 C C . GLU C 1 432 ? 26.920 -104.454 96.379 1.00 42.73 432 GLU C C 1
ATOM 11538 O O . GLU C 1 432 ? 26.950 -103.422 95.723 1.00 47.33 432 GLU C O 1
ATOM 11544 N N . LEU C 1 433 ? 25.812 -104.906 96.937 1.00 39.60 433 LEU C N 1
ATOM 11545 C CA . LEU C 1 433 ? 24.554 -104.256 96.841 1.00 38.36 433 LEU C CA 1
ATOM 11546 C C . LEU C 1 433 ? 24.178 -103.539 98.082 1.00 47.88 433 LEU C C 1
ATOM 11547 O O . LEU C 1 433 ? 24.041 -104.153 99.091 1.00 55.50 433 LEU C O 1
ATOM 11552 N N . ARG C 1 434 ? 23.975 -102.246 98.025 1.00 42.85 434 ARG C N 1
ATOM 11553 C CA . ARG C 1 434 ? 23.576 -101.437 99.155 1.00 42.41 434 ARG C CA 1
ATOM 11554 C C . ARG C 1 434 ? 22.280 -100.817 98.924 1.00 45.49 434 ARG C C 1
ATOM 11555 O O . ARG C 1 434 ? 21.814 -100.677 97.798 1.00 45.53 434 ARG C O 1
ATOM 11563 N N . GLY C 1 435 ? 21.651 -100.430 100.008 1.00 38.93 435 GLY C N 1
ATOM 11564 C CA . GLY C 1 435 ? 20.367 -99.754 99.963 1.00 44.97 435 GLY C CA 1
ATOM 11565 C C . GLY C 1 435 ? 19.190 -100.642 99.605 1.00 48.24 435 GLY C C 1
ATOM 11566 O O . GLY C 1 435 ? 18.129 -100.102 99.319 1.00 51.42 435 GLY C O 1
ATOM 11567 N N . LEU C 1 436 ? 19.335 -101.966 99.632 1.00 50.56 436 LEU C N 1
ATOM 11568 C CA . LEU C 1 436 ? 18.171 -102.856 99.562 1.00 67.43 436 LEU C CA 1
ATOM 11569 C C . LEU C 1 436 ? 17.466 -102.942 100.939 1.00 76.71 436 LEU C C 1
ATOM 11570 O O . LEU C 1 436 ? 18.099 -102.740 101.997 1.00 88.17 436 LEU C O 1
ATOM 11575 N N . ASN C 1 437 ? 16.175 -103.250 100.934 1.00 90.89 437 ASN C N 1
ATOM 11576 C CA . ASN C 1 437 ? 15.483 -103.649 102.174 1.00 101.91 437 ASN C CA 1
ATOM 11577 C C . ASN C 1 437 ? 15.613 -105.158 102.349 1.00 100.46 437 ASN C C 1
ATOM 11578 O O . ASN C 1 437 ? 16.390 -105.619 103.190 1.00 91.56 437 ASN C O 1
ATOM 11583 N N . GLY C 1 438 ? 14.929 -105.915 101.497 1.00 94.09 438 GLY C N 1
ATOM 11584 C CA . GLY C 1 438 ? 14.892 -107.345 101.629 1.00 90.64 438 GLY C CA 1
ATOM 11585 C C . GLY C 1 438 ? 16.149 -108.088 101.234 1.00 91.14 438 GLY C C 1
ATOM 11586 O O . GLY C 1 438 ? 17.267 -107.542 101.141 1.00 82.61 438 GLY C O 1
ATOM 11587 N N . GLY C 1 439 ? 15.948 -109.383 101.073 1.00 86.32 439 GLY C N 1
ATOM 11588 C CA . GLY C 1 439 ? 16.893 -110.230 100.394 1.00 82.49 439 GLY C CA 1
ATOM 11589 C C . GLY C 1 439 ? 16.547 -110.151 98.912 1.00 82.63 439 GLY C C 1
ATOM 11590 O O . GLY C 1 439 ? 15.465 -109.630 98.507 1.00 77.40 439 GLY C O 1
ATOM 11591 N N . VAL C 1 440 ? 17.478 -110.642 98.111 1.00 66.64 440 VAL C N 1
ATOM 11592 C CA . VAL C 1 440 ? 17.290 -110.753 96.689 1.00 68.09 440 VAL C CA 1
ATOM 11593 C C . VAL C 1 440 ? 17.774 -112.075 96.181 1.00 59.61 440 VAL C C 1
ATOM 11594 O O . VAL C 1 440 ? 18.725 -112.645 96.709 1.00 55.28 440 VAL C O 1
ATOM 11598 N N . SER C 1 441 ? 17.173 -112.521 95.084 1.00 51.14 441 SER C N 1
ATOM 11599 C CA . SER C 1 441 ? 17.735 -113.590 94.306 1.00 48.29 441 SER C CA 1
ATOM 11600 C C . SER C 1 441 ? 17.993 -113.115 92.861 1.00 46.93 441 SER C C 1
ATOM 11601 O O . SER C 1 441 ? 17.433 -112.108 92.418 1.00 46.81 441 SER C O 1
ATOM 11604 N N . ALA C 1 442 ? 18.780 -113.902 92.140 1.00 44.04 442 ALA C N 1
ATOM 11605 C CA . ALA C 1 442 ? 19.276 -113.508 90.861 1.00 49.24 442 ALA C CA 1
ATOM 11606 C C . ALA C 1 442 ? 19.231 -114.641 89.894 1.00 55.67 442 ALA C C 1
ATOM 11607 O O . ALA C 1 442 ? 19.477 -115.735 90.290 1.00 44.31 442 ALA C O 1
ATOM 11609 N N . THR C 1 443 ? 18.936 -114.350 88.622 1.00 43.70 443 THR C N 1
ATOM 11610 C CA . THR C 1 443 ? 19.226 -115.225 87.494 1.00 46.81 443 THR C CA 1
ATOM 11611 C C . THR C 1 443 ? 20.110 -114.500 86.509 1.00 51.33 443 THR C C 1
ATOM 11612 O O . THR C 1 443 ? 20.275 -113.284 86.615 1.00 43.97 443 THR C O 1
ATOM 11616 N N . GLY C 1 444 ? 20.713 -115.238 85.605 1.00 42.96 444 GLY C N 1
ATOM 11617 C CA . GLY C 1 444 ? 21.581 -114.627 84.609 1.00 49.50 444 GLY C CA 1
ATOM 11618 C C . GLY C 1 444 ? 21.523 -115.255 83.259 1.00 53.55 444 GLY C C 1
ATOM 11619 O O . GLY C 1 444 ? 21.168 -116.446 83.135 1.00 45.85 444 GLY C O 1
ATOM 11620 N N . THR C 1 445 ? 21.947 -114.463 82.248 1.00 39.95 445 THR C N 1
ATOM 11621 C CA A THR C 1 445 ? 22.160 -114.931 80.897 0.50 37.98 445 THR C CA 1
ATOM 11622 C CA B THR C 1 445 ? 22.167 -114.926 80.890 0.50 36.01 445 THR C CA 1
ATOM 11623 C C . THR C 1 445 ? 23.493 -114.393 80.398 1.00 35.20 445 THR C C 1
ATOM 11624 O O . THR C 1 445 ? 23.899 -113.308 80.766 1.00 39.41 445 THR C O 1
ATOM 11631 N N . THR C 1 446 ? 24.174 -115.110 79.538 1.00 31.58 446 THR C N 1
ATOM 11632 C CA . THR C 1 446 ? 25.432 -114.682 79.007 1.00 33.60 446 THR C CA 1
ATOM 11633 C C . THR C 1 446 ? 25.555 -115.008 77.543 1.00 42.55 446 THR C C 1
ATOM 11634 O O . THR C 1 446 ? 24.998 -115.992 77.075 1.00 39.10 446 THR C O 1
ATOM 11638 N N . LEU C 1 447 ? 26.282 -114.145 76.813 1.00 37.75 447 LEU C N 1
ATOM 11639 C CA . LEU C 1 447 ? 26.546 -114.254 75.434 1.00 34.70 447 LEU C CA 1
ATOM 11640 C C . LEU C 1 447 ? 28.017 -114.308 75.274 1.00 36.84 447 LEU C C 1
ATOM 11641 O O . LEU C 1 447 ? 28.731 -113.347 75.590 1.00 35.71 447 LEU C O 1
ATOM 11646 N N . THR C 1 448 ? 28.546 -115.380 74.722 1.00 37.06 448 THR C N 1
ATOM 11647 C CA . THR C 1 448 ? 29.989 -115.562 74.611 1.00 32.59 448 THR C CA 1
ATOM 11648 C C . THR C 1 448 ? 30.248 -116.477 73.430 1.00 35.93 448 THR C C 1
ATOM 11649 O O . THR C 1 448 ? 29.308 -116.909 72.760 1.00 41.40 448 THR C O 1
ATOM 11653 N N . SER C 1 449 ? 31.504 -116.691 73.141 1.00 40.12 449 SER C N 1
ATOM 11654 C CA . SER C 1 449 ? 31.942 -117.515 72.068 1.00 40.58 449 SER C CA 1
ATOM 11655 C C . SER C 1 449 ? 33.281 -118.183 72.448 1.00 46.15 449 SER C C 1
ATOM 11656 O O . SER C 1 449 ? 33.985 -117.684 73.323 1.00 40.92 449 SER C O 1
ATOM 11659 N N . GLY C 1 450 ? 33.653 -119.233 71.708 1.00 41.93 450 GLY C N 1
ATOM 11660 C CA . GLY C 1 450 ? 34.949 -119.866 71.872 1.00 41.21 450 GLY C CA 1
ATOM 11661 C C . GLY C 1 450 ? 35.958 -119.352 70.950 1.00 42.83 450 GLY C C 1
ATOM 11662 O O . GLY C 1 450 ? 37.109 -119.651 71.117 1.00 45.18 450 GLY C O 1
ATOM 11663 N N . ARG C 1 451 ? 35.571 -118.524 69.983 1.00 41.37 451 ARG C N 1
ATOM 11664 C CA . ARG C 1 451 ? 36.519 -117.902 69.061 1.00 43.32 451 ARG C CA 1
ATOM 11665 C C . ARG C 1 451 ? 36.389 -116.358 69.101 1.00 40.29 451 ARG C C 1
ATOM 11666 O O . ARG C 1 451 ? 35.279 -115.871 69.242 1.00 39.57 451 ARG C O 1
ATOM 11674 N N . ILE C 1 452 ? 37.490 -115.677 68.870 1.00 40.66 452 ILE C N 1
ATOM 11675 C CA A ILE C 1 452 ? 37.477 -114.222 68.954 0.70 47.44 452 ILE C CA 1
ATOM 11676 C CA B ILE C 1 452 ? 37.582 -114.244 68.909 0.30 41.72 452 ILE C CA 1
ATOM 11677 C C . ILE C 1 452 ? 36.656 -113.616 67.849 1.00 47.83 452 ILE C C 1
ATOM 11678 O O . ILE C 1 452 ? 36.145 -112.515 68.039 1.00 45.83 452 ILE C O 1
ATOM 11687 N N . ASP C 1 453 ? 36.539 -114.326 66.699 1.00 42.80 453 ASP C N 1
ATOM 11688 C CA . ASP C 1 453 ? 35.654 -113.921 65.615 1.00 38.52 453 ASP C CA 1
ATOM 11689 C C . ASP C 1 453 ? 34.406 -114.766 65.490 1.00 41.00 453 ASP C C 1
ATOM 11690 O O . ASP C 1 453 ? 33.783 -114.807 64.419 1.00 41.35 453 ASP C O 1
ATOM 11695 N N . GLY C 1 454 ? 33.962 -115.345 66.604 1.00 38.37 454 GLY C N 1
ATOM 11696 C CA . GLY C 1 454 ? 32.789 -116.180 66.561 1.00 38.62 454 GLY C CA 1
ATOM 11697 C C . GLY C 1 454 ? 31.590 -115.426 66.049 1.00 51.53 454 GLY C C 1
ATOM 11698 O O . GLY C 1 454 ? 31.310 -114.286 66.511 1.00 37.61 454 GLY C O 1
ATOM 11699 N N . HIS C 1 455 ? 30.881 -116.063 65.107 1.00 40.91 455 HIS C N 1
ATOM 11700 C CA . HIS C 1 455 ? 29.767 -115.410 64.406 1.00 38.51 455 HIS C CA 1
ATOM 11701 C C . HIS C 1 455 ? 28.762 -116.423 63.932 1.00 47.61 455 HIS C C 1
ATOM 11702 O O . HIS C 1 455 ? 29.055 -117.611 63.892 1.00 43.25 455 HIS C O 1
ATOM 11709 N N . ASN C 1 456 ? 27.608 -115.915 63.547 1.00 38.86 456 ASN C N 1
ATOM 11710 C CA . ASN C 1 456 ? 26.501 -116.692 62.998 1.00 38.22 456 ASN C CA 1
ATOM 11711 C C . ASN C 1 456 ? 26.534 -116.627 61.498 1.00 41.49 456 ASN C C 1
ATOM 11712 O O . ASN C 1 456 ? 26.982 -115.631 60.880 1.00 38.31 456 ASN C O 1
ATOM 11717 N N . THR C 1 457 ? 26.159 -117.762 60.863 1.00 42.49 457 THR C N 1
ATOM 11718 C CA . THR C 1 457 ? 26.046 -117.843 59.392 1.00 38.79 457 THR C CA 1
ATOM 11719 C C . THR C 1 457 ? 24.657 -118.402 59.062 1.00 37.36 457 THR C C 1
ATOM 11720 O O . THR C 1 457 ? 23.907 -118.848 59.941 1.00 36.16 457 THR C O 1
ATOM 11724 N N . PHE C 1 458 ? 24.291 -118.313 57.795 1.00 38.03 458 PHE C N 1
ATOM 11725 C CA . PHE C 1 458 ? 22.916 -118.771 57.457 1.00 40.31 458 PHE C CA 1
ATOM 11726 C C . PHE C 1 458 ? 22.779 -120.294 57.671 1.00 39.66 458 PHE C C 1
ATOM 11727 O O . PHE C 1 458 ? 21.786 -120.741 58.189 1.00 40.12 458 PHE C O 1
ATOM 11735 N N . ASP C 1 459 ? 23.858 -121.015 57.374 1.00 41.11 459 ASP C N 1
ATOM 11736 C CA . ASP C 1 459 ? 23.906 -122.476 57.677 1.00 50.85 459 ASP C CA 1
ATOM 11737 C C . ASP C 1 459 ? 24.014 -122.782 59.115 1.00 56.86 459 ASP C C 1
ATOM 11738 O O . ASP C 1 459 ? 23.467 -123.788 59.567 1.00 49.20 459 ASP C O 1
ATOM 11743 N N . GLU C 1 460 ? 24.690 -121.934 59.896 1.00 55.31 460 GLU C N 1
ATOM 11744 C CA . GLU C 1 460 ? 24.758 -122.142 61.354 1.00 51.59 460 GLU C CA 1
ATOM 11745 C C . GLU C 1 460 ? 24.425 -120.840 62.106 1.00 48.29 460 GLU C C 1
ATOM 11746 O O . GLU C 1 460 ? 25.341 -120.100 62.552 1.00 39.95 460 GLU C O 1
ATOM 11752 N N . PRO C 1 461 ? 23.147 -120.591 62.244 1.00 43.99 461 PRO C N 1
ATOM 11753 C CA . PRO C 1 461 ? 22.697 -119.317 62.714 1.00 48.13 461 PRO C CA 1
ATOM 11754 C C . PRO C 1 461 ? 22.692 -119.182 64.247 1.00 45.84 461 PRO C C 1
ATOM 11755 O O . PRO C 1 461 ? 22.284 -118.124 64.779 1.00 42.79 461 PRO C O 1
ATOM 11759 N N . GLU C 1 462 ? 23.105 -120.229 64.944 1.00 44.68 462 GLU C N 1
ATOM 11760 C CA . GLU C 1 462 ? 23.081 -120.244 66.395 1.00 39.94 462 GLU C CA 1
ATOM 11761 C C . GLU C 1 462 ? 24.386 -120.592 67.050 1.00 34.63 462 GLU C C 1
ATOM 11762 O O . GLU C 1 462 ? 24.392 -120.987 68.189 1.00 42.44 462 GLU C O 1
ATOM 11768 N N . ARG C 1 463 ? 25.500 -120.399 66.366 1.00 39.51 463 ARG C N 1
ATOM 11769 C CA . ARG C 1 463 ? 26.774 -120.583 67.013 1.00 42.06 463 ARG C CA 1
ATOM 11770 C C . ARG C 1 463 ? 27.004 -119.611 68.173 1.00 54.89 463 ARG C C 1
ATOM 11771 O O . ARG C 1 463 ? 27.677 -119.973 69.133 1.00 46.52 463 ARG C O 1
ATOM 11779 N N . VAL C 1 464 ? 26.511 -118.356 68.084 1.00 46.50 464 VAL C N 1
ATOM 11780 C CA . VAL C 1 464 ? 26.715 -117.375 69.175 1.00 37.40 464 VAL C CA 1
ATOM 11781 C C . VAL C 1 464 ? 25.372 -116.858 69.564 1.00 40.08 464 VAL C C 1
ATOM 11782 O O . VAL C 1 464 ? 24.721 -116.141 68.760 1.00 37.56 464 VAL C O 1
ATOM 11786 N N . LYS C 1 465 ? 24.903 -117.233 70.741 1.00 32.01 465 LYS C N 1
ATOM 11787 C CA . LYS C 1 465 ? 23.612 -116.832 71.200 1.00 35.05 465 LYS C CA 1
ATOM 11788 C C . LYS C 1 465 ? 23.542 -116.904 72.696 1.00 34.12 465 LYS C C 1
ATOM 11789 O O . LYS C 1 465 ? 24.370 -117.564 73.309 1.00 40.77 465 LYS C O 1
ATOM 11795 N N . PRO C 1 466 ? 22.557 -116.237 73.291 1.00 36.63 466 PRO C N 1
ATOM 11796 C CA . PRO C 1 466 ? 22.550 -116.214 74.728 1.00 35.78 466 PRO C CA 1
ATOM 11797 C C . PRO C 1 466 ? 22.285 -117.584 75.347 1.00 48.62 466 PRO C C 1
ATOM 11798 O O . PRO C 1 466 ? 21.526 -118.346 74.769 1.00 38.80 466 PRO C O 1
ATOM 11802 N N . ALA C 1 467 ? 22.801 -117.786 76.561 1.00 46.57 467 ALA C N 1
ATOM 11803 C CA . ALA C 1 467 ? 22.690 -119.064 77.309 1.00 43.79 467 ALA C CA 1
ATOM 11804 C C . ALA C 1 467 ? 22.526 -118.742 78.749 1.00 51.44 467 ALA C C 1
ATOM 11805 O O . ALA C 1 467 ? 22.931 -117.649 79.216 1.00 43.45 467 ALA C O 1
ATOM 11807 N N . PRO C 1 468 ? 21.995 -119.708 79.533 1.00 50.63 468 PRO C N 1
ATOM 11808 C CA . PRO C 1 468 ? 21.894 -119.452 80.971 1.00 45.52 468 PRO C CA 1
ATOM 11809 C C . PRO C 1 468 ? 23.261 -119.247 81.607 1.00 34.70 468 PRO C C 1
ATOM 11810 O O . PRO C 1 468 ? 24.296 -119.737 81.109 1.00 39.57 468 PRO C O 1
ATOM 11814 N N . PHE C 1 469 ? 23.302 -118.370 82.603 1.00 44.29 469 PHE C N 1
ATOM 11815 C CA . PHE C 1 469 ? 24.566 -118.038 83.234 1.00 44.22 469 PHE C CA 1
ATOM 11816 C C . PHE C 1 469 ? 24.362 -118.375 84.709 1.00 36.71 469 PHE C C 1
ATOM 11817 O O . PHE C 1 469 ? 23.430 -117.866 85.356 1.00 38.03 469 PHE C O 1
ATOM 11825 N N . ARG C 1 470 ? 25.233 -119.259 85.192 1.00 41.79 470 ARG C N 1
ATOM 11826 C CA . ARG C 1 470 ? 25.065 -119.748 86.581 1.00 47.80 470 ARG C CA 1
ATOM 11827 C C . ARG C 1 470 ? 26.332 -119.606 87.427 1.00 47.64 470 ARG C C 1
ATOM 11828 O O . ARG C 1 470 ? 26.283 -119.844 88.584 1.00 48.64 470 ARG C O 1
ATOM 11836 N N . ASP C 1 471 ? 27.427 -119.149 86.853 1.00 46.66 471 ASP C N 1
ATOM 11837 C CA . ASP C 1 471 ? 28.695 -119.119 87.511 1.00 43.14 471 ASP C CA 1
ATOM 11838 C C . ASP C 1 471 ? 28.873 -117.841 88.395 1.00 42.78 471 ASP C C 1
ATOM 11839 O O . ASP C 1 471 ? 29.738 -117.015 88.188 1.00 50.71 471 ASP C O 1
ATOM 11844 N N . PHE C 1 472 ? 27.974 -117.683 89.340 1.00 42.42 472 PHE C N 1
ATOM 11845 C CA . PHE C 1 472 ? 28.046 -116.673 90.334 1.00 52.55 472 PHE C CA 1
ATOM 11846 C C . PHE C 1 472 ? 27.454 -117.177 91.658 1.00 55.80 472 PHE C C 1
ATOM 11847 O O . PHE C 1 472 ? 26.644 -118.098 91.650 1.00 52.89 472 PHE C O 1
ATOM 11855 N N . LYS C 1 473 ? 27.718 -116.454 92.738 1.00 54.55 473 LYS C N 1
ATOM 11856 C CA . LYS C 1 473 ? 27.089 -116.711 94.005 1.00 56.69 473 LYS C CA 1
ATOM 11857 C C . LYS C 1 473 ? 26.629 -115.430 94.636 1.00 56.22 473 LYS C C 1
ATOM 11858 O O . LYS C 1 473 ? 27.310 -114.428 94.560 1.00 55.22 473 LYS C O 1
ATOM 11864 N N . LEU C 1 474 ? 25.519 -115.471 95.331 1.00 47.82 474 LEU C N 1
ATOM 11865 C CA . LEU C 1 474 ? 24.945 -114.318 95.938 1.00 62.79 474 LEU C CA 1
ATOM 11866 C C . LEU C 1 474 ? 24.717 -114.574 97.437 1.00 74.44 474 LEU C C 1
ATOM 11867 O O . LEU C 1 474 ? 23.891 -115.362 97.796 1.00 70.53 474 LEU C O 1
ATOM 11872 N N . GLU C 1 475 ? 25.442 -113.875 98.305 1.00 80.52 475 GLU C N 1
ATOM 11873 C CA . GLU C 1 475 ? 25.360 -114.085 99.733 1.00 80.10 475 GLU C CA 1
ATOM 11874 C C . GLU C 1 475 ? 25.812 -112.840 100.488 1.00 72.76 475 GLU C C 1
ATOM 11875 O O . GLU C 1 475 ? 26.908 -112.299 100.248 1.00 69.44 475 GLU C O 1
ATOM 11881 N N . GLY C 1 476 ? 25.005 -112.440 101.445 1.00 83.26 476 GLY C N 1
ATOM 11882 C CA . GLY C 1 476 ? 25.417 -111.434 102.418 1.00 89.44 476 GLY C CA 1
ATOM 11883 C C . GLY C 1 476 ? 25.607 -110.105 101.716 1.00 92.36 476 GLY C C 1
ATOM 11884 O O . GLY C 1 476 ? 26.626 -109.420 101.958 1.00 88.01 476 GLY C O 1
ATOM 11885 N N . GLY C 1 477 ? 24.654 -109.806 100.804 1.00 84.62 477 GLY C N 1
ATOM 11886 C CA . GLY C 1 477 ? 24.667 -108.622 99.924 1.00 70.62 477 GLY C CA 1
ATOM 11887 C C . GLY C 1 477 ? 25.821 -108.489 98.917 1.00 61.59 477 GLY C C 1
ATOM 11888 O O . GLY C 1 477 ? 25.984 -107.414 98.368 1.00 58.76 477 GLY C O 1
ATOM 11889 N N . HIS C 1 478 ? 26.619 -109.529 98.714 1.00 48.40 478 HIS C N 1
ATOM 11890 C CA . HIS C 1 478 ? 27.673 -109.594 97.705 1.00 56.22 478 HIS C CA 1
ATOM 11891 C C . HIS C 1 478 ? 27.274 -110.608 96.653 1.00 62.66 478 HIS C C 1
ATOM 11892 O O . HIS C 1 478 ? 26.829 -111.702 96.978 1.00 52.55 478 HIS C O 1
ATOM 11899 N N . LEU C 1 479 ? 27.427 -110.237 95.390 1.00 50.96 479 LEU C N 1
ATOM 11900 C CA . LEU C 1 479 ? 27.261 -111.146 94.297 1.00 44.36 479 LEU C CA 1
ATOM 11901 C C . LEU C 1 479 ? 28.611 -111.260 93.665 1.00 48.26 479 LEU C C 1
ATOM 11902 O O . LEU C 1 479 ? 29.122 -110.260 93.120 1.00 48.59 479 LEU C O 1
ATOM 11907 N N . ASN C 1 480 ? 29.226 -112.425 93.750 1.00 39.96 480 ASN C N 1
ATOM 11908 C CA A ASN C 1 480 ? 30.505 -112.660 93.093 0.70 46.22 480 ASN C CA 1
ATOM 11909 C CA B ASN C 1 480 ? 30.498 -112.637 93.110 0.30 43.91 480 ASN C CA 1
ATOM 11910 C C . ASN C 1 480 ? 30.253 -113.449 91.840 1.00 50.12 480 ASN C C 1
ATOM 11911 O O . ASN C 1 480 ? 29.549 -114.424 91.882 1.00 51.52 480 ASN C O 1
ATOM 11920 N N . ALA C 1 481 ? 30.821 -113.017 90.702 1.00 45.37 481 ALA C N 1
ATOM 11921 C CA . ALA C 1 481 ? 30.560 -113.677 89.433 1.00 42.04 481 ALA C CA 1
ATOM 11922 C C . ALA C 1 481 ? 31.809 -113.938 88.734 1.00 38.26 481 ALA C C 1
ATOM 11923 O O . ALA C 1 481 ? 32.775 -113.166 88.870 1.00 47.14 481 ALA C O 1
ATOM 11925 N N . SER C 1 482 ? 31.821 -115.013 87.958 1.00 38.49 482 SER C N 1
ATOM 11926 C CA A SER C 1 482 ? 32.967 -115.350 87.104 0.70 41.11 482 SER C CA 1
ATOM 11927 C CA B SER C 1 482 ? 32.982 -115.351 87.105 0.30 41.33 482 SER C CA 1
ATOM 11928 C C . SER C 1 482 ? 32.507 -115.255 85.665 1.00 47.71 482 SER C C 1
ATOM 11929 O O . SER C 1 482 ? 31.816 -116.152 85.137 1.00 49.08 482 SER C O 1
ATOM 11934 N N . LEU C 1 483 ? 32.836 -114.143 85.020 1.00 44.88 483 LEU C N 1
ATOM 11935 C CA . LEU C 1 483 ? 32.319 -113.922 83.694 1.00 41.03 483 LEU C CA 1
ATOM 11936 C C . LEU C 1 483 ? 33.185 -114.669 82.732 1.00 38.86 483 LEU C C 1
ATOM 11937 O O . LEU C 1 483 ? 34.421 -114.641 82.819 1.00 40.50 483 LEU C O 1
ATOM 11942 N N . PRO C 1 484 ? 32.583 -115.256 81.694 1.00 38.27 484 PRO C N 1
ATOM 11943 C CA . PRO C 1 484 ? 33.420 -115.930 80.716 1.00 36.94 484 PRO C CA 1
ATOM 11944 C C . PRO C 1 484 ? 34.283 -114.948 79.939 1.00 42.24 484 PRO C C 1
ATOM 11945 O O . PRO C 1 484 ? 33.982 -113.747 79.935 1.00 42.87 484 PRO C O 1
ATOM 11949 N N . PRO C 1 485 ? 35.326 -115.435 79.271 1.00 39.26 485 PRO C N 1
ATOM 11950 C CA . PRO C 1 485 ? 36.029 -114.610 78.340 1.00 40.22 485 PRO C CA 1
ATOM 11951 C C . PRO C 1 485 ? 35.068 -114.060 77.271 1.00 45.34 485 PRO C C 1
ATOM 11952 O O . PRO C 1 485 ? 34.041 -114.705 76.977 1.00 38.74 485 PRO C O 1
ATOM 11956 N N . MET C 1 486 ? 35.427 -112.880 76.724 1.00 37.31 486 MET C N 1
ATOM 11957 C CA . MET C 1 486 ? 34.701 -112.256 75.584 1.00 35.73 486 MET C CA 1
ATOM 11958 C C . MET C 1 486 ? 33.225 -112.441 75.692 1.00 33.18 486 MET C C 1
ATOM 11959 O O . MET C 1 486 ? 32.637 -113.173 74.948 1.00 38.09 486 MET C O 1
ATOM 11964 N N . SER C 1 487 ? 32.628 -111.856 76.720 1.00 32.98 487 SER C N 1
ATOM 11965 C CA . SER C 1 487 ? 31.242 -112.045 76.972 1.00 33.45 487 SER C CA 1
ATOM 11966 C C . SER C 1 487 ? 30.466 -110.804 77.375 1.00 31.81 487 SER C C 1
ATOM 11967 O O . SER C 1 487 ? 31.014 -109.832 77.910 1.00 33.69 487 SER C O 1
ATOM 11970 N N . VAL C 1 488 ? 29.161 -110.908 77.215 1.00 33.12 488 VAL C N 1
ATOM 11971 C CA . VAL C 1 488 ? 28.201 -109.970 77.665 1.00 34.52 488 VAL C CA 1
ATOM 11972 C C . VAL C 1 488 ? 27.193 -110.696 78.481 1.00 32.62 488 VAL C C 1
ATOM 11973 O O . VAL C 1 488 ? 26.568 -111.618 77.990 1.00 38.96 488 VAL C O 1
ATOM 11977 N N . THR C 1 489 ? 26.920 -110.225 79.691 1.00 30.37 489 THR C N 1
ATOM 11978 C CA . THR C 1 489 ? 26.093 -110.928 80.629 1.00 31.83 489 THR C CA 1
ATOM 11979 C C . THR C 1 489 ? 25.132 -110.017 81.228 1.00 30.77 489 THR C C 1
ATOM 11980 O O . THR C 1 489 ? 25.451 -108.862 81.488 1.00 35.16 489 THR C O 1
ATOM 11984 N N . VAL C 1 490 ? 23.918 -110.461 81.492 1.00 29.57 490 VAL C N 1
ATOM 11985 C CA . VAL C 1 490 ? 22.949 -109.732 82.231 1.00 29.52 490 VAL C CA 1
ATOM 11986 C C . VAL C 1 490 ? 22.432 -110.555 83.419 1.00 41.55 490 VAL C C 1
ATOM 11987 O O . VAL C 1 490 ? 21.939 -111.679 83.235 1.00 39.55 490 VAL C O 1
ATOM 11991 N N . LEU C 1 491 ? 22.476 -109.946 84.596 1.00 36.44 491 LEU C N 1
ATOM 11992 C CA . LEU C 1 491 ? 21.876 -110.489 85.843 1.00 37.78 491 LEU C CA 1
ATOM 11993 C C . LEU C 1 491 ? 20.649 -109.789 86.160 1.00 35.90 491 LEU C C 1
ATOM 11994 O O . LEU C 1 491 ? 20.580 -108.549 86.129 1.00 39.57 491 LEU C O 1
ATOM 11999 N N . GLU C 1 492 ? 19.583 -110.537 86.453 1.00 32.15 492 GLU C N 1
ATOM 12000 C CA . GLU C 1 492 ? 18.343 -109.976 86.878 1.00 33.40 492 GLU C CA 1
ATOM 12001 C C . GLU C 1 492 ? 18.125 -110.310 88.363 1.00 43.79 492 GLU C C 1
ATOM 12002 O O . GLU C 1 492 ? 18.092 -111.478 88.716 1.00 44.58 492 GLU C O 1
ATOM 12008 N N . LEU C 1 493 ? 17.954 -109.295 89.168 1.00 42.80 493 LEU C N 1
ATOM 12009 C CA . LEU C 1 493 ? 17.771 -109.416 90.601 1.00 42.34 493 LEU C CA 1
ATOM 12010 C C . LEU C 1 493 ? 16.380 -109.080 90.967 1.00 43.86 493 LEU C C 1
ATOM 12011 O O . LEU C 1 493 ? 15.823 -108.077 90.527 1.00 43.80 493 LEU C O 1
ATOM 12016 N N . THR C 1 494 ? 15.770 -109.938 91.809 1.00 43.21 494 THR C N 1
ATOM 12017 C CA . THR C 1 494 ? 14.400 -109.738 92.315 1.00 47.42 494 THR C CA 1
ATOM 12018 C C . THR C 1 494 ? 14.411 -109.671 93.841 1.00 53.43 494 THR C C 1
ATOM 12019 O O . THR C 1 494 ? 15.083 -110.467 94.472 1.00 54.06 494 THR C O 1
ATOM 12023 N N . ALA C 1 495 ? 13.692 -108.715 94.414 1.00 62.27 495 ALA C N 1
ATOM 12024 C CA . ALA C 1 495 ? 13.659 -108.467 95.868 1.00 78.31 495 ALA C CA 1
ATOM 12025 C C . ALA C 1 495 ? 12.660 -109.415 96.561 1.00 97.62 495 ALA C C 1
ATOM 12026 O O . ALA C 1 495 ? 12.165 -110.375 95.962 1.00 89.35 495 ALA C O 1
ATOM 12028 N N . GLY C 1 496 ? 12.405 -109.159 97.849 1.00 129.43 496 GLY C N 1
ATOM 12029 C CA . GLY C 1 496 ? 11.371 -109.870 98.619 1.00 123.45 496 GLY C CA 1
ATOM 12030 C C . GLY C 1 496 ? 11.821 -110.005 100.052 1.00 133.34 496 GLY C C 1
ATOM 12031 O O . GLY C 1 496 ? 11.067 -110.522 100.880 1.00 135.54 496 GLY C O 1
#